Protein AF-A0A7C3ND97-F1 (afdb_monomer)

Sequence (756 aa):
MNTLKTRILSIAKWFWQQKFVLISGLFFLVLVIVSIYIGVLWFQINRTEKIRDELLKISEIATTDQGQSVRAEYPARILYDGPAREVKVTRLATSTLSLPLTLTLHLEEGFTLSGTNHLPSFIDHQLVFSPTEETVQSITFHVSNARRIEDIDLSIQTLTLTPLTPPLVLSIEVEGAQRSVHRAFINSTINEKSPLIIGLSALISVIAFGFNFIQQQYRERKEREEKQFQERKEQEEKQRKIEEKLKREQLSQVQFGKIREALIKANAAQARHELGVLLESKENLREFILTDDIDYIKELIQIAQDNTPNLVEFMRTARWPEETAGALIAQGTNVLQVQERRNLINAINIFLSSRQQELSEKKQQDLRNVITKWEENLKIDRNTPWKITYPKPQPQKENSHISKILEGYSPFNHRCAEYDLNFLLHDTGGFWSEHLVYKQIINSAMPQVIFGVEGCGKTAFAQALSQRLDDPRGDLAGILPVYISGQLNLTEIRQFISQSLLEFICASPFTLSGLGNYEQHLLARQLCTTLDHDTIARVLVEGAKRQQPLKITDPEKLELWRTETLLQLNMFEKILEQNKMASWIETSNWLKLTQLSISVLELDFIVVSMDVNNGEINYIREILSLLHQWTSYKLIVKLFLPQTTADKLMGNTTHLDFIPLTWTEIQLKEMATWRFERTTTLLGNSPSLDNPPFHGSIEDIFDNIDLYSQFIRYSQGNPRRLAKLWNYLFDDHLKNTPDQFTFSAENLKGAMKRLK

Solvent-accessible surface area (backbone atoms only — not comparable to full-atom values): 41808 Å² total; per-residue (Å²): 113,72,72,58,54,53,52,52,51,51,52,51,52,49,52,52,53,52,51,50,52,54,53,53,49,53,55,49,51,54,51,51,52,57,46,51,53,52,50,50,52,50,49,55,52,52,57,59,45,63,67,56,77,77,69,51,70,44,73,50,75,37,28,30,92,86,73,40,36,37,38,40,37,32,51,45,61,41,47,51,90,50,78,66,41,67,32,38,43,29,41,55,34,98,59,63,43,90,61,64,49,67,37,36,38,43,56,40,79,63,41,38,60,71,91,60,89,84,71,72,56,78,65,72,42,77,48,74,45,74,60,42,82,62,43,64,51,73,52,74,49,33,44,30,52,48,78,76,50,73,43,70,54,74,44,79,46,50,36,37,37,35,78,30,62,63,61,41,68,50,69,24,34,37,43,9,52,49,36,47,52,50,50,51,48,50,50,66,64,64,35,101,81,29,68,68,62,56,57,51,55,56,57,57,47,58,63,48,48,70,64,39,65,76,65,42,69,78,57,55,61,57,58,56,44,51,52,55,47,46,54,47,45,52,50,50,48,50,47,47,50,50,52,49,48,50,48,41,44,51,49,32,51,52,46,50,50,51,26,48,53,23,24,46,69,34,32,44,69,56,22,51,49,42,47,46,51,41,70,69,36,93,78,56,34,50,80,75,52,61,68,71,56,55,54,49,49,51,49,42,40,42,42,18,74,47,90,52,88,62,53,58,62,50,46,76,67,63,87,52,60,55,38,48,51,10,16,53,50,25,21,66,73,67,63,80,53,71,71,58,47,49,56,47,46,53,26,49,53,53,31,45,76,74,44,50,90,74,42,59,68,68,54,55,48,53,50,50,47,50,46,49,57,48,53,60,76,57,60,67,57,89,79,59,55,59,56,73,77,69,82,70,77,77,58,77,83,70,92,41,84,59,43,68,72,26,64,90,70,44,67,54,53,35,68,44,58,60,59,34,58,74,81,50,64,42,101,64,54,57,72,56,61,70,34,67,68,44,56,56,51,77,75,45,88,59,55,36,37,40,25,26,60,89,51,47,39,63,64,33,48,39,52,37,60,39,52,63,54,52,41,64,86,48,104,47,70,32,47,47,51,36,70,43,80,49,89,66,56,75,66,55,50,48,30,53,53,44,48,47,51,50,47,48,42,39,64,41,33,66,61,60,74,76,45,53,72,68,55,50,48,52,44,28,40,49,39,59,73,56,43,56,70,70,57,51,53,51,48,50,58,50,24,64,68,63,64,59,73,76,77,61,81,50,68,67,61,40,53,50,48,52,53,50,42,51,51,45,49,53,53,46,49,53,45,35,58,59,43,58,74,66,71,89,72,70,82,84,50,52,58,59,46,48,31,48,42,34,56,72,70,63,33,72,34,36,40,38,24,37,38,25,77,83,61,56,68,67,60,51,51,54,54,61,71,42,45,68,62,38,42,78,39,36,35,27,43,39,37,34,37,34,37,80,57,44,68,75,44,72,84,80,52,95,87,56,53,76,43,78,53,78,47,50,63,65,61,50,43,53,51,49,49,54,33,46,56,50,41,38,54,58,54,76,70,43,94,86,51,101,73,63,83,67,78,69,57,74,58,51,41,18,81,40,66,67,55,49,52,46,53,47,56,73,21,67,44,23,57,21,48,37,25,40,40,50,51,39,39,50,56,56,36,63,74,73,47,80,89,62,64,60,48,48,76,65,48,51,52,52,20,52,65,72,72,105

Nearest PDB structures (foldseek):
  5hcd-assembly1_A  TM=4.317E-01  e=9.219E-03  Homo sapiens
  5hce-assembly1_A  TM=2.068E-01  e=6.433E-03  Homo sapiens
  8y6p-assembly1_Q  TM=3.016E-01  e=5.054E-01  Drosophila melanogaster
  7vgf-assembly1_B  TM=1.693E-01  e=2.553E+00  Homo sapiens

Structure (mmCIF, N/CA/C/O backbone):
data_AF-A0A7C3ND97-F1
#
_entry.id   AF-A0A7C3ND97-F1
#
loop_
_atom_site.group_PDB
_atom_site.id
_atom_site.type_symbol
_atom_site.label_atom_id
_atom_site.label_alt_id
_atom_site.label_comp_id
_atom_site.label_asym_id
_atom_site.label_entity_id
_atom_site.label_seq_id
_atom_site.pdbx_PDB_ins_code
_atom_site.Cartn_x
_atom_site.Cartn_y
_atom_site.Cartn_z
_atom_site.occupancy
_atom_site.B_iso_or_equiv
_atom_site.auth_seq_id
_atom_site.auth_comp_id
_atom_site.auth_asym_id
_atom_site.auth_atom_id
_atom_site.pdbx_PDB_model_num
ATOM 1 N N . MET A 1 1 ? -46.447 52.522 101.113 1.00 52.72 1 MET A N 1
ATOM 2 C CA . MET A 1 1 ? -47.442 51.976 100.154 1.00 52.72 1 MET A CA 1
ATOM 3 C C . MET A 1 1 ? -46.875 50.889 99.233 1.00 52.72 1 MET A C 1
ATOM 5 O O . MET A 1 1 ? -47.510 49.849 99.114 1.00 52.72 1 MET A O 1
ATOM 9 N N . ASN A 1 2 ? -45.685 51.049 98.638 1.00 57.56 2 ASN A N 1
ATOM 10 C CA . ASN A 1 2 ? -45.124 50.044 97.711 1.00 57.56 2 ASN A CA 1
ATOM 11 C C . ASN A 1 2 ? -44.788 48.681 98.345 1.00 57.56 2 ASN A C 1
ATOM 13 O O . ASN A 1 2 ? -44.975 47.657 97.700 1.00 57.56 2 ASN A O 1
ATOM 17 N N . THR A 1 3 ? -44.392 48.645 99.617 1.00 61.91 3 THR A N 1
ATOM 18 C CA . THR A 1 3 ? -44.109 47.405 100.369 1.00 61.91 3 THR A CA 1
ATOM 19 C C . THR A 1 3 ? -45.357 46.593 100.726 1.00 61.91 3 THR A C 1
ATOM 21 O O . THR A 1 3 ? -45.288 45.373 100.863 1.00 61.91 3 THR A O 1
ATOM 24 N N . LEU A 1 4 ? -46.516 47.246 100.844 1.00 65.00 4 LEU A N 1
ATOM 25 C CA . LEU A 1 4 ? -47.788 46.566 101.093 1.00 65.00 4 LEU A CA 1
ATOM 26 C C . LEU A 1 4 ? -48.307 45.905 99.806 1.00 65.00 4 LEU A C 1
ATOM 28 O O . LEU A 1 4 ? -48.794 44.779 99.834 1.00 65.00 4 LEU A O 1
ATOM 32 N N . LYS A 1 5 ? -48.124 46.573 98.659 1.00 68.38 5 LYS A N 1
ATOM 33 C CA . LYS A 1 5 ? -48.547 46.080 97.341 1.00 68.38 5 LYS A CA 1
ATOM 34 C C . LYS A 1 5 ? -47.779 44.818 96.924 1.00 68.38 5 LYS A C 1
ATOM 36 O O . LYS A 1 5 ? -48.388 43.875 96.429 1.00 68.38 5 LYS A O 1
ATOM 41 N N . THR A 1 6 ? -46.472 44.757 97.189 1.00 72.81 6 THR A N 1
ATOM 42 C CA . THR A 1 6 ? -45.647 43.565 96.921 1.00 72.81 6 THR A CA 1
ATOM 43 C C . THR A 1 6 ? -45.972 42.391 97.840 1.00 72.81 6 THR A C 1
ATOM 45 O O . THR A 1 6 ? -46.009 41.260 97.362 1.00 72.81 6 THR A O 1
ATOM 48 N N . ARG A 1 7 ? -46.286 42.633 99.121 1.00 71.00 7 ARG A N 1
ATOM 49 C CA . ARG A 1 7 ? -46.717 41.562 100.040 1.00 71.00 7 ARG A CA 1
ATOM 50 C C . ARG A 1 7 ? -48.097 40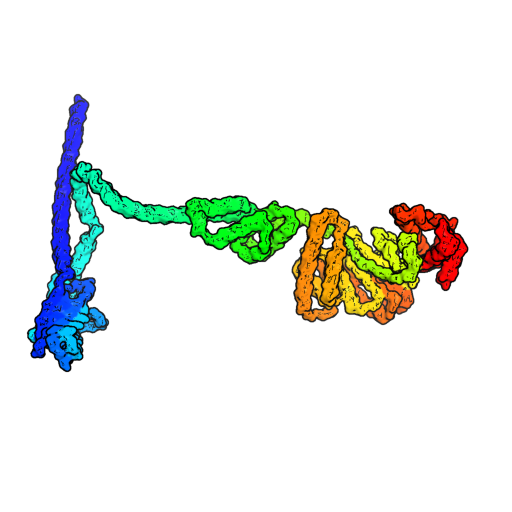.998 99.690 1.00 71.00 7 ARG A C 1
ATOM 52 O O . ARG A 1 7 ? -48.298 39.793 99.775 1.00 71.00 7 ARG A O 1
ATOM 59 N N . ILE A 1 8 ? -49.032 41.833 99.236 1.00 74.75 8 ILE A N 1
ATOM 60 C CA . ILE A 1 8 ? -50.355 41.362 98.792 1.00 74.75 8 ILE A CA 1
ATOM 61 C C . ILE A 1 8 ? -50.234 40.537 97.500 1.00 74.75 8 ILE A C 1
ATOM 63 O O . ILE A 1 8 ? -50.845 39.476 97.392 1.00 74.75 8 ILE A O 1
ATOM 67 N N . LEU A 1 9 ? -49.389 40.958 96.552 1.00 71.25 9 LEU A N 1
ATOM 68 C CA . LEU A 1 9 ? -49.110 40.194 95.330 1.00 71.25 9 LEU A CA 1
ATOM 69 C C . LEU A 1 9 ? -48.408 38.858 95.612 1.00 71.25 9 LEU A C 1
ATOM 71 O O . LEU A 1 9 ? -48.736 37.869 94.961 1.00 71.25 9 LEU A O 1
ATOM 75 N N . SER A 1 10 ? -47.494 38.787 96.587 1.00 70.50 10 SER A N 1
ATOM 76 C CA . SER A 1 10 ? -46.837 37.520 96.938 1.00 70.50 10 SER A CA 1
ATOM 77 C C . SER A 1 10 ? -47.795 36.539 97.617 1.00 70.50 10 SER A C 1
ATOM 79 O O . SER A 1 10 ? -47.766 35.351 97.305 1.00 70.50 10 SER A O 1
ATOM 81 N N . ILE A 1 11 ? -48.688 37.027 98.484 1.00 71.19 11 ILE A N 1
ATOM 82 C CA . ILE A 1 11 ? -49.708 36.199 99.146 1.00 71.19 11 ILE A CA 1
ATOM 83 C C . ILE A 1 11 ? -50.760 35.719 98.137 1.00 71.19 11 ILE A C 1
ATOM 85 O O . ILE A 1 11 ? -51.128 34.547 98.154 1.00 71.19 11 ILE A O 1
ATOM 89 N N . ALA A 1 12 ? -51.196 36.575 97.207 1.00 63.94 12 ALA A N 1
ATOM 90 C CA . ALA A 1 12 ? -52.128 36.186 96.150 1.00 63.94 12 ALA A CA 1
ATOM 91 C C . ALA A 1 12 ? -51.526 35.126 95.213 1.00 63.94 12 ALA A C 1
ATOM 93 O O . ALA A 1 12 ? -52.198 34.154 94.875 1.00 63.94 12 ALA A O 1
ATOM 94 N N . LYS A 1 13 ? -50.243 35.265 94.851 1.00 69.00 13 LYS A N 1
ATOM 95 C CA . LYS A 1 13 ? -49.523 34.287 94.019 1.00 69.00 13 LYS A CA 1
ATOM 96 C C . LYS A 1 13 ? -49.357 32.944 94.738 1.00 69.00 13 LYS A C 1
ATOM 98 O O . LYS A 1 13 ? -49.550 31.899 94.122 1.00 69.00 13 LYS A O 1
ATOM 103 N N . TRP A 1 14 ? -49.096 32.977 96.046 1.00 68.12 14 TRP A N 1
ATOM 104 C CA . TRP A 1 14 ? -49.025 31.785 96.893 1.00 68.12 14 TRP A CA 1
ATOM 105 C C . TRP A 1 14 ? -50.385 31.076 97.017 1.00 68.12 14 TRP A C 1
ATOM 107 O O . TRP A 1 14 ? -50.469 29.864 96.831 1.00 68.12 14 TRP A O 1
ATOM 117 N N . PHE A 1 15 ? -51.478 31.820 97.222 1.00 63.88 15 PHE A N 1
ATOM 118 C CA . PHE A 1 15 ? -52.831 31.249 97.278 1.00 63.88 15 PHE A CA 1
ATOM 119 C C . PHE A 1 15 ? -53.297 30.664 95.938 1.00 63.88 15 PHE A C 1
ATOM 121 O O . PHE A 1 15 ? -53.977 29.637 95.921 1.00 63.88 15 PHE A O 1
ATOM 128 N N . TRP A 1 16 ? -52.929 31.285 94.814 1.00 62.94 16 TRP A N 1
ATOM 129 C CA . TRP A 1 16 ? -53.251 30.766 93.482 1.00 62.94 16 TRP A CA 1
ATOM 130 C C . TRP A 1 16 ? -52.500 29.465 93.180 1.00 62.94 16 TRP A C 1
ATOM 132 O O . TRP A 1 16 ? -53.093 28.522 92.661 1.00 62.94 16 TRP A O 1
ATOM 142 N N . GLN A 1 17 ? -51.231 29.375 93.586 1.00 61.47 17 GLN A N 1
ATOM 143 C CA . GLN A 1 17 ? -50.455 28.138 93.489 1.00 61.47 17 GLN A CA 1
ATOM 144 C C . GLN A 1 17 ? -51.049 27.023 94.360 1.00 61.47 17 GLN A C 1
ATOM 146 O O . GLN A 1 17 ? -51.187 25.900 93.887 1.00 61.47 17 GLN A O 1
ATOM 151 N N . GLN A 1 18 ? -51.488 27.327 95.585 1.00 66.56 18 GLN A N 1
ATOM 152 C CA . GLN A 1 18 ? -52.106 26.332 96.471 1.00 66.56 18 GLN A CA 1
ATOM 153 C C . GLN A 1 18 ? -53.464 25.832 95.952 1.00 66.56 18 GLN A C 1
ATOM 155 O O . GLN A 1 18 ? -53.721 24.630 95.966 1.00 66.56 18 GLN A O 1
ATOM 160 N N . LYS A 1 19 ? -54.325 26.717 95.425 1.00 64.38 19 LYS A N 1
ATOM 161 C CA . LYS A 1 19 ? -55.611 26.303 94.832 1.00 64.38 19 LYS A CA 1
ATOM 162 C C . LYS A 1 19 ? -55.435 25.457 93.575 1.00 64.38 19 LYS A C 1
ATOM 164 O O . LYS A 1 19 ? -56.175 24.493 93.401 1.00 64.38 19 LYS A O 1
ATOM 169 N N . PHE A 1 20 ? -54.461 25.787 92.727 1.00 64.12 20 PHE A N 1
ATOM 170 C CA . PHE A 1 20 ? -54.165 24.987 91.540 1.00 64.12 20 PHE A CA 1
ATOM 171 C C . PHE A 1 20 ? -53.716 23.575 91.927 1.00 64.12 20 PHE A C 1
ATOM 173 O O . PHE A 1 20 ? -54.249 22.611 91.390 1.00 64.12 20 PHE A O 1
ATOM 180 N N . VAL A 1 21 ? -52.840 23.451 92.932 1.00 64.69 21 VAL A N 1
ATOM 181 C CA . VAL A 1 21 ? -52.377 22.154 93.455 1.00 64.69 21 VAL A CA 1
ATOM 182 C C . VAL A 1 21 ? -53.541 21.324 93.999 1.00 64.69 21 VAL A C 1
ATOM 184 O O . VAL A 1 21 ? -53.662 20.147 93.663 1.00 64.69 21 VAL A O 1
ATOM 187 N N . LEU A 1 22 ? -54.444 21.935 94.768 1.00 68.44 22 LEU A N 1
ATOM 188 C CA . LEU A 1 22 ? -55.567 21.232 95.393 1.00 68.44 22 LEU A CA 1
ATOM 189 C C . LEU A 1 22 ? -56.605 20.759 94.360 1.00 68.44 22 LEU A C 1
ATOM 191 O O . LEU A 1 22 ? -57.055 19.617 94.421 1.00 68.44 22 LEU A O 1
ATOM 195 N N . ILE A 1 23 ? -56.926 21.595 93.366 1.00 68.44 23 ILE A N 1
ATOM 196 C CA . ILE A 1 23 ? -57.838 21.233 92.267 1.00 68.44 23 ILE A CA 1
ATOM 197 C C . ILE A 1 23 ? -57.205 20.164 91.372 1.00 68.44 23 ILE A C 1
ATOM 199 O O . ILE A 1 23 ? -57.863 19.177 91.046 1.00 68.44 23 ILE A O 1
ATOM 203 N N . SER A 1 24 ? -55.921 20.310 91.025 1.00 61.25 24 SER A N 1
ATOM 204 C CA . SER A 1 24 ? -55.211 19.294 90.245 1.00 61.25 24 SER A CA 1
ATOM 205 C C . SER A 1 24 ? -55.127 17.965 90.991 1.00 61.25 24 SER A C 1
ATOM 207 O O . SER A 1 24 ? -55.319 16.926 90.371 1.00 61.25 24 SER A O 1
ATOM 209 N N . GLY A 1 25 ? -54.938 17.990 92.316 1.00 69.62 25 GLY A N 1
ATOM 210 C CA . GLY A 1 25 ? -54.885 16.796 93.157 1.00 69.62 25 GLY A CA 1
ATOM 211 C C . GLY A 1 25 ? -56.230 16.081 93.259 1.00 69.62 25 GLY A C 1
ATOM 212 O O . GLY A 1 25 ? -56.277 14.858 93.153 1.00 69.62 25 GLY A O 1
ATOM 213 N N . LEU A 1 26 ? -57.333 16.827 93.391 1.00 71.56 26 LEU A N 1
ATOM 214 C CA . LEU A 1 26 ? -58.675 16.239 93.432 1.00 71.56 26 LEU A CA 1
ATOM 215 C C . LEU A 1 26 ? -59.059 15.615 92.082 1.00 71.56 26 LEU A C 1
ATOM 217 O O . LEU A 1 26 ? -59.598 14.512 92.039 1.00 71.56 26 LEU A O 1
ATOM 221 N N . PHE A 1 27 ? -58.728 16.289 90.978 1.00 64.62 27 PHE A N 1
ATOM 222 C CA . PHE A 1 27 ? -58.945 15.763 89.630 1.00 64.62 27 PHE A CA 1
ATOM 223 C C . PHE A 1 27 ? -58.119 14.492 89.381 1.00 64.62 27 PHE A C 1
ATOM 225 O O . PHE A 1 27 ? -58.626 13.514 88.833 1.00 64.62 27 PHE A O 1
ATOM 232 N N . PHE A 1 28 ? -56.874 14.466 89.866 1.00 61.12 28 PHE A N 1
ATOM 233 C CA . PHE A 1 28 ? -56.015 13.283 89.834 1.00 61.12 28 PHE A CA 1
ATOM 234 C C . PHE A 1 28 ? -56.601 12.120 90.633 1.00 61.12 28 PHE A C 1
ATOM 236 O O . PHE A 1 28 ? -56.595 10.990 90.156 1.00 61.12 28 PHE A O 1
ATOM 243 N N . LEU A 1 29 ? -57.133 12.389 91.830 1.00 70.25 29 LEU A N 1
ATOM 244 C CA . LEU A 1 29 ? -57.730 11.369 92.690 1.00 70.25 29 LEU A CA 1
ATOM 245 C C . LEU A 1 29 ? -58.923 10.695 91.999 1.00 70.25 29 LEU A C 1
ATOM 247 O O . LEU A 1 29 ? -59.016 9.470 91.989 1.00 70.25 29 LEU A O 1
ATOM 251 N N . VAL A 1 30 ? -59.802 11.485 91.374 1.00 70.69 30 VAL A N 1
ATOM 252 C CA . VAL A 1 30 ? -60.954 10.960 90.624 1.00 70.69 30 VAL A CA 1
ATOM 253 C C . VAL A 1 30 ? -60.489 10.117 89.435 1.00 70.69 30 VAL A C 1
ATOM 255 O O . VAL A 1 30 ? -60.992 9.011 89.242 1.00 70.69 30 VAL A O 1
ATOM 258 N N . LEU A 1 31 ? -59.486 10.585 88.685 1.00 63.28 31 LEU A N 1
ATOM 259 C CA . LEU A 1 31 ? -58.901 9.828 87.576 1.00 63.28 31 LEU A CA 1
ATOM 260 C C . LEU A 1 31 ? -58.302 8.500 88.041 1.00 63.28 31 LEU A C 1
ATOM 262 O O . LEU A 1 31 ? -58.558 7.477 87.414 1.00 63.28 31 LEU A O 1
ATOM 266 N N . VAL A 1 32 ? -57.568 8.484 89.156 1.00 65.69 32 VAL A N 1
ATOM 267 C CA . VAL A 1 32 ? -56.985 7.261 89.727 1.00 65.69 32 VAL A CA 1
ATOM 268 C C . VAL A 1 32 ? -58.075 6.283 90.170 1.00 65.69 32 VAL A C 1
ATOM 270 O O . VAL A 1 32 ? -57.967 5.097 89.876 1.00 65.69 32 VAL A O 1
ATOM 273 N N . ILE A 1 33 ? -59.153 6.750 90.807 1.00 72.75 33 ILE A N 1
ATOM 274 C CA . ILE A 1 33 ? -60.252 5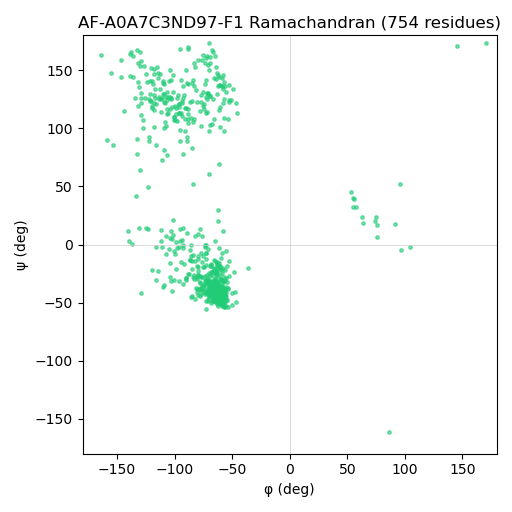.875 91.251 1.00 72.75 33 ILE A CA 1
ATOM 275 C C . ILE A 1 33 ? -60.972 5.234 90.058 1.00 72.75 33 ILE A C 1
ATOM 277 O O . ILE A 1 33 ? -61.139 4.015 90.032 1.00 72.75 33 ILE A O 1
ATOM 281 N N . VAL A 1 34 ? -61.352 6.026 89.047 1.00 70.44 34 VAL A N 1
ATOM 282 C CA . VAL A 1 34 ? -62.010 5.519 87.823 1.00 70.44 34 VAL A CA 1
ATOM 283 C C . VAL A 1 34 ? -61.123 4.495 87.122 1.00 70.44 34 VAL A C 1
ATOM 285 O O . VAL A 1 34 ? -61.573 3.454 86.653 1.00 70.44 34 VAL A O 1
ATOM 288 N N . SER A 1 35 ? -59.831 4.767 87.109 1.00 58.12 35 SER A N 1
ATOM 289 C CA . SER A 1 35 ? -58.849 3.913 86.478 1.00 58.12 35 SER A CA 1
ATOM 290 C C . SER A 1 35 ? -58.593 2.594 87.200 1.00 58.12 35 SER A C 1
ATOM 292 O O . SER A 1 35 ? -58.460 1.556 86.555 1.00 58.12 35 SER A O 1
ATOM 294 N N . ILE A 1 36 ? -58.543 2.619 88.536 1.00 67.50 36 ILE A N 1
ATOM 295 C CA . ILE A 1 36 ? -58.478 1.405 89.355 1.00 67.50 36 ILE A CA 1
ATOM 296 C C . ILE A 1 36 ? -59.735 0.573 89.110 1.00 67.50 36 ILE A C 1
ATOM 298 O O . ILE A 1 36 ? -59.632 -0.636 88.930 1.00 67.50 36 ILE A O 1
ATOM 302 N N . TYR A 1 37 ? -60.907 1.207 89.029 1.00 72.75 37 TYR A N 1
ATOM 303 C CA . TYR A 1 37 ? -62.161 0.511 88.752 1.00 72.75 37 TYR A CA 1
ATOM 304 C C . TYR A 1 37 ? -62.140 -0.201 87.386 1.00 72.75 37 TYR A C 1
ATOM 306 O O . TYR A 1 37 ? -62.464 -1.385 87.307 1.00 72.75 37 TYR A O 1
ATOM 314 N N . ILE A 1 38 ? -61.661 0.471 86.331 1.00 65.44 38 ILE A N 1
ATOM 315 C CA . ILE A 1 38 ? -61.503 -0.117 84.987 1.00 65.44 38 ILE A CA 1
ATOM 316 C C . ILE A 1 38 ? -60.454 -1.241 84.984 1.00 65.44 38 ILE A C 1
ATOM 318 O O . ILE A 1 38 ? -60.686 -2.296 84.396 1.00 65.44 38 ILE A O 1
ATOM 322 N N . GLY A 1 39 ? -59.321 -1.053 85.668 1.00 62.84 39 GLY A N 1
ATOM 323 C CA . GLY A 1 39 ? -58.269 -2.067 85.779 1.00 62.84 39 GLY A CA 1
ATOM 324 C C . GLY A 1 39 ? -58.717 -3.319 86.537 1.00 62.84 39 GLY A C 1
ATOM 325 O O . GLY A 1 39 ? -58.387 -4.432 86.131 1.00 62.84 39 GLY A O 1
ATOM 326 N N . VAL A 1 40 ? -59.515 -3.160 87.599 1.00 67.50 40 VAL A N 1
ATOM 327 C CA . VAL A 1 40 ? -60.109 -4.280 88.347 1.00 67.50 40 VAL A CA 1
ATOM 328 C C . VAL A 1 40 ? -61.121 -5.034 87.483 1.00 67.50 40 VAL A C 1
ATOM 330 O O . VAL A 1 40 ? -61.082 -6.262 87.462 1.00 67.50 40 VAL A O 1
ATOM 333 N N . LEU A 1 41 ? -61.967 -4.330 86.724 1.00 63.38 41 LEU A N 1
ATOM 334 C CA . LEU A 1 41 ? -62.897 -4.937 85.763 1.00 63.38 41 LEU A CA 1
ATOM 335 C C . LEU A 1 41 ? -62.161 -5.735 84.680 1.00 63.38 41 LEU A C 1
ATOM 337 O O . LEU A 1 41 ? -62.487 -6.896 84.442 1.00 63.38 41 LEU A O 1
ATOM 341 N N . TRP A 1 42 ? -61.122 -5.151 84.079 1.00 66.38 42 TRP A N 1
ATOM 342 C CA . TRP A 1 42 ? -60.302 -5.831 83.075 1.00 66.38 42 TRP A CA 1
ATOM 343 C C . TRP A 1 42 ? -59.597 -7.064 83.648 1.00 66.38 42 TRP A C 1
ATOM 345 O O . TRP A 1 42 ? -59.624 -8.132 83.040 1.00 66.38 42 TRP A O 1
ATOM 355 N N . PHE A 1 43 ? -59.016 -6.951 84.846 1.00 56.66 43 PHE A N 1
ATOM 356 C CA . PHE A 1 43 ? -58.349 -8.072 85.504 1.00 56.66 43 PHE A CA 1
ATOM 357 C C . PHE A 1 43 ? -59.331 -9.186 85.881 1.00 56.66 43 PHE A C 1
ATOM 359 O O . PHE A 1 43 ? -59.001 -10.359 85.726 1.00 56.66 43 PHE A O 1
ATOM 366 N N . GLN A 1 44 ? -60.540 -8.853 86.343 1.00 61.16 44 GLN A N 1
ATOM 367 C CA . GLN A 1 44 ? -61.562 -9.857 86.640 1.00 61.16 44 GLN A CA 1
ATOM 368 C C . GLN A 1 44 ? -62.019 -10.600 85.379 1.00 61.16 44 GLN A C 1
ATOM 370 O O . GLN A 1 44 ? -62.114 -11.826 85.425 1.00 61.16 44 GLN A O 1
ATOM 375 N N . ILE A 1 45 ? -62.219 -9.899 84.258 1.00 57.28 45 ILE A N 1
ATOM 376 C CA . ILE A 1 45 ? -62.637 -10.496 82.977 1.00 57.28 45 ILE A CA 1
ATOM 377 C C . ILE A 1 45 ? -61.517 -11.369 82.384 1.00 57.28 45 ILE A C 1
ATOM 379 O O . ILE A 1 45 ? -61.723 -12.553 82.130 1.00 57.28 45 ILE A O 1
ATOM 383 N N . ASN A 1 46 ? -60.286 -10.860 82.280 1.00 55.09 46 ASN A N 1
ATOM 384 C CA . ASN A 1 46 ? -59.187 -11.629 81.682 1.00 55.09 46 ASN A CA 1
ATOM 385 C C . ASN A 1 46 ? -58.691 -12.783 82.561 1.00 55.09 46 ASN A C 1
ATOM 387 O O . ASN A 1 46 ? -58.250 -13.810 82.043 1.00 55.09 46 ASN A O 1
ATOM 391 N N . ARG A 1 47 ? -58.770 -12.663 83.893 1.00 53.44 47 ARG A N 1
ATOM 392 C CA . ARG A 1 47 ? -58.433 -13.778 84.790 1.00 53.44 47 ARG A CA 1
ATOM 393 C C . ARG A 1 47 ? -59.488 -14.883 84.737 1.00 53.44 47 ARG A C 1
ATOM 395 O O . ARG A 1 47 ? -59.126 -16.048 84.890 1.00 53.44 47 ARG A O 1
ATOM 402 N N . THR A 1 48 ? -60.760 -14.546 84.515 1.00 55.16 48 THR A N 1
ATOM 403 C CA . THR A 1 48 ? -61.815 -15.558 84.342 1.00 55.16 48 THR A CA 1
ATOM 404 C C . THR A 1 48 ? -61.797 -16.209 82.960 1.00 55.16 48 THR A C 1
ATOM 406 O O . THR A 1 48 ? -62.151 -17.380 82.874 1.00 55.16 48 THR A O 1
ATOM 409 N N . GLU A 1 49 ? -61.320 -15.532 81.911 1.00 57.09 49 GLU A N 1
ATOM 410 C CA . GLU A 1 49 ? -61.188 -16.121 80.566 1.00 57.09 49 GLU A CA 1
ATOM 411 C C . GLU A 1 49 ? -59.904 -16.950 80.393 1.00 57.09 49 GLU A C 1
ATOM 413 O O . GLU A 1 49 ? -59.970 -18.108 79.979 1.00 57.09 49 GLU A O 1
ATOM 418 N N . LYS A 1 50 ? -58.735 -16.441 80.810 1.00 48.00 50 LYS A N 1
ATOM 419 C CA . LYS A 1 50 ? -57.447 -17.127 80.577 1.00 48.00 50 LYS A CA 1
ATOM 420 C C . LYS A 1 50 ? -57.271 -18.417 81.389 1.00 48.00 50 LYS A C 1
ATOM 422 O O . LYS A 1 50 ? -56.571 -19.324 80.962 1.00 48.00 50 LYS A O 1
ATOM 427 N N . ILE A 1 51 ? -57.923 -18.525 82.550 1.00 51.53 51 ILE A N 1
ATOM 428 C CA . ILE A 1 51 ? -57.906 -19.755 83.363 1.00 51.53 51 ILE A CA 1
ATOM 429 C C . ILE A 1 51 ? -58.893 -20.804 82.811 1.00 51.53 51 ILE A C 1
ATOM 431 O O . ILE A 1 51 ? -58.741 -21.991 83.096 1.00 51.53 51 ILE A O 1
ATOM 435 N N . ARG A 1 52 ? -59.884 -20.403 81.999 1.00 52.19 52 ARG A N 1
ATOM 436 C CA . ARG A 1 52 ? -60.963 -21.291 81.532 1.00 52.19 52 ARG A CA 1
ATOM 437 C C . ARG A 1 52 ? -60.758 -21.810 80.104 1.00 52.19 52 ARG A C 1
ATOM 439 O O . ARG A 1 52 ? -61.143 -22.945 79.844 1.00 52.19 52 ARG A O 1
ATOM 446 N N . ASP A 1 53 ? -60.097 -21.047 79.230 1.00 54.28 53 ASP A N 1
ATOM 447 C CA . ASP A 1 53 ? -59.932 -21.401 77.807 1.00 54.28 53 ASP A CA 1
ATOM 448 C C . ASP A 1 53 ? -58.716 -22.294 77.480 1.00 54.28 53 ASP A C 1
ATOM 450 O O . ASP A 1 53 ? -58.667 -22.870 76.390 1.00 54.28 53 ASP A O 1
ATOM 454 N N . GLU A 1 54 ? -57.754 -22.469 78.396 1.00 50.91 54 GLU A N 1
ATOM 455 C CA . GLU A 1 54 ? -56.545 -23.274 78.128 1.00 50.91 54 GLU A CA 1
ATOM 456 C C . GLU A 1 54 ? -56.466 -24.639 78.841 1.00 50.91 54 GLU A C 1
ATOM 458 O O . GLU A 1 54 ? -55.579 -25.417 78.496 1.00 50.91 54 GLU A O 1
ATOM 463 N N . LEU A 1 55 ? -57.357 -25.005 79.781 1.00 53.62 55 LEU A N 1
ATOM 464 C CA . LEU A 1 55 ? -57.085 -26.179 80.644 1.00 53.62 55 LEU A CA 1
ATOM 465 C C . LEU A 1 55 ? -58.231 -27.147 80.997 1.00 53.62 55 LEU A C 1
ATOM 467 O O . LEU A 1 55 ? -57.968 -28.119 81.700 1.00 53.62 55 LEU A O 1
ATOM 471 N N . LEU A 1 56 ? -59.462 -26.993 80.504 1.00 65.38 56 LEU A N 1
ATOM 472 C CA . LEU A 1 56 ? -60.532 -27.963 80.810 1.00 65.38 56 LEU A CA 1
ATOM 473 C C . LEU A 1 56 ? -60.848 -28.857 79.603 1.00 65.38 56 LEU A C 1
ATOM 475 O O . LEU A 1 56 ? -61.853 -28.675 78.916 1.00 65.38 56 LEU A O 1
ATOM 479 N N . LYS A 1 57 ? -59.978 -29.846 79.350 1.00 75.44 57 LYS A N 1
ATOM 480 C CA . LYS A 1 57 ? -60.395 -31.071 78.650 1.00 75.44 57 LYS A CA 1
ATOM 481 C C . LYS A 1 57 ? -61.190 -31.910 79.652 1.00 75.44 57 LYS A C 1
ATOM 483 O O . LYS A 1 57 ? -60.662 -32.264 80.703 1.00 75.44 57 LYS A O 1
ATOM 488 N N . ILE A 1 58 ? -62.453 -32.183 79.350 1.00 84.19 58 ILE A N 1
ATOM 489 C CA . ILE A 1 58 ? -63.300 -33.071 80.147 1.00 84.19 58 ILE A CA 1
ATOM 490 C C . ILE A 1 58 ? -63.101 -34.486 79.612 1.00 84.19 58 ILE A C 1
ATOM 492 O O . ILE A 1 58 ? -63.004 -34.684 78.401 1.00 84.19 58 ILE A O 1
ATOM 496 N N . SER A 1 59 ? -63.001 -35.460 80.513 1.00 86.38 59 SER A N 1
ATOM 497 C CA . SER A 1 59 ? -62.944 -36.873 80.153 1.00 86.38 59 SER A CA 1
ATOM 498 C C . SER A 1 59 ? -64.109 -37.613 80.786 1.00 86.38 59 SER A C 1
ATOM 500 O O . SER A 1 59 ? -64.224 -37.621 82.013 1.00 86.38 59 SER A O 1
ATOM 502 N N . GLU A 1 60 ? -64.911 -38.290 79.980 1.00 89.12 60 GLU A N 1
ATOM 503 C CA . GLU A 1 60 ? -65.984 -39.156 80.463 1.00 89.12 60 GLU A CA 1
ATOM 504 C C . GLU A 1 60 ? -65.778 -40.587 79.971 1.00 89.12 60 GLU A C 1
ATOM 506 O O . GLU A 1 60 ? -65.136 -40.815 78.943 1.00 89.12 60 GLU A O 1
ATOM 511 N N . ILE A 1 61 ? -66.270 -41.566 80.734 1.00 88.31 61 ILE A N 1
ATOM 512 C CA . ILE A 1 61 ? -66.122 -42.991 80.429 1.00 88.31 61 ILE A CA 1
ATOM 513 C C . ILE A 1 61 ? -67.496 -43.649 80.500 1.00 88.31 61 ILE A C 1
ATOM 515 O O . ILE A 1 61 ? -68.193 -43.505 81.501 1.00 88.31 61 ILE A O 1
ATOM 519 N N . ALA A 1 62 ? -67.849 -44.411 79.472 1.00 88.94 62 ALA A N 1
ATOM 520 C CA . ALA A 1 62 ? -69.023 -45.278 79.460 1.00 88.94 62 ALA A CA 1
ATOM 521 C C . ALA A 1 62 ? -68.642 -46.684 78.999 1.00 88.94 62 ALA A C 1
ATOM 523 O O . ALA A 1 62 ? -67.554 -46.906 78.466 1.00 88.94 62 ALA A O 1
ATOM 524 N N . THR A 1 63 ? -69.538 -47.642 79.210 1.00 86.06 63 THR A N 1
ATOM 525 C CA . THR A 1 63 ? -69.346 -49.035 78.804 1.00 86.06 63 THR A CA 1
ATOM 526 C C . THR A 1 63 ? -70.349 -49.433 77.733 1.00 86.06 63 THR A C 1
ATOM 528 O O . THR A 1 63 ? -71.506 -49.020 77.772 1.00 86.06 63 THR A O 1
ATOM 531 N N . THR A 1 64 ? -69.917 -50.248 76.777 1.00 84.56 64 THR A N 1
ATOM 532 C CA . THR A 1 64 ? -70.823 -50.917 75.835 1.00 84.56 64 THR A CA 1
ATOM 533 C C . THR A 1 64 ? -71.550 -52.072 76.531 1.00 84.56 64 THR A C 1
ATOM 535 O O . THR A 1 64 ? -71.071 -52.588 77.544 1.00 84.56 64 THR A O 1
ATOM 538 N N . ASP A 1 65 ? -72.646 -52.567 75.946 1.00 80.94 65 ASP A N 1
ATOM 539 C CA . ASP A 1 65 ? -73.335 -53.786 76.418 1.00 80.94 65 ASP A CA 1
ATOM 540 C C . ASP A 1 65 ? -72.424 -55.028 76.445 1.00 80.94 65 ASP A C 1
ATOM 542 O O . ASP A 1 65 ? -72.682 -55.998 77.152 1.00 80.94 65 ASP A O 1
ATOM 546 N N . GLN A 1 66 ? -71.324 -54.990 75.691 1.00 78.75 66 GLN A N 1
ATOM 547 C CA . GLN A 1 66 ? -70.307 -56.040 75.636 1.00 78.75 66 GLN A CA 1
ATOM 548 C C . GLN A 1 66 ? -69.195 -55.858 76.688 1.00 78.75 66 GLN A C 1
ATOM 550 O O . GLN A 1 66 ? -68.168 -56.532 76.622 1.00 78.75 66 GLN A O 1
ATOM 555 N N . GLY A 1 67 ? -69.366 -54.936 77.642 1.00 80.81 67 GLY A N 1
ATOM 556 C CA . GLY A 1 67 ? -68.431 -54.698 78.745 1.00 80.81 67 GLY A CA 1
ATOM 557 C C . GLY A 1 67 ? -67.160 -53.938 78.358 1.00 80.81 67 GLY A C 1
ATOM 558 O O . GLY A 1 67 ? -66.182 -53.975 79.103 1.00 80.81 67 GLY A O 1
ATOM 559 N N . GLN A 1 68 ? -67.134 -53.259 77.206 1.00 84.38 68 GLN A N 1
ATOM 560 C CA . GLN A 1 68 ? -65.960 -52.495 76.771 1.00 84.38 68 GLN A CA 1
ATOM 561 C C . GLN A 1 68 ? -66.050 -51.047 77.230 1.00 84.38 68 GLN A C 1
ATOM 563 O O . GLN A 1 68 ? -67.039 -50.379 76.943 1.00 84.38 68 GLN A O 1
ATOM 568 N N . SER A 1 69 ? -65.003 -50.547 77.886 1.00 88.06 69 SER A N 1
ATOM 569 C CA . SER A 1 69 ? -64.941 -49.150 78.317 1.00 88.06 69 SER A CA 1
ATOM 570 C C . SER A 1 69 ? -64.511 -48.245 77.164 1.00 88.06 69 SER A C 1
ATOM 572 O O . SER A 1 69 ? -63.525 -48.508 76.478 1.00 88.06 69 SER A O 1
ATOM 574 N N . VAL A 1 70 ? -65.224 -47.143 76.972 1.00 88.62 70 VAL A N 1
ATOM 575 C CA . VAL A 1 70 ? -64.922 -46.087 76.006 1.00 88.62 70 VAL A CA 1
ATOM 576 C C . VAL A 1 70 ? -64.755 -44.789 76.779 1.00 88.62 70 VAL A C 1
ATOM 578 O O . VAL A 1 70 ? -65.651 -44.387 77.513 1.00 88.62 70 VAL A O 1
ATOM 581 N N . ARG A 1 71 ? -63.602 -44.141 76.620 1.00 92.00 71 ARG A N 1
ATOM 582 C CA . ARG A 1 71 ? -63.292 -42.821 77.169 1.00 92.00 71 ARG A CA 1
ATOM 583 C C . ARG A 1 71 ? -63.389 -41.772 76.071 1.00 92.00 71 ARG A C 1
ATOM 585 O O . ARG A 1 71 ? -62.674 -41.883 75.082 1.00 92.00 71 ARG A O 1
ATOM 592 N N . ALA A 1 72 ? -64.186 -40.733 76.262 1.00 90.94 72 ALA A N 1
ATOM 593 C CA . ALA A 1 72 ? -64.182 -39.557 75.400 1.00 90.94 72 ALA A CA 1
ATOM 594 C C . ALA A 1 72 ? -63.492 -38.391 76.115 1.00 90.94 72 ALA A C 1
ATOM 596 O O . ALA A 1 72 ? -63.858 -38.056 77.237 1.00 90.94 72 ALA A O 1
ATOM 597 N N . GLU A 1 73 ? -62.502 -37.782 75.469 1.00 90.69 73 GLU A N 1
ATOM 598 C CA . GLU A 1 73 ? -61.838 -36.551 75.899 1.00 90.69 73 GLU A CA 1
ATOM 599 C C . GLU A 1 73 ? -62.249 -35.413 74.962 1.00 90.69 73 GLU A C 1
ATOM 601 O O . GLU A 1 73 ? -62.054 -35.507 73.749 1.00 90.69 73 GLU A O 1
ATOM 606 N N . TYR A 1 74 ? -62.828 -34.344 75.504 1.00 90.81 74 TYR A N 1
ATOM 607 C CA . TYR A 1 74 ? -63.442 -33.274 74.716 1.00 90.81 74 TYR A CA 1
ATOM 608 C C . TYR A 1 74 ? -63.284 -31.903 75.398 1.00 90.81 74 TYR A C 1
ATOM 610 O O . TYR A 1 74 ? -63.018 -31.834 76.602 1.00 90.81 74 TYR A O 1
ATOM 618 N N . PRO A 1 75 ? -63.385 -30.783 74.659 1.00 87.69 75 PRO A N 1
ATOM 619 C CA . PRO A 1 75 ? -63.260 -29.455 75.249 1.00 87.69 75 PRO A CA 1
ATOM 620 C C . PRO A 1 75 ? -64.515 -29.100 76.053 1.00 87.69 75 PRO A C 1
ATOM 622 O O . PRO A 1 75 ? -65.628 -29.291 75.575 1.00 87.69 75 PRO A O 1
ATOM 625 N N . ALA A 1 76 ? -64.352 -28.501 77.234 1.00 83.88 76 ALA A N 1
ATOM 626 C CA . ALA A 1 76 ? -65.488 -27.983 78.001 1.00 83.88 76 ALA A CA 1
ATOM 627 C C . ALA A 1 76 ? -66.241 -26.851 77.277 1.00 83.88 76 ALA A C 1
ATOM 629 O O . ALA A 1 76 ? -67.424 -26.632 77.532 1.00 83.88 76 ALA A O 1
ATOM 630 N N . ARG A 1 77 ? -65.550 -26.109 76.398 1.00 84.25 77 ARG A N 1
ATOM 631 C CA . ARG A 1 77 ? -66.088 -24.930 75.717 1.00 84.25 77 ARG A CA 1
ATOM 632 C C . ARG A 1 77 ? -65.539 -24.764 74.300 1.00 84.25 77 ARG A C 1
ATOM 634 O O . ARG A 1 77 ? -64.355 -25.004 74.058 1.00 84.25 77 ARG A O 1
ATOM 641 N N . ILE A 1 78 ? -66.378 -24.281 73.385 1.00 85.31 78 ILE A N 1
ATOM 642 C CA . ILE A 1 78 ? -66.000 -23.891 72.021 1.00 85.31 78 ILE A CA 1
ATOM 643 C C . ILE A 1 78 ? -66.441 -22.446 71.752 1.00 85.31 78 ILE A C 1
ATOM 645 O O . ILE A 1 78 ? -67.609 -22.087 71.910 1.00 85.31 78 ILE A O 1
ATOM 649 N N . LEU A 1 79 ? -65.482 -21.617 71.331 1.00 84.62 79 LEU A N 1
ATOM 650 C CA . LEU A 1 79 ? -65.684 -20.197 71.031 1.00 84.62 79 LEU A CA 1
ATOM 651 C C . LEU A 1 79 ? -66.254 -20.003 69.618 1.00 84.62 79 LEU A C 1
ATOM 653 O O . LEU A 1 79 ? -66.006 -20.818 68.729 1.00 84.62 79 LEU A O 1
ATOM 657 N N . TYR A 1 80 ? -66.995 -18.917 69.399 1.00 82.56 80 TYR A N 1
ATOM 658 C CA . TYR A 1 80 ? -67.715 -18.660 68.140 1.00 82.56 80 TYR A CA 1
ATOM 659 C C . TYR A 1 80 ? -66.790 -18.456 66.922 1.00 82.56 80 TYR A C 1
ATOM 661 O O . TYR A 1 80 ? -67.053 -18.946 65.822 1.00 82.56 80 TYR A O 1
ATOM 669 N N . ASP A 1 81 ? -65.680 -17.753 67.125 1.00 77.00 81 ASP A N 1
ATOM 670 C CA . ASP A 1 81 ? -64.610 -17.457 66.160 1.00 77.00 81 ASP A CA 1
ATOM 671 C C . ASP A 1 81 ? -63.350 -18.322 66.388 1.00 77.00 81 ASP A C 1
ATOM 673 O O . ASP A 1 81 ? -62.324 -18.120 65.734 1.00 77.00 81 ASP A O 1
ATOM 677 N N . GLY A 1 82 ? -63.416 -19.275 67.323 1.00 74.19 82 GLY A N 1
ATOM 678 C CA . GLY A 1 82 ? -62.281 -20.096 67.725 1.00 74.19 82 GLY A CA 1
ATOM 679 C C . GLY A 1 82 ? -61.908 -21.156 66.684 1.00 74.19 82 GLY A C 1
ATOM 680 O O . GLY A 1 82 ? -62.751 -21.581 65.887 1.00 74.19 82 GLY A O 1
ATOM 681 N N . PRO A 1 83 ? -60.649 -21.633 66.690 1.00 79.19 83 PRO A N 1
ATOM 682 C CA . PRO A 1 83 ? -60.257 -22.769 65.866 1.00 79.19 83 PRO A CA 1
ATOM 683 C C . PRO A 1 83 ? -61.011 -24.030 66.307 1.00 79.19 83 PRO A C 1
ATOM 685 O O . PRO A 1 83 ? -61.377 -24.172 67.478 1.00 79.19 83 PRO A O 1
ATOM 688 N N . ALA A 1 84 ? -61.209 -24.964 65.376 1.00 83.00 84 ALA A N 1
ATOM 689 C CA . ALA A 1 84 ? -61.811 -26.251 65.694 1.00 83.00 84 ALA A CA 1
ATOM 690 C C . ALA A 1 84 ? -61.016 -26.984 66.785 1.00 83.00 84 ALA A C 1
ATOM 692 O O . ALA A 1 84 ? -59.782 -26.947 66.812 1.00 83.00 84 ALA A O 1
ATOM 693 N N . ARG A 1 85 ? -61.730 -27.633 67.704 1.00 85.62 85 ARG A N 1
ATOM 694 C CA . ARG A 1 85 ? -61.161 -28.272 68.890 1.00 85.62 85 ARG A CA 1
ATOM 695 C C . ARG A 1 85 ? -61.255 -29.785 68.784 1.00 85.62 85 ARG A C 1
ATOM 697 O O . ARG A 1 85 ? -62.237 -30.333 68.297 1.00 85.62 85 ARG A O 1
ATOM 704 N N . GLU A 1 86 ? -60.201 -30.437 69.245 1.00 86.75 86 GLU A N 1
ATOM 705 C CA . GLU A 1 86 ? -60.040 -31.885 69.203 1.00 86.75 86 GLU A CA 1
ATOM 706 C C . GLU A 1 86 ? -60.987 -32.586 70.192 1.00 86.75 86 GLU A C 1
ATOM 708 O O . GLU A 1 86 ? -61.011 -32.247 71.377 1.00 86.75 86 GLU A O 1
ATOM 713 N N . VAL A 1 87 ? -61.715 -33.593 69.711 1.00 88.94 87 VAL A N 1
ATOM 714 C CA . VAL A 1 87 ? -62.433 -34.592 70.506 1.00 88.94 87 VAL A CA 1
ATOM 715 C C . VAL A 1 87 ? -61.827 -35.953 70.198 1.00 88.94 87 VAL A C 1
ATOM 717 O O . VAL A 1 87 ? -61.730 -36.362 69.039 1.00 88.94 87 VAL A O 1
ATOM 720 N N . LYS A 1 88 ? -61.407 -36.658 71.245 1.00 90.50 88 LYS A N 1
ATOM 721 C CA . LYS A 1 88 ? -60.730 -37.946 71.146 1.00 90.50 88 LYS A CA 1
ATOM 722 C C . LYS A 1 88 ? -61.540 -39.016 71.859 1.00 90.50 88 LYS A C 1
ATOM 724 O O . LYS A 1 88 ? -61.697 -38.977 73.074 1.00 90.50 88 LYS A O 1
ATOM 729 N N . VAL A 1 89 ? -62.005 -40.009 71.114 1.00 90.56 89 VAL A N 1
ATOM 730 C CA . VAL A 1 89 ? -62.727 -41.166 71.651 1.00 90.56 89 VAL A CA 1
ATOM 731 C C . VAL A 1 89 ? -61.783 -42.359 71.656 1.00 90.56 89 VAL A C 1
ATOM 733 O O . VAL A 1 89 ? -61.299 -42.792 70.616 1.00 90.56 89 VAL A O 1
ATOM 736 N N . THR A 1 90 ? -61.489 -42.874 72.842 1.00 89.81 90 THR A N 1
ATOM 737 C CA . THR A 1 90 ? -60.518 -43.937 73.091 1.00 89.81 90 THR A CA 1
ATOM 738 C C . THR A 1 90 ? -61.214 -45.154 73.675 1.00 89.81 90 THR A C 1
ATOM 740 O O . THR A 1 90 ? -61.812 -45.087 74.745 1.00 89.81 90 THR A O 1
ATOM 743 N N . ARG A 1 91 ? -61.096 -46.297 73.011 1.00 88.06 91 ARG A N 1
ATOM 744 C CA . ARG A 1 91 ? -61.483 -47.589 73.568 1.00 88.06 91 ARG A CA 1
ATOM 745 C C . ARG A 1 91 ? -60.416 -48.057 74.560 1.00 88.06 91 ARG A C 1
ATOM 747 O O . ARG A 1 91 ? -59.234 -48.094 74.228 1.00 88.06 91 ARG A O 1
ATOM 754 N N . LEU A 1 92 ? -60.847 -48.423 75.763 1.00 83.00 92 LEU A N 1
ATOM 755 C CA . LEU A 1 92 ? -60.039 -48.935 76.868 1.00 83.00 92 LEU A CA 1
ATOM 756 C C . LEU A 1 92 ? -60.489 -50.374 77.159 1.00 83.00 92 LEU A C 1
ATOM 758 O O . LEU A 1 92 ? -61.362 -50.594 77.998 1.00 83.00 92 LEU A O 1
ATOM 762 N N . ALA A 1 93 ? -59.952 -51.362 76.445 1.00 72.19 93 ALA A N 1
ATOM 763 C CA . ALA A 1 93 ? -60.351 -52.757 76.629 1.00 72.19 93 ALA A CA 1
ATOM 764 C C . ALA A 1 93 ? -59.170 -53.631 77.062 1.00 72.19 93 ALA A C 1
ATOM 766 O O . ALA A 1 93 ? -58.057 -53.493 76.56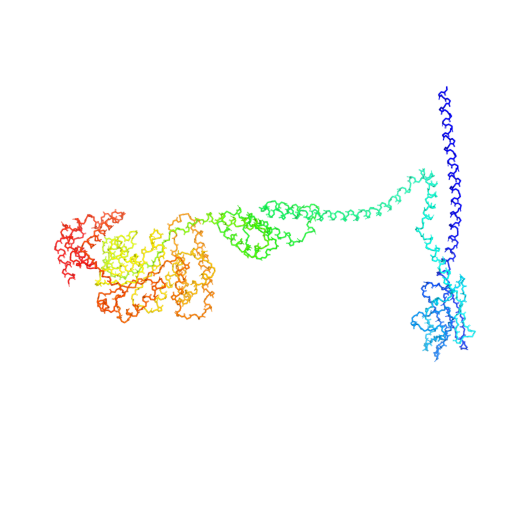6 1.00 72.19 93 ALA A O 1
ATOM 767 N N . THR A 1 94 ? -59.422 -54.569 77.975 1.00 65.00 94 THR A N 1
ATOM 768 C CA . THR A 1 94 ? -58.435 -55.565 78.431 1.00 65.00 94 THR A CA 1
ATOM 769 C C . THR A 1 94 ? -58.395 -56.820 77.553 1.00 65.00 94 THR A C 1
ATOM 771 O O . THR A 1 94 ? -57.541 -57.677 77.767 1.00 65.00 94 THR A O 1
ATOM 774 N N . SER A 1 95 ? -59.290 -56.934 76.566 1.00 70.75 95 SER A N 1
ATOM 775 C CA . SER A 1 95 ? -59.398 -58.072 75.648 1.00 70.75 95 SER A CA 1
ATOM 776 C C . SER A 1 95 ? -59.457 -57.646 74.176 1.00 70.75 95 SER A C 1
ATOM 778 O O . SER A 1 95 ? -59.879 -56.535 73.827 1.00 70.75 95 SER A O 1
ATOM 780 N N . THR A 1 96 ? -59.010 -58.552 73.302 1.00 73.88 96 THR A N 1
ATOM 781 C CA . THR A 1 96 ? -58.970 -58.355 71.850 1.00 73.88 96 THR A CA 1
ATOM 782 C C . THR A 1 96 ? -60.379 -58.233 71.270 1.00 73.88 96 THR A C 1
ATOM 784 O O . THR A 1 96 ? -61.332 -58.862 71.737 1.00 73.88 96 THR A O 1
ATOM 787 N N . LEU A 1 97 ? -60.532 -57.367 70.267 1.00 76.50 97 LEU A N 1
ATOM 788 C CA . LEU A 1 97 ? -61.821 -57.108 69.632 1.00 76.50 97 LEU A CA 1
ATOM 789 C C . LEU A 1 97 ? -62.062 -58.141 68.521 1.00 76.50 97 LEU A C 1
ATOM 791 O O . LEU A 1 97 ? -61.400 -58.090 67.490 1.00 76.50 97 LEU A O 1
ATOM 795 N N . SER A 1 98 ? -62.990 -59.081 68.715 1.00 75.69 98 SER A N 1
ATOM 796 C CA . SER A 1 98 ? -63.287 -60.121 67.713 1.00 75.69 98 SER A CA 1
ATOM 797 C C . SER A 1 98 ? -64.184 -59.639 66.563 1.00 75.69 98 SER A C 1
ATOM 799 O O . SER A 1 98 ? -64.153 -60.221 65.481 1.00 75.69 98 SER A O 1
ATOM 801 N N . LEU A 1 99 ? -64.962 -58.573 66.773 1.00 81.00 99 LEU A N 1
ATOM 802 C CA . LEU A 1 99 ? -65.843 -57.933 65.788 1.00 81.00 99 LEU A CA 1
ATOM 803 C C . LEU A 1 99 ? -65.698 -56.408 65.887 1.00 81.00 99 LEU A C 1
ATOM 805 O O . LEU A 1 99 ? -65.543 -55.919 67.002 1.00 81.00 99 LEU A O 1
ATOM 809 N N . PRO A 1 100 ? -65.766 -55.645 64.781 1.00 85.12 100 PRO A N 1
ATOM 810 C CA . PRO A 1 100 ? -65.650 -54.188 64.822 1.00 85.12 100 PRO A CA 1
ATOM 811 C C . PRO A 1 100 ? -66.688 -53.559 65.764 1.00 85.12 100 PRO A C 1
ATOM 813 O O . PRO A 1 100 ? -67.860 -53.935 65.748 1.00 85.12 100 PRO A O 1
ATOM 816 N N . LEU A 1 101 ? -66.253 -52.585 66.566 1.00 86.38 101 LEU A N 1
ATOM 817 C CA . LEU A 1 101 ? -67.124 -51.802 67.440 1.00 86.38 101 LEU A CA 1
ATOM 818 C C . LEU A 1 101 ? -67.469 -50.506 66.714 1.00 86.38 101 LEU A C 1
ATOM 820 O O . LEU A 1 101 ? -66.601 -49.657 66.512 1.00 86.38 101 LEU A O 1
ATOM 824 N N . THR A 1 102 ? -68.737 -50.349 66.351 1.00 87.62 102 THR A N 1
ATOM 825 C CA . THR A 1 102 ? -69.245 -49.130 65.719 1.00 87.62 102 THR A CA 1
ATOM 826 C C . THR A 1 102 ? -69.996 -48.298 66.748 1.00 87.62 102 THR A C 1
ATOM 828 O O . THR A 1 102 ? -70.999 -48.750 67.296 1.00 87.62 102 THR A O 1
ATOM 831 N N . LEU A 1 103 ? -69.514 -47.080 66.996 1.00 89.62 103 LEU A N 1
ATOM 832 C CA . LEU A 1 103 ? -70.239 -46.051 67.735 1.00 89.62 103 LEU A CA 1
ATOM 833 C C . LEU A 1 103 ? -70.834 -45.045 66.748 1.00 89.62 103 LEU A C 1
ATOM 835 O O . LEU A 1 103 ? -70.233 -44.736 65.727 1.00 89.62 103 LEU A O 1
ATOM 839 N N . THR A 1 104 ? -71.997 -44.512 67.069 1.00 88.38 104 THR A N 1
ATOM 840 C CA . THR A 1 104 ? -72.709 -43.484 66.324 1.00 88.38 104 THR A CA 1
ATOM 841 C C . THR A 1 104 ? -72.633 -42.196 67.125 1.00 88.38 104 THR A C 1
ATOM 843 O O . THR A 1 104 ? -73.025 -42.161 68.290 1.00 88.38 104 THR A O 1
ATOM 846 N N . LEU A 1 105 ? -72.073 -41.160 66.512 1.00 89.88 105 LEU A N 1
ATOM 847 C CA . LEU A 1 105 ? -71.978 -39.814 67.048 1.00 89.88 105 LEU A CA 1
ATOM 848 C C . LEU A 1 105 ? -73.143 -38.987 66.504 1.00 89.88 105 LEU A C 1
ATOM 850 O O . LEU A 1 105 ? -73.184 -38.675 65.312 1.00 89.88 105 LEU A O 1
ATOM 854 N N . HIS A 1 106 ? -74.045 -38.604 67.400 1.00 87.44 106 HIS A N 1
ATOM 855 C CA . HIS A 1 106 ? -75.108 -37.645 67.132 1.00 87.44 106 HIS A CA 1
ATOM 856 C C . HIS A 1 106 ? -74.640 -36.244 67.544 1.00 87.44 106 HIS A C 1
ATOM 858 O O . HIS A 1 106 ? -74.239 -36.029 68.693 1.00 87.44 106 HIS A O 1
ATOM 864 N N . LEU A 1 107 ? -74.672 -35.305 66.597 1.00 84.00 107 LEU A N 1
ATOM 865 C CA . LEU A 1 107 ? -74.314 -33.899 66.796 1.00 84.00 107 LEU A CA 1
ATOM 866 C C . LEU A 1 107 ? -75.596 -33.064 66.923 1.00 84.00 107 LEU A C 1
ATOM 868 O O . LEU A 1 107 ? -76.476 -33.168 66.070 1.00 84.00 107 LEU A O 1
ATOM 872 N N . GLU A 1 108 ? -75.696 -32.206 67.938 1.00 81.94 108 GLU A N 1
ATOM 873 C CA . GLU A 1 108 ? -76.723 -31.155 67.967 1.00 81.94 108 GLU A CA 1
ATOM 874 C C . GLU A 1 108 ? -76.413 -30.023 66.964 1.00 81.94 108 GLU A C 1
ATOM 876 O O . GLU A 1 108 ? -75.266 -29.832 66.546 1.00 81.94 108 GLU A O 1
ATOM 881 N N . GLU A 1 109 ? -77.435 -29.235 66.596 1.00 71.38 109 GLU A N 1
ATOM 882 C CA . GLU A 1 109 ? -77.379 -28.174 65.567 1.00 71.38 109 GLU A CA 1
ATOM 883 C C . GLU A 1 109 ? -76.270 -27.124 65.781 1.00 71.38 109 GLU A C 1
ATOM 885 O O . GLU A 1 109 ? -75.885 -26.419 64.845 1.00 71.38 109 GLU A O 1
ATOM 890 N N . GLY A 1 110 ? -75.737 -27.020 67.001 1.00 74.56 110 GLY A N 1
ATOM 891 C CA . GLY A 1 110 ? -74.666 -26.100 67.372 1.00 74.56 110 GLY A CA 1
ATOM 892 C C . GLY A 1 110 ? -73.259 -26.482 66.896 1.00 74.56 110 GLY A C 1
ATOM 893 O O . GLY A 1 110 ? -72.357 -25.645 67.003 1.00 74.56 110 GLY A O 1
ATOM 894 N N . PHE A 1 111 ? -73.036 -27.688 66.357 1.00 83.38 111 PHE A N 1
ATOM 895 C CA . PHE A 1 111 ? -71.696 -28.175 65.991 1.00 83.38 111 PHE A CA 1
ATOM 896 C C . PHE A 1 111 ? -71.484 -28.409 64.490 1.00 83.38 111 PHE A C 1
ATOM 898 O O . PHE A 1 111 ? -72.392 -28.727 63.729 1.00 83.38 111 PHE A O 1
ATOM 905 N N . THR A 1 112 ? -70.226 -28.289 64.067 1.00 80.69 112 THR A N 1
ATOM 906 C CA . THR A 1 112 ? -69.727 -28.672 62.737 1.00 80.69 112 THR A CA 1
ATOM 907 C C . THR A 1 112 ? -68.460 -29.511 62.878 1.00 80.69 112 THR A C 1
ATOM 909 O O . THR A 1 112 ? -67.612 -29.206 63.716 1.00 80.69 112 THR A O 1
ATOM 912 N N . LEU A 1 113 ? -68.310 -30.556 62.057 1.00 81.69 113 LEU A N 1
ATOM 913 C CA . LEU A 1 113 ? -67.092 -31.369 62.004 1.00 81.69 113 LEU A CA 1
ATOM 914 C C . LEU A 1 113 ? -66.131 -30.847 60.934 1.00 81.69 113 LEU A C 1
ATOM 916 O O . LEU A 1 113 ? -66.480 -30.718 59.757 1.00 81.69 113 LEU A O 1
ATOM 920 N N . SER A 1 114 ? -64.892 -30.574 61.333 1.00 72.56 114 SER A N 1
ATOM 921 C CA . SER A 1 114 ? -63.855 -30.064 60.432 1.00 72.56 114 SER A CA 1
ATOM 922 C C . SER A 1 114 ? -63.428 -31.143 59.432 1.00 72.56 114 SER A C 1
ATOM 924 O O . SER A 1 114 ? -63.062 -32.243 59.835 1.00 72.56 114 SER A O 1
ATOM 926 N N . GLY A 1 115 ? -63.440 -30.829 58.131 1.00 62.38 115 GLY A N 1
ATOM 927 C CA . GLY A 1 115 ? -62.994 -31.742 57.063 1.00 62.38 115 GLY A CA 1
ATOM 928 C C . GLY A 1 115 ? -64.111 -32.397 56.244 1.00 62.38 115 GLY A C 1
ATOM 929 O O . GLY A 1 115 ? -63.816 -33.085 55.271 1.00 62.38 115 GLY A O 1
ATOM 930 N N . THR A 1 116 ? -65.382 -32.143 56.569 1.00 55.72 116 THR A N 1
ATOM 931 C CA . THR A 1 116 ? -66.517 -32.527 55.714 1.00 55.72 116 THR A CA 1
ATOM 932 C C . THR A 1 116 ? -67.075 -31.282 55.022 1.00 55.72 116 THR A C 1
ATOM 934 O O . THR A 1 116 ? -67.564 -30.356 55.665 1.00 55.72 116 THR A O 1
ATOM 937 N N . ASN A 1 117 ? -66.941 -31.203 53.695 1.00 44.94 117 ASN A N 1
ATOM 938 C CA . ASN A 1 117 ? -67.448 -30.067 52.925 1.00 44.94 117 ASN A CA 1
ATOM 939 C C . ASN A 1 117 ? -68.988 -30.094 52.921 1.00 44.94 117 ASN A C 1
ATOM 941 O O . ASN A 1 117 ? -69.594 -30.868 52.189 1.00 44.94 117 ASN A O 1
ATOM 945 N N . HIS A 1 118 ? -69.600 -29.228 53.734 1.00 51.22 118 HIS A N 1
ATOM 946 C CA . HIS A 1 118 ? -71.002 -28.795 53.649 1.00 51.22 118 HIS A CA 1
ATOM 947 C C . HIS A 1 118 ? -72.094 -29.882 53.660 1.00 51.22 118 HIS A C 1
ATOM 949 O O . HIS A 1 118 ? -73.108 -29.736 52.976 1.00 51.22 118 HIS A O 1
ATOM 955 N N . LEU A 1 119 ? -71.959 -30.929 54.475 1.00 50.44 119 LEU A N 1
ATOM 956 C CA . LEU A 1 119 ? -73.118 -31.763 54.815 1.00 50.44 119 LEU A CA 1
ATOM 957 C C . LEU A 1 119 ? -73.906 -31.111 55.972 1.00 50.44 119 LEU A C 1
ATOM 959 O O . LEU A 1 119 ? -73.290 -30.599 56.909 1.00 50.44 119 LEU A O 1
ATOM 963 N N . PRO A 1 120 ? -75.250 -31.061 55.906 1.00 53.16 120 PRO A N 1
ATOM 964 C CA . PRO A 1 120 ? -76.075 -30.503 56.973 1.00 53.16 120 PRO A CA 1
ATOM 965 C C . PRO A 1 120 ? -75.895 -31.292 58.280 1.00 53.16 120 PRO A C 1
ATOM 967 O O . PRO A 1 120 ? -75.743 -32.510 58.265 1.00 53.16 120 PRO A O 1
ATOM 970 N N . SER A 1 121 ? -75.937 -30.571 59.400 1.00 52.91 121 SER A N 1
ATOM 971 C CA . SER A 1 121 ? -75.611 -30.950 60.788 1.00 52.91 121 SER A CA 1
ATOM 972 C C . SER A 1 121 ? -76.460 -32.066 61.429 1.00 52.91 121 SER A C 1
ATOM 974 O O . SER A 1 121 ? -76.501 -32.159 62.646 1.00 52.91 121 SER A O 1
ATOM 976 N N . PHE A 1 122 ? -77.136 -32.911 60.646 1.00 58.59 122 PHE A N 1
ATOM 977 C CA . PHE A 1 122 ? -78.075 -33.931 61.141 1.00 58.59 122 PHE A CA 1
ATOM 978 C C . PHE A 1 122 ? -77.726 -35.359 60.709 1.00 58.59 122 PHE A C 1
ATOM 980 O O . PHE A 1 122 ? -78.570 -36.247 60.790 1.00 58.59 122 PHE A O 1
ATOM 987 N N . ILE A 1 123 ? -76.519 -35.586 60.185 1.00 64.62 123 ILE A N 1
ATOM 988 C CA . ILE A 1 123 ? -76.095 -36.924 59.773 1.00 64.62 123 ILE A CA 1
ATOM 989 C C . ILE A 1 123 ? -75.296 -37.553 60.906 1.00 64.62 123 ILE A C 1
ATOM 991 O O . ILE A 1 123 ? -74.256 -37.044 61.315 1.00 64.62 123 ILE A O 1
ATOM 995 N N . ASP A 1 124 ? -75.793 -38.686 61.375 1.00 78.62 124 ASP A N 1
ATOM 996 C CA . ASP A 1 124 ? -75.126 -39.550 62.333 1.00 78.62 124 ASP A CA 1
ATOM 997 C C . ASP A 1 124 ? -73.758 -39.997 61.803 1.00 78.62 124 ASP A C 1
ATOM 999 O O . ASP A 1 124 ? -73.649 -40.609 60.736 1.00 78.62 124 ASP A O 1
ATOM 1003 N N . HIS A 1 125 ? -72.695 -39.699 62.550 1.00 82.62 125 HIS A N 1
ATOM 1004 C CA . HIS A 1 125 ? -71.334 -40.051 62.155 1.00 82.62 125 HIS A CA 1
ATOM 1005 C C . HIS A 1 125 ? -70.896 -41.357 62.816 1.00 82.62 125 HIS A C 1
ATOM 1007 O O . HIS A 1 125 ? -70.845 -41.461 64.038 1.00 82.62 125 HIS A O 1
ATOM 1013 N N . GLN A 1 126 ? -70.537 -42.360 62.015 1.00 87.50 126 GLN A N 1
ATOM 1014 C CA . GLN A 1 126 ? -70.056 -43.639 62.537 1.00 87.50 126 GLN A CA 1
ATOM 1015 C C . GLN A 1 126 ? -68.553 -43.592 62.846 1.00 87.50 126 GLN A C 1
ATOM 1017 O O . GLN A 1 126 ? -67.728 -43.322 61.975 1.00 87.50 126 GLN A O 1
ATOM 1022 N N . LEU A 1 127 ? -68.198 -43.904 64.090 1.00 88.31 127 LEU A N 1
ATOM 1023 C CA . LEU A 1 127 ? -66.841 -44.136 64.571 1.00 88.31 127 LEU A CA 1
ATOM 1024 C C . LEU A 1 127 ? -66.624 -45.652 64.656 1.00 88.31 127 LEU A C 1
ATOM 1026 O O . LEU A 1 127 ? -67.220 -46.318 65.502 1.00 88.31 127 LEU A O 1
ATOM 1030 N N . VAL A 1 128 ? -65.794 -46.209 63.772 1.00 87.25 128 VAL A N 1
ATOM 1031 C CA . VAL A 1 128 ? -65.565 -47.661 63.686 1.00 87.25 128 VAL A CA 1
ATOM 1032 C C . VAL A 1 128 ? -64.188 -48.010 64.245 1.00 87.25 128 VAL A C 1
ATOM 1034 O O . VAL A 1 128 ? -63.167 -47.611 63.690 1.00 87.25 128 VAL A O 1
ATOM 1037 N N . PHE A 1 129 ? -64.163 -48.785 65.327 1.00 87.12 129 PHE A N 1
ATOM 1038 C CA . PHE A 1 129 ? -62.955 -49.383 65.892 1.00 87.12 129 PHE A CA 1
ATOM 1039 C C . PHE A 1 129 ? -62.724 -50.762 65.264 1.00 87.12 129 PHE A C 1
ATOM 1041 O O . PHE A 1 129 ? -63.562 -51.661 65.386 1.00 87.12 129 PHE A O 1
ATOM 1048 N N . SER A 1 130 ? -61.599 -50.921 64.566 1.00 85.38 130 SER A N 1
ATOM 1049 C CA . SER A 1 130 ? -61.261 -52.144 63.831 1.00 85.38 130 SER A CA 1
ATOM 1050 C C . SER A 1 130 ? -60.938 -53.316 64.769 1.00 85.38 130 SER A C 1
ATOM 1052 O O . SER A 1 130 ? -60.394 -53.099 65.852 1.00 85.38 130 SER A O 1
ATOM 1054 N N . PRO A 1 131 ? -61.198 -54.572 64.367 1.00 81.62 131 PRO A N 1
ATOM 1055 C CA . PRO A 1 131 ? -60.763 -55.739 65.126 1.00 81.62 131 PRO A CA 1
ATOM 1056 C C . PRO A 1 131 ? -59.232 -55.846 65.101 1.00 81.62 131 PRO A C 1
ATOM 1058 O O . PRO A 1 131 ? -58.649 -56.223 64.086 1.00 81.62 131 PRO A O 1
ATOM 1061 N N . THR A 1 132 ? -58.567 -55.477 66.200 1.00 76.38 132 THR A N 1
ATOM 1062 C CA . THR A 1 132 ? -57.113 -55.641 66.370 1.00 76.38 132 THR A CA 1
ATOM 1063 C C . THR A 1 132 ? -56.776 -56.172 67.765 1.00 76.38 132 THR A C 1
ATOM 1065 O O . THR A 1 132 ? -57.595 -56.117 68.690 1.00 76.38 132 THR A O 1
ATOM 1068 N N . GLU A 1 133 ? -55.558 -56.706 67.909 1.00 69.50 133 GLU A N 1
ATOM 1069 C CA . GLU A 1 133 ? -55.012 -57.160 69.196 1.00 69.50 133 GLU A CA 1
ATOM 1070 C C . GLU A 1 133 ? -54.634 -55.999 70.132 1.00 69.50 133 GLU A C 1
ATOM 1072 O O . GLU A 1 133 ? -54.324 -56.216 71.303 1.00 69.50 133 GLU A O 1
ATOM 1077 N N . GLU A 1 134 ? -54.684 -54.756 69.643 1.00 72.62 134 GLU A N 1
ATOM 1078 C CA . GLU A 1 134 ? -54.344 -53.580 70.434 1.00 72.62 134 GLU A CA 1
ATOM 1079 C C . GLU A 1 134 ? -55.430 -53.293 71.478 1.00 72.62 134 GLU A C 1
ATOM 1081 O O . GLU A 1 134 ? -56.615 -53.120 71.178 1.00 72.62 134 GLU A O 1
ATOM 1086 N N . THR A 1 135 ? -54.999 -53.217 72.735 1.00 71.19 135 THR A N 1
ATOM 1087 C CA . THR A 1 135 ? -55.855 -52.976 73.906 1.00 71.19 135 THR A CA 1
ATOM 1088 C C . THR A 1 135 ? -56.364 -51.534 73.991 1.00 71.19 135 THR A C 1
ATOM 1090 O O . THR A 1 135 ? -57.352 -51.258 74.676 1.00 71.19 135 THR A O 1
ATOM 1093 N N . VAL A 1 136 ? -55.729 -50.607 73.265 1.00 82.50 136 VAL A N 1
ATOM 1094 C CA . VAL A 1 136 ? -56.106 -49.192 73.212 1.00 82.50 136 VAL A CA 1
ATOM 1095 C C . VAL A 1 136 ? -56.160 -48.730 71.764 1.00 82.50 136 VAL A C 1
ATOM 1097 O O . VAL A 1 136 ? -55.149 -48.719 71.074 1.00 82.50 136 VAL A O 1
ATOM 1100 N N . GLN A 1 137 ? -57.337 -48.291 71.327 1.00 86.00 137 GLN A N 1
ATOM 1101 C CA . GLN A 1 137 ? -57.531 -47.642 70.031 1.00 86.00 137 GLN A CA 1
ATOM 1102 C C . GLN A 1 137 ? -58.180 -46.282 70.251 1.00 86.00 137 GLN A C 1
ATOM 1104 O O . GLN A 1 137 ? -59.083 -46.164 71.079 1.00 86.00 137 GLN A O 1
ATOM 1109 N N . SER A 1 138 ? -57.760 -45.259 69.510 1.00 88.88 138 SER A N 1
ATOM 1110 C CA . SER A 1 138 ? -58.354 -43.923 69.607 1.00 88.88 138 SER A CA 1
ATOM 1111 C C . SER A 1 138 ? -58.716 -43.353 68.248 1.00 88.88 138 SER A C 1
ATOM 1113 O O . SER A 1 138 ? -57.898 -43.385 67.332 1.00 88.88 138 SER A O 1
ATOM 1115 N N . ILE A 1 139 ? -59.908 -42.772 68.159 1.00 89.12 139 ILE A N 1
ATOM 1116 C CA . ILE A 1 139 ? -60.383 -42.008 67.011 1.00 89.12 139 ILE A CA 1
ATOM 1117 C C . ILE A 1 139 ? -60.466 -40.545 67.437 1.00 89.12 139 ILE A C 1
ATOM 1119 O O . ILE A 1 139 ? -61.107 -40.214 68.435 1.00 89.12 139 ILE A O 1
ATOM 1123 N N . THR A 1 140 ? -59.812 -39.678 66.673 1.00 88.56 140 THR A N 1
ATOM 1124 C CA . THR A 1 140 ? -59.802 -38.235 66.906 1.00 88.56 140 THR A CA 1
ATOM 1125 C C . THR A 1 140 ? -60.547 -37.528 65.783 1.00 88.56 140 THR A C 1
ATOM 1127 O O . THR A 1 140 ? -60.292 -37.783 64.607 1.00 88.56 140 THR A O 1
ATOM 1130 N N . PHE A 1 141 ? -61.423 -36.596 66.140 1.00 87.56 141 PHE A N 1
ATOM 1131 C CA . PHE A 1 141 ? -62.091 -35.690 65.211 1.00 87.56 141 PHE A CA 1
ATOM 1132 C C . PHE A 1 141 ? -62.133 -34.273 65.790 1.00 87.56 141 PHE A C 1
ATO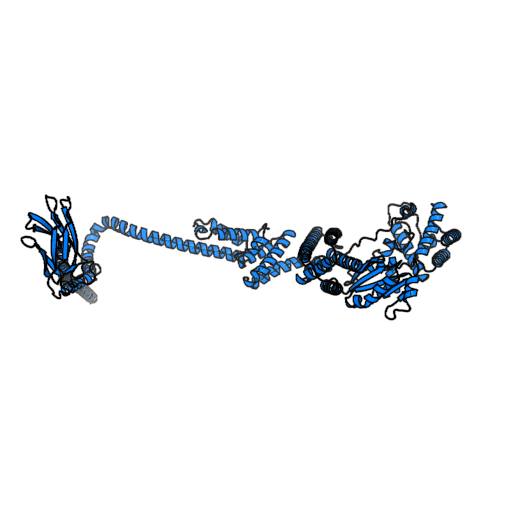M 1134 O O . PHE A 1 141 ? -61.845 -34.065 66.965 1.00 87.56 141 PHE A O 1
ATOM 1141 N N . HIS A 1 142 ? -62.443 -33.280 64.959 1.00 88.19 142 HIS A N 1
ATOM 1142 C CA . HIS A 1 142 ? -62.444 -31.878 65.373 1.00 88.19 142 HIS A CA 1
ATOM 1143 C C . HIS A 1 142 ? -63.841 -31.286 65.245 1.00 88.19 142 HIS A C 1
ATOM 1145 O O . HIS A 1 142 ? -64.465 -31.385 64.189 1.00 88.19 142 HIS A O 1
ATOM 1151 N N . VAL A 1 143 ? -64.307 -30.658 66.321 1.00 86.06 143 VAL A N 1
ATOM 1152 C CA . VAL A 1 143 ? -65.595 -29.965 66.391 1.00 86.06 143 VAL A CA 1
ATOM 1153 C C . VAL A 1 143 ? -65.380 -28.456 66.448 1.00 86.06 143 VAL A C 1
ATOM 1155 O O . VAL A 1 143 ? -64.493 -27.950 67.139 1.00 86.06 143 VAL A O 1
ATOM 1158 N N . SER A 1 144 ? -66.206 -27.724 65.716 1.00 85.62 144 SER A N 1
ATOM 1159 C CA . SER A 1 144 ? -66.276 -26.264 65.729 1.00 85.62 144 SER A CA 1
ATOM 1160 C C . SER A 1 144 ? -67.714 -25.800 65.922 1.00 85.62 144 SER A C 1
ATOM 1162 O O . SER A 1 144 ? -68.662 -26.527 65.626 1.00 85.62 144 SER A O 1
ATOM 1164 N N . ASN A 1 145 ? -67.880 -24.570 66.400 1.00 84.19 145 ASN A N 1
ATOM 1165 C CA . ASN A 1 145 ? -69.188 -23.935 66.511 1.00 84.19 145 ASN A CA 1
ATOM 1166 C C . ASN A 1 145 ? -69.809 -23.754 65.110 1.00 84.19 145 ASN A C 1
ATOM 1168 O O . ASN A 1 145 ? -69.158 -23.228 64.207 1.00 84.19 145 ASN A O 1
ATOM 1172 N N . ALA A 1 146 ? -71.061 -24.183 64.925 1.00 74.75 146 ALA A N 1
ATOM 1173 C CA . ALA A 1 146 ? -71.800 -24.096 63.661 1.00 74.75 146 ALA A CA 1
ATOM 1174 C C . ALA A 1 146 ? -72.223 -22.667 63.267 1.00 74.75 146 ALA A C 1
ATOM 1176 O O . ALA A 1 146 ? -72.779 -22.466 62.186 1.00 74.75 146 ALA A O 1
ATOM 1177 N N . ARG A 1 147 ? -71.951 -21.670 64.121 1.00 71.06 147 ARG A N 1
ATOM 1178 C CA . ARG A 1 147 ? -72.207 -20.231 63.917 1.00 71.06 147 ARG A CA 1
ATOM 1179 C C . ARG A 1 147 ? -73.679 -19.826 63.778 1.00 71.06 147 ARG A C 1
ATOM 1181 O O . ARG A 1 147 ? -73.966 -18.739 63.290 1.00 71.06 147 ARG A O 1
ATOM 1188 N N . ARG A 1 148 ? -74.618 -20.668 64.210 1.00 66.00 148 ARG A N 1
ATOM 1189 C CA . ARG A 1 148 ? -76.068 -20.391 64.131 1.00 66.00 148 ARG A CA 1
ATOM 1190 C C . ARG A 1 148 ? -76.699 -19.919 65.442 1.00 66.00 148 ARG A C 1
ATOM 1192 O O . ARG A 1 148 ? -77.870 -19.569 65.453 1.00 66.00 148 ARG A O 1
ATOM 1199 N N . ILE A 1 149 ? -75.941 -19.910 66.536 1.00 71.12 149 ILE A N 1
ATOM 1200 C CA . ILE A 1 149 ? -76.444 -19.553 67.866 1.00 71.12 149 ILE A CA 1
ATOM 1201 C C . ILE A 1 149 ? -76.320 -18.035 68.045 1.00 71.12 149 ILE A C 1
ATOM 1203 O O . ILE A 1 149 ? -75.212 -17.510 68.173 1.00 71.12 149 ILE A O 1
ATOM 1207 N N . GLU A 1 150 ? -77.448 -17.323 68.020 1.00 70.31 150 GLU A N 1
ATOM 1208 C CA . GLU A 1 150 ? -77.497 -15.852 68.102 1.00 70.31 150 GLU A CA 1
ATOM 1209 C C . GLU A 1 150 ? -77.497 -15.295 69.541 1.00 70.31 150 GLU A C 1
ATOM 1211 O O . GLU A 1 150 ? -77.471 -14.077 69.724 1.00 70.31 150 GLU A O 1
ATOM 1216 N N . ASP A 1 151 ? -77.471 -16.156 70.562 1.00 70.38 151 ASP A N 1
ATOM 1217 C CA . ASP A 1 151 ? -77.606 -15.752 71.966 1.00 70.38 151 ASP A CA 1
ATOM 1218 C C . ASP A 1 151 ? -76.402 -14.968 72.533 1.00 70.38 151 ASP A C 1
ATOM 1220 O O . ASP A 1 151 ? -75.259 -15.056 72.072 1.00 70.38 151 ASP A O 1
ATOM 1224 N N . ILE A 1 152 ? -76.676 -14.180 73.580 1.00 67.88 152 ILE A N 1
ATOM 1225 C CA . ILE A 1 152 ? -75.676 -13.435 74.373 1.00 67.88 152 ILE A CA 1
ATOM 1226 C C . ILE A 1 152 ? -74.971 -14.348 75.387 1.00 67.88 152 ILE A C 1
ATOM 1228 O O . ILE A 1 152 ? -73.826 -14.095 75.776 1.00 67.88 152 ILE A O 1
ATOM 1232 N N . ASP A 1 153 ? -75.637 -15.419 75.812 1.00 73.25 153 ASP A N 1
ATOM 1233 C CA . ASP A 1 153 ? -75.126 -16.339 76.818 1.00 73.25 153 ASP A CA 1
ATOM 1234 C C . ASP A 1 153 ? -74.427 -17.559 76.206 1.00 73.25 153 ASP A C 1
ATOM 1236 O O . ASP A 1 153 ? -74.437 -17.798 74.999 1.00 73.25 153 ASP A O 1
ATOM 1240 N N . LEU A 1 154 ? -73.735 -18.309 77.063 1.00 75.38 154 LEU A N 1
ATOM 1241 C CA . LEU A 1 154 ? -73.181 -19.606 76.690 1.00 75.38 154 LEU A CA 1
ATOM 1242 C C . LEU A 1 154 ? -74.322 -20.614 76.687 1.00 75.38 154 LEU A C 1
ATOM 1244 O O . LEU A 1 154 ? -74.973 -20.808 77.713 1.00 75.38 154 LEU A O 1
ATOM 1248 N N . SER A 1 155 ? -74.540 -21.263 75.552 1.00 80.12 155 SER A N 1
ATOM 1249 C CA . SER A 1 155 ? -75.502 -22.359 75.454 1.00 80.12 155 SER A CA 1
ATOM 1250 C C . SER A 1 155 ? -74.779 -23.684 75.684 1.00 80.12 155 SER A C 1
ATOM 1252 O O . SER A 1 155 ? -73.679 -23.875 75.173 1.00 80.12 155 SER A O 1
ATOM 1254 N N . ILE A 1 156 ? -75.353 -24.597 76.467 1.00 84.00 156 ILE A N 1
ATOM 1255 C CA . ILE A 1 156 ? -74.821 -25.961 76.580 1.00 84.00 156 ILE A CA 1
ATOM 1256 C C . ILE A 1 156 ? -75.436 -26.772 75.445 1.00 84.00 156 ILE A C 1
ATOM 1258 O O . ILE A 1 156 ? -76.656 -26.844 75.344 1.00 84.00 156 ILE A O 1
ATOM 1262 N N . GLN A 1 157 ? -74.585 -27.354 74.608 1.00 86.62 157 GLN A N 1
ATOM 1263 C CA . GLN A 1 157 ? -74.967 -28.244 73.516 1.00 86.62 157 GLN A CA 1
ATOM 1264 C C . GLN A 1 157 ? -74.346 -29.618 73.774 1.00 86.62 157 GLN A C 1
ATOM 1266 O O . GLN A 1 157 ? -73.255 -29.711 74.349 1.00 86.62 157 GLN A O 1
ATOM 1271 N N . THR A 1 158 ? -75.020 -30.688 73.370 1.00 87.44 158 THR A N 1
ATOM 1272 C CA . THR A 1 158 ? -74.598 -32.058 73.664 1.00 87.44 158 THR A CA 1
ATOM 1273 C C . THR A 1 158 ? -74.153 -32.836 72.427 1.00 87.44 158 THR A C 1
ATOM 1275 O O . THR A 1 158 ? -74.642 -32.642 71.314 1.00 87.44 158 THR A O 1
ATOM 1278 N N . LEU A 1 159 ? -73.180 -33.726 72.626 1.00 86.12 159 LEU A N 1
ATOM 1279 C CA . LEU A 1 159 ? -72.746 -34.731 71.658 1.00 86.12 159 LEU A CA 1
ATOM 1280 C C . LEU A 1 159 ? -73.033 -36.108 72.242 1.00 86.12 159 LEU A C 1
ATOM 1282 O O . LEU A 1 159 ? -72.502 -36.436 73.300 1.00 86.12 159 LEU A O 1
ATOM 1286 N N . THR A 1 160 ? -73.837 -36.925 71.569 1.00 88.38 160 THR A N 1
ATOM 1287 C CA . THR A 1 160 ? -74.238 -38.230 72.119 1.00 88.38 160 THR A CA 1
ATOM 1288 C C . THR A 1 160 ? -73.588 -39.377 71.353 1.00 88.38 160 THR A C 1
ATOM 1290 O O . THR A 1 160 ? -73.672 -39.429 70.128 1.00 88.38 160 THR A O 1
ATOM 1293 N N . LEU A 1 161 ? -72.961 -40.312 72.073 1.00 88.12 161 LEU A N 1
ATOM 1294 C CA . LEU A 1 161 ? -72.370 -41.539 71.531 1.00 88.12 161 LEU A CA 1
ATOM 1295 C C . LEU A 1 161 ? -73.219 -42.769 71.892 1.00 88.12 161 LEU A C 1
ATOM 1297 O O . LEU A 1 161 ? -73.459 -43.048 73.071 1.00 88.12 161 LEU A O 1
ATOM 1301 N N . THR A 1 162 ? -73.635 -43.530 70.877 1.00 87.12 162 THR A N 1
ATOM 1302 C CA . THR A 1 162 ? -74.455 -44.755 70.997 1.00 87.12 162 THR A CA 1
ATOM 1303 C C . THR A 1 162 ? -73.871 -45.909 70.162 1.00 87.12 162 THR A C 1
ATOM 1305 O O . THR A 1 162 ? -73.150 -45.641 69.211 1.00 87.12 162 THR A O 1
ATOM 1308 N N . PRO A 1 163 ? -74.128 -47.200 70.451 1.00 76.81 163 PRO A N 1
ATOM 1309 C CA . PRO A 1 163 ? -74.808 -47.744 71.620 1.00 76.81 163 PRO A CA 1
ATOM 1310 C C . PRO A 1 163 ? -73.823 -47.904 72.795 1.00 76.81 163 PRO A C 1
ATOM 1312 O O . PRO A 1 163 ? -72.978 -48.800 72.818 1.00 76.81 163 PRO A O 1
ATOM 1315 N N . LEU A 1 164 ? -73.934 -47.010 73.776 1.00 85.00 164 LEU A N 1
ATOM 1316 C CA . LEU A 1 164 ? -73.281 -47.103 75.083 1.00 85.00 164 LEU A CA 1
ATOM 1317 C C . LEU A 1 164 ? -74.383 -47.174 76.140 1.00 85.00 164 LEU A C 1
ATOM 1319 O O . LEU A 1 164 ? -75.472 -46.639 75.917 1.00 85.00 164 LEU A O 1
ATOM 1323 N N . THR A 1 165 ? -74.112 -47.825 77.271 1.00 79.38 165 THR A N 1
ATOM 1324 C CA . THR A 1 165 ? -75.124 -48.082 78.303 1.00 79.38 165 THR A CA 1
ATOM 1325 C C . THR A 1 165 ? -74.605 -47.597 79.660 1.00 79.38 165 THR A C 1
ATOM 1327 O O . THR A 1 165 ? -73.802 -48.295 80.287 1.00 79.38 165 THR A O 1
ATOM 1330 N N . PRO A 1 166 ? -75.032 -46.405 80.133 1.00 83.31 166 PRO A N 1
ATOM 1331 C CA . PRO A 1 166 ? -75.904 -45.433 79.451 1.00 83.31 166 PRO A CA 1
ATOM 1332 C C . PRO A 1 166 ? -75.219 -44.736 78.250 1.00 83.31 166 PRO A C 1
ATOM 1334 O O . PRO A 1 166 ? -73.986 -44.739 78.181 1.00 83.31 166 PRO A O 1
ATOM 1337 N N . PRO A 1 167 ? -75.987 -44.125 77.316 1.00 86.19 167 PRO A N 1
ATOM 1338 C CA . PRO A 1 167 ? -75.428 -43.316 76.234 1.00 86.19 167 PRO A CA 1
ATOM 1339 C C . PRO A 1 167 ? -74.499 -42.243 76.788 1.00 86.19 167 PRO A C 1
ATOM 1341 O O . PRO A 1 167 ? -74.814 -41.608 77.796 1.00 86.19 167 PRO A O 1
ATOM 1344 N N . LEU A 1 168 ? -73.357 -42.042 76.135 1.00 89.56 168 LEU A N 1
ATOM 1345 C CA . LEU A 1 168 ? -72.376 -41.073 76.606 1.00 89.56 168 LEU A CA 1
ATOM 1346 C C . LEU A 1 168 ? -72.701 -39.698 76.014 1.00 89.56 168 LEU A C 1
ATOM 1348 O O . LEU A 1 168 ? -72.604 -39.523 74.800 1.00 89.56 168 LEU A O 1
ATOM 1352 N N . VAL A 1 169 ? -73.109 -38.757 76.868 1.00 89.38 169 VAL A N 1
ATOM 1353 C CA . VAL A 1 169 ? -73.586 -37.417 76.487 1.00 89.38 169 VAL A CA 1
ATOM 1354 C C . VAL A 1 169 ? -72.548 -36.370 76.886 1.00 89.38 169 VAL A C 1
ATOM 1356 O O . VAL A 1 169 ? -72.487 -35.940 78.035 1.00 89.38 169 VAL A O 1
ATOM 1359 N N . LEU A 1 170 ? -71.754 -35.919 75.921 1.00 90.38 170 LEU A N 1
ATOM 1360 C CA . LEU A 1 170 ? -70.699 -34.932 76.133 1.00 90.38 170 LEU A CA 1
ATOM 1361 C C . LEU A 1 170 ? -71.308 -33.527 76.088 1.00 90.38 170 LEU A C 1
ATOM 1363 O O . LEU A 1 170 ? -71.701 -33.049 75.024 1.00 90.38 170 LEU A O 1
ATOM 1367 N N . SER A 1 171 ? -71.394 -32.864 77.239 1.00 89.12 171 SER A N 1
ATOM 1368 C CA . SER A 1 171 ? -71.953 -31.507 77.350 1.00 89.12 171 SER A CA 1
ATOM 1369 C C . SER A 1 171 ? -70.873 -30.445 77.141 1.00 89.12 171 SER A C 1
ATOM 1371 O O . SER A 1 171 ? -69.938 -30.352 77.937 1.00 89.12 171 SER A O 1
ATOM 1373 N N . ILE A 1 172 ? -71.000 -29.636 76.089 1.00 87.88 172 ILE A N 1
ATOM 1374 C CA . ILE A 1 172 ? -70.021 -28.613 75.700 1.00 87.88 172 ILE A CA 1
ATOM 1375 C C . ILE A 1 172 ? -70.692 -27.237 75.694 1.00 87.88 172 ILE A C 1
ATOM 1377 O O . ILE A 1 172 ? -71.733 -27.041 75.071 1.00 87.88 172 ILE A O 1
ATOM 1381 N N . GLU A 1 173 ? -70.077 -26.256 76.356 1.00 86.31 173 GLU A N 1
ATOM 1382 C CA . GLU A 1 173 ? -70.523 -24.863 76.288 1.00 86.31 173 GLU A CA 1
ATOM 1383 C C . GLU A 1 173 ? -70.137 -24.243 74.935 1.00 86.31 173 GLU A C 1
ATOM 1385 O O . GLU A 1 173 ? -68.960 -24.154 74.581 1.00 86.31 173 GLU A O 1
ATOM 1390 N N . VAL A 1 174 ? -71.117 -23.767 74.177 1.00 84.38 174 VAL A N 1
ATOM 1391 C CA . VAL A 1 174 ? -70.933 -23.132 72.872 1.00 84.38 174 VAL A CA 1
ATOM 1392 C C . VAL A 1 174 ? -71.277 -21.648 72.976 1.00 84.38 174 VAL A C 1
ATOM 1394 O O . VAL A 1 174 ? -72.358 -21.263 73.431 1.00 84.38 174 VAL A O 1
ATOM 1397 N N . GLU A 1 175 ? -70.329 -20.801 72.576 1.00 83.25 175 GLU A N 1
ATOM 1398 C CA . GLU A 1 175 ? -70.473 -19.343 72.604 1.00 83.25 175 GLU A CA 1
ATOM 1399 C C . GLU A 1 175 ? -71.382 -18.825 71.477 1.00 83.25 175 GLU A C 1
ATOM 1401 O O . GLU A 1 175 ? -71.188 -19.163 70.309 1.00 83.25 175 GLU A O 1
ATOM 1406 N N . GLY A 1 176 ? -72.344 -17.959 71.809 1.00 80.50 176 GLY A N 1
ATOM 1407 C CA . GLY A 1 176 ? -73.188 -17.294 70.817 1.00 80.50 176 GLY A CA 1
ATOM 1408 C C . GLY A 1 176 ? -72.523 -16.093 70.129 1.00 80.50 176 GLY A C 1
ATOM 1409 O O . GLY A 1 176 ? -71.574 -15.479 70.632 1.00 80.50 176 GLY A O 1
ATOM 1410 N N . ALA A 1 177 ? -73.037 -15.740 68.949 1.00 75.06 177 ALA A N 1
ATOM 1411 C CA . ALA A 1 177 ? -72.463 -14.715 68.079 1.00 75.06 177 ALA A CA 1
ATOM 1412 C C . ALA A 1 177 ? -72.324 -13.350 68.776 1.00 75.06 177 ALA A C 1
ATOM 1414 O O . ALA A 1 177 ? -71.286 -12.697 68.661 1.00 75.06 177 ALA A O 1
ATOM 1415 N N . GLN A 1 178 ? -73.321 -12.917 69.552 1.00 76.94 178 GLN A N 1
ATOM 1416 C CA . GLN A 1 178 ? -73.306 -11.595 70.192 1.00 76.94 178 GLN A CA 1
ATOM 1417 C C . GLN A 1 178 ? -72.266 -11.481 71.313 1.00 76.94 178 GLN A C 1
ATOM 1419 O O . GLN A 1 178 ? -71.665 -10.414 71.501 1.00 76.94 178 GLN A O 1
ATOM 1424 N N . ARG A 1 179 ? -72.006 -12.585 72.023 1.00 77.81 179 ARG A N 1
ATOM 1425 C CA . ARG A 1 179 ? -70.961 -12.646 73.049 1.00 77.81 179 ARG A CA 1
ATOM 1426 C C . ARG A 1 179 ? -69.571 -12.500 72.445 1.00 77.81 179 ARG A C 1
ATOM 1428 O O . ARG A 1 179 ? -68.764 -11.742 72.977 1.00 77.81 179 ARG A O 1
ATOM 1435 N N . SER A 1 180 ? -69.328 -13.119 71.290 1.00 76.19 180 SER A N 1
ATOM 1436 C CA . SER A 1 180 ? -68.061 -12.951 70.571 1.00 76.19 180 SER A CA 1
ATOM 1437 C C . SER A 1 180 ? -67.832 -11.515 70.101 1.00 76.19 180 SER A C 1
ATOM 1439 O O . SER A 1 180 ? -66.709 -11.026 70.181 1.00 76.19 180 SER A O 1
ATOM 1441 N N . VAL A 1 181 ? -68.888 -10.795 69.701 1.00 73.56 181 VAL A N 1
ATOM 1442 C CA . VAL A 1 181 ? -68.798 -9.371 69.342 1.00 73.56 181 VAL A CA 1
ATOM 1443 C C . VAL A 1 181 ? -68.452 -8.531 70.570 1.00 73.56 181 VAL A C 1
ATOM 1445 O O . VAL A 1 181 ? -67.594 -7.655 70.481 1.00 73.56 181 VAL A O 1
ATOM 1448 N N . HIS A 1 182 ? -69.042 -8.825 71.732 1.00 71.50 182 HIS A N 1
ATOM 1449 C CA . HIS A 1 182 ? -68.667 -8.174 72.990 1.00 71.50 182 HIS A CA 1
ATOM 1450 C C . HIS A 1 182 ? -67.222 -8.480 73.382 1.00 71.50 182 HIS A C 1
ATOM 1452 O O . HIS A 1 182 ? -66.485 -7.563 73.742 1.00 71.50 182 HIS A O 1
ATOM 1458 N N . ARG A 1 183 ? -66.783 -9.736 73.258 1.00 75.94 183 ARG A N 1
ATOM 1459 C CA . ARG A 1 183 ? -65.396 -10.118 73.531 1.00 75.94 183 ARG A CA 1
ATOM 1460 C C . ARG A 1 183 ? -64.431 -9.434 72.561 1.00 75.94 183 ARG A C 1
ATOM 1462 O O . ARG A 1 183 ? -63.422 -8.887 72.995 1.00 75.94 183 ARG A O 1
ATOM 1469 N N . ALA A 1 184 ? -64.752 -9.381 71.269 1.00 64.94 184 ALA A N 1
ATOM 1470 C CA . ALA A 1 184 ? -63.969 -8.666 70.263 1.00 64.94 184 ALA A CA 1
ATOM 1471 C C . ALA A 1 184 ? -63.941 -7.153 70.527 1.00 64.94 184 ALA A C 1
ATOM 1473 O O . ALA A 1 184 ? -62.891 -6.527 70.390 1.00 64.94 184 ALA A O 1
ATOM 1474 N N . PHE A 1 185 ? -65.051 -6.553 70.964 1.00 67.69 185 PHE A N 1
ATOM 1475 C CA . PHE A 1 185 ? -65.106 -5.146 71.357 1.00 67.69 185 PHE A CA 1
ATOM 1476 C C . PHE A 1 185 ? -64.246 -4.870 72.599 1.00 67.69 185 PHE A C 1
ATOM 1478 O O . PHE A 1 185 ? -63.428 -3.954 72.586 1.00 67.69 185 PHE A O 1
ATOM 1485 N N . ILE A 1 186 ? -64.349 -5.685 73.651 1.00 64.44 186 ILE A N 1
ATOM 1486 C CA . ILE A 1 186 ? -63.551 -5.531 74.877 1.00 64.44 186 ILE A CA 1
ATOM 1487 C C . ILE A 1 186 ? -62.058 -5.743 74.585 1.00 64.44 186 ILE A C 1
ATOM 1489 O O . ILE A 1 186 ? -61.239 -4.917 74.988 1.00 64.44 186 ILE A O 1
ATOM 1493 N N . ASN A 1 187 ? -61.698 -6.773 73.813 1.00 56.66 187 ASN A N 1
ATOM 1494 C CA . ASN A 1 187 ? -60.305 -7.053 73.453 1.00 56.66 187 ASN A CA 1
ATOM 1495 C C . ASN A 1 187 ? -59.723 -6.026 72.473 1.00 56.66 187 ASN A C 1
ATOM 1497 O O . ASN A 1 187 ? -58.530 -5.742 72.532 1.00 56.66 187 ASN A O 1
ATOM 1501 N N . SER A 1 188 ? -60.539 -5.427 71.599 1.00 52.31 188 SER A N 1
ATOM 1502 C CA . SER A 1 188 ? -60.092 -4.336 70.720 1.00 52.31 188 SER A CA 1
ATOM 1503 C C . SER A 1 188 ? -59.991 -2.988 71.445 1.00 52.31 188 SER A C 1
ATOM 1505 O O . SER A 1 188 ? -59.074 -2.218 71.164 1.00 52.31 188 SER A O 1
ATOM 1507 N N . THR A 1 189 ? -60.857 -2.720 72.427 1.00 49.91 189 THR A N 1
ATOM 1508 C CA . THR A 1 189 ? -60.853 -1.470 73.210 1.00 49.91 189 THR A CA 1
ATOM 1509 C C . THR A 1 189 ? -59.800 -1.487 74.329 1.00 49.91 189 THR A C 1
ATOM 1511 O O . THR A 1 189 ? -59.259 -0.440 74.701 1.00 49.91 189 THR A O 1
ATOM 1514 N N . ILE A 1 190 ? -59.451 -2.676 74.836 1.00 52.91 190 ILE A N 1
ATOM 1515 C CA . ILE A 1 190 ? -58.475 -2.894 75.912 1.00 52.91 190 ILE A CA 1
ATOM 1516 C C . ILE A 1 190 ? -57.341 -3.835 75.453 1.00 52.91 190 ILE A C 1
ATOM 1518 O O . ILE A 1 190 ? -56.993 -4.806 76.120 1.00 52.91 190 ILE A O 1
ATOM 1522 N N . ASN A 1 191 ? -56.760 -3.548 74.285 1.00 44.06 191 ASN A N 1
ATOM 1523 C CA . ASN A 1 191 ? -55.504 -4.153 73.824 1.00 44.06 191 ASN A CA 1
ATOM 1524 C C . ASN A 1 191 ? -54.302 -3.392 74.435 1.00 44.06 191 ASN A C 1
ATOM 1526 O O . ASN A 1 191 ? -54.446 -2.214 74.760 1.00 44.06 191 ASN A O 1
ATOM 1530 N N . GLU A 1 192 ? -53.111 -3.996 74.559 1.00 46.03 192 GLU A N 1
ATOM 1531 C CA . GLU A 1 192 ? -51.905 -3.435 75.230 1.00 46.03 192 GLU A CA 1
ATOM 1532 C C . GLU A 1 192 ? -51.472 -2.032 74.743 1.00 46.03 192 GLU A C 1
ATOM 1534 O O . GLU A 1 192 ? -50.688 -1.348 75.398 1.00 46.03 192 GLU A O 1
ATOM 1539 N N . LYS A 1 193 ? -52.006 -1.574 73.604 1.00 43.12 193 LYS A N 1
ATOM 1540 C CA . LYS A 1 193 ? -51.773 -0.255 72.996 1.00 43.12 193 LYS A CA 1
ATOM 1541 C C . LYS A 1 193 ? -52.924 0.744 73.198 1.00 43.12 193 LYS A C 1
ATOM 1543 O O . LYS A 1 193 ? -52.941 1.788 72.549 1.00 43.12 193 LYS A O 1
ATOM 1548 N N . SER A 1 194 ? -53.892 0.442 74.067 1.00 41.09 194 SER A N 1
ATOM 1549 C CA . SER A 1 194 ? -55.019 1.329 74.360 1.00 41.09 194 SER A CA 1
ATOM 1550 C C . SER A 1 194 ? -54.524 2.599 75.078 1.00 41.09 194 SER A C 1
ATOM 1552 O O . SER A 1 194 ? -53.880 2.496 76.131 1.00 41.09 194 SER A O 1
ATOM 1554 N N . PRO A 1 195 ? -54.831 3.809 74.561 1.00 47.34 195 PRO A N 1
ATOM 1555 C CA . PRO A 1 195 ? -54.363 5.081 75.123 1.00 47.34 195 PRO A CA 1
ATOM 1556 C C . PRO A 1 195 ? -54.748 5.273 76.597 1.00 47.34 195 PRO A C 1
ATOM 1558 O O . PRO A 1 195 ? -54.098 6.025 77.320 1.00 47.34 195 PRO A O 1
ATOM 1561 N N . LEU A 1 196 ? -55.787 4.566 77.051 1.00 45.47 196 LEU A N 1
ATOM 1562 C CA . LEU A 1 196 ? -56.322 4.635 78.405 1.00 45.47 196 LEU A CA 1
ATOM 1563 C C . LEU A 1 196 ? -55.403 3.950 79.439 1.00 45.47 196 LEU A C 1
ATOM 1565 O O . LEU A 1 196 ? -55.227 4.493 80.523 1.00 45.47 196 LEU A O 1
ATOM 1569 N N . ILE A 1 197 ? -54.725 2.844 79.092 1.00 46.78 197 ILE A N 1
ATOM 1570 C CA . ILE A 1 197 ? -53.735 2.163 79.965 1.00 46.78 197 ILE A CA 1
ATOM 1571 C C . ILE A 1 197 ? -52.381 2.908 79.961 1.00 46.78 197 ILE A C 1
ATOM 1573 O O . ILE A 1 197 ? -51.693 2.991 80.985 1.00 46.78 197 ILE A O 1
ATOM 1577 N N . ILE A 1 198 ? -52.023 3.535 78.835 1.00 46.62 198 ILE A N 1
ATOM 1578 C CA . ILE A 1 198 ? -50.824 4.383 78.700 1.00 46.62 198 ILE A CA 1
ATOM 1579 C C . ILE A 1 198 ? -50.988 5.692 79.497 1.00 46.62 198 ILE A C 1
ATOM 1581 O O . ILE A 1 198 ? -50.066 6.112 80.195 1.00 46.62 198 ILE A O 1
ATOM 1585 N N . GLY A 1 199 ? -52.181 6.299 79.482 1.00 45.53 199 GLY A N 1
ATOM 1586 C CA . GLY A 1 199 ? -52.493 7.485 80.292 1.00 45.53 199 GLY A CA 1
ATOM 1587 C C . GLY A 1 199 ? -52.461 7.216 81.801 1.00 45.53 199 GLY A C 1
ATOM 1588 O O . GLY A 1 199 ? -52.098 8.086 82.589 1.00 45.53 199 GLY A O 1
ATOM 1589 N N . LEU A 1 200 ? -52.768 5.984 82.197 1.00 45.00 200 LEU A N 1
ATOM 1590 C CA . LEU A 1 200 ? -52.805 5.530 83.583 1.00 45.00 200 LEU A CA 1
ATOM 1591 C C . LEU A 1 200 ? -51.439 5.185 84.176 1.00 45.00 200 LEU A C 1
ATOM 1593 O O . LEU A 1 200 ? -51.133 5.544 85.315 1.00 45.00 200 LEU A O 1
ATOM 1597 N N . SER A 1 201 ? -50.594 4.524 83.389 1.00 44.84 201 SER A N 1
ATOM 1598 C CA . SER A 1 201 ? -49.222 4.186 83.780 1.00 44.84 201 SER A CA 1
ATOM 1599 C C . SER A 1 201 ? -48.308 5.419 83.828 1.00 44.84 201 SER A C 1
ATOM 1601 O O . SER A 1 201 ? -47.442 5.508 84.703 1.00 44.84 201 SER A O 1
ATOM 1603 N N . ALA A 1 202 ? -48.556 6.428 82.984 1.00 43.19 202 ALA A N 1
ATOM 1604 C CA . ALA A 1 202 ? -47.885 7.729 83.050 1.00 43.19 202 ALA A CA 1
ATOM 1605 C C . ALA A 1 202 ? -48.190 8.492 84.356 1.00 43.19 202 ALA A C 1
ATOM 1607 O O . ALA A 1 202 ? -47.326 9.190 84.886 1.00 43.19 202 ALA A O 1
ATOM 1608 N N . LEU A 1 203 ? -49.391 8.312 84.915 1.00 42.56 203 LEU A N 1
ATOM 1609 C CA . LEU A 1 203 ? -49.875 9.042 86.086 1.00 42.56 203 LEU A CA 1
ATOM 1610 C C . LEU A 1 203 ? -49.240 8.559 87.408 1.00 42.56 203 LEU A C 1
ATOM 1612 O O . LEU A 1 203 ? -48.839 9.357 88.256 1.00 42.56 203 LEU A O 1
ATOM 1616 N N . ILE A 1 204 ? -49.091 7.238 87.550 1.00 46.19 204 ILE A N 1
ATOM 1617 C CA . ILE A 1 204 ? -48.452 6.576 88.703 1.00 46.19 204 ILE A CA 1
ATOM 1618 C C . ILE A 1 204 ? -46.923 6.767 88.664 1.00 46.19 204 ILE A C 1
ATOM 1620 O O . ILE A 1 204 ? -46.278 6.906 89.707 1.00 46.19 204 ILE A O 1
ATOM 1624 N N . SER A 1 205 ? -46.351 6.883 87.461 1.00 42.00 205 SER A N 1
ATOM 1625 C CA . SER A 1 205 ? -44.922 7.132 87.252 1.00 42.00 205 SER A CA 1
ATOM 1626 C C . SER A 1 205 ? -44.471 8.505 87.765 1.00 42.00 205 SER A C 1
ATOM 1628 O O . SER A 1 205 ? -43.374 8.596 88.299 1.00 42.00 205 SER A O 1
ATOM 1630 N N . VAL A 1 206 ? -45.307 9.553 87.711 1.00 43.59 206 VAL A N 1
ATOM 1631 C CA . VAL A 1 206 ? -44.962 10.903 88.221 1.00 43.59 206 VAL A CA 1
ATOM 1632 C C . VAL A 1 206 ? -44.864 10.942 89.755 1.00 43.59 206 VAL A C 1
ATOM 1634 O O . VAL A 1 206 ? -44.016 11.644 90.304 1.00 43.59 206 VAL A O 1
ATOM 1637 N N . ILE A 1 207 ? -45.676 10.146 90.456 1.00 47.97 207 ILE A N 1
ATOM 1638 C CA . ILE A 1 207 ? -45.688 10.080 91.927 1.00 47.97 207 ILE A CA 1
ATOM 1639 C C . ILE A 1 207 ? -44.510 9.236 92.448 1.00 47.97 207 ILE A C 1
ATOM 1641 O O . ILE A 1 207 ? -43.865 9.613 93.426 1.00 47.97 207 ILE A O 1
ATOM 1645 N N . ALA A 1 208 ? -44.152 8.151 91.752 1.00 42.84 208 ALA A N 1
ATOM 1646 C CA . ALA A 1 208 ? -42.963 7.355 92.067 1.00 42.84 208 ALA A CA 1
ATOM 1647 C C . ALA A 1 208 ? -41.649 8.074 91.694 1.00 42.84 208 ALA A C 1
ATOM 1649 O O . ALA A 1 208 ? -40.652 7.922 92.399 1.00 42.84 208 ALA A O 1
ATOM 1650 N N . PHE A 1 209 ? -41.648 8.915 90.649 1.00 41.69 209 PHE A N 1
ATOM 1651 C CA . PHE A 1 209 ? -40.486 9.714 90.237 1.00 41.69 209 PHE A CA 1
ATOM 1652 C C . PHE A 1 209 ? -40.051 10.708 91.323 1.00 41.69 209 PHE A C 1
ATOM 1654 O O . PHE A 1 209 ? -38.861 10.924 91.484 1.00 41.69 209 PHE A O 1
ATOM 1661 N N . GLY A 1 210 ? -40.963 11.248 92.141 1.00 45.72 210 GLY A N 1
ATOM 1662 C CA . GLY A 1 210 ? -40.600 12.146 93.248 1.00 45.72 210 GLY A CA 1
ATOM 1663 C C . GLY A 1 210 ? -39.862 11.464 94.410 1.00 45.72 210 GLY A C 1
ATOM 1664 O O . GLY A 1 210 ? -38.998 12.078 95.031 1.00 45.72 210 GLY A O 1
ATOM 1665 N N . PHE A 1 211 ? -40.156 10.188 94.683 1.00 42.88 211 PHE A N 1
ATOM 1666 C CA . PHE A 1 211 ? -39.566 9.444 95.807 1.00 42.88 211 PHE A CA 1
ATOM 1667 C C . PHE A 1 211 ? -38.350 8.597 95.376 1.00 42.88 211 PHE A C 1
ATOM 1669 O O . PHE A 1 211 ? -37.375 8.479 96.117 1.00 42.88 211 PHE A O 1
ATOM 1676 N N . ASN A 1 212 ? -38.336 8.104 94.130 1.00 41.94 212 ASN A N 1
ATOM 1677 C CA . ASN A 1 212 ? -37.203 7.380 93.540 1.00 41.94 212 ASN A CA 1
ATOM 1678 C C . ASN A 1 212 ? -36.126 8.280 92.906 1.00 41.94 212 ASN A C 1
ATOM 1680 O O . ASN A 1 212 ? -35.017 7.805 92.652 1.00 41.94 212 ASN A O 1
ATOM 1684 N N . PHE A 1 213 ? -36.374 9.587 92.754 1.00 44.81 213 PHE A N 1
ATOM 1685 C CA . PHE A 1 213 ? -35.350 10.588 92.416 1.00 44.81 213 PHE A CA 1
ATOM 1686 C C . PHE A 1 213 ? -34.260 10.735 93.500 1.00 44.81 213 PHE A C 1
ATOM 1688 O O . PHE A 1 213 ? -33.185 11.244 93.199 1.00 44.81 213 PHE A O 1
ATOM 1695 N N . ILE A 1 214 ? -34.471 10.234 94.727 1.00 49.31 214 ILE A N 1
ATOM 1696 C CA . ILE A 1 214 ? -33.494 10.353 95.829 1.00 49.31 214 ILE A CA 1
ATOM 1697 C C . ILE A 1 214 ? -32.724 9.047 96.117 1.00 49.31 214 ILE A C 1
ATOM 1699 O O . ILE A 1 214 ? -31.567 9.118 96.523 1.00 49.31 214 ILE A O 1
ATOM 1703 N N . GLN A 1 215 ? -33.281 7.856 95.853 1.00 43.81 215 GLN A N 1
ATOM 1704 C CA . GLN A 1 215 ? -32.592 6.577 96.137 1.00 43.81 215 GLN A CA 1
ATOM 1705 C C . GLN A 1 215 ? -32.331 5.681 94.913 1.00 43.81 215 GLN A C 1
ATOM 1707 O O . GLN A 1 215 ? -31.393 4.884 94.936 1.00 43.81 215 GLN A O 1
ATOM 1712 N N . GLN A 1 216 ? -33.074 5.841 93.814 1.00 46.81 216 GLN A N 1
ATOM 1713 C CA . GLN A 1 216 ? -32.938 5.014 92.605 1.00 46.81 216 GLN A CA 1
ATOM 1714 C C . GLN A 1 216 ? -32.070 5.673 91.508 1.00 46.81 216 GLN A C 1
ATOM 1716 O O . GLN A 1 216 ? -31.740 5.021 90.519 1.00 46.81 216 GLN A O 1
ATOM 1721 N N . GLN A 1 217 ? -31.595 6.911 91.728 1.00 47.25 217 GLN A N 1
ATOM 1722 C CA . GLN A 1 217 ? -30.499 7.556 90.972 1.00 47.25 217 GLN A CA 1
ATOM 1723 C C . GLN A 1 217 ? -29.155 6.801 91.083 1.00 47.25 217 GLN A C 1
ATOM 1725 O O . GLN A 1 217 ? -28.271 7.033 90.264 1.00 47.25 217 GLN A O 1
ATOM 1730 N N . TYR A 1 218 ? -28.991 5.882 92.047 1.00 49.56 218 TYR A N 1
ATOM 1731 C CA . TYR A 1 218 ? -27.715 5.191 92.294 1.00 49.56 218 TYR A CA 1
ATOM 1732 C C . TYR A 1 218 ? -27.629 3.729 91.805 1.00 49.56 218 TYR A C 1
ATOM 1734 O O . TYR A 1 218 ? -26.514 3.216 91.723 1.00 49.56 218 TYR A O 1
ATOM 1742 N N . ARG A 1 219 ? -28.738 3.030 91.483 1.00 44.41 219 ARG A N 1
ATOM 1743 C CA . ARG A 1 219 ? -28.690 1.594 91.086 1.00 44.41 219 ARG A CA 1
ATOM 1744 C C . ARG A 1 219 ? -29.413 1.215 89.779 1.00 44.41 219 ARG A C 1
ATOM 1746 O O . ARG A 1 219 ? -28.807 0.505 88.988 1.00 44.41 219 ARG A O 1
ATOM 1753 N N . GLU A 1 220 ? -30.613 1.719 89.457 1.00 46.34 220 GLU A N 1
ATOM 1754 C CA . GLU A 1 220 ? -31.284 1.368 88.172 1.00 46.34 220 GLU A CA 1
ATOM 1755 C C . GLU A 1 220 ? -30.848 2.220 86.971 1.00 46.34 220 GLU A C 1
ATOM 1757 O O . GLU A 1 220 ? -31.046 1.809 85.826 1.00 46.34 220 GLU A O 1
ATOM 1762 N N . ARG A 1 221 ? -30.165 3.349 87.215 1.00 49.44 221 ARG A N 1
ATOM 1763 C CA . ARG A 1 221 ? -29.437 4.083 86.170 1.00 49.44 221 ARG A CA 1
ATOM 1764 C C . ARG A 1 221 ? -28.351 3.220 85.519 1.00 49.44 221 ARG A C 1
ATOM 1766 O O . ARG A 1 221 ? -27.981 3.494 84.397 1.00 49.44 221 ARG A O 1
ATOM 1773 N N . LYS A 1 222 ? -27.877 2.155 86.175 1.00 50.53 222 LYS A N 1
ATOM 1774 C CA . LYS A 1 222 ? -26.842 1.279 85.616 1.00 50.53 222 LYS A CA 1
ATOM 1775 C C . LYS A 1 222 ? -27.414 0.168 84.721 1.00 50.53 222 LYS A C 1
ATOM 1777 O O . LYS A 1 222 ? -26.947 0.013 83.606 1.00 50.53 222 LYS A O 1
ATOM 1782 N N . GLU A 1 223 ? -28.480 -0.527 85.127 1.00 48.97 223 GLU A N 1
ATOM 1783 C CA . GLU A 1 223 ? -28.962 -1.725 84.401 1.00 48.97 223 GLU A CA 1
ATOM 1784 C C . GLU A 1 223 ? -30.010 -1.459 83.293 1.00 48.97 223 GLU A C 1
ATOM 1786 O O . GLU A 1 223 ? -30.029 -2.178 82.292 1.00 48.97 223 GLU A O 1
ATOM 1791 N N . ARG A 1 224 ? -30.868 -0.423 83.400 1.00 48.00 224 ARG A N 1
ATOM 1792 C CA . ARG A 1 224 ? -31.771 -0.029 82.287 1.00 48.00 224 ARG A CA 1
ATOM 1793 C C . ARG A 1 224 ? -31.089 0.868 81.261 1.00 48.00 224 ARG A C 1
ATOM 1795 O O . ARG A 1 224 ? -31.442 0.766 80.086 1.00 48.00 224 ARG A O 1
ATOM 1802 N N . GLU A 1 225 ? -30.101 1.674 81.672 1.00 52.78 225 GLU A N 1
ATOM 1803 C CA . GLU A 1 225 ? -29.161 2.237 80.701 1.00 52.78 225 GLU A CA 1
ATOM 1804 C C . GLU A 1 225 ? -28.416 1.077 80.039 1.00 52.78 225 GLU A C 1
ATOM 1806 O O . GLU A 1 225 ? -28.562 0.966 78.844 1.00 52.78 225 GLU A O 1
ATOM 1811 N N . GLU A 1 226 ? -27.781 0.120 80.726 1.00 52.94 226 GLU A N 1
ATOM 1812 C CA . GLU A 1 226 ? -27.035 -0.964 80.049 1.00 52.94 226 GLU A CA 1
ATOM 1813 C C . GLU A 1 226 ? -27.848 -1.802 79.040 1.00 52.94 226 GLU A C 1
ATOM 1815 O O . GLU A 1 226 ? -27.325 -2.063 77.961 1.00 52.94 226 GLU A O 1
ATOM 1820 N N . LYS A 1 227 ? -29.120 -2.158 79.296 1.00 59.47 227 LYS A N 1
ATOM 1821 C CA . LYS A 1 227 ? -29.937 -2.932 78.330 1.00 59.47 227 LYS A CA 1
ATOM 1822 C C . LYS A 1 227 ? -30.540 -2.103 77.187 1.00 59.47 227 LYS A C 1
ATOM 1824 O O . LYS A 1 227 ? -30.454 -2.527 76.038 1.00 59.47 227 LYS A O 1
ATOM 1829 N N . GLN A 1 228 ? -31.097 -0.911 77.448 1.00 53.00 228 GLN A N 1
ATOM 1830 C CA . GLN A 1 228 ? -31.566 -0.029 76.361 1.00 53.00 228 GLN A CA 1
ATOM 1831 C C . GLN A 1 228 ? -30.399 0.620 75.610 1.00 53.00 228 GLN A C 1
ATOM 1833 O O . GLN A 1 228 ? -30.531 0.914 74.429 1.00 53.00 228 GLN A O 1
ATOM 1838 N N . PHE A 1 229 ? -29.250 0.810 76.257 1.00 58.84 229 PHE A N 1
ATOM 1839 C CA . PHE A 1 229 ? -27.988 1.188 75.632 1.00 58.84 229 PHE A CA 1
ATOM 1840 C C . PHE A 1 229 ? -27.383 0.026 74.867 1.00 58.84 229 PHE A C 1
ATOM 1842 O O . PHE A 1 229 ? -26.788 0.307 73.849 1.00 58.84 229 PHE A O 1
ATOM 1849 N N . GLN A 1 230 ? -27.523 -1.241 75.273 1.00 62.72 230 GLN A N 1
ATOM 1850 C CA . GLN A 1 230 ? -27.078 -2.377 74.457 1.00 62.72 230 GLN A CA 1
ATOM 1851 C C . GLN A 1 230 ? -27.959 -2.565 73.228 1.00 62.72 230 GLN A C 1
ATOM 1853 O O . GLN A 1 230 ? -27.411 -2.682 72.147 1.00 62.72 230 GLN A O 1
ATOM 1858 N N . GLU A 1 231 ? -29.287 -2.502 73.337 1.00 64.56 231 GLU A N 1
ATOM 1859 C CA . GLU A 1 231 ? -30.171 -2.635 72.169 1.00 64.56 231 GLU A CA 1
ATOM 1860 C C . GLU A 1 231 ? -30.144 -1.393 71.265 1.00 64.56 231 GLU A C 1
ATOM 1862 O O . GLU A 1 231 ? -30.095 -1.541 70.044 1.00 64.56 231 GLU A O 1
ATOM 1867 N N . ARG A 1 232 ? -30.087 -0.167 71.821 1.00 65.94 232 ARG A N 1
ATOM 1868 C CA . ARG A 1 232 ? -29.818 1.039 71.018 1.00 65.94 232 ARG A CA 1
ATOM 1869 C C . ARG A 1 232 ? -28.399 1.052 70.492 1.00 65.94 232 ARG A C 1
ATOM 1871 O O . ARG A 1 232 ? -28.245 1.430 69.351 1.00 65.94 232 ARG A O 1
ATOM 1878 N N . LYS A 1 233 ? -27.377 0.597 71.226 1.00 68.69 233 LYS A N 1
ATOM 1879 C CA . LYS A 1 233 ? -26.039 0.423 70.643 1.00 68.69 233 LYS A CA 1
ATOM 1880 C C . LYS A 1 233 ? -26.062 -0.615 69.553 1.00 68.69 233 LYS A C 1
ATOM 1882 O O . LYS A 1 233 ? -25.396 -0.385 68.576 1.00 68.69 233 LYS A O 1
ATOM 1887 N N . GLU A 1 234 ? -26.791 -1.715 69.663 1.00 74.25 234 GLU A N 1
ATOM 1888 C CA . GLU A 1 234 ? -26.768 -2.756 68.639 1.00 74.25 234 GLU A CA 1
ATOM 1889 C C . GLU A 1 234 ? -27.573 -2.338 67.399 1.00 74.25 234 GLU A C 1
ATOM 1891 O O . GLU A 1 234 ? -27.160 -2.621 66.276 1.00 74.25 234 GLU A O 1
ATOM 1896 N N . GLN A 1 235 ? -28.684 -1.609 67.567 1.00 70.31 235 GLN A N 1
ATOM 1897 C CA . GLN A 1 235 ? -29.435 -1.005 66.461 1.00 70.31 235 GLN A CA 1
ATOM 1898 C C . GLN A 1 235 ? -28.719 0.210 65.863 1.00 70.31 235 GLN A C 1
ATOM 1900 O O . GLN A 1 235 ? -28.637 0.294 64.643 1.00 70.31 235 GLN A O 1
ATOM 1905 N N . GLU A 1 236 ? -28.144 1.100 66.675 1.00 73.56 236 GLU A N 1
ATOM 1906 C CA . GLU A 1 236 ? -27.287 2.203 66.224 1.00 73.56 236 GLU A CA 1
ATOM 1907 C C . GLU A 1 236 ? -25.980 1.675 65.637 1.00 73.56 236 GLU A C 1
ATOM 1909 O O . GLU A 1 236 ? -25.466 2.284 64.722 1.00 73.56 236 GLU A O 1
ATOM 1914 N N . GLU A 1 237 ? -25.425 0.552 66.089 1.00 76.38 237 GLU A N 1
ATOM 1915 C CA . GLU A 1 237 ? -24.221 -0.061 65.517 1.00 76.38 237 GLU A CA 1
ATOM 1916 C C . GLU A 1 237 ? -24.561 -0.780 64.213 1.00 76.38 237 GLU A C 1
ATOM 1918 O O . GLU A 1 237 ? -23.779 -0.710 63.275 1.00 76.38 237 GLU A O 1
ATOM 1923 N N . LYS A 1 238 ? -25.740 -1.406 64.087 1.00 76.69 238 LYS A N 1
ATOM 1924 C CA . LYS A 1 238 ? -26.236 -1.926 62.801 1.00 76.69 238 LYS A CA 1
ATOM 1925 C C . LYS A 1 238 ? -26.556 -0.790 61.827 1.00 76.69 238 LYS A C 1
ATOM 1927 O O . LYS A 1 238 ? -26.138 -0.868 60.677 1.00 76.69 238 LYS A O 1
ATOM 1932 N N . GLN A 1 239 ? -27.221 0.278 62.271 1.00 78.00 239 GLN A N 1
ATOM 1933 C CA . GLN A 1 239 ? -27.490 1.470 61.459 1.00 78.00 239 GLN A CA 1
ATOM 1934 C C . GLN A 1 239 ? -26.202 2.203 61.100 1.00 78.00 239 GLN A C 1
ATOM 1936 O O . GLN A 1 239 ? -26.018 2.498 59.931 1.00 78.00 239 GLN A O 1
ATOM 1941 N N . ARG A 1 240 ? -25.262 2.392 62.033 1.00 81.31 240 ARG A N 1
ATOM 1942 C CA . ARG A 1 240 ? -23.930 2.945 61.748 1.00 81.31 240 ARG A CA 1
ATOM 1943 C C . ARG A 1 240 ? -23.153 2.044 60.808 1.00 81.31 240 ARG A C 1
ATOM 1945 O O . ARG A 1 240 ? -22.538 2.565 59.901 1.00 81.31 240 ARG A O 1
ATOM 1952 N N . LYS A 1 241 ? -23.210 0.714 60.937 1.00 83.62 241 LYS A N 1
ATOM 1953 C CA . LYS A 1 241 ? -22.578 -0.204 59.970 1.00 83.62 241 LYS A CA 1
ATOM 1954 C C . LYS A 1 241 ? -23.211 -0.095 58.584 1.00 83.62 241 LYS A C 1
ATOM 1956 O O . LYS A 1 241 ? -22.485 -0.149 57.599 1.00 83.62 241 LYS A O 1
ATOM 1961 N N . ILE A 1 242 ? -24.531 0.077 58.487 1.00 83.00 242 ILE A N 1
ATOM 1962 C CA . ILE A 1 242 ? -25.236 0.278 57.211 1.00 83.00 242 ILE A CA 1
ATOM 1963 C C . ILE A 1 242 ? -24.920 1.659 56.622 1.00 83.00 242 ILE A C 1
ATOM 1965 O O . ILE A 1 242 ? -24.583 1.739 55.447 1.00 83.00 242 ILE A O 1
ATOM 1969 N N . GLU A 1 243 ? -24.974 2.729 57.415 1.00 84.81 243 GLU A N 1
ATOM 1970 C CA . GLU A 1 243 ? -24.626 4.094 57.005 1.00 84.81 243 GLU A CA 1
ATOM 1971 C C . GLU A 1 243 ? -23.147 4.207 56.637 1.00 84.81 243 GLU A C 1
ATOM 1973 O O . GLU A 1 243 ? -22.820 4.807 55.621 1.00 84.81 243 GLU A O 1
ATOM 1978 N N . GLU A 1 244 ? -22.242 3.594 57.403 1.00 85.44 244 GLU A N 1
ATOM 1979 C CA . GLU A 1 244 ? -20.823 3.499 57.064 1.00 85.44 244 GLU A CA 1
ATOM 1980 C C . GLU A 1 244 ? -20.624 2.702 55.780 1.00 85.44 244 GLU A C 1
ATOM 1982 O O . GLU A 1 244 ? -19.839 3.126 54.940 1.00 85.44 244 GLU A O 1
ATOM 1987 N N . LYS A 1 245 ? -21.340 1.586 55.585 1.00 84.62 245 LYS A N 1
ATOM 1988 C CA . LYS A 1 245 ? -21.273 0.811 54.341 1.00 84.62 245 LYS A CA 1
ATOM 1989 C C . LYS A 1 245 ? -21.762 1.634 53.149 1.00 84.62 245 LYS A C 1
ATOM 1991 O O . LYS A 1 245 ? -21.069 1.682 52.142 1.00 84.62 245 LYS A O 1
ATOM 1996 N N . LEU A 1 246 ? -22.892 2.327 53.279 1.00 87.00 246 LEU A N 1
ATOM 1997 C CA . LEU A 1 246 ? -23.459 3.180 52.232 1.00 87.00 246 LEU A CA 1
ATOM 1998 C C . LEU A 1 246 ? -22.558 4.386 51.940 1.00 87.00 246 LEU A C 1
ATOM 2000 O O . LEU A 1 246 ? -22.351 4.748 50.788 1.00 87.00 246 LEU A O 1
ATOM 2004 N N . LYS A 1 247 ? -21.966 4.984 52.978 1.00 88.12 247 LYS A N 1
ATOM 2005 C CA . LYS A 1 247 ? -20.996 6.072 52.842 1.00 88.12 247 LYS A CA 1
ATOM 2006 C C . LYS A 1 247 ? -19.721 5.592 52.153 1.00 88.12 247 LYS A C 1
ATOM 2008 O O . LYS A 1 247 ? -19.216 6.298 51.289 1.00 88.12 247 LYS A O 1
ATOM 2013 N N . ARG A 1 248 ? -19.216 4.399 52.486 1.00 85.38 248 ARG A N 1
ATOM 2014 C CA . ARG A 1 248 ? -18.067 3.775 51.803 1.00 85.38 248 ARG A CA 1
ATOM 2015 C C . ARG A 1 248 ? -18.394 3.432 50.353 1.00 85.38 248 ARG A C 1
ATOM 2017 O O . ARG A 1 248 ? -17.569 3.678 49.485 1.00 85.38 248 ARG A O 1
ATOM 2024 N N . GLU A 1 249 ? -19.597 2.944 50.072 1.00 86.31 249 GLU A N 1
ATOM 2025 C CA . GLU A 1 249 ? -20.070 2.689 48.710 1.00 86.31 249 GLU A CA 1
ATOM 2026 C C . GLU A 1 249 ? -20.154 3.990 47.898 1.00 86.31 249 GLU A C 1
ATOM 2028 O O . GLU A 1 249 ? -19.607 4.067 46.802 1.00 86.31 249 GLU A O 1
ATOM 2033 N N . GLN A 1 250 ? -20.735 5.054 48.464 1.00 87.19 250 GLN A N 1
ATOM 2034 C CA . GLN A 1 250 ? -20.764 6.382 47.844 1.00 87.19 250 GLN A CA 1
ATOM 2035 C C . GLN A 1 250 ? -19.358 6.944 47.619 1.00 87.19 250 GLN A C 1
ATOM 2037 O O . GLN A 1 250 ? -19.076 7.461 46.541 1.00 87.19 250 GLN A O 1
ATOM 2042 N N . LEU A 1 251 ? -18.461 6.830 48.602 1.00 88.25 251 LEU A N 1
ATOM 2043 C CA . LEU A 1 251 ? -17.065 7.251 48.465 1.00 88.25 251 LEU A CA 1
ATOM 2044 C C . LEU A 1 251 ? -16.345 6.452 47.376 1.00 88.25 251 LEU A C 1
ATOM 2046 O O . LEU A 1 251 ? -15.627 7.045 46.577 1.00 88.25 251 LEU A O 1
ATOM 2050 N N . SER A 1 252 ? -16.581 5.141 47.299 1.00 88.44 252 SER A N 1
ATOM 2051 C CA . SER A 1 252 ? -16.028 4.271 46.259 1.00 88.44 252 SER A CA 1
ATOM 2052 C C . SER A 1 252 ? -16.533 4.674 44.870 1.00 88.44 252 SER A C 1
ATOM 2054 O O . SER A 1 252 ? -15.730 4.854 43.960 1.00 88.44 252 SER A O 1
ATOM 2056 N N . GLN A 1 253 ? -17.833 4.953 44.722 1.00 88.44 253 GLN A N 1
ATOM 2057 C CA . GLN A 1 253 ? -18.428 5.445 43.472 1.00 88.44 253 GLN A CA 1
ATOM 2058 C C . GLN A 1 253 ? -17.896 6.825 43.066 1.00 88.44 253 GLN A C 1
ATOM 2060 O O . GLN A 1 253 ? -17.570 7.047 41.901 1.00 88.44 253 GLN A O 1
ATOM 2065 N N . VAL A 1 254 ? -17.753 7.755 44.016 1.00 90.56 254 VAL A N 1
ATOM 2066 C CA . VAL A 1 254 ? -17.155 9.077 43.763 1.00 90.56 254 VAL A CA 1
ATOM 2067 C C . VAL A 1 254 ? -15.707 8.927 43.308 1.00 90.56 254 VAL A C 1
ATOM 2069 O O . VAL A 1 254 ? -15.289 9.564 42.342 1.00 90.56 254 VAL A O 1
ATOM 2072 N N . GLN A 1 255 ? -14.943 8.070 43.980 1.00 89.44 255 GLN A N 1
ATOM 2073 C CA . GLN A 1 255 ? -13.545 7.823 43.657 1.00 89.44 255 GLN A CA 1
ATOM 2074 C C . GLN A 1 255 ? -13.395 7.158 42.282 1.00 89.44 255 GLN A C 1
ATOM 2076 O O . GLN A 1 255 ? -12.570 7.583 41.476 1.00 89.44 255 GLN A O 1
ATOM 2081 N N . PHE A 1 256 ? -14.249 6.187 41.967 1.00 90.94 256 PHE A N 1
ATOM 2082 C CA . PHE A 1 256 ? -14.332 5.571 40.646 1.00 90.94 256 PHE A CA 1
ATOM 2083 C C . PHE A 1 256 ? -14.697 6.586 39.556 1.00 90.94 256 PHE A C 1
ATOM 2085 O O . PHE A 1 256 ? -14.072 6.613 38.496 1.00 90.94 256 PHE A O 1
ATOM 2092 N N . GLY A 1 257 ? -15.642 7.487 39.842 1.00 91.62 257 GLY A N 1
ATOM 2093 C CA . GLY A 1 257 ? -16.004 8.599 38.965 1.00 91.62 257 GLY A CA 1
ATOM 2094 C C . GLY A 1 257 ? -14.815 9.507 38.643 1.00 91.62 257 GLY A C 1
ATOM 2095 O O . GLY A 1 257 ? -14.601 9.834 37.477 1.00 91.62 257 GLY A O 1
ATOM 2096 N N . LYS A 1 258 ? -13.983 9.840 39.639 1.00 93.44 258 LYS A N 1
ATOM 2097 C CA . LYS A 1 258 ? -12.755 10.629 39.425 1.00 93.44 258 LYS A CA 1
ATOM 2098 C C . LYS A 1 258 ? -11.742 9.919 38.532 1.00 93.44 258 LYS A C 1
ATOM 2100 O O . LYS A 1 258 ? -11.123 10.567 37.691 1.00 93.44 258 LYS A O 1
ATOM 2105 N N . ILE A 1 259 ? -11.575 8.603 38.691 1.00 93.69 259 ILE A N 1
ATOM 2106 C CA . ILE A 1 259 ? -10.676 7.810 37.837 1.00 93.69 259 ILE A CA 1
ATOM 2107 C C . ILE A 1 259 ? -11.146 7.884 36.381 1.00 93.69 259 ILE A C 1
ATOM 2109 O O . ILE A 1 259 ? -10.351 8.189 35.490 1.00 93.69 259 ILE A O 1
ATOM 2113 N N . ARG A 1 260 ? -12.444 7.660 36.141 1.00 95.69 260 ARG A N 1
ATOM 2114 C CA . ARG A 1 260 ? -13.037 7.743 34.798 1.00 95.69 260 ARG A CA 1
ATOM 2115 C C . ARG A 1 260 ? -12.891 9.139 34.205 1.00 95.69 260 ARG A C 1
ATOM 2117 O O . ARG A 1 260 ? -12.442 9.277 33.073 1.00 95.69 260 ARG A O 1
ATOM 2124 N N . GLU A 1 261 ? -13.181 10.182 34.979 1.00 94.94 261 GLU A N 1
ATOM 2125 C CA . GLU A 1 261 ? -13.026 11.567 34.533 1.00 94.94 261 GLU A CA 1
ATOM 2126 C C . GLU A 1 261 ? -11.570 11.898 34.164 1.00 94.94 261 GLU A C 1
ATOM 2128 O O . GLU A 1 261 ? -11.322 12.550 33.147 1.00 94.94 261 GLU A O 1
ATOM 2133 N N . ALA A 1 262 ? -10.597 11.418 34.944 1.00 93.38 262 ALA A N 1
ATOM 2134 C CA . ALA A 1 262 ? -9.178 11.588 34.648 1.00 93.38 262 ALA A CA 1
ATOM 2135 C C . ALA A 1 262 ? -8.767 10.879 33.346 1.00 93.38 262 ALA A C 1
ATOM 2137 O O . ALA A 1 262 ? -8.047 11.466 32.535 1.00 93.38 262 ALA A O 1
ATOM 2138 N N . LEU A 1 263 ? -9.265 9.659 33.109 1.00 94.25 263 LEU A N 1
ATOM 2139 C CA . LEU A 1 263 ? -9.049 8.930 31.856 1.00 94.25 263 LEU A CA 1
ATOM 2140 C C . LEU A 1 263 ? -9.667 9.669 30.667 1.00 94.25 263 LEU A C 1
ATOM 2142 O O . LEU A 1 263 ? -8.964 9.927 29.694 1.00 94.25 263 LEU A O 1
ATOM 2146 N N . ILE A 1 264 ? -10.926 10.109 30.768 1.00 94.50 264 ILE A N 1
ATOM 2147 C CA . ILE A 1 264 ? -11.599 10.910 29.730 1.00 94.50 264 ILE A CA 1
ATOM 2148 C C . ILE A 1 264 ? -10.802 12.184 29.432 1.00 94.50 264 ILE A C 1
ATOM 2150 O O . ILE A 1 264 ? -10.653 12.573 28.276 1.00 94.50 264 ILE A O 1
ATOM 2154 N N . LYS A 1 265 ? -10.226 12.834 30.445 1.00 94.56 265 LYS A N 1
ATOM 2155 C CA . LYS A 1 265 ? -9.378 14.027 30.281 1.00 94.56 265 LYS A CA 1
ATOM 2156 C C . LYS A 1 265 ? -7.961 13.732 29.775 1.00 94.56 265 LYS A C 1
ATOM 2158 O O . LYS A 1 265 ? -7.159 14.659 29.708 1.00 94.56 265 LYS A O 1
ATOM 2163 N N . ALA A 1 266 ? -7.659 12.488 29.395 1.00 92.44 266 ALA A N 1
ATOM 2164 C CA . ALA A 1 266 ? -6.341 12.050 28.940 1.00 92.44 266 ALA A CA 1
ATOM 2165 C C . ALA A 1 266 ? -5.224 12.299 29.980 1.00 92.44 266 ALA A C 1
ATOM 2167 O O . ALA A 1 266 ? -4.077 12.561 29.627 1.00 92.44 266 ALA A O 1
ATOM 2168 N N . ASN A 1 267 ? -5.546 12.219 31.279 1.00 94.44 267 ASN A N 1
ATOM 2169 C CA . ASN A 1 267 ? -4.602 12.436 32.376 1.00 94.44 267 ASN A CA 1
ATOM 2170 C C . ASN A 1 267 ? -4.279 11.122 33.109 1.00 94.44 267 ASN A C 1
ATOM 2172 O O . ASN A 1 267 ? -4.815 10.822 34.179 1.00 94.44 267 ASN A O 1
ATOM 2176 N N . ALA A 1 268 ? -3.363 10.341 32.531 1.00 92.44 268 ALA A N 1
ATOM 2177 C CA . ALA A 1 268 ? -2.968 9.032 33.057 1.00 92.44 268 ALA A CA 1
ATOM 2178 C C . ALA A 1 268 ? -2.348 9.097 34.464 1.00 92.44 268 ALA A C 1
ATOM 2180 O O . ALA A 1 268 ? -2.548 8.194 35.275 1.00 92.44 268 ALA A O 1
ATOM 2181 N N . ALA A 1 269 ? -1.600 10.164 34.767 1.00 92.00 269 ALA A N 1
ATOM 2182 C CA . ALA A 1 269 ? -0.972 10.350 36.073 1.00 92.00 269 ALA A CA 1
ATOM 2183 C C . ALA A 1 269 ? -2.025 10.532 37.176 1.00 92.00 269 ALA A C 1
ATOM 2185 O O . ALA A 1 269 ? -1.945 9.885 38.220 1.00 92.00 269 ALA A O 1
ATOM 2186 N N . GLN A 1 270 ? -3.048 11.352 36.915 1.00 93.31 270 GLN A N 1
ATOM 2187 C CA . GLN A 1 270 ? -4.165 11.529 37.839 1.00 93.31 270 GLN A CA 1
ATOM 2188 C C . GLN A 1 270 ? -4.987 10.244 37.977 1.00 93.31 270 GLN A C 1
ATOM 2190 O O . GLN A 1 270 ? -5.271 9.838 39.097 1.00 93.31 270 GLN A O 1
ATOM 2195 N N . ALA A 1 271 ? -5.300 9.550 36.878 1.00 93.50 271 ALA A N 1
ATOM 2196 C CA . ALA A 1 271 ? -6.023 8.277 36.939 1.00 93.50 271 ALA A CA 1
ATOM 2197 C C . ALA A 1 271 ? -5.280 7.227 37.790 1.00 93.50 271 ALA A C 1
ATOM 2199 O O . ALA A 1 271 ? -5.892 6.555 38.619 1.00 93.50 271 ALA A O 1
ATOM 2200 N N . ARG A 1 272 ? -3.949 7.136 37.652 1.00 93.44 272 ARG A N 1
ATOM 2201 C CA . ARG A 1 272 ? -3.097 6.250 38.463 1.00 93.44 272 ARG A CA 1
ATOM 2202 C C . ARG A 1 272 ? -3.075 6.644 39.935 1.00 93.44 272 ARG A C 1
ATOM 2204 O O . ARG A 1 272 ? -3.134 5.764 40.788 1.00 93.44 272 ARG A O 1
ATOM 2211 N N . HIS A 1 273 ? -3.009 7.941 40.230 1.00 93.44 273 HIS A N 1
ATOM 2212 C CA . HIS A 1 273 ? -3.083 8.437 41.601 1.00 93.44 273 HIS A CA 1
ATOM 2213 C C . HIS A 1 273 ? -4.421 8.072 42.256 1.00 93.44 273 HIS A C 1
ATOM 2215 O O . HIS A 1 273 ? -4.435 7.474 43.328 1.00 93.44 273 HIS A O 1
ATOM 2221 N N . GLU A 1 274 ? -5.540 8.355 41.586 1.00 93.00 274 GLU A N 1
ATOM 2222 C CA . GLU A 1 274 ? -6.882 8.088 42.114 1.00 93.00 274 GLU A CA 1
ATOM 2223 C C . GLU A 1 274 ? -7.165 6.576 42.239 1.00 93.00 274 GLU A C 1
ATOM 2225 O O . GLU A 1 274 ? -7.839 6.160 43.185 1.00 93.00 274 GLU A O 1
ATOM 2230 N N . LEU A 1 275 ? -6.605 5.742 41.348 1.00 92.69 275 LEU A N 1
ATOM 2231 C CA . LEU A 1 275 ? -6.624 4.279 41.480 1.00 92.69 275 LEU A CA 1
ATOM 2232 C C . LEU A 1 275 ? -5.802 3.810 42.688 1.00 92.69 275 LEU A C 1
ATOM 2234 O O . LEU A 1 275 ? -6.253 2.938 43.426 1.00 92.69 275 LEU A O 1
ATOM 2238 N N . GLY A 1 276 ? -4.623 4.394 42.917 1.00 89.81 276 GLY A N 1
ATOM 2239 C CA . GLY A 1 276 ? -3.817 4.134 44.112 1.00 89.81 276 GLY A CA 1
ATOM 2240 C C . GLY A 1 276 ? -4.587 4.462 45.390 1.00 89.81 276 GLY A C 1
ATOM 2241 O O . GLY A 1 276 ? -4.678 3.623 46.279 1.00 89.81 276 GLY A O 1
ATOM 2242 N N . VAL A 1 277 ? -5.254 5.620 45.434 1.00 90.44 277 VAL A N 1
ATOM 2243 C CA . VAL A 1 277 ? -6.140 6.005 46.546 1.00 90.44 277 VAL A CA 1
ATOM 2244 C C . VAL A 1 277 ? -7.265 4.985 46.744 1.00 90.44 277 VAL A C 1
ATOM 2246 O O . VAL A 1 277 ? -7.569 4.635 47.880 1.00 90.44 277 VAL A O 1
ATOM 2249 N N . LEU A 1 278 ? -7.865 4.465 45.670 1.00 90.25 278 LEU A N 1
ATOM 2250 C CA . LEU A 1 278 ? -8.918 3.450 45.762 1.00 90.25 278 LEU A CA 1
ATOM 2251 C C . LEU A 1 278 ? -8.407 2.102 46.308 1.00 90.25 278 LEU A C 1
ATOM 2253 O O . LEU A 1 278 ? -9.104 1.453 47.090 1.00 90.25 278 LEU A O 1
ATOM 2257 N N . LEU A 1 279 ? -7.203 1.683 45.906 1.00 88.75 279 LEU A N 1
ATOM 2258 C CA . LEU A 1 279 ? -6.608 0.394 46.278 1.00 88.75 279 LEU A CA 1
ATOM 2259 C C . LEU A 1 279 ? -5.948 0.402 47.664 1.00 88.75 279 LEU A C 1
ATOM 2261 O O . LEU A 1 279 ? -6.028 -0.595 48.376 1.00 88.75 279 LEU A O 1
ATOM 2265 N N . GLU A 1 280 ? -5.302 1.505 48.036 1.00 86.81 280 GLU A N 1
ATOM 2266 C CA . GLU A 1 280 ? -4.556 1.671 49.294 1.00 86.81 280 GLU A CA 1
ATOM 2267 C C . GLU A 1 280 ? -5.382 2.359 50.389 1.00 86.81 280 GLU A C 1
ATOM 2269 O O . GLU A 1 280 ? -4.918 2.543 51.519 1.00 86.81 280 GLU A O 1
ATOM 2274 N N . SER A 1 281 ? -6.619 2.745 50.069 1.00 80.38 281 SER A N 1
ATOM 2275 C CA . SER A 1 281 ? -7.562 3.306 51.026 1.00 80.38 281 SER A CA 1
ATOM 2276 C C . SER A 1 281 ? -7.707 2.391 52.245 1.00 80.38 281 SER A C 1
ATOM 2278 O O . SER A 1 281 ? -8.117 1.233 52.144 1.00 80.38 281 SER A O 1
ATOM 2280 N N . LYS A 1 282 ? -7.460 2.963 53.431 1.00 74.44 282 LYS A N 1
ATOM 2281 C CA . LYS A 1 282 ? -7.706 2.310 54.729 1.00 74.44 282 LYS A CA 1
ATOM 2282 C C . LYS A 1 282 ? -9.175 1.912 54.938 1.00 74.44 282 LYS A C 1
ATOM 2284 O O . LYS A 1 282 ? -9.476 1.203 55.891 1.00 74.44 282 LYS A O 1
ATOM 2289 N N . GLU A 1 283 ? -10.086 2.386 54.090 1.00 75.69 283 GLU A N 1
ATOM 2290 C CA . GLU A 1 283 ? -11.531 2.168 54.189 1.00 75.69 283 GLU A CA 1
ATOM 2291 C C . GLU A 1 283 ? -12.026 0.953 53.372 1.00 75.69 283 GLU A C 1
ATOM 2293 O O . GLU A 1 283 ? -13.232 0.701 53.351 1.00 75.69 283 GLU A O 1
ATOM 2298 N N . ASN A 1 284 ? -11.124 0.185 52.735 1.00 79.06 284 ASN A N 1
ATOM 2299 C CA . ASN A 1 284 ? -11.426 -0.983 51.885 1.00 79.06 284 ASN A CA 1
ATOM 2300 C C . ASN A 1 284 ? -12.399 -0.681 50.724 1.00 79.06 284 ASN A C 1
ATOM 2302 O O . ASN A 1 284 ? -13.251 -1.496 50.371 1.00 79.06 284 ASN A O 1
ATOM 2306 N N . LEU A 1 285 ? -12.268 0.484 50.080 1.00 79.38 285 LEU A N 1
ATOM 2307 C CA . LEU A 1 285 ? -13.177 0.920 49.002 1.00 79.38 285 LEU A CA 1
ATOM 2308 C C . LEU A 1 285 ? -13.222 -0.041 47.798 1.00 79.38 285 LEU A C 1
ATOM 2310 O O . LEU A 1 285 ? -14.234 -0.095 47.095 1.00 79.38 285 LEU A O 1
ATOM 2314 N N . ARG A 1 286 ? -12.156 -0.829 47.597 1.00 83.44 286 ARG A N 1
ATOM 2315 C CA . ARG A 1 286 ? -12.055 -1.882 46.575 1.00 83.44 286 ARG A CA 1
ATOM 2316 C C . ARG A 1 286 ? -13.192 -2.910 46.639 1.00 83.44 286 ARG A C 1
ATOM 2318 O O . ARG A 1 286 ? -13.571 -3.421 45.594 1.00 83.44 286 ARG A O 1
ATOM 2325 N N . GLU A 1 287 ? -13.734 -3.215 47.820 1.00 85.50 287 GLU A N 1
ATOM 2326 C CA . GLU A 1 287 ? -14.777 -4.247 47.990 1.00 85.50 287 GLU A CA 1
ATOM 2327 C C . GLU A 1 287 ? -16.090 -3.917 47.256 1.00 85.50 287 GLU A C 1
ATOM 2329 O O . GLU A 1 287 ? -16.908 -4.805 47.027 1.00 85.50 287 GLU A O 1
ATOM 2334 N N . PHE A 1 288 ? -16.285 -2.654 46.866 1.00 85.94 288 PHE A N 1
ATOM 2335 C CA . PHE A 1 288 ? -17.501 -2.166 46.211 1.00 85.94 288 PHE A CA 1
ATOM 2336 C C . PHE A 1 288 ? -17.381 -2.050 44.683 1.00 85.94 288 PHE A C 1
ATOM 2338 O O . PHE A 1 288 ? -18.327 -1.602 44.038 1.00 85.94 288 PHE A O 1
ATOM 2345 N N . ILE A 1 289 ? -16.240 -2.430 44.097 1.00 87.75 289 ILE A N 1
ATOM 2346 C CA . ILE A 1 289 ? -15.991 -2.349 42.650 1.00 87.75 289 ILE A CA 1
ATOM 2347 C C . ILE A 1 289 ? -15.672 -3.737 42.106 1.00 87.75 289 ILE A C 1
ATOM 2349 O O . ILE A 1 289 ? -14.959 -4.521 42.736 1.00 87.75 289 ILE A O 1
ATOM 2353 N N . LEU A 1 290 ? -16.193 -4.043 40.917 1.00 88.38 290 LEU A N 1
ATOM 2354 C CA . LEU A 1 290 ? -15.900 -5.297 4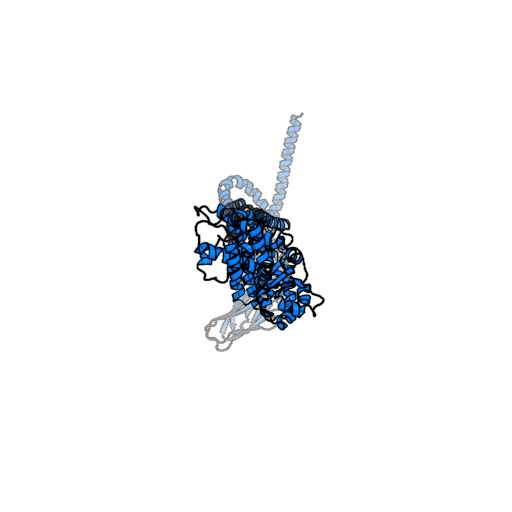0.235 1.00 88.38 290 LEU A CA 1
ATOM 2355 C C . LEU A 1 290 ? -14.400 -5.398 39.940 1.00 88.38 290 LEU A C 1
ATOM 2357 O O . LEU A 1 290 ? -13.761 -4.441 39.501 1.00 88.38 290 LEU A O 1
ATOM 2361 N N . THR A 1 291 ? -13.830 -6.580 40.165 1.00 88.19 291 THR A N 1
ATOM 2362 C CA . THR A 1 291 ? -12.393 -6.802 39.926 1.00 88.19 291 THR A CA 1
ATOM 2363 C C . THR A 1 291 ? -12.044 -6.574 38.451 1.00 88.19 291 THR A C 1
ATOM 2365 O O . THR A 1 291 ? -11.054 -5.907 38.159 1.00 88.19 291 THR A O 1
ATOM 2368 N N . ASP A 1 292 ? -12.931 -6.982 37.543 1.00 88.56 292 ASP A N 1
ATOM 2369 C CA . ASP A 1 292 ? -12.798 -6.778 36.098 1.00 88.56 292 ASP A CA 1
ATOM 2370 C C . ASP A 1 292 ? -12.736 -5.299 35.684 1.00 88.56 292 ASP A C 1
ATOM 2372 O O . ASP A 1 292 ? -12.122 -4.975 34.668 1.00 88.56 292 ASP A O 1
ATOM 2376 N N . ASP A 1 293 ? -13.371 -4.393 36.435 1.00 91.81 293 ASP A N 1
ATOM 2377 C CA . ASP A 1 293 ? -13.329 -2.951 36.155 1.00 91.81 293 ASP A CA 1
ATOM 2378 C C . ASP A 1 293 ? -11.998 -2.351 36.611 1.00 91.81 293 ASP A C 1
ATOM 2380 O O . ASP A 1 293 ? -11.417 -1.510 35.928 1.00 91.81 293 ASP A O 1
ATOM 2384 N N . ILE A 1 294 ? -11.481 -2.815 37.752 1.00 90.69 294 ILE A N 1
ATOM 2385 C CA . ILE A 1 294 ? -10.166 -2.412 38.258 1.00 90.69 294 ILE A CA 1
ATOM 2386 C C . ILE A 1 294 ? -9.068 -2.844 37.286 1.00 90.69 294 ILE A C 1
ATOM 2388 O O . ILE A 1 294 ? -8.165 -2.057 36.998 1.00 90.69 294 ILE A O 1
ATOM 2392 N N . ASP A 1 295 ? -9.129 -4.074 36.781 1.00 91.12 295 ASP A N 1
ATOM 2393 C CA . ASP A 1 295 ? -8.124 -4.577 35.846 1.00 91.12 295 ASP A CA 1
ATOM 2394 C C . ASP A 1 295 ? -8.204 -3.859 34.495 1.00 91.12 295 ASP A C 1
ATOM 2396 O O . ASP A 1 295 ? -7.173 -3.459 33.955 1.00 91.12 295 ASP A O 1
ATOM 2400 N N . TYR A 1 296 ? -9.413 -3.544 34.028 1.00 93.44 296 TYR A N 1
ATOM 2401 C CA . TYR A 1 296 ? -9.602 -2.731 32.827 1.00 93.44 296 TYR A CA 1
ATOM 2402 C C . TYR A 1 296 ? -9.078 -1.296 32.986 1.00 93.44 296 TYR A C 1
ATOM 2404 O O . TYR A 1 296 ? -8.448 -0.761 32.077 1.00 93.44 296 TYR A O 1
ATOM 2412 N N . ILE A 1 297 ? -9.259 -0.668 34.156 1.00 93.69 297 ILE A N 1
ATOM 2413 C CA . ILE A 1 297 ? -8.655 0.642 34.454 1.00 93.69 297 ILE A CA 1
ATOM 2414 C C . ILE A 1 297 ? -7.130 0.563 34.400 1.00 93.69 297 ILE A C 1
ATOM 2416 O O . ILE A 1 297 ? -6.500 1.456 33.833 1.00 93.69 297 ILE A O 1
ATOM 2420 N N . LYS A 1 298 ? -6.520 -0.469 34.997 1.00 92.56 298 LYS A N 1
ATOM 2421 C CA . LYS A 1 298 ? -5.059 -0.640 34.950 1.00 92.56 298 LYS A CA 1
ATOM 2422 C C . LYS A 1 298 ? -4.574 -0.752 33.512 1.00 92.56 298 LYS A C 1
ATOM 2424 O O . LYS A 1 298 ? -3.585 -0.112 33.171 1.00 92.56 298 LYS A O 1
ATOM 2429 N N . GLU A 1 299 ? -5.286 -1.509 32.685 1.00 92.44 299 GLU A N 1
ATOM 2430 C CA . GLU A 1 299 ? -4.968 -1.674 31.270 1.00 92.44 299 GLU A CA 1
ATOM 2431 C C . GLU A 1 299 ? -5.088 -0.347 30.504 1.00 92.44 299 GLU A C 1
ATOM 2433 O O . GLU A 1 299 ? -4.164 0.027 29.787 1.00 92.44 299 GLU A O 1
ATOM 2438 N N . LEU A 1 300 ? -6.141 0.446 30.740 1.00 94.12 300 LEU A N 1
ATOM 2439 C CA . LEU A 1 300 ? -6.280 1.789 30.157 1.00 94.12 300 LEU A CA 1
ATOM 2440 C C . LEU A 1 300 ? -5.173 2.755 30.600 1.00 94.12 300 LEU A C 1
ATOM 2442 O O . LEU A 1 300 ? -4.655 3.523 29.788 1.00 94.12 300 LEU A O 1
ATOM 2446 N N . ILE A 1 301 ? -4.788 2.726 31.879 1.00 93.81 301 ILE A N 1
ATOM 2447 C CA . ILE A 1 301 ? -3.661 3.521 32.388 1.00 93.81 301 ILE A CA 1
ATOM 2448 C C . ILE A 1 301 ? -2.358 3.071 31.724 1.00 93.81 301 ILE A C 1
ATOM 2450 O O . ILE A 1 301 ? -1.536 3.915 31.374 1.00 93.81 301 ILE A O 1
ATOM 2454 N N . GLN A 1 302 ? -2.177 1.765 31.531 1.00 91.88 302 GLN A N 1
ATOM 2455 C CA . GLN A 1 302 ? -1.002 1.209 30.874 1.00 91.88 302 GLN A CA 1
ATOM 2456 C C . GLN A 1 302 ? -0.940 1.614 29.398 1.00 91.88 302 GLN A C 1
ATOM 2458 O O . GLN A 1 302 ? 0.114 2.053 28.953 1.00 91.88 302 GLN A O 1
ATOM 2463 N N . ILE A 1 303 ? -2.059 1.567 28.668 1.00 92.31 303 ILE A N 1
ATOM 2464 C CA . ILE A 1 303 ? -2.172 2.090 27.296 1.00 92.31 303 ILE A CA 1
ATOM 2465 C C . ILE A 1 303 ? -1.778 3.569 27.249 1.00 92.31 303 ILE A C 1
ATOM 2467 O O . ILE A 1 303 ? -1.019 3.987 26.383 1.00 92.31 303 ILE A O 1
ATOM 2471 N N . ALA A 1 304 ? -2.245 4.370 28.204 1.00 90.94 304 ALA A N 1
ATOM 2472 C CA . ALA A 1 304 ? -1.951 5.797 28.241 1.00 90.94 304 ALA A CA 1
ATOM 2473 C C . ALA A 1 304 ? -0.473 6.134 28.545 1.00 90.94 304 ALA A C 1
ATOM 2475 O O . ALA A 1 304 ? -0.020 7.240 28.231 1.00 90.94 304 ALA A O 1
ATOM 2476 N N . GLN A 1 305 ? 0.260 5.219 29.192 1.00 87.81 305 GLN A N 1
ATOM 2477 C CA . GLN A 1 305 ? 1.636 5.424 29.664 1.00 87.81 305 GLN A CA 1
ATOM 2478 C C . GLN A 1 305 ? 2.689 4.771 28.764 1.00 87.81 305 GLN A C 1
ATOM 2480 O O . GLN A 1 305 ? 3.717 5.395 28.521 1.00 87.81 305 GLN A O 1
ATOM 2485 N N . ASP A 1 306 ? 2.424 3.566 28.261 1.00 80.12 306 ASP A N 1
ATOM 2486 C CA . ASP A 1 306 ? 3.395 2.712 27.577 1.00 80.12 306 ASP A CA 1
ATOM 2487 C C . ASP A 1 306 ? 2.848 2.133 26.265 1.00 80.12 306 ASP A C 1
ATOM 2489 O O . ASP A 1 306 ? 1.650 2.145 25.973 1.00 80.12 306 ASP A O 1
ATOM 2493 N N . ASN A 1 307 ? 3.748 1.571 25.461 1.00 67.81 307 ASN A N 1
ATOM 2494 C CA . ASN A 1 307 ? 3.401 0.783 24.288 1.00 67.81 307 ASN A CA 1
ATOM 2495 C C . ASN A 1 307 ? 2.942 -0.620 24.718 1.00 67.81 307 ASN A C 1
ATOM 2497 O O . ASN A 1 307 ? 3.740 -1.484 25.082 1.00 67.81 307 ASN A O 1
ATOM 2501 N N . THR A 1 308 ? 1.629 -0.835 24.720 1.00 71.81 308 THR A N 1
ATOM 2502 C CA . THR A 1 308 ? 1.017 -2.104 25.120 1.00 71.81 308 THR A CA 1
ATOM 2503 C C . THR A 1 308 ? 1.086 -3.106 23.963 1.00 71.81 308 THR A C 1
ATOM 2505 O O . THR A 1 308 ? 0.555 -2.827 22.880 1.00 71.81 308 THR A O 1
ATOM 2508 N N . PRO A 1 309 ? 1.699 -4.291 24.148 1.00 58.50 309 PRO A N 1
ATOM 2509 C CA . PRO A 1 309 ? 1.547 -5.370 23.181 1.00 58.50 309 PRO A CA 1
ATOM 2510 C C . PRO A 1 309 ? 0.053 -5.716 23.062 1.00 58.50 309 PRO A C 1
ATOM 2512 O O . PRO A 1 309 ? -0.647 -5.782 24.066 1.00 58.50 309 PRO A O 1
ATOM 2515 N N . ASN A 1 310 ? -0.433 -5.908 21.832 1.00 78.56 310 ASN A N 1
ATOM 2516 C CA . ASN A 1 310 ? -1.839 -6.186 21.481 1.00 78.56 310 ASN A CA 1
ATOM 2517 C C . ASN A 1 310 ? -2.837 -5.011 21.553 1.00 78.56 310 ASN A C 1
ATOM 2519 O O . ASN A 1 310 ? -4.046 -5.242 21.583 1.00 78.56 310 ASN A O 1
ATOM 2523 N N . LEU A 1 311 ? -2.371 -3.760 21.449 1.00 85.12 311 LEU A N 1
ATOM 2524 C CA . LEU A 1 311 ? -3.238 -2.569 21.389 1.00 85.12 311 LEU A CA 1
ATOM 2525 C C . LEU A 1 311 ? -4.407 -2.706 20.386 1.00 85.12 311 LEU A C 1
ATOM 2527 O O . LEU A 1 311 ? -5.539 -2.340 20.686 1.00 85.12 311 LEU A O 1
ATOM 2531 N N . VAL A 1 312 ? -4.156 -3.286 19.208 1.00 79.38 312 VAL A N 1
ATOM 2532 C CA . VAL A 1 312 ? -5.167 -3.489 18.152 1.00 79.38 312 VAL A CA 1
ATOM 2533 C C . VAL A 1 312 ? -6.291 -4.439 18.575 1.00 79.38 312 VAL A C 1
ATOM 2535 O O . VAL A 1 312 ? -7.449 -4.215 18.219 1.00 79.38 312 VAL A O 1
ATOM 2538 N N . GLU A 1 313 ? -5.966 -5.504 19.305 1.00 81.38 313 GLU A N 1
ATOM 2539 C CA . GLU A 1 313 ? -6.959 -6.481 19.754 1.00 81.38 313 GLU A CA 1
ATOM 2540 C C . GLU A 1 313 ? -7.842 -5.880 20.848 1.00 81.38 313 GLU A C 1
ATOM 2542 O O . GLU A 1 313 ? -9.067 -5.956 20.746 1.00 81.38 313 GLU A O 1
ATOM 2547 N N . PHE A 1 314 ? -7.235 -5.147 21.789 1.00 88.31 314 PHE A N 1
ATOM 2548 C CA . PHE A 1 314 ? -7.962 -4.399 22.815 1.00 88.31 314 PHE A CA 1
ATOM 2549 C C . PHE A 1 314 ? -8.973 -3.415 22.211 1.00 88.31 314 PHE A C 1
ATOM 2551 O O . PHE A 1 314 ? -10.114 -3.346 22.668 1.00 88.31 314 PHE A O 1
ATOM 2558 N N . MET A 1 315 ? -8.604 -2.685 21.146 1.00 86.56 315 MET A N 1
ATOM 2559 C CA . MET A 1 315 ? -9.513 -1.709 20.523 1.00 86.56 315 MET A CA 1
ATOM 2560 C C . MET A 1 315 ? -10.806 -2.335 19.996 1.00 86.56 315 MET A C 1
ATOM 2562 O O . MET A 1 315 ? -11.846 -1.678 19.996 1.00 86.56 315 MET A O 1
ATOM 2566 N N . ARG A 1 316 ? -10.776 -3.606 19.575 1.00 81.62 316 ARG A N 1
ATOM 2567 C CA . ARG A 1 316 ? -11.974 -4.306 19.084 1.00 81.62 316 ARG A CA 1
ATOM 2568 C C . ARG A 1 316 ? -12.939 -4.660 20.214 1.00 81.62 316 ARG A C 1
ATOM 2570 O O . ARG A 1 316 ? -14.149 -4.696 19.996 1.00 81.62 316 ARG A O 1
ATOM 2577 N N . THR A 1 317 ? -12.418 -4.896 21.415 1.00 85.12 317 THR A N 1
ATOM 2578 C CA . THR A 1 317 ? -13.182 -5.348 22.588 1.00 85.12 317 THR A CA 1
ATOM 2579 C C . THR A 1 317 ? -13.369 -4.266 23.654 1.00 85.12 317 THR A C 1
ATOM 2581 O O . THR A 1 317 ? -13.878 -4.562 24.734 1.00 85.12 317 THR A O 1
ATOM 2584 N N . ALA A 1 318 ? -12.980 -3.019 23.373 1.00 89.06 318 ALA A N 1
ATOM 2585 C CA . ALA A 1 318 ? -13.052 -1.915 24.324 1.00 89.06 318 ALA A CA 1
ATOM 2586 C C . ALA A 1 318 ? -14.489 -1.695 24.841 1.00 89.06 318 ALA A C 1
ATOM 2588 O O . ALA A 1 318 ? -15.429 -1.527 24.060 1.00 89.06 318 ALA A O 1
ATOM 2589 N N . ARG A 1 319 ? -14.653 -1.702 26.172 1.00 91.75 319 ARG A N 1
ATOM 2590 C CA . ARG A 1 319 ? -15.950 -1.584 26.868 1.00 91.75 319 ARG A CA 1
ATOM 2591 C C . ARG A 1 319 ? -16.343 -0.142 27.178 1.00 91.75 319 ARG A C 1
ATOM 2593 O O . ARG A 1 319 ? -17.531 0.144 27.282 1.00 91.75 319 ARG A O 1
ATOM 2600 N N . TRP A 1 320 ? -15.361 0.744 27.358 1.00 94.31 320 TRP A N 1
ATOM 2601 C CA . TRP A 1 320 ? -15.563 2.141 27.769 1.00 94.31 320 TRP A CA 1
ATOM 2602 C C . TRP A 1 320 ? -14.968 3.099 26.725 1.00 94.31 320 TRP A C 1
ATOM 2604 O O . TRP A 1 320 ? -13.777 3.422 26.802 1.00 94.31 320 TRP A O 1
ATOM 2614 N N . PRO A 1 321 ? -15.746 3.506 25.703 1.00 93.19 321 PRO A N 1
ATOM 2615 C CA . PRO A 1 321 ? -15.209 4.199 24.533 1.00 93.19 321 PRO A CA 1
ATOM 2616 C C . PRO A 1 321 ? -14.561 5.553 24.847 1.00 93.19 321 PRO A C 1
ATOM 2618 O O . PRO A 1 321 ? -13.483 5.849 24.340 1.00 93.19 321 PRO A O 1
ATOM 2621 N N . GLU A 1 322 ? -15.172 6.362 25.713 1.00 95.12 322 GLU A N 1
ATOM 2622 C CA . GLU A 1 322 ? -14.690 7.707 26.066 1.00 95.12 322 GLU A CA 1
ATOM 2623 C C . GLU A 1 322 ? -13.362 7.665 26.844 1.00 95.12 322 GLU A C 1
ATOM 2625 O O . GLU A 1 322 ? -12.417 8.401 26.549 1.00 95.12 322 GLU A O 1
ATOM 2630 N N . GLU A 1 323 ? -13.252 6.752 27.805 1.00 96.12 323 GLU A N 1
ATOM 2631 C CA . GLU A 1 323 ? -12.042 6.499 28.583 1.00 96.12 323 GLU A CA 1
ATOM 2632 C C . GLU A 1 323 ? -10.934 5.907 27.706 1.00 96.12 323 GLU A C 1
ATOM 2634 O O . GLU A 1 323 ? -9.774 6.302 27.829 1.00 96.12 323 GLU A O 1
ATOM 2639 N N . THR A 1 324 ? -11.294 5.008 26.784 1.00 95.56 324 THR A N 1
ATOM 2640 C CA . THR A 1 324 ? -10.360 4.417 25.812 1.00 95.56 324 THR A CA 1
ATOM 2641 C C . THR A 1 324 ? -9.822 5.484 24.859 1.00 95.56 324 THR A C 1
ATOM 2643 O O . THR A 1 324 ? -8.612 5.573 24.655 1.00 95.56 324 THR A O 1
ATOM 2646 N N . ALA A 1 325 ? -10.687 6.365 24.344 1.00 93.81 325 ALA A N 1
ATOM 2647 C CA . ALA A 1 325 ? -10.276 7.518 23.547 1.00 93.81 325 ALA A CA 1
ATOM 2648 C C . ALA A 1 325 ? -9.322 8.429 24.330 1.00 93.81 325 ALA A C 1
ATOM 2650 O O . ALA A 1 325 ? -8.297 8.860 23.806 1.00 93.81 325 ALA A O 1
ATOM 2651 N N . GLY A 1 326 ? -9.632 8.705 25.599 1.00 93.62 326 GLY A N 1
ATOM 2652 C CA . GLY A 1 326 ? -8.769 9.477 26.486 1.00 93.62 326 GLY A CA 1
ATOM 2653 C C . GLY A 1 326 ? -7.388 8.846 26.699 1.00 93.62 326 GLY A C 1
ATOM 2654 O O . GLY A 1 326 ? -6.382 9.552 26.609 1.00 93.62 326 GLY A O 1
ATOM 2655 N N . ALA A 1 327 ? -7.320 7.526 26.892 1.00 94.38 327 ALA A N 1
ATOM 2656 C CA . ALA A 1 327 ? -6.062 6.790 27.006 1.00 94.38 327 ALA A CA 1
ATOM 2657 C C . ALA A 1 327 ? -5.220 6.862 25.718 1.00 94.38 327 ALA A C 1
ATOM 2659 O O . ALA A 1 327 ? -4.030 7.166 25.784 1.00 94.38 327 ALA A O 1
ATOM 2660 N N . LEU A 1 328 ? -5.839 6.682 24.545 1.00 93.62 328 LEU A N 1
ATOM 2661 C CA . LEU A 1 328 ? -5.169 6.807 23.241 1.00 93.62 328 LEU A CA 1
ATOM 2662 C C . LEU A 1 328 ? -4.635 8.225 22.989 1.00 93.62 328 LEU A C 1
ATOM 2664 O O . LEU A 1 328 ? -3.530 8.392 22.472 1.00 93.62 328 LEU A O 1
ATOM 2668 N N . ILE A 1 329 ? -5.395 9.257 23.375 1.00 93.62 329 ILE A N 1
ATOM 2669 C CA . ILE A 1 329 ? -4.957 10.657 23.273 1.00 93.62 329 ILE A CA 1
ATOM 2670 C C . ILE A 1 329 ? -3.735 10.896 24.168 1.00 93.62 329 ILE A C 1
ATOM 2672 O O . ILE A 1 329 ? -2.756 11.487 23.714 1.00 93.62 329 ILE A O 1
ATOM 2676 N N . ALA A 1 330 ? -3.768 10.412 25.415 1.00 92.00 330 ALA A N 1
ATOM 2677 C CA . ALA A 1 330 ? -2.649 10.527 26.348 1.00 92.00 330 ALA A CA 1
ATOM 2678 C C . ALA A 1 330 ? -1.393 9.826 25.805 1.00 92.00 330 ALA A C 1
ATOM 2680 O O . ALA A 1 330 ? -0.320 10.430 25.753 1.00 92.00 330 ALA A O 1
ATOM 2681 N N . GLN A 1 331 ? -1.537 8.601 25.295 1.00 91.56 331 GLN A N 1
ATOM 2682 C CA . GLN A 1 331 ? -0.449 7.873 24.645 1.00 91.56 331 GLN A CA 1
ATOM 2683 C C . GLN A 1 331 ? 0.115 8.673 23.460 1.00 91.56 331 GLN A C 1
ATOM 2685 O O . GLN A 1 331 ? 1.324 8.871 23.352 1.00 91.56 331 GLN A O 1
ATOM 2690 N N . GLY A 1 332 ? -0.758 9.255 22.633 1.00 87.62 332 GLY A N 1
ATOM 2691 C CA . GLY A 1 332 ? -0.381 10.099 21.498 1.00 87.62 332 GLY A CA 1
ATOM 2692 C C . GLY A 1 332 ? 0.422 11.346 21.861 1.00 87.62 332 GLY A C 1
ATOM 2693 O O . GLY A 1 332 ? 1.089 11.898 20.987 1.00 87.62 332 GLY A O 1
ATOM 2694 N N . THR A 1 333 ? 0.400 11.778 23.125 1.00 85.12 333 THR A N 1
ATOM 2695 C CA . THR A 1 333 ? 1.265 12.858 23.626 1.00 85.12 333 THR A CA 1
ATOM 2696 C C . THR A 1 333 ? 2.625 12.377 24.135 1.00 85.12 333 THR A C 1
ATOM 2698 O O . THR A 1 333 ? 3.581 13.148 24.078 1.00 85.12 333 THR A O 1
ATOM 2701 N N . ASN A 1 334 ? 2.730 11.118 24.569 1.00 80.50 334 ASN A N 1
ATOM 2702 C CA . ASN A 1 334 ? 3.920 10.560 25.221 1.00 80.50 334 ASN A CA 1
ATOM 2703 C C . ASN A 1 334 ? 4.825 9.753 24.277 1.00 80.50 334 ASN A C 1
ATOM 2705 O O . ASN A 1 334 ? 6.006 9.574 24.565 1.00 80.50 334 ASN A O 1
ATOM 2709 N N . VAL A 1 335 ? 4.304 9.267 23.147 1.00 77.12 335 VAL A N 1
ATOM 2710 C CA . VAL A 1 335 ? 5.063 8.381 22.258 1.00 77.12 335 VAL A CA 1
ATOM 2711 C C . VAL A 1 335 ? 6.164 9.127 21.486 1.00 77.12 335 VAL A C 1
ATOM 2713 O O . VAL A 1 335 ? 5.924 9.928 20.571 1.00 77.12 335 VAL A O 1
ATOM 2716 N N . LEU A 1 336 ? 7.414 8.792 21.809 1.00 68.19 336 LEU A N 1
ATOM 2717 C CA . LEU A 1 336 ? 8.608 9.357 21.177 1.00 68.19 336 LEU A CA 1
ATOM 2718 C C . LEU A 1 336 ? 9.103 8.526 19.986 1.00 68.19 336 LEU A C 1
ATOM 2720 O O . LEU A 1 336 ? 9.580 9.104 19.011 1.00 68.19 336 LEU A O 1
ATOM 2724 N N . GLN A 1 337 ? 8.962 7.200 20.029 1.00 71.12 337 GLN A N 1
ATOM 2725 C CA . GLN A 1 337 ? 9.490 6.317 18.992 1.00 71.12 337 GLN A CA 1
ATOM 2726 C C . GLN A 1 337 ? 8.534 6.167 17.804 1.00 71.12 337 GLN A C 1
ATOM 2728 O O . GLN A 1 337 ? 7.326 5.999 17.949 1.00 71.12 337 GLN A O 1
ATOM 2733 N N . VAL A 1 338 ? 9.100 6.170 16.600 1.00 63.97 338 VAL A N 1
ATOM 2734 C CA . VAL A 1 338 ? 8.378 6.081 15.321 1.00 63.97 338 VAL A CA 1
ATOM 2735 C C . VAL A 1 338 ? 7.447 4.867 15.225 1.00 63.97 338 VAL A C 1
ATOM 2737 O O . VAL A 1 338 ? 6.294 5.006 14.816 1.00 63.97 338 VAL A O 1
ATOM 2740 N N . GLN A 1 339 ? 7.933 3.677 15.584 1.00 67.19 339 GLN A N 1
ATOM 2741 C CA . GLN A 1 339 ? 7.180 2.432 15.411 1.00 67.19 339 GLN A CA 1
ATOM 2742 C C . GLN A 1 339 ? 5.937 2.384 16.306 1.00 67.19 339 GLN A C 1
ATOM 2744 O O . GLN A 1 339 ? 4.874 1.907 15.913 1.00 67.19 339 GLN A O 1
ATOM 2749 N N . GLU A 1 340 ? 6.053 2.944 17.501 1.00 75.94 340 GLU A N 1
ATOM 2750 C CA . GLU A 1 340 ? 4.977 3.018 18.482 1.00 75.94 340 GLU A CA 1
ATOM 2751 C C . GLU A 1 340 ? 3.880 3.988 18.025 1.00 75.94 340 GLU A C 1
ATOM 2753 O O . GLU A 1 340 ? 2.693 3.706 18.185 1.00 75.94 340 GLU A O 1
ATOM 2758 N N . ARG A 1 341 ? 4.257 5.085 17.345 1.00 78.81 341 ARG A N 1
ATOM 2759 C CA . ARG A 1 341 ? 3.296 6.031 16.744 1.00 78.81 341 ARG A CA 1
ATOM 2760 C C . ARG A 1 341 ? 2.433 5.353 15.691 1.00 78.81 341 ARG A C 1
ATOM 2762 O O . ARG A 1 341 ? 1.240 5.624 15.623 1.00 78.81 341 ARG A O 1
ATOM 2769 N N . ARG A 1 342 ? 3.008 4.451 14.892 1.00 69.56 342 ARG A N 1
ATOM 2770 C CA . ARG A 1 342 ? 2.263 3.689 13.878 1.00 69.56 342 ARG A CA 1
ATOM 2771 C C . ARG A 1 342 ? 1.266 2.721 14.484 1.00 69.56 342 ARG A C 1
ATOM 2773 O O . ARG A 1 342 ? 0.116 2.688 14.052 1.00 69.56 342 ARG A O 1
ATOM 2780 N N . ASN A 1 343 ? 1.696 1.954 15.483 1.00 80.44 343 ASN A N 1
ATOM 2781 C CA . ASN A 1 343 ? 0.804 1.042 16.198 1.00 80.44 343 ASN A CA 1
ATOM 2782 C C . ASN A 1 343 ? -0.369 1.812 16.811 1.00 80.44 343 ASN A C 1
ATOM 2784 O O . ASN A 1 343 ? -1.512 1.367 16.717 1.00 80.44 343 ASN A O 1
ATOM 2788 N N . LEU A 1 344 ? -0.090 3.002 17.348 1.00 85.56 344 LEU A N 1
ATOM 2789 C CA . LEU A 1 344 ? -1.100 3.901 17.878 1.00 85.56 344 LEU A CA 1
ATOM 2790 C C . LEU A 1 344 ? -2.043 4.451 16.795 1.00 85.56 344 LEU A C 1
ATOM 2792 O O . LEU A 1 344 ? -3.251 4.371 16.973 1.00 85.56 344 LEU A O 1
ATOM 2796 N N . ILE A 1 345 ? -1.542 4.961 15.663 1.00 83.69 345 ILE A N 1
ATOM 2797 C CA . ILE A 1 345 ? -2.394 5.459 14.562 1.00 83.69 345 ILE A CA 1
ATOM 2798 C C . ILE A 1 345 ? -3.311 4.346 14.042 1.00 83.69 345 ILE A C 1
ATOM 2800 O O . ILE A 1 345 ? -4.514 4.561 13.894 1.00 83.69 345 ILE A O 1
ATOM 2804 N N . ASN A 1 346 ? -2.775 3.141 13.824 1.00 82.00 346 ASN A N 1
ATOM 2805 C CA . ASN A 1 346 ? -3.579 1.989 13.418 1.00 82.00 346 ASN A CA 1
ATOM 2806 C C . ASN A 1 346 ? -4.640 1.638 14.465 1.00 82.00 346 ASN A C 1
ATOM 2808 O O . ASN A 1 346 ? -5.795 1.412 14.106 1.00 82.00 346 ASN A O 1
ATOM 2812 N N . ALA A 1 347 ? -4.283 1.634 15.751 1.00 85.81 347 ALA A N 1
ATOM 2813 C CA . ALA A 1 347 ? -5.242 1.411 16.825 1.00 85.81 347 ALA A CA 1
ATOM 2814 C C . ALA A 1 347 ? -6.339 2.488 16.848 1.00 85.81 347 ALA A C 1
ATOM 2816 O O . ALA A 1 347 ? -7.514 2.139 16.928 1.00 85.81 347 ALA A O 1
ATOM 2817 N N . ILE A 1 348 ? -5.992 3.772 16.688 1.00 88.75 348 ILE A N 1
ATOM 2818 C CA . ILE A 1 348 ? -6.962 4.875 16.624 1.00 88.75 348 ILE A CA 1
ATOM 2819 C C . ILE A 1 348 ? -7.889 4.716 15.412 1.00 88.75 348 ILE A C 1
ATOM 2821 O O . ILE A 1 348 ? -9.098 4.870 15.559 1.00 88.75 348 ILE A O 1
ATOM 2825 N N . ASN A 1 349 ? -7.372 4.370 14.230 1.00 84.00 349 ASN A N 1
ATOM 2826 C CA . ASN A 1 349 ? -8.191 4.168 13.029 1.00 84.00 349 ASN A CA 1
ATOM 2827 C C . ASN A 1 349 ? -9.155 2.979 13.173 1.00 84.00 349 ASN A C 1
ATOM 2829 O O . ASN A 1 349 ? -10.328 3.073 12.802 1.00 84.00 349 ASN A O 1
ATOM 2833 N N . ILE A 1 350 ? -8.695 1.868 13.754 1.00 82.25 350 ILE A N 1
ATOM 2834 C CA . ILE A 1 350 ? -9.545 0.707 14.064 1.00 82.25 350 ILE A CA 1
ATOM 2835 C C . ILE A 1 350 ? -10.613 1.086 15.095 1.00 82.25 350 ILE A C 1
ATOM 2837 O O . ILE A 1 350 ? -11.782 0.729 14.947 1.00 82.25 350 ILE A O 1
ATOM 2841 N N . PHE A 1 351 ? -10.235 1.846 16.118 1.00 89.44 351 PHE A N 1
ATOM 2842 C CA . PHE A 1 351 ? -11.154 2.299 17.152 1.00 89.44 351 PHE A CA 1
ATOM 2843 C C . PHE A 1 351 ? -12.215 3.262 16.596 1.00 89.44 351 PHE A C 1
ATOM 2845 O O . PHE A 1 351 ? -13.407 3.052 16.809 1.00 89.44 351 PHE A O 1
ATOM 2852 N N . LEU A 1 352 ? -11.816 4.258 15.798 1.00 84.56 352 LEU A N 1
ATOM 2853 C CA . LEU A 1 352 ? -12.743 5.176 15.134 1.00 84.56 352 LEU A CA 1
ATOM 2854 C C . LEU A 1 352 ? -13.679 4.425 14.183 1.00 84.56 352 LEU A C 1
ATOM 2856 O O . LEU A 1 352 ? -14.883 4.605 14.273 1.00 84.56 352 LEU A O 1
ATOM 2860 N N . SER A 1 353 ? -13.174 3.540 13.321 1.00 78.62 353 SER A N 1
ATOM 2861 C CA . SER A 1 353 ? -14.030 2.799 12.377 1.00 78.62 353 SER A CA 1
ATOM 2862 C C . SER A 1 353 ? -15.042 1.867 13.054 1.00 78.62 353 SER A C 1
ATOM 2864 O O . SER A 1 353 ? -16.139 1.687 12.530 1.00 78.62 353 SER A O 1
ATOM 2866 N N . SER A 1 354 ? -14.707 1.299 14.216 1.00 81.69 354 SER A N 1
ATOM 2867 C CA . SER A 1 354 ? -15.585 0.364 14.933 1.00 81.69 354 SER A CA 1
ATOM 2868 C C . SER A 1 354 ? -16.543 1.029 15.925 1.00 81.69 354 SER A C 1
ATOM 2870 O O . SER A 1 354 ? -17.623 0.491 16.160 1.00 81.69 354 SER A O 1
ATOM 2872 N N . ARG A 1 355 ? -16.177 2.178 16.512 1.00 87.69 355 ARG A N 1
ATOM 2873 C CA . ARG A 1 355 ? -16.885 2.777 17.662 1.00 87.69 355 ARG A CA 1
ATOM 2874 C C . ARG A 1 355 ? -17.219 4.263 17.503 1.00 87.69 355 ARG A C 1
ATOM 2876 O O . ARG A 1 355 ? -17.590 4.901 18.484 1.00 87.69 355 ARG A O 1
ATOM 2883 N N . GLN A 1 356 ? -17.128 4.838 16.297 1.00 85.31 356 GLN A N 1
ATOM 2884 C CA . GLN A 1 356 ? -17.344 6.280 16.084 1.00 85.31 356 GLN A CA 1
ATOM 2885 C C . GLN A 1 356 ? -18.649 6.807 16.701 1.00 85.31 356 GLN A C 1
ATOM 2887 O O . GLN A 1 356 ? -18.656 7.882 17.289 1.00 85.31 356 GLN A O 1
ATOM 2892 N N . GLN A 1 357 ? -19.744 6.054 16.569 1.00 87.19 357 GLN A N 1
ATOM 2893 C CA . GLN A 1 357 ? -21.078 6.480 17.007 1.00 87.19 357 GLN A CA 1
ATOM 2894 C C . GLN A 1 357 ? -21.226 6.571 18.535 1.00 87.19 357 GLN A C 1
ATOM 2896 O O . GLN A 1 357 ? -22.141 7.232 19.014 1.00 87.19 357 GLN A O 1
ATOM 2901 N N . GLU A 1 358 ? -20.332 5.933 19.295 1.00 90.50 358 GLU A N 1
ATOM 2902 C CA . GLU A 1 358 ? -20.350 5.913 20.764 1.00 90.50 358 GLU A CA 1
ATOM 2903 C C . GLU A 1 358 ? -19.489 7.031 21.384 1.00 90.50 358 GLU A C 1
ATOM 2905 O O . GLU A 1 358 ? -19.442 7.172 22.605 1.00 90.50 358 GLU A O 1
ATOM 2910 N N . LEU A 1 359 ? -18.798 7.824 20.555 1.00 90.94 359 LEU A N 1
ATOM 2911 C CA . LEU A 1 359 ? -17.891 8.891 20.977 1.00 90.94 359 LEU A CA 1
ATOM 2912 C C . LEU A 1 359 ? -18.514 10.268 20.770 1.00 90.94 359 LEU A C 1
ATOM 2914 O O . LEU A 1 359 ? -19.083 10.555 19.714 1.00 90.94 359 LEU A O 1
ATOM 2918 N N . SER A 1 360 ? -18.290 11.172 21.720 1.00 92.81 360 SER A N 1
ATOM 2919 C CA . SER A 1 360 ? -18.567 12.596 21.538 1.00 92.81 360 SER A CA 1
ATOM 2920 C C . SER A 1 360 ? -17.784 13.174 20.350 1.00 92.81 360 SER A C 1
ATOM 2922 O O . SER A 1 360 ? -16.623 12.831 20.114 1.00 92.81 360 SER A O 1
ATOM 2924 N N . GLU A 1 361 ? -18.394 14.105 19.608 1.00 90.75 361 GLU A N 1
ATOM 2925 C CA . GLU A 1 361 ? -17.765 14.745 18.438 1.00 90.75 361 GLU A CA 1
ATOM 2926 C C . GLU A 1 361 ? -16.404 15.362 18.779 1.00 90.75 361 GLU A C 1
ATOM 2928 O O . GLU A 1 361 ? -15.440 15.233 18.025 1.00 90.75 361 GLU A O 1
ATOM 2933 N N . LYS A 1 362 ? -16.299 15.964 19.971 1.00 92.88 362 LYS A N 1
ATOM 2934 C CA . LYS A 1 362 ? -15.045 16.518 20.481 1.00 92.88 362 LYS A CA 1
ATOM 2935 C C . LYS A 1 362 ? -13.949 15.454 20.573 1.00 92.88 362 LYS A C 1
ATOM 2937 O O . LYS A 1 362 ? -12.832 15.711 20.142 1.00 92.88 362 LYS A O 1
ATOM 2942 N N . LYS A 1 363 ? -14.252 14.255 21.084 1.00 91.69 363 LYS A N 1
ATOM 2943 C CA . LYS A 1 363 ? -13.272 13.162 21.164 1.00 91.69 363 LYS A CA 1
ATOM 2944 C C . LYS A 1 363 ? -12.898 12.588 19.815 1.00 91.69 363 LYS A C 1
ATOM 2946 O O . LYS A 1 363 ? -11.725 12.291 19.599 1.00 91.69 363 LYS A O 1
ATOM 2951 N N . GLN A 1 364 ? -13.857 12.480 18.901 1.00 91.00 364 GLN A N 1
ATOM 2952 C CA . GLN A 1 364 ? -13.555 12.101 17.523 1.00 91.00 364 GLN A CA 1
ATOM 2953 C C . GLN A 1 364 ? -12.564 13.094 16.903 1.00 91.00 364 GLN A C 1
ATOM 2955 O O . GLN A 1 364 ? -11.586 12.680 16.281 1.00 91.00 364 GLN A O 1
ATOM 2960 N N . GLN A 1 365 ? -12.777 14.395 17.123 1.00 91.44 365 GLN A N 1
ATOM 2961 C CA . GLN A 1 365 ? -11.876 15.433 16.636 1.00 91.44 365 GLN A CA 1
ATOM 2962 C C . GLN A 1 365 ? -10.507 15.386 17.323 1.00 91.44 365 GLN A C 1
ATOM 2964 O O . GLN A 1 365 ? -9.495 15.467 16.637 1.00 91.44 365 GLN A O 1
ATOM 2969 N N . ASP A 1 366 ? -10.446 15.202 18.644 1.00 91.81 366 ASP A N 1
ATOM 2970 C CA . ASP A 1 366 ? -9.179 15.095 19.378 1.00 91.81 366 ASP A CA 1
ATOM 2971 C C . ASP A 1 366 ? -8.336 13.902 18.884 1.00 91.81 366 ASP A C 1
ATOM 2973 O O . ASP A 1 366 ? -7.136 14.048 18.654 1.00 91.81 366 ASP A O 1
ATOM 2977 N N . LEU A 1 367 ? -8.956 12.741 18.637 1.00 90.75 367 LEU A N 1
ATOM 2978 C CA . LEU A 1 367 ? -8.282 11.573 18.055 1.00 90.75 367 LEU A CA 1
ATOM 2979 C C . LEU A 1 367 ? -7.791 11.840 16.623 1.00 90.75 367 LEU A C 1
ATOM 2981 O O . LEU A 1 367 ? -6.655 11.503 16.285 1.00 90.75 367 LEU A O 1
ATOM 2985 N N . ARG A 1 368 ? -8.607 12.497 15.788 1.00 89.25 368 ARG A N 1
ATOM 2986 C CA . ARG A 1 368 ? -8.195 12.921 14.438 1.00 89.25 368 ARG A CA 1
ATOM 2987 C C . ARG A 1 368 ? -7.055 13.935 14.481 1.00 89.25 368 ARG A C 1
ATOM 2989 O O . ARG A 1 368 ? -6.169 13.874 13.636 1.00 89.25 368 ARG A O 1
ATOM 2996 N N . ASN A 1 369 ? -7.031 14.826 15.470 1.00 89.31 369 ASN A N 1
ATOM 2997 C CA . ASN A 1 369 ? -5.944 15.783 15.667 1.00 89.31 369 ASN A CA 1
ATOM 2998 C C . ASN A 1 369 ? -4.639 15.073 16.048 1.00 89.31 369 ASN A C 1
ATOM 3000 O O . ASN A 1 369 ? -3.581 15.484 15.583 1.00 89.31 369 ASN A O 1
ATOM 3004 N N . VAL A 1 370 ? -4.696 13.998 16.847 1.00 86.94 370 VAL A N 1
ATOM 3005 C CA . VAL A 1 370 ? -3.523 13.151 17.124 1.00 86.94 370 VAL A CA 1
ATOM 3006 C C . VAL A 1 370 ? -2.996 12.545 15.824 1.00 86.94 370 VAL A C 1
ATOM 3008 O O . VAL A 1 370 ? -1.814 12.707 15.535 1.00 86.94 370 VAL A O 1
ATOM 3011 N N . ILE A 1 371 ? -3.862 11.928 15.009 1.00 82.50 371 ILE A N 1
ATOM 3012 C CA . ILE A 1 371 ? -3.476 11.379 13.696 1.00 82.50 371 ILE A CA 1
ATOM 3013 C C . ILE A 1 371 ? -2.851 12.473 12.823 1.00 82.50 371 ILE A C 1
ATOM 3015 O O . ILE A 1 371 ? -1.713 12.328 12.393 1.00 82.50 371 ILE A O 1
ATOM 3019 N N . THR A 1 372 ? -3.547 13.597 12.644 1.00 80.25 372 THR A N 1
ATOM 3020 C CA . THR A 1 372 ? -3.124 14.700 11.766 1.00 80.25 372 THR A CA 1
ATOM 3021 C C . THR A 1 372 ? -1.789 15.290 12.212 1.00 80.25 372 THR A C 1
ATOM 3023 O O . THR A 1 372 ? -0.883 15.439 11.401 1.00 80.25 372 THR A O 1
ATOM 3026 N N . LYS A 1 373 ? -1.612 15.568 13.512 1.00 80.56 373 LYS A N 1
ATOM 3027 C CA . LYS A 1 373 ? -0.351 16.084 14.071 1.00 80.56 373 LYS A CA 1
ATOM 3028 C C . LYS A 1 373 ? 0.818 15.148 13.767 1.00 80.56 373 LYS A C 1
ATOM 3030 O O . LYS A 1 373 ? 1.930 15.603 13.498 1.00 80.56 373 LYS A O 1
ATOM 3035 N N . TRP A 1 374 ? 0.587 13.839 13.827 1.00 73.75 374 TRP A N 1
ATOM 3036 C CA . TRP A 1 374 ? 1.615 12.858 13.511 1.00 73.75 374 TRP A CA 1
ATOM 3037 C C . TRP A 1 374 ? 1.831 12.708 12.009 1.00 73.75 374 TRP A C 1
ATOM 3039 O O . TRP A 1 374 ? 2.980 12.713 11.595 1.00 73.75 374 TRP A O 1
ATOM 3049 N N . GLU A 1 375 ? 0.783 12.672 11.192 1.00 67.75 375 GLU A N 1
ATOM 3050 C CA . GLU A 1 375 ? 0.879 12.675 9.727 1.00 67.75 375 GLU A CA 1
ATOM 3051 C C . GLU A 1 375 ? 1.610 13.918 9.196 1.00 67.75 375 GLU A C 1
ATOM 3053 O O . GLU A 1 375 ? 2.404 13.817 8.264 1.00 67.75 375 GLU A O 1
ATOM 3058 N N . GLU A 1 376 ? 1.420 15.080 9.825 1.00 63.44 376 GLU A N 1
ATOM 3059 C CA . GLU A 1 376 ? 2.146 16.311 9.508 1.00 63.44 376 GLU A CA 1
ATOM 3060 C C . GLU A 1 376 ? 3.628 16.240 9.887 1.00 63.44 376 GLU A C 1
ATOM 3062 O O . GLU A 1 376 ? 4.476 16.660 9.100 1.00 63.44 376 GLU A O 1
ATOM 3067 N N . ASN A 1 377 ? 3.958 15.658 11.044 1.00 56.09 377 ASN A N 1
ATOM 3068 C CA . ASN A 1 377 ? 5.346 15.394 11.446 1.00 56.09 377 ASN A CA 1
ATOM 3069 C C . ASN A 1 377 ? 6.002 14.281 10.608 1.00 56.09 377 ASN A C 1
ATOM 3071 O O . ASN A 1 377 ? 7.225 14.236 10.473 1.00 56.09 377 ASN A O 1
ATOM 3075 N N . LEU A 1 378 ? 5.185 13.397 10.035 1.00 52.62 378 LEU A N 1
ATOM 3076 C CA . LEU A 1 378 ? 5.552 12.312 9.131 1.00 52.62 378 LEU A CA 1
ATOM 3077 C C . LEU A 1 378 ? 5.474 12.720 7.660 1.00 52.62 378 LEU A C 1
ATOM 3079 O O . LEU A 1 378 ? 5.537 11.825 6.819 1.00 52.62 378 LEU A O 1
ATOM 3083 N N . LYS A 1 379 ? 5.376 14.021 7.331 1.00 43.91 379 LYS A N 1
ATOM 3084 C CA . LYS A 1 379 ? 5.548 14.552 5.966 1.00 43.91 379 LYS A CA 1
ATOM 3085 C C . LYS A 1 379 ? 6.969 14.257 5.455 1.00 43.91 379 LYS A C 1
ATOM 3087 O O . LYS A 1 379 ? 7.803 15.139 5.277 1.00 43.91 379 LYS A O 1
ATOM 3092 N N . ILE A 1 380 ? 7.240 12.981 5.197 1.00 45.22 380 ILE A N 1
ATOM 3093 C CA . ILE A 1 380 ? 7.947 12.527 4.017 1.00 45.22 380 ILE A CA 1
ATOM 3094 C C . ILE A 1 380 ? 7.144 13.157 2.891 1.00 45.22 380 ILE A C 1
ATOM 3096 O O . ILE A 1 380 ? 5.970 12.838 2.704 1.00 45.22 380 ILE A O 1
ATOM 3100 N N . ASP A 1 381 ? 7.737 14.167 2.268 1.00 41.03 381 ASP A N 1
ATOM 3101 C CA . ASP A 1 381 ? 7.141 14.900 1.167 1.00 41.03 381 ASP A CA 1
ATOM 3102 C C . ASP A 1 381 ? 6.551 13.871 0.188 1.00 41.03 381 ASP A C 1
ATOM 3104 O O . ASP A 1 381 ? 7.278 13.046 -0.364 1.00 41.03 381 ASP A O 1
ATOM 3108 N N . ARG A 1 382 ? 5.219 13.825 0.049 1.00 39.88 382 ARG A N 1
ATOM 3109 C CA . ARG A 1 382 ? 4.546 12.887 -0.870 1.00 39.88 382 ARG A CA 1
ATOM 3110 C C . ARG A 1 382 ? 4.942 13.168 -2.325 1.00 39.88 382 ARG A C 1
ATOM 3112 O O . ARG A 1 382 ? 4.781 12.304 -3.176 1.00 39.88 382 ARG A O 1
ATOM 3119 N N . ASN A 1 383 ? 5.542 14.336 -2.565 1.00 38.75 383 ASN A N 1
ATOM 3120 C CA . ASN A 1 383 ? 6.160 14.741 -3.818 1.00 38.75 383 ASN A CA 1
ATOM 3121 C C . ASN A 1 383 ? 7.674 14.467 -3.834 1.00 38.75 383 ASN A C 1
ATOM 3123 O O . ASN A 1 383 ? 8.380 14.993 -4.698 1.00 38.75 383 ASN A O 1
ATOM 3127 N N . THR A 1 384 ? 8.211 13.682 -2.883 1.00 38.28 384 THR A N 1
ATOM 3128 C CA . THR A 1 384 ? 9.626 13.299 -2.903 1.00 38.28 384 THR A CA 1
ATOM 3129 C C . THR A 1 384 ? 9.857 12.516 -4.191 1.00 38.28 384 THR A C 1
ATOM 3131 O O . THR A 1 384 ? 9.281 11.443 -4.358 1.00 38.28 384 THR A O 1
ATOM 3134 N N . PRO A 1 385 ? 10.682 13.036 -5.110 1.00 38.72 385 PRO A N 1
ATOM 3135 C CA . PRO A 1 385 ? 10.888 12.416 -6.404 1.00 38.72 385 PRO A CA 1
ATOM 3136 C C . PRO A 1 385 ? 11.451 11.000 -6.239 1.00 38.72 385 PRO A C 1
ATOM 3138 O O . PRO A 1 385 ? 12.346 10.772 -5.420 1.00 38.72 385 PRO A O 1
ATOM 3141 N N . TRP A 1 386 ? 10.924 10.068 -7.026 1.00 41.41 386 TRP A N 1
ATOM 3142 C CA . TRP A 1 386 ? 11.342 8.669 -7.081 1.00 41.41 386 TRP A CA 1
ATOM 3143 C C . TRP A 1 386 ? 12.449 8.501 -8.127 1.00 41.41 386 TRP A C 1
ATOM 3145 O O . TRP A 1 386 ? 12.473 9.224 -9.120 1.00 41.41 386 TRP A O 1
ATOM 3155 N N . LYS A 1 387 ? 13.352 7.535 -7.933 1.00 39.09 387 LYS A N 1
ATOM 3156 C CA . LYS A 1 387 ? 14.196 7.008 -9.015 1.00 39.09 387 LYS A CA 1
ATOM 3157 C C . LYS A 1 387 ? 13.874 5.537 -9.170 1.00 39.09 387 LYS A C 1
ATOM 3159 O O . LYS A 1 387 ? 14.336 4.721 -8.371 1.00 39.09 387 LYS A O 1
ATOM 3164 N N . ILE A 1 388 ? 13.068 5.196 -10.169 1.00 40.72 388 ILE A N 1
ATOM 3165 C CA . ILE A 1 388 ? 12.898 3.798 -10.549 1.00 40.72 388 ILE A CA 1
ATOM 3166 C C . ILE A 1 388 ? 14.202 3.396 -11.228 1.00 40.72 388 ILE A C 1
ATOM 3168 O O . ILE A 1 388 ? 14.589 3.942 -12.252 1.00 40.72 388 ILE A O 1
ATOM 3172 N N . THR A 1 389 ? 14.954 2.485 -10.617 1.00 38.59 389 THR A N 1
ATOM 3173 C CA . THR A 1 389 ? 16.125 1.923 -11.293 1.00 38.59 389 THR A CA 1
ATOM 3174 C C . THR A 1 389 ? 15.641 0.707 -12.064 1.00 38.59 389 THR A C 1
ATOM 3176 O O . THR A 1 389 ? 15.608 -0.399 -11.519 1.00 38.59 389 THR A O 1
ATOM 3179 N N . TYR A 1 390 ? 15.212 0.907 -13.312 1.00 40.75 390 TYR A N 1
ATOM 3180 C CA . TYR A 1 390 ? 14.910 -0.217 -14.195 1.00 40.75 390 TYR A CA 1
ATOM 3181 C C . TYR A 1 390 ? 16.157 -1.097 -14.345 1.00 40.75 390 TYR A C 1
ATOM 3183 O O . TYR A 1 390 ? 17.284 -0.580 -14.344 1.00 40.75 390 TYR A O 1
ATOM 3191 N N . PRO A 1 391 ? 16.001 -2.428 -14.471 1.00 37.72 391 PRO A N 1
ATOM 3192 C CA . PRO A 1 391 ? 17.117 -3.281 -14.829 1.00 37.72 391 PRO A CA 1
ATOM 3193 C C . PRO A 1 391 ? 17.673 -2.781 -16.161 1.00 37.72 391 PRO A C 1
ATOM 3195 O O . PRO A 1 391 ? 17.035 -2.903 -17.206 1.00 37.72 391 PRO A O 1
ATOM 3198 N N . LYS A 1 392 ? 18.865 -2.177 -16.105 1.00 43.94 392 LYS A N 1
ATOM 3199 C CA . LYS A 1 392 ? 19.646 -1.815 -17.285 1.00 43.94 392 LYS A CA 1
ATOM 3200 C C . LYS A 1 392 ? 19.649 -3.039 -18.205 1.00 43.94 392 LYS A C 1
ATOM 3202 O O . LYS A 1 392 ? 20.054 -4.104 -17.723 1.00 43.94 392 LYS A O 1
ATOM 3207 N N . PRO A 1 393 ? 19.165 -2.945 -19.460 1.00 40.81 393 PRO A N 1
ATOM 3208 C CA . PRO A 1 393 ? 19.182 -4.092 -20.353 1.00 40.81 393 PRO A CA 1
ATOM 3209 C C . PRO A 1 393 ? 20.608 -4.620 -20.373 1.00 40.81 393 PRO A C 1
ATOM 3211 O O . PRO A 1 393 ? 21.544 -3.854 -20.596 1.00 40.81 393 PRO A O 1
ATOM 3214 N N . GLN A 1 394 ? 20.795 -5.892 -20.013 1.00 39.22 394 GLN A N 1
ATOM 3215 C CA . GLN A 1 394 ? 22.146 -6.420 -19.914 1.00 39.22 394 GLN A CA 1
ATOM 3216 C C . GLN A 1 394 ? 22.775 -6.289 -21.300 1.00 39.22 394 GLN A C 1
ATOM 3218 O O . GLN A 1 394 ? 22.227 -6.862 -22.249 1.00 39.22 394 GLN A O 1
ATOM 3223 N N . PRO A 1 395 ? 23.872 -5.522 -21.453 1.00 45.38 395 PRO A N 1
ATOM 3224 C CA . PRO A 1 395 ? 24.558 -5.484 -22.727 1.00 45.38 395 PRO A CA 1
ATOM 3225 C C . PRO A 1 395 ? 24.902 -6.933 -23.066 1.00 45.38 395 PRO A C 1
ATOM 3227 O O . PRO A 1 395 ? 25.386 -7.678 -22.205 1.00 45.38 395 PRO A O 1
ATOM 3230 N N . GLN A 1 396 ? 24.595 -7.370 -24.291 1.00 46.94 396 GLN A N 1
ATOM 3231 C CA . GLN A 1 396 ? 25.072 -8.670 -24.752 1.00 46.94 396 GLN A CA 1
ATOM 3232 C C . GLN A 1 396 ? 26.578 -8.705 -24.485 1.00 46.94 396 GLN A C 1
ATOM 3234 O O . GLN A 1 396 ? 27.285 -7.784 -24.892 1.00 46.94 396 GLN A O 1
ATOM 3239 N N . LYS A 1 397 ? 27.053 -9.712 -23.737 1.00 46.56 397 LYS A N 1
ATOM 3240 C CA . LYS A 1 397 ? 28.469 -9.835 -23.374 1.00 46.56 397 LYS A CA 1
ATOM 3241 C C . LYS A 1 397 ? 29.307 -9.868 -24.653 1.00 46.56 397 LYS A C 1
ATOM 3243 O O . LYS A 1 397 ? 29.464 -10.921 -25.269 1.00 46.56 397 LYS A O 1
ATOM 3248 N N . GLU A 1 398 ? 29.860 -8.725 -25.049 1.00 49.69 398 GLU A N 1
ATOM 3249 C CA . GLU A 1 398 ? 30.896 -8.674 -26.071 1.00 49.69 398 GLU A CA 1
ATOM 3250 C C . GLU A 1 398 ? 32.158 -9.280 -25.448 1.00 49.69 398 GLU A C 1
ATOM 3252 O O . GLU A 1 398 ? 32.886 -8.629 -24.699 1.00 49.69 398 GLU A O 1
ATOM 3257 N N . ASN A 1 399 ? 32.394 -10.564 -25.736 1.00 44.47 399 ASN A N 1
ATOM 3258 C CA . ASN A 1 399 ? 33.604 -11.307 -25.379 1.00 44.47 399 ASN A CA 1
ATOM 3259 C C . ASN A 1 399 ? 34.807 -10.811 -26.201 1.00 44.47 399 ASN A C 1
ATOM 3261 O O . ASN A 1 399 ? 35.394 -11.564 -26.976 1.00 44.47 399 ASN A O 1
ATOM 3265 N N . SER A 1 400 ? 35.178 -9.539 -26.073 1.00 56.00 400 SER A N 1
ATOM 3266 C CA . SER A 1 400 ? 36.413 -9.031 -26.660 1.00 56.00 400 SER A CA 1
ATOM 3267 C C . SER A 1 400 ? 37.347 -8.546 -25.557 1.00 56.00 400 SER A C 1
ATOM 3269 O O . SER A 1 400 ? 36.951 -7.846 -24.633 1.00 56.00 400 SER A O 1
ATOM 3271 N N . HIS A 1 401 ? 38.617 -8.931 -25.634 1.00 54.47 401 HIS A N 1
ATOM 3272 C CA . HIS A 1 401 ? 39.649 -8.454 -24.709 1.00 54.47 401 HIS A CA 1
ATOM 3273 C C . HIS A 1 401 ? 39.797 -6.917 -24.759 1.00 54.47 401 HIS A C 1
ATOM 3275 O O . HIS A 1 401 ? 40.265 -6.305 -23.806 1.00 54.47 401 HIS A O 1
ATOM 3281 N N . ILE A 1 402 ? 39.358 -6.312 -25.868 1.00 53.12 402 ILE A N 1
ATOM 3282 C CA . ILE A 1 402 ? 39.383 -4.878 -26.151 1.00 53.12 402 ILE A CA 1
ATOM 3283 C C . ILE A 1 402 ? 38.241 -4.158 -25.420 1.00 53.12 402 ILE A C 1
ATOM 3285 O O . ILE A 1 402 ? 38.499 -3.159 -24.767 1.00 53.12 402 ILE A O 1
ATOM 3289 N N . SER A 1 403 ? 37.012 -4.689 -25.416 1.00 56.25 403 SER A N 1
ATOM 3290 C CA . SER A 1 403 ? 35.877 -4.065 -24.709 1.00 56.25 403 SER A CA 1
ATOM 3291 C C . SER A 1 403 ? 36.124 -3.904 -23.206 1.00 56.25 403 SER A C 1
ATOM 3293 O O . SER A 1 403 ? 35.700 -2.904 -22.647 1.00 56.25 403 SER A O 1
ATOM 3295 N N . LYS A 1 404 ? 36.880 -4.814 -22.572 1.00 61.59 404 LYS A N 1
ATOM 3296 C CA . LYS A 1 404 ? 37.315 -4.676 -21.167 1.00 61.59 404 LYS A CA 1
ATOM 3297 C C . LYS A 1 404 ? 38.369 -3.588 -20.941 1.00 61.59 404 LYS A C 1
ATOM 3299 O O . LYS A 1 404 ? 38.390 -2.987 -19.878 1.00 61.59 404 LYS A O 1
ATOM 3304 N N . ILE A 1 405 ? 39.262 -3.367 -21.908 1.00 58.56 405 ILE A N 1
ATOM 3305 C CA . ILE A 1 405 ? 40.282 -2.304 -21.841 1.00 58.56 405 ILE A CA 1
ATOM 3306 C C . ILE A 1 405 ? 39.626 -0.937 -22.080 1.00 58.56 405 ILE A C 1
ATOM 3308 O O . ILE A 1 405 ? 40.027 0.058 -21.488 1.00 58.56 405 ILE A O 1
ATOM 3312 N N . LEU A 1 406 ? 38.602 -0.898 -22.935 1.00 55.41 406 LEU A N 1
ATOM 3313 C CA . LEU A 1 406 ? 37.866 0.314 -23.286 1.00 55.41 406 LEU A CA 1
ATOM 3314 C C . LEU A 1 406 ? 36.785 0.697 -22.275 1.00 55.41 406 LEU A C 1
ATOM 3316 O O . LEU A 1 406 ? 36.284 1.813 -22.358 1.00 55.41 406 LEU A O 1
ATOM 3320 N N . GLU A 1 407 ? 36.400 -0.193 -21.358 1.00 60.56 407 GLU A N 1
ATOM 3321 C CA . GLU A 1 407 ? 35.257 -0.008 -20.462 1.00 60.56 407 GLU A CA 1
ATOM 3322 C C . GLU A 1 407 ? 35.446 1.234 -19.569 1.00 60.56 407 GLU A C 1
ATOM 3324 O O . GLU A 1 407 ? 36.189 1.212 -18.593 1.00 60.56 407 GLU A O 1
ATOM 3329 N N . GLY A 1 408 ? 34.785 2.340 -19.936 1.00 59.09 408 GLY A N 1
ATOM 3330 C CA . GLY A 1 408 ? 34.876 3.632 -19.240 1.00 59.09 408 GLY A CA 1
ATOM 3331 C C . GLY A 1 408 ? 35.867 4.637 -19.841 1.00 59.09 408 GLY A C 1
ATOM 3332 O O . GLY A 1 408 ? 35.889 5.783 -19.397 1.00 59.09 408 GLY A O 1
ATOM 3333 N N . TYR A 1 409 ? 36.626 4.247 -20.869 1.00 62.84 409 TYR A N 1
ATOM 3334 C CA . TYR A 1 409 ? 37.717 5.043 -21.448 1.00 62.84 409 TYR A CA 1
ATOM 3335 C C . TYR A 1 409 ? 37.465 5.496 -22.889 1.00 62.84 409 TYR A C 1
ATOM 3337 O O . TYR A 1 409 ? 38.055 6.482 -23.315 1.00 62.84 409 TYR A O 1
ATOM 3345 N N . SER A 1 410 ? 36.594 4.824 -23.649 1.00 73.06 410 SER A N 1
ATOM 3346 C CA . SER A 1 410 ? 36.286 5.197 -25.035 1.00 73.06 410 SER A CA 1
ATOM 3347 C C . SER A 1 410 ? 35.038 6.089 -25.114 1.00 73.06 410 SER A C 1
ATOM 3349 O O . SER A 1 410 ? 34.041 5.836 -24.434 1.00 73.06 410 SER A O 1
ATOM 3351 N N . PRO A 1 411 ? 35.011 7.105 -25.999 1.00 73.88 411 PRO A N 1
ATOM 3352 C CA . PRO A 1 411 ? 33.777 7.818 -26.318 1.00 73.88 411 PRO A CA 1
ATOM 3353 C C . PRO A 1 411 ? 32.737 6.897 -26.964 1.00 73.88 411 PRO A C 1
ATOM 3355 O O . PRO A 1 411 ? 31.555 7.217 -26.924 1.00 73.88 411 PRO A O 1
ATOM 3358 N N . PHE A 1 412 ? 33.136 5.739 -27.508 1.00 77.44 412 PHE A N 1
ATOM 3359 C CA . PHE A 1 412 ? 32.247 4.703 -28.043 1.00 77.44 412 PHE A CA 1
ATOM 3360 C C . PHE A 1 412 ? 32.665 3.323 -27.508 1.00 77.44 412 PHE A C 1
ATOM 3362 O O . PHE A 1 412 ? 33.326 2.552 -28.203 1.00 77.44 412 PHE A O 1
ATOM 3369 N N . ASN A 1 413 ? 32.299 3.024 -26.256 1.00 66.44 413 ASN A N 1
ATOM 3370 C CA . ASN A 1 413 ? 32.699 1.799 -25.536 1.00 66.44 413 ASN A CA 1
ATOM 3371 C C . ASN A 1 413 ? 32.191 0.498 -26.175 1.00 66.44 413 ASN A C 1
ATOM 3373 O O . ASN A 1 413 ? 32.786 -0.561 -25.991 1.00 66.44 413 ASN A O 1
ATOM 3377 N N . HIS A 1 414 ? 31.099 0.579 -26.934 1.00 67.75 414 HIS A N 1
ATOM 3378 C CA . HIS A 1 414 ? 30.496 -0.557 -27.618 1.00 67.75 414 HIS A CA 1
ATOM 3379 C C . HIS A 1 414 ? 30.598 -0.395 -29.133 1.00 67.75 414 HIS A C 1
ATOM 3381 O O . HIS A 1 414 ? 30.476 0.709 -29.673 1.00 67.75 414 HIS A O 1
ATOM 3387 N N . ARG A 1 415 ? 30.737 -1.517 -29.850 1.00 61.72 415 ARG A N 1
ATOM 3388 C CA . ARG A 1 415 ? 30.727 -1.518 -31.326 1.00 61.72 415 ARG A CA 1
ATOM 3389 C C . ARG A 1 415 ? 29.376 -1.116 -31.909 1.00 61.72 415 ARG A C 1
ATOM 3391 O O . ARG A 1 415 ? 29.301 -0.698 -33.067 1.00 61.72 415 ARG A O 1
ATOM 3398 N N . CYS A 1 416 ? 28.316 -1.250 -31.116 1.00 61.72 416 CYS A N 1
ATOM 3399 C CA . CYS A 1 416 ? 26.974 -0.822 -31.471 1.00 61.72 416 CYS A CA 1
ATOM 3400 C C . CYS A 1 416 ? 26.490 0.233 -30.471 1.00 61.72 416 CYS A C 1
ATOM 3402 O O . CYS A 1 416 ? 26.359 -0.041 -29.281 1.00 61.72 416 CYS A O 1
ATOM 3404 N N . ALA A 1 417 ? 26.194 1.434 -30.975 1.00 58.50 417 ALA A N 1
ATOM 3405 C CA . ALA A 1 417 ? 25.750 2.574 -30.168 1.00 58.50 417 ALA A CA 1
ATOM 3406 C C . ALA A 1 417 ? 24.436 2.315 -29.401 1.00 58.50 417 ALA A C 1
ATOM 3408 O O . ALA A 1 417 ? 24.147 3.005 -28.430 1.00 58.50 417 ALA A O 1
ATOM 3409 N N . GLU A 1 418 ? 23.653 1.318 -29.821 1.00 60.56 418 GLU A N 1
ATOM 3410 C CA . GLU A 1 418 ? 22.413 0.887 -29.165 1.00 60.56 418 GLU A CA 1
ATOM 3411 C C . GLU A 1 418 ? 22.601 0.129 -27.841 1.00 60.56 418 GLU A C 1
ATOM 3413 O O . GLU A 1 418 ? 21.628 -0.039 -27.116 1.00 60.56 418 GLU A O 1
ATOM 3418 N N . TYR A 1 419 ? 23.821 -0.303 -27.509 1.00 62.47 419 TYR A N 1
ATOM 3419 C CA . TYR A 1 419 ? 24.116 -1.015 -26.255 1.00 62.47 419 TYR A CA 1
ATOM 3420 C C . TYR A 1 419 ? 24.829 -0.150 -25.213 1.00 62.47 419 TYR A C 1
ATOM 3422 O O . TYR A 1 419 ? 25.073 -0.592 -24.093 1.00 62.47 419 TYR A O 1
ATOM 3430 N N . ASP A 1 420 ? 25.162 1.088 -25.570 1.00 61.69 420 ASP A N 1
ATOM 3431 C CA . ASP A 1 420 ? 25.900 2.003 -24.709 1.00 61.69 420 ASP A CA 1
ATOM 3432 C C . ASP A 1 420 ? 24.944 2.732 -23.757 1.00 61.69 420 ASP A C 1
ATOM 3434 O O . ASP A 1 420 ? 24.482 3.838 -24.011 1.00 61.69 420 ASP A O 1
ATOM 3438 N N . LEU A 1 421 ? 24.599 2.086 -22.644 1.00 55.34 421 LEU A N 1
ATOM 3439 C CA . LEU A 1 421 ? 23.616 2.621 -21.698 1.00 55.34 421 LEU A CA 1
ATOM 3440 C C . LEU A 1 421 ? 24.073 3.908 -21.004 1.00 55.34 421 LEU A C 1
ATOM 3442 O O . LEU A 1 421 ? 23.242 4.756 -20.691 1.00 55.34 421 LEU A O 1
ATOM 3446 N N . ASN A 1 422 ? 25.379 4.096 -20.805 1.00 52.38 422 ASN A N 1
ATOM 3447 C CA . ASN A 1 422 ? 25.913 5.342 -20.248 1.00 52.38 422 ASN A CA 1
ATOM 3448 C C . ASN A 1 422 ? 25.779 6.506 -21.243 1.00 52.38 422 ASN A C 1
ATOM 3450 O O . ASN A 1 422 ? 25.539 7.639 -20.829 1.00 52.38 422 ASN A O 1
ATOM 3454 N N . PHE A 1 423 ? 25.859 6.219 -22.544 1.00 53.03 423 PHE A N 1
ATOM 3455 C CA . PHE A 1 423 ? 25.512 7.158 -23.609 1.00 53.03 423 PHE A CA 1
ATOM 3456 C C . PHE A 1 423 ? 24.011 7.457 -23.698 1.00 53.03 423 PHE A C 1
ATOM 3458 O O . PHE A 1 423 ? 23.627 8.572 -24.044 1.00 53.03 423 PHE A O 1
ATOM 3465 N N . LEU A 1 424 ? 23.159 6.476 -23.408 1.00 54.75 424 LEU A N 1
ATOM 3466 C CA . LEU A 1 424 ? 21.715 6.613 -23.580 1.00 54.75 424 LEU A CA 1
ATOM 3467 C C . LEU A 1 424 ? 21.020 7.313 -22.396 1.00 54.75 424 LEU A C 1
ATOM 3469 O O . LEU A 1 424 ? 19.957 7.895 -22.604 1.00 54.75 424 LEU A O 1
ATOM 3473 N N . LEU A 1 425 ? 21.584 7.244 -21.176 1.00 54.84 425 LEU A N 1
ATOM 3474 C CA . LEU A 1 425 ? 20.791 7.345 -19.933 1.00 54.84 425 LEU A CA 1
ATOM 3475 C C . LEU A 1 425 ? 21.423 8.151 -18.777 1.00 54.84 425 LEU A C 1
ATOM 3477 O O . LEU A 1 425 ? 20.937 8.065 -17.650 1.00 54.84 425 LEU A O 1
ATOM 3481 N N . HIS A 1 426 ? 22.507 8.908 -18.981 1.00 54.19 426 HIS A N 1
ATOM 3482 C CA . HIS A 1 426 ? 23.049 9.750 -17.895 1.00 54.19 426 HIS A CA 1
ATOM 3483 C C . HIS A 1 426 ? 22.120 10.949 -17.592 1.00 54.19 426 HIS A C 1
ATOM 3485 O O . HIS A 1 426 ? 21.415 11.395 -18.487 1.00 54.19 426 HIS A O 1
ATOM 3491 N N . ASP A 1 427 ? 22.165 11.490 -16.360 1.00 44.12 427 ASP A N 1
ATOM 3492 C CA . ASP A 1 427 ? 21.381 12.610 -15.766 1.00 44.12 427 ASP A CA 1
ATOM 3493 C C . ASP A 1 427 ? 21.014 13.805 -16.672 1.00 44.12 427 ASP A C 1
ATOM 3495 O O . ASP A 1 427 ? 20.073 14.539 -16.391 1.00 44.12 427 ASP A O 1
ATOM 3499 N N . THR A 1 428 ? 21.717 13.996 -17.781 1.00 40.72 428 THR A N 1
ATOM 3500 C CA . THR A 1 428 ? 21.207 14.748 -18.923 1.00 40.72 428 THR A CA 1
ATOM 3501 C C . THR A 1 428 ? 20.903 13.743 -20.028 1.00 40.72 428 THR A C 1
ATOM 3503 O O . THR A 1 428 ? 21.823 13.364 -20.756 1.00 40.72 428 THR A O 1
ATOM 3506 N N . GLY A 1 429 ? 19.644 13.362 -20.260 1.00 47.59 429 GLY A N 1
ATOM 3507 C CA . GLY A 1 429 ? 19.223 12.724 -21.524 1.00 47.59 429 GLY A CA 1
ATOM 3508 C C . GLY A 1 429 ? 19.425 13.641 -22.752 1.00 47.59 429 GLY A C 1
ATOM 3509 O O . GLY A 1 429 ? 18.643 13.605 -23.701 1.00 47.59 429 GLY A O 1
ATOM 3510 N N . GLY A 1 430 ? 20.424 14.527 -22.696 1.00 47.12 430 GLY A N 1
ATOM 3511 C CA . GLY A 1 430 ? 20.682 15.706 -23.505 1.00 47.12 430 GLY A CA 1
ATOM 3512 C C . GLY A 1 430 ? 20.929 15.391 -24.967 1.00 47.12 430 GLY A C 1
ATOM 3513 O O . GLY A 1 430 ? 20.698 16.228 -25.824 1.00 47.12 430 GLY A O 1
ATOM 3514 N N . PHE A 1 431 ? 21.340 14.162 -25.278 1.00 62.12 431 PHE A N 1
ATOM 3515 C CA . PHE A 1 431 ? 21.571 13.797 -26.663 1.00 62.12 431 PHE A CA 1
ATOM 3516 C C . PHE A 1 431 ? 20.264 13.641 -27.445 1.00 62.12 431 PHE A C 1
ATOM 3518 O O . PHE A 1 431 ? 20.037 14.306 -28.454 1.00 62.12 431 PHE A O 1
ATOM 3525 N N . TRP A 1 432 ? 19.370 12.784 -26.954 1.00 69.50 432 TRP A N 1
ATOM 3526 C CA . TRP A 1 432 ? 18.065 12.632 -27.577 1.00 69.50 432 TRP A CA 1
ATOM 3527 C C . TRP A 1 432 ? 17.174 13.848 -27.316 1.00 69.50 432 TRP A C 1
ATOM 3529 O O . TRP A 1 432 ? 16.378 14.164 -28.187 1.00 69.50 432 TRP A O 1
ATOM 3539 N N . SER A 1 433 ? 17.334 14.577 -26.197 1.00 63.88 433 SER A N 1
ATOM 3540 C CA . SER A 1 433 ? 16.497 15.757 -25.895 1.00 63.88 433 SER A CA 1
ATOM 3541 C C . SER A 1 433 ? 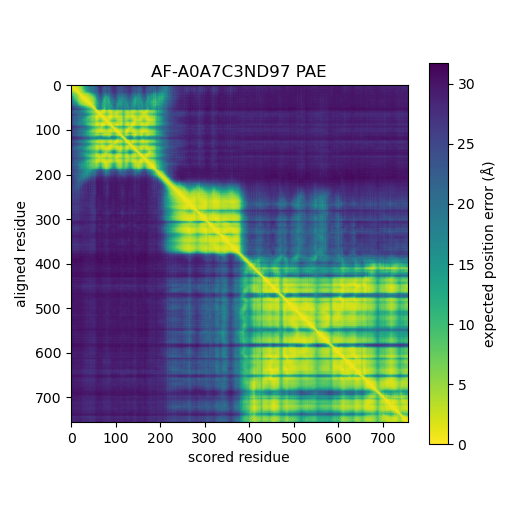16.486 16.783 -27.010 1.00 63.88 433 SER A C 1
ATOM 3543 O O . SER A 1 433 ? 15.441 17.367 -27.274 1.00 63.88 433 SER A O 1
ATOM 3545 N N . GLU A 1 434 ? 17.631 16.980 -27.664 1.00 68.38 434 GLU A N 1
ATOM 3546 C CA . GLU A 1 434 ? 17.791 17.967 -28.724 1.00 68.38 434 GLU A CA 1
ATOM 3547 C C . GLU A 1 434 ? 17.397 17.442 -30.106 1.00 68.38 434 GLU A C 1
ATOM 3549 O O . GLU A 1 434 ? 17.163 18.228 -31.026 1.00 68.38 434 GLU A O 1
ATOM 3554 N N . HIS A 1 435 ? 17.229 16.127 -30.257 1.00 75.00 435 HIS A N 1
ATOM 3555 C CA . HIS A 1 435 ? 16.835 15.531 -31.523 1.00 75.00 435 HIS A CA 1
ATOM 3556 C C . HIS A 1 435 ? 15.384 15.900 -31.879 1.00 75.00 435 HIS A C 1
ATOM 3558 O O . HIS A 1 435 ? 14.455 15.664 -31.108 1.00 75.00 435 HIS A O 1
ATOM 3564 N N . LEU A 1 436 ? 15.155 16.425 -33.088 1.00 79.56 436 LEU A N 1
ATOM 3565 C CA . LEU A 1 436 ? 13.833 16.914 -33.520 1.00 79.56 436 LEU A CA 1
ATOM 3566 C C . LEU A 1 436 ? 12.737 15.847 -33.412 1.00 79.56 436 LEU A C 1
ATOM 3568 O O . LEU A 1 436 ? 11.669 16.110 -32.864 1.00 79.56 436 LEU A O 1
ATOM 3572 N N . VAL A 1 437 ? 13.027 14.623 -33.865 1.00 83.69 437 VAL A N 1
ATOM 3573 C CA . VAL A 1 437 ? 12.079 13.500 -33.763 1.00 83.69 437 VAL A CA 1
ATOM 3574 C C . VAL A 1 437 ? 11.771 13.169 -32.300 1.00 83.69 437 VAL A C 1
ATOM 3576 O O . VAL A 1 437 ? 10.645 12.821 -31.971 1.00 83.69 437 VAL A O 1
ATOM 3579 N N . TYR A 1 438 ? 12.736 13.321 -31.393 1.00 81.00 438 TYR A N 1
ATOM 3580 C CA . TYR A 1 438 ? 12.508 13.082 -29.971 1.00 81.00 438 TYR A CA 1
ATOM 3581 C C . TYR A 1 438 ? 11.565 14.124 -29.370 1.00 81.00 438 TYR A C 1
ATOM 3583 O O . TYR A 1 438 ? 10.564 13.749 -28.763 1.00 81.00 438 TYR A O 1
ATOM 3591 N N . LYS A 1 439 ? 11.824 15.417 -29.622 1.00 77.75 439 LYS A N 1
ATOM 3592 C CA . LYS A 1 439 ? 10.948 16.526 -29.201 1.00 77.75 439 LYS A CA 1
ATOM 3593 C C . LYS A 1 439 ? 9.522 16.366 -29.734 1.00 77.75 439 LYS A C 1
ATOM 3595 O O . LYS A 1 439 ? 8.563 16.660 -29.028 1.00 77.75 439 LYS A O 1
ATOM 3600 N N . GLN A 1 440 ? 9.383 15.875 -30.965 1.00 83.88 440 GLN A N 1
ATOM 3601 C CA . GLN A 1 440 ? 8.083 15.600 -31.573 1.00 83.88 440 GLN A CA 1
ATOM 3602 C C . GLN A 1 440 ? 7.357 14.427 -30.898 1.00 83.88 440 GLN A C 1
ATOM 3604 O O . GLN A 1 440 ? 6.150 14.496 -30.678 1.00 83.88 440 GLN A O 1
ATOM 3609 N N . ILE A 1 441 ? 8.066 13.335 -30.602 1.00 84.88 441 ILE A N 1
ATOM 3610 C CA . ILE A 1 441 ? 7.449 12.093 -30.118 1.00 84.88 441 ILE A CA 1
ATOM 3611 C C . ILE A 1 441 ? 7.092 12.170 -28.636 1.00 84.88 441 ILE A C 1
ATOM 3613 O O . ILE A 1 441 ? 6.034 11.671 -28.254 1.00 84.88 441 ILE A O 1
ATOM 3617 N N . ILE A 1 442 ? 7.940 12.792 -27.812 1.00 78.50 442 ILE A N 1
ATOM 3618 C CA . ILE A 1 442 ? 7.762 12.808 -26.354 1.00 78.50 442 ILE A CA 1
ATOM 3619 C C . ILE A 1 442 ? 6.479 13.527 -25.920 1.00 78.50 442 ILE A C 1
ATOM 3621 O O . ILE A 1 442 ? 5.818 13.086 -24.989 1.00 78.50 442 ILE A O 1
ATOM 3625 N N . ASN A 1 443 ? 6.079 14.564 -26.658 1.00 73.12 443 ASN A N 1
ATOM 3626 C CA . ASN A 1 443 ? 4.865 15.340 -26.392 1.00 73.12 443 ASN A CA 1
ATOM 3627 C C . ASN A 1 443 ? 3.637 14.822 -27.162 1.00 73.12 443 ASN A C 1
ATOM 3629 O O . ASN A 1 443 ? 2.554 15.397 -27.076 1.00 73.12 443 ASN A O 1
ATOM 3633 N N . SER A 1 444 ? 3.793 13.767 -27.968 1.00 83.62 444 SER A N 1
ATOM 3634 C CA . SER A 1 444 ? 2.723 13.254 -28.820 1.00 83.62 444 SER A CA 1
ATOM 3635 C C . SER A 1 444 ? 1.911 12.178 -28.106 1.00 83.62 444 SER A C 1
ATOM 3637 O O . SER A 1 444 ? 2.408 11.077 -27.854 1.00 83.62 444 SER A O 1
ATOM 3639 N N . ALA A 1 445 ? 0.623 12.459 -27.897 1.00 85.25 445 ALA A N 1
ATOM 3640 C CA . ALA A 1 445 ? -0.355 11.500 -27.385 1.00 85.25 445 ALA A CA 1
ATOM 3641 C C . ALA A 1 445 ? -0.896 10.522 -28.456 1.00 85.25 445 ALA A C 1
ATOM 3643 O O . ALA A 1 445 ? -1.856 9.796 -28.209 1.00 85.25 445 ALA A O 1
ATOM 3644 N N . MET A 1 446 ? -0.308 10.508 -29.659 1.00 89.62 446 MET A N 1
ATOM 3645 C CA . MET A 1 446 ? -0.761 9.677 -30.779 1.00 89.62 446 MET A CA 1
ATOM 3646 C C . MET A 1 446 ? 0.143 8.456 -30.998 1.00 89.62 446 MET A C 1
ATOM 3648 O O . MET A 1 446 ? 1.355 8.543 -30.762 1.00 89.62 446 MET A O 1
ATOM 3652 N N . PRO A 1 447 ? -0.392 7.328 -31.500 1.00 92.19 447 PRO A N 1
ATOM 3653 C CA . PRO A 1 447 ? 0.426 6.225 -31.985 1.00 92.19 447 PRO A CA 1
ATOM 3654 C C . PRO A 1 447 ? 1.287 6.653 -33.165 1.00 92.19 447 PRO A C 1
ATOM 3656 O O . PRO A 1 447 ? 0.815 7.336 -34.073 1.00 92.19 447 PRO A O 1
ATOM 3659 N N . GLN A 1 448 ? 2.550 6.244 -33.159 1.00 93.19 448 GLN A N 1
ATOM 3660 C CA . GLN A 1 448 ? 3.516 6.641 -34.184 1.00 93.19 448 GLN A CA 1
ATOM 3661 C C . GLN A 1 448 ? 4.380 5.449 -34.579 1.00 93.19 448 GLN A C 1
ATOM 3663 O O . GLN A 1 448 ? 4.724 4.616 -33.737 1.00 93.19 448 GLN A O 1
ATOM 3668 N N . VAL A 1 449 ? 4.745 5.387 -35.858 1.00 93.81 449 VAL A N 1
ATOM 3669 C CA . VAL A 1 449 ? 5.675 4.396 -36.397 1.00 93.81 449 VAL A CA 1
ATOM 3670 C C . VAL A 1 449 ? 6.999 5.086 -36.680 1.00 93.81 449 VAL A C 1
ATOM 3672 O O . VAL A 1 449 ? 7.103 5.916 -37.578 1.00 93.81 449 VAL A O 1
ATOM 3675 N N . ILE A 1 450 ? 8.025 4.734 -35.918 1.00 94.31 450 ILE A N 1
ATOM 3676 C CA . ILE A 1 450 ? 9.381 5.234 -36.077 1.00 94.31 450 ILE A CA 1
ATOM 3677 C C . ILE A 1 450 ? 10.159 4.201 -36.871 1.00 94.31 450 ILE A C 1
ATOM 3679 O O . ILE A 1 450 ? 10.225 3.033 -36.495 1.00 94.31 450 ILE A O 1
ATOM 3683 N N . PHE A 1 451 ? 10.785 4.602 -37.966 1.00 94.56 451 PHE A N 1
ATOM 3684 C CA . PHE A 1 451 ? 11.508 3.651 -38.800 1.00 94.56 451 PHE A CA 1
ATOM 3685 C C . PHE A 1 451 ? 12.826 4.208 -39.301 1.00 94.56 451 PHE A C 1
ATOM 3687 O O . PHE A 1 451 ? 13.095 5.397 -39.220 1.00 94.56 451 PHE A O 1
ATOM 3694 N N . GLY A 1 452 ? 13.695 3.336 -39.789 1.00 92.50 452 GLY A N 1
ATOM 3695 C CA . GLY A 1 452 ? 14.986 3.763 -40.304 1.00 92.50 452 GLY A CA 1
ATOM 3696 C C . GLY A 1 452 ? 15.905 2.596 -40.598 1.00 92.50 452 GLY A C 1
ATOM 3697 O O . GLY A 1 452 ? 15.606 1.437 -40.280 1.00 92.50 452 GLY A O 1
ATOM 3698 N N . VAL A 1 453 ? 17.045 2.910 -41.198 1.00 91.69 453 VAL A N 1
ATOM 3699 C CA . VAL A 1 453 ? 18.062 1.920 -41.560 1.00 91.69 453 VAL A CA 1
ATOM 3700 C C . VAL A 1 453 ? 18.674 1.251 -40.326 1.00 91.69 453 VAL A C 1
ATOM 3702 O O . VAL A 1 453 ? 18.555 1.720 -39.191 1.00 91.69 453 VAL A O 1
ATOM 3705 N N . GLU A 1 454 ? 19.317 0.111 -40.530 1.00 87.31 454 GLU A N 1
ATOM 3706 C CA . GLU A 1 454 ? 20.023 -0.585 -39.460 1.00 87.31 454 GLU A CA 1
ATOM 3707 C C . GLU A 1 454 ? 21.120 0.310 -38.848 1.00 87.31 454 GLU A C 1
ATOM 3709 O O . GLU A 1 454 ? 21.842 1.009 -39.560 1.00 87.31 454 GLU A O 1
ATOM 3714 N N . GLY A 1 455 ? 21.237 0.328 -37.516 1.00 83.69 455 GLY A N 1
ATOM 3715 C CA . GLY A 1 455 ? 22.243 1.131 -36.814 1.00 83.69 455 GLY A CA 1
ATOM 3716 C C . GLY A 1 455 ? 21.963 2.636 -36.715 1.00 83.69 455 GLY A C 1
ATOM 3717 O O . GLY A 1 455 ? 22.806 3.365 -36.195 1.00 83.69 455 GLY A O 1
ATOM 3718 N N . CYS A 1 456 ? 20.789 3.120 -37.147 1.00 86.62 456 CYS A N 1
ATOM 3719 C CA . CYS A 1 456 ? 20.423 4.535 -36.991 1.00 86.62 456 CYS A CA 1
ATOM 3720 C C . CYS A 1 456 ? 20.048 4.948 -35.549 1.00 86.62 456 CYS A C 1
ATOM 3722 O O . CYS A 1 456 ? 19.740 6.110 -35.309 1.00 86.62 456 CYS A O 1
ATOM 3724 N N . GLY A 1 457 ? 20.073 4.020 -34.585 1.00 82.38 457 GLY A N 1
ATOM 3725 C CA . GLY A 1 457 ? 19.785 4.309 -33.175 1.00 82.38 457 GLY A CA 1
ATOM 3726 C C . GLY A 1 457 ? 18.321 4.141 -32.748 1.00 82.38 457 GLY A C 1
ATOM 3727 O O . GLY A 1 457 ? 17.960 4.634 -31.689 1.00 82.38 457 GLY A O 1
ATOM 3728 N N . LYS A 1 458 ? 17.478 3.435 -33.519 1.00 87.31 458 LYS A N 1
ATOM 3729 C CA . LYS A 1 458 ? 16.066 3.166 -33.155 1.00 87.31 458 LYS A CA 1
ATOM 3730 C C . LYS A 1 458 ? 15.904 2.495 -31.793 1.00 87.31 458 LYS A C 1
ATOM 3732 O O . LYS A 1 458 ? 15.178 3.013 -30.960 1.00 87.31 458 LYS A O 1
ATOM 3737 N N . THR A 1 459 ? 16.602 1.385 -31.559 1.00 84.75 459 THR A N 1
ATOM 3738 C CA . THR A 1 459 ? 16.575 0.654 -30.280 1.00 84.75 459 THR A CA 1
ATOM 3739 C C . THR A 1 459 ? 17.000 1.545 -29.120 1.00 84.75 459 THR A C 1
ATOM 3741 O O . THR A 1 459 ? 16.320 1.626 -28.105 1.00 84.75 459 THR A O 1
ATOM 3744 N N . ALA A 1 460 ? 18.087 2.290 -29.320 1.00 78.62 460 ALA A N 1
ATOM 3745 C CA . ALA A 1 460 ? 18.575 3.293 -28.383 1.00 78.62 460 ALA A CA 1
ATOM 3746 C C . ALA A 1 460 ? 17.508 4.345 -28.040 1.00 78.62 460 ALA A C 1
ATOM 3748 O O . ALA A 1 460 ? 17.322 4.688 -26.877 1.00 78.62 460 ALA A O 1
ATOM 3749 N N . PHE A 1 461 ? 16.791 4.844 -29.045 1.00 82.81 461 PHE A N 1
ATOM 3750 C CA . PHE A 1 461 ? 15.702 5.794 -28.857 1.00 82.81 461 PHE A CA 1
ATOM 3751 C C . PHE A 1 461 ? 14.524 5.148 -28.108 1.00 82.81 461 PHE A C 1
ATOM 3753 O O . PHE A 1 461 ? 14.067 5.693 -27.107 1.00 82.81 461 PHE A O 1
ATOM 3760 N N . ALA A 1 462 ? 14.069 3.965 -28.518 1.00 84.94 462 ALA A N 1
ATOM 3761 C CA . ALA A 1 462 ? 12.992 3.243 -27.842 1.00 84.94 462 ALA A CA 1
ATOM 3762 C C . ALA A 1 462 ? 13.291 3.021 -26.346 1.00 84.94 462 ALA A C 1
ATOM 3764 O O . ALA A 1 462 ? 12.430 3.249 -25.499 1.00 84.94 462 ALA A O 1
ATOM 3765 N N . GLN A 1 463 ? 14.537 2.671 -26.016 1.00 79.12 463 GLN A N 1
ATOM 3766 C CA . GLN A 1 463 ? 15.009 2.548 -24.635 1.00 79.12 463 GLN A CA 1
ATOM 3767 C C . GLN A 1 463 ? 15.114 3.901 -23.913 1.00 79.12 463 GLN A C 1
ATOM 3769 O O . GLN A 1 463 ? 14.808 3.997 -22.729 1.00 79.12 463 GLN A O 1
ATOM 3774 N N . ALA A 1 464 ? 15.529 4.967 -24.601 1.00 75.88 464 ALA A N 1
ATOM 3775 C CA . ALA A 1 464 ? 15.584 6.305 -24.013 1.00 75.88 464 ALA A CA 1
ATOM 3776 C C . ALA A 1 464 ? 14.180 6.837 -23.667 1.00 75.88 464 ALA A C 1
ATOM 3778 O O . ALA A 1 464 ? 14.000 7.460 -22.619 1.00 75.88 464 ALA A O 1
ATOM 3779 N N . LEU A 1 465 ? 13.176 6.566 -24.511 1.00 77.69 465 LEU A N 1
ATOM 3780 C CA . LEU A 1 465 ? 11.772 6.879 -24.215 1.00 77.69 465 LEU A CA 1
ATOM 3781 C C . LEU A 1 465 ? 11.269 6.126 -22.986 1.00 77.69 465 LEU A C 1
ATOM 3783 O O . LEU A 1 465 ? 10.492 6.682 -22.216 1.00 77.69 465 LEU A O 1
ATOM 3787 N N . SER A 1 466 ? 11.723 4.889 -22.783 1.00 74.19 466 SER A N 1
ATOM 3788 C CA . SER A 1 466 ? 11.265 4.086 -21.656 1.00 74.19 466 SER A CA 1
ATOM 3789 C C . SER A 1 466 ? 11.933 4.420 -20.320 1.00 74.19 466 SER A C 1
ATOM 3791 O O . SER A 1 466 ? 11.501 3.902 -19.301 1.00 74.19 466 SER A O 1
ATOM 3793 N N . GLN A 1 467 ? 12.993 5.233 -20.308 1.00 67.56 467 GLN A N 1
ATOM 3794 C CA . GLN A 1 467 ? 13.754 5.544 -19.088 1.00 67.56 467 GLN A CA 1
ATOM 3795 C C . GLN A 1 467 ? 13.700 7.018 -18.680 1.00 67.56 467 GLN A C 1
ATOM 3797 O O . GLN A 1 467 ? 13.747 7.331 -17.499 1.00 67.56 467 GLN A O 1
ATOM 3802 N N . ARG A 1 468 ? 13.572 7.967 -19.618 1.00 54.94 468 ARG A N 1
ATOM 3803 C CA . ARG A 1 468 ? 13.554 9.403 -19.265 1.00 54.94 468 ARG A CA 1
ATOM 3804 C C . ARG A 1 468 ? 12.257 9.866 -18.586 1.00 54.94 468 ARG A C 1
ATOM 3806 O O . ARG A 1 468 ? 12.181 10.991 -18.109 1.00 54.94 468 ARG A O 1
ATOM 3813 N N . LEU A 1 469 ? 11.248 9.005 -18.516 1.00 50.00 469 LEU A N 1
ATOM 3814 C CA . LEU A 1 469 ? 10.051 9.256 -17.715 1.00 50.00 469 LEU A CA 1
ATOM 3815 C C . LEU A 1 469 ? 10.312 9.110 -16.200 1.00 50.00 469 LEU A C 1
ATOM 3817 O O . LEU A 1 469 ? 9.444 9.437 -15.401 1.00 50.00 469 LEU A O 1
ATOM 3821 N N . ASP A 1 470 ? 11.540 8.745 -15.805 1.00 44.44 470 ASP A N 1
ATOM 3822 C CA . ASP A 1 470 ? 12.045 8.800 -14.426 1.00 44.44 470 ASP A CA 1
ATOM 3823 C C . ASP A 1 470 ? 12.452 10.217 -13.957 1.00 44.44 470 ASP A C 1
ATOM 3825 O O . ASP A 1 470 ? 13.130 10.341 -12.934 1.00 44.44 470 ASP A O 1
ATOM 3829 N N . ASP A 1 471 ? 12.081 11.292 -14.674 1.00 46.09 471 ASP A N 1
ATOM 3830 C CA . ASP A 1 471 ? 12.174 12.672 -14.168 1.00 46.09 471 ASP A CA 1
ATOM 3831 C C . ASP A 1 471 ? 10.828 13.128 -13.564 1.00 46.09 471 ASP A C 1
ATOM 3833 O O . ASP A 1 471 ? 10.000 13.729 -14.253 1.00 46.09 471 ASP A O 1
ATOM 3837 N N . PRO A 1 472 ? 10.599 12.897 -12.259 1.00 40.94 472 PRO A N 1
ATOM 3838 C CA . PRO A 1 472 ? 9.395 13.324 -11.540 1.00 40.94 472 PRO A CA 1
ATOM 3839 C C . PRO A 1 472 ? 9.220 14.852 -11.435 1.00 40.94 472 PRO A C 1
ATOM 3841 O O . PRO A 1 472 ? 8.300 15.302 -10.757 1.00 40.94 472 PRO A O 1
ATOM 3844 N N . ARG A 1 473 ? 10.101 15.668 -12.037 1.00 38.47 473 ARG A N 1
ATOM 3845 C CA . ARG A 1 473 ? 9.979 17.138 -12.089 1.00 38.47 473 ARG A CA 1
ATOM 3846 C C . ARG A 1 473 ? 9.690 17.691 -13.486 1.00 38.47 473 ARG A C 1
ATOM 3848 O O . ARG A 1 473 ? 9.574 18.909 -13.617 1.00 38.47 473 ARG A O 1
ATOM 3855 N N . GLY A 1 474 ? 9.614 16.842 -14.510 1.00 50.28 474 GLY A N 1
ATOM 3856 C CA . GLY A 1 474 ? 9.333 17.265 -15.881 1.00 50.28 474 GLY A CA 1
ATOM 3857 C C . GLY A 1 474 ? 7.839 17.326 -16.199 1.00 50.28 474 GLY A C 1
ATOM 3858 O O . GLY A 1 474 ? 7.016 16.781 -15.466 1.00 50.28 474 GLY A O 1
ATOM 3859 N N . ASP A 1 475 ? 7.501 17.902 -17.354 1.00 47.69 475 ASP A N 1
ATOM 3860 C CA . ASP A 1 475 ? 6.155 17.971 -17.960 1.00 47.69 475 ASP A CA 1
ATOM 3861 C C . ASP A 1 475 ? 5.488 16.590 -18.228 1.00 47.69 475 ASP A C 1
ATOM 3863 O O . ASP A 1 475 ? 4.496 16.495 -18.944 1.00 47.69 475 ASP A O 1
ATOM 3867 N N . LEU A 1 476 ? 6.042 15.499 -17.687 1.00 56.41 476 LEU A N 1
ATOM 3868 C CA . LEU A 1 476 ? 5.734 14.100 -17.995 1.00 56.41 476 LEU A CA 1
ATOM 3869 C C . LEU A 1 476 ? 5.343 13.274 -16.749 1.00 56.41 476 LEU A C 1
ATOM 3871 O O . LEU A 1 476 ? 5.300 12.046 -16.819 1.00 56.41 476 LEU A O 1
ATOM 3875 N N . ALA A 1 477 ? 5.049 13.927 -15.616 1.00 60.31 477 ALA A N 1
ATOM 3876 C CA . ALA A 1 477 ? 4.793 13.306 -14.307 1.00 60.31 477 ALA A CA 1
ATOM 3877 C C . ALA A 1 477 ? 3.585 12.334 -14.231 1.00 60.31 477 ALA A C 1
ATOM 3879 O O . ALA A 1 477 ? 3.380 11.711 -13.195 1.00 60.31 477 ALA A O 1
ATOM 3880 N N . GLY A 1 478 ? 2.815 12.164 -15.309 1.00 73.94 478 GLY A N 1
ATOM 3881 C CA . GLY A 1 478 ? 1.670 11.249 -15.397 1.00 73.94 478 GLY A CA 1
ATOM 3882 C C . GLY A 1 478 ? 1.870 10.057 -16.339 1.00 73.94 478 GLY A C 1
ATOM 3883 O O . GLY A 1 478 ? 0.894 9.398 -16.690 1.00 73.94 478 GLY A O 1
ATOM 3884 N N . ILE A 1 479 ? 3.087 9.775 -16.811 1.00 81.44 479 ILE A N 1
ATOM 3885 C CA . ILE A 1 479 ? 3.299 8.794 -17.886 1.00 81.44 479 ILE A CA 1
ATOM 3886 C C . ILE A 1 479 ? 4.061 7.567 -17.391 1.00 81.44 479 ILE A C 1
ATOM 3888 O O . ILE A 1 479 ? 5.180 7.681 -16.897 1.00 81.44 479 ILE A O 1
ATOM 3892 N N . LEU A 1 480 ? 3.502 6.375 -17.623 1.00 85.69 480 LEU A N 1
ATOM 3893 C CA . LEU A 1 480 ? 4.200 5.111 -17.373 1.00 85.69 480 LEU A CA 1
ATOM 3894 C C . LEU A 1 480 ? 4.879 4.594 -18.657 1.00 85.69 480 LEU A C 1
ATOM 3896 O O . LEU A 1 480 ? 4.178 4.214 -19.602 1.00 85.69 480 LEU A O 1
ATOM 3900 N N . PRO A 1 481 ? 6.221 4.548 -18.727 1.00 85.31 481 PRO A N 1
ATOM 3901 C CA . PRO A 1 481 ? 6.923 3.911 -19.836 1.00 85.31 481 PRO A CA 1
ATOM 3902 C C . PRO A 1 481 ? 6.829 2.384 -19.791 1.00 85.31 481 PRO A C 1
ATOM 3904 O O . PRO A 1 481 ? 6.997 1.769 -18.742 1.00 85.31 481 PRO A O 1
ATOM 3907 N N . VAL A 1 482 ? 6.692 1.757 -20.957 1.00 88.12 482 VAL A N 1
ATOM 3908 C CA . VAL A 1 482 ? 6.857 0.309 -21.141 1.00 88.12 482 VAL A CA 1
ATOM 3909 C C . VAL A 1 482 ? 7.719 0.070 -22.375 1.00 88.12 482 VAL A C 1
ATOM 3911 O O . VAL A 1 482 ? 7.408 0.568 -23.454 1.00 88.12 482 VAL A O 1
ATOM 3914 N N . TYR A 1 483 ? 8.799 -0.699 -22.240 1.00 88.31 483 TYR A N 1
ATOM 3915 C CA . TYR A 1 483 ? 9.641 -1.106 -23.368 1.00 88.31 483 TYR A CA 1
ATOM 3916 C C . TYR A 1 483 ? 9.433 -2.582 -23.687 1.00 88.31 483 TYR A C 1
ATOM 3918 O O . TYR A 1 483 ? 9.587 -3.438 -22.818 1.00 88.31 483 TYR A O 1
ATOM 3926 N N . ILE A 1 484 ? 9.123 -2.876 -24.946 1.00 90.19 484 ILE A N 1
ATOM 3927 C CA . ILE A 1 484 ? 8.933 -4.231 -25.456 1.00 90.19 484 ILE A CA 1
ATOM 3928 C C . ILE A 1 484 ? 9.918 -4.454 -26.597 1.00 90.19 484 ILE A C 1
ATOM 3930 O O . ILE A 1 484 ? 9.936 -3.696 -27.562 1.00 90.19 484 ILE A O 1
ATOM 3934 N N . SER A 1 485 ? 10.718 -5.513 -26.501 1.00 88.19 485 SER A N 1
ATOM 3935 C CA . SER A 1 485 ? 11.685 -5.897 -27.530 1.00 88.19 485 SER A CA 1
ATOM 3936 C C . SER A 1 485 ? 11.202 -7.132 -28.286 1.00 88.19 485 SER A C 1
ATOM 3938 O O . SER A 1 485 ? 10.851 -8.137 -27.670 1.00 88.19 485 SER A O 1
ATOM 3940 N N . GLY A 1 486 ? 11.243 -7.083 -29.616 1.00 87.31 486 GLY A N 1
ATOM 3941 C CA . GLY A 1 486 ? 10.928 -8.208 -30.493 1.00 87.31 486 GLY A CA 1
ATOM 3942 C C . GLY A 1 486 ? 9.443 -8.357 -30.838 1.00 87.31 486 GLY A C 1
ATOM 3943 O O . GLY A 1 486 ? 8.654 -7.416 -30.758 1.00 87.31 486 GLY A O 1
ATOM 3944 N N . GLN A 1 487 ? 9.081 -9.554 -31.302 1.00 87.81 487 GLN A N 1
ATOM 3945 C CA . GLN A 1 487 ? 7.705 -9.921 -31.632 1.00 87.81 487 GLN A CA 1
ATOM 3946 C C . GLN A 1 487 ? 7.112 -10.716 -30.476 1.00 87.81 487 GLN A C 1
ATOM 3948 O O . GLN A 1 487 ? 7.485 -11.869 -30.278 1.00 87.81 487 GLN A O 1
ATOM 3953 N N . LEU A 1 488 ? 6.211 -10.091 -29.728 1.00 86.88 488 LEU A N 1
ATOM 3954 C CA . LEU A 1 488 ? 5.510 -10.724 -28.620 1.00 86.88 488 LEU A CA 1
ATOM 3955 C C . LEU A 1 488 ? 4.051 -10.920 -29.002 1.00 86.88 488 LEU A C 1
ATOM 3957 O O . LEU A 1 488 ? 3.436 -10.029 -29.583 1.00 86.88 488 LEU A O 1
ATOM 3961 N N . ASN A 1 489 ? 3.473 -12.062 -28.656 1.00 89.44 489 ASN A N 1
ATOM 3962 C CA . ASN A 1 489 ? 2.039 -12.248 -28.835 1.00 89.44 489 ASN A CA 1
ATOM 3963 C C . ASN A 1 489 ? 1.244 -11.321 -27.890 1.00 89.44 489 ASN A C 1
ATOM 3965 O O . ASN A 1 489 ? 1.773 -10.737 -26.942 1.00 89.44 489 ASN A O 1
ATOM 3969 N N . LEU A 1 490 ? -0.063 -11.185 -28.125 1.00 89.31 490 LEU A N 1
ATOM 3970 C CA . LEU A 1 490 ? -0.904 -10.281 -27.332 1.00 89.31 490 LEU A CA 1
ATOM 3971 C C . LEU A 1 490 ? -0.932 -10.617 -25.835 1.00 89.31 490 LEU A C 1
ATOM 3973 O O . LEU A 1 490 ? -1.100 -9.710 -25.025 1.00 89.31 490 LEU A O 1
ATOM 3977 N N . THR A 1 491 ? -0.786 -11.886 -25.455 1.00 89.62 491 THR A N 1
ATOM 3978 C CA . THR A 1 491 ? -0.745 -12.301 -24.045 1.00 89.62 491 THR A CA 1
ATOM 3979 C C . THR A 1 491 ? 0.541 -11.824 -23.378 1.00 89.62 491 THR A C 1
ATOM 3981 O O . THR A 1 491 ? 0.490 -11.252 -22.293 1.00 89.62 491 THR A O 1
ATOM 3984 N N . GLU A 1 492 ? 1.675 -11.977 -24.056 1.00 90.38 492 GLU A N 1
ATOM 3985 C CA . GLU A 1 492 ? 2.984 -11.520 -23.583 1.00 90.38 492 GLU A CA 1
ATOM 3986 C C . GLU A 1 492 ? 3.042 -9.990 -23.470 1.00 90.38 492 GLU A C 1
ATOM 3988 O O . GLU A 1 492 ? 3.542 -9.464 -22.480 1.00 90.38 492 GLU A O 1
ATOM 3993 N N . ILE A 1 493 ? 2.458 -9.255 -24.426 1.00 90.75 493 ILE A N 1
ATOM 3994 C CA . ILE A 1 493 ? 2.357 -7.786 -24.345 1.00 90.75 493 ILE A CA 1
ATOM 3995 C C . ILE A 1 493 ? 1.567 -7.361 -23.099 1.00 90.75 493 ILE A C 1
ATOM 3997 O O . ILE A 1 493 ? 1.990 -6.460 -22.373 1.00 90.75 493 ILE A O 1
ATOM 4001 N N . ARG A 1 494 ? 0.435 -8.022 -22.816 1.00 91.00 494 ARG A N 1
ATOM 4002 C CA . ARG A 1 494 ? -0.373 -7.751 -21.612 1.00 91.00 494 ARG A CA 1
ATOM 4003 C C . ARG A 1 494 ? 0.417 -8.020 -20.339 1.00 91.00 494 ARG A C 1
ATOM 4005 O O . ARG A 1 494 ? 0.374 -7.207 -19.422 1.00 91.00 494 ARG A O 1
ATOM 4012 N N . GLN A 1 495 ? 1.139 -9.138 -20.296 1.00 89.69 495 GLN A N 1
ATOM 4013 C CA . GLN A 1 495 ? 2.003 -9.492 -19.173 1.00 89.69 495 GLN A CA 1
ATOM 4014 C C . GLN A 1 495 ? 3.077 -8.431 -18.943 1.00 89.69 495 GLN A C 1
ATOM 4016 O O . GLN A 1 495 ? 3.230 -7.982 -17.813 1.00 89.69 495 GLN A O 1
ATOM 4021 N N . PHE A 1 496 ? 3.748 -7.961 -19.997 1.00 89.44 496 PHE A N 1
ATOM 4022 C CA . PHE A 1 496 ? 4.743 -6.892 -19.887 1.00 89.44 496 PHE A CA 1
ATOM 4023 C C . PHE A 1 496 ? 4.150 -5.599 -19.320 1.00 89.44 496 PHE A C 1
ATOM 4025 O O . PHE A 1 496 ? 4.709 -5.032 -18.387 1.00 89.44 496 PHE A O 1
ATOM 4032 N N . ILE A 1 497 ? 2.996 -5.156 -19.827 1.00 91.69 497 ILE A N 1
ATOM 4033 C CA . ILE A 1 497 ? 2.338 -3.933 -19.341 1.00 91.69 497 ILE A CA 1
ATOM 4034 C C . ILE A 1 497 ? 1.937 -4.075 -17.867 1.00 91.69 497 ILE A C 1
ATOM 4036 O O . ILE A 1 497 ? 2.196 -3.177 -17.066 1.00 91.69 497 ILE A O 1
ATOM 4040 N N . SER A 1 498 ? 1.329 -5.200 -17.485 1.00 92.00 498 SER A N 1
ATOM 4041 C CA . SER A 1 498 ? 0.937 -5.448 -16.095 1.00 92.00 498 SER A CA 1
ATOM 4042 C C . SER A 1 498 ? 2.135 -5.598 -15.164 1.00 92.00 498 SER A C 1
ATOM 4044 O O . SER A 1 498 ? 2.081 -5.142 -14.024 1.00 92.00 498 SER A O 1
ATOM 4046 N N . GLN A 1 499 ? 3.230 -6.196 -15.636 1.00 89.31 499 GLN A N 1
ATOM 4047 C CA . GLN A 1 499 ? 4.473 -6.258 -14.881 1.00 89.31 499 GLN A CA 1
ATOM 4048 C C . GLN A 1 499 ? 5.032 -4.851 -14.652 1.00 89.31 499 GLN A C 1
ATOM 4050 O O . GLN A 1 499 ? 5.356 -4.528 -13.515 1.00 89.31 499 GLN A O 1
ATOM 4055 N N . SER A 1 500 ? 5.076 -3.991 -15.674 1.00 87.06 500 SER A N 1
ATOM 4056 C CA . SER A 1 500 ? 5.520 -2.599 -15.520 1.00 87.06 500 SER A CA 1
ATOM 4057 C C . SER A 1 500 ? 4.618 -1.791 -14.580 1.00 87.06 500 SER A C 1
ATOM 4059 O O . SER A 1 500 ? 5.119 -0.989 -13.797 1.00 87.06 500 SER A O 1
ATOM 4061 N N . LEU A 1 501 ? 3.301 -2.029 -14.588 1.00 88.62 501 LEU A N 1
ATOM 4062 C CA . LEU A 1 501 ? 2.374 -1.444 -13.608 1.00 88.62 501 LEU A CA 1
ATOM 4063 C C . LEU A 1 501 ? 2.687 -1.903 -12.178 1.00 88.62 501 LEU A C 1
ATOM 4065 O O . LEU A 1 501 ? 2.712 -1.083 -11.262 1.00 88.62 501 LEU A O 1
ATOM 4069 N N . LEU A 1 502 ? 2.941 -3.198 -11.974 1.00 89.19 502 LEU A N 1
ATOM 4070 C CA . LEU A 1 502 ? 3.333 -3.717 -10.665 1.00 89.19 502 LEU A CA 1
ATOM 4071 C C . LEU A 1 502 ? 4.696 -3.166 -10.235 1.00 89.19 502 LEU A C 1
ATOM 4073 O O . LEU A 1 502 ? 4.849 -2.780 -9.086 1.00 89.19 502 LEU A O 1
ATOM 4077 N N . GLU A 1 503 ? 5.666 -3.065 -11.143 1.00 82.75 503 GLU A N 1
ATOM 4078 C CA . GLU A 1 503 ? 6.966 -2.445 -10.874 1.00 82.75 503 GLU A CA 1
ATOM 4079 C C . GLU A 1 503 ? 6.819 -0.969 -10.475 1.00 82.75 503 GLU A C 1
ATOM 4081 O O . GLU A 1 503 ? 7.475 -0.533 -9.531 1.00 82.75 503 GLU A O 1
ATOM 4086 N N . PHE A 1 504 ? 5.911 -0.224 -11.113 1.00 82.50 504 PHE A N 1
ATOM 4087 C CA . PHE A 1 504 ? 5.577 1.151 -10.737 1.00 82.50 504 PHE A CA 1
ATOM 4088 C C . PH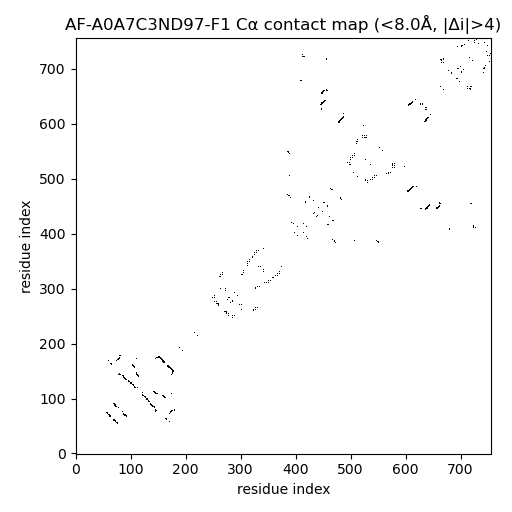E A 1 504 ? 4.963 1.236 -9.332 1.00 82.50 504 PHE A C 1
ATOM 4090 O O . PHE A 1 504 ? 5.429 2.019 -8.504 1.00 82.50 504 PHE A O 1
ATOM 4097 N N . ILE A 1 505 ? 3.979 0.386 -9.020 1.00 84.56 505 ILE A N 1
ATOM 4098 C CA . ILE A 1 505 ? 3.378 0.288 -7.677 1.00 84.56 505 ILE A CA 1
ATOM 4099 C C . ILE A 1 505 ? 4.449 -0.062 -6.639 1.00 84.56 505 ILE A C 1
ATOM 4101 O O . ILE A 1 505 ? 4.543 0.566 -5.585 1.00 84.56 505 ILE A O 1
ATOM 4105 N N . CYS A 1 506 ? 5.301 -1.034 -6.960 1.00 80.56 506 CYS A N 1
ATOM 4106 C CA . CYS A 1 506 ? 6.425 -1.444 -6.136 1.00 80.56 506 CYS A CA 1
ATOM 4107 C C . CYS A 1 506 ? 7.470 -0.354 -5.968 1.00 80.56 506 CYS A C 1
ATOM 4109 O O . CYS A 1 506 ? 8.213 -0.422 -4.999 1.00 80.56 506 CYS A O 1
ATOM 4111 N N . ALA A 1 507 ? 7.579 0.602 -6.889 1.00 73.00 507 ALA A N 1
ATOM 4112 C CA . ALA A 1 507 ? 8.488 1.735 -6.790 1.00 73.00 507 ALA A CA 1
ATOM 4113 C C . ALA A 1 507 ? 7.866 2.924 -6.043 1.00 73.00 507 ALA A C 1
ATOM 4115 O O . ALA A 1 507 ? 8.601 3.684 -5.419 1.00 73.00 507 ALA A O 1
ATOM 4116 N N . SER A 1 508 ? 6.535 3.041 -6.036 1.00 73.19 508 SER A N 1
ATOM 4117 C CA . SER A 1 508 ? 5.783 4.077 -5.320 1.00 73.19 508 SER A CA 1
ATOM 4118 C C . SER A 1 508 ? 4.632 3.500 -4.468 1.00 73.19 508 SER A C 1
ATOM 4120 O O . SER A 1 508 ? 3.468 3.817 -4.704 1.00 73.19 508 SER A O 1
ATOM 4122 N N . PRO A 1 509 ? 4.900 2.687 -3.426 1.00 76.00 509 PRO A N 1
ATOM 4123 C CA . PRO A 1 509 ? 3.853 2.035 -2.632 1.00 76.00 509 PRO A CA 1
ATOM 4124 C C . PRO A 1 509 ? 2.920 3.019 -1.924 1.00 76.00 509 PRO A C 1
ATOM 4126 O O . PRO A 1 509 ? 1.807 2.668 -1.553 1.00 76.00 509 PRO A O 1
ATOM 4129 N N . PHE A 1 510 ? 3.343 4.270 -1.751 1.00 72.81 510 PHE A N 1
ATOM 4130 C CA . PHE A 1 510 ? 2.511 5.321 -1.175 1.00 72.81 510 PHE A CA 1
ATOM 4131 C C . PHE A 1 510 ? 1.342 5.709 -2.082 1.00 72.81 510 PHE A C 1
ATOM 4133 O O . PHE A 1 510 ? 0.328 6.164 -1.554 1.00 72.81 510 PHE A O 1
ATOM 4140 N N . THR A 1 511 ? 1.423 5.474 -3.401 1.00 73.81 511 THR A N 1
ATOM 4141 C CA . THR A 1 511 ? 0.233 5.595 -4.260 1.00 73.81 511 THR A CA 1
ATOM 4142 C C . THR A 1 511 ? -0.876 4.684 -3.755 1.00 73.81 511 THR A C 1
ATOM 4144 O O . THR A 1 511 ? -1.991 5.165 -3.622 1.00 73.81 511 THR A O 1
ATOM 4147 N N . LEU A 1 512 ? -0.572 3.453 -3.316 1.00 79.81 512 LEU A N 1
ATOM 4148 C CA . LEU A 1 512 ? -1.564 2.538 -2.734 1.00 79.81 512 LEU A CA 1
ATOM 4149 C C . LEU A 1 512 ? -2.247 3.118 -1.491 1.00 79.81 512 LEU A C 1
ATOM 4151 O O . LEU A 1 512 ? -3.454 2.964 -1.340 1.00 79.81 512 LEU A O 1
ATOM 4155 N N . SER A 1 513 ? -1.504 3.818 -0.629 1.00 74.50 513 SER A N 1
ATOM 4156 C CA . SER A 1 513 ? -2.058 4.413 0.598 1.00 74.50 513 SER A CA 1
ATOM 4157 C C . SER A 1 513 ? -3.100 5.505 0.326 1.00 74.50 513 SER A C 1
ATOM 4159 O O . SER A 1 513 ? -3.982 5.731 1.151 1.00 74.50 513 SER A O 1
ATOM 4161 N N . GLY A 1 514 ? -3.013 6.169 -0.833 1.00 68.75 514 GLY A N 1
ATOM 4162 C CA . GLY A 1 514 ? -4.008 7.143 -1.285 1.00 68.75 514 GLY A CA 1
ATOM 4163 C C . GLY A 1 514 ? -5.259 6.506 -1.894 1.00 68.75 514 GLY A C 1
ATOM 4164 O O . GLY A 1 514 ? -6.257 7.196 -2.084 1.00 68.75 514 GLY A O 1
ATOM 4165 N N . LEU A 1 515 ? -5.225 5.203 -2.184 1.00 77.75 515 LEU A N 1
ATOM 4166 C CA . LEU A 1 515 ? -6.327 4.485 -2.813 1.00 77.75 515 LEU A CA 1
ATOM 4167 C C . LEU A 1 515 ? -7.290 3.925 -1.773 1.00 77.75 515 LEU A C 1
ATOM 4169 O O . LEU A 1 515 ? -6.879 3.350 -0.764 1.00 77.75 515 LEU A O 1
ATOM 4173 N N . GLY A 1 516 ? -8.586 4.020 -2.063 1.00 78.12 516 GLY A N 1
ATOM 4174 C CA . GLY A 1 516 ? -9.599 3.286 -1.321 1.00 78.12 516 GLY A CA 1
ATOM 4175 C C . GLY A 1 516 ? -9.485 1.774 -1.541 1.00 78.12 516 GLY A C 1
ATOM 4176 O O . GLY A 1 516 ? -8.810 1.277 -2.448 1.00 78.12 516 GLY A O 1
ATOM 4177 N N . ASN A 1 517 ? -10.172 1.009 -0.690 1.00 84.00 517 ASN A N 1
ATOM 4178 C CA . ASN A 1 517 ? -10.133 -0.453 -0.749 1.00 84.00 517 ASN A CA 1
ATOM 4179 C C . ASN A 1 517 ? -10.614 -0.980 -2.118 1.00 84.00 517 ASN A C 1
ATOM 4181 O O . ASN A 1 517 ? -10.033 -1.902 -2.683 1.00 84.00 517 ASN A O 1
ATOM 4185 N N . TYR A 1 518 ? -11.647 -0.362 -2.697 1.00 83.19 518 TYR A N 1
ATOM 4186 C CA . TYR A 1 518 ? -12.180 -0.761 -4.002 1.00 83.19 518 TYR A CA 1
ATOM 4187 C C . TYR A 1 518 ? -11.145 -0.603 -5.126 1.00 83.19 518 TYR A C 1
ATOM 4189 O O . TYR A 1 518 ? -10.965 -1.507 -5.943 1.00 83.19 518 TYR A O 1
ATOM 4197 N N . GLU A 1 519 ? -10.435 0.520 -5.144 1.00 87.12 519 GLU A N 1
ATOM 4198 C CA . GLU A 1 519 ? -9.398 0.846 -6.115 1.00 87.12 519 GLU A CA 1
ATOM 4199 C C . GLU A 1 519 ? -8.205 -0.112 -6.006 1.00 87.12 519 GLU A C 1
ATOM 4201 O O . GLU A 1 519 ? -7.724 -0.623 -7.021 1.00 87.12 519 GLU A O 1
ATOM 4206 N N . GLN A 1 520 ? -7.777 -0.432 -4.780 1.00 88.38 520 GLN A N 1
ATOM 4207 C CA . GLN A 1 520 ? -6.725 -1.423 -4.539 1.00 88.38 520 GLN A CA 1
ATOM 4208 C C . GLN A 1 520 ? -7.139 -2.819 -5.028 1.00 88.38 520 GLN A C 1
ATOM 4210 O O . GLN A 1 520 ? -6.359 -3.495 -5.703 1.00 88.38 520 GLN A O 1
ATOM 4215 N N . HIS A 1 521 ? -8.380 -3.243 -4.768 1.00 89.19 521 HIS A N 1
ATOM 4216 C CA . HIS A 1 521 ? -8.910 -4.503 -5.300 1.00 89.19 521 HIS A CA 1
ATOM 4217 C C . HIS A 1 521 ? -8.983 -4.505 -6.832 1.00 89.19 521 HIS A C 1
ATOM 4219 O O . HIS A 1 521 ? -8.712 -5.531 -7.456 1.00 89.19 521 HIS A O 1
ATOM 4225 N N . LEU A 1 522 ? -9.316 -3.374 -7.458 1.00 86.94 522 LEU A N 1
ATOM 4226 C CA . LEU A 1 522 ? -9.356 -3.249 -8.913 1.00 86.94 522 LEU A CA 1
ATOM 4227 C C . LEU A 1 522 ? -7.965 -3.410 -9.539 1.00 86.94 522 LEU A C 1
ATOM 4229 O O . LEU A 1 522 ? -7.823 -4.142 -10.521 1.00 86.94 522 LEU A O 1
ATOM 4233 N N . LEU A 1 523 ? -6.944 -2.773 -8.957 1.00 89.69 523 LEU A N 1
ATOM 4234 C CA . LEU A 1 523 ? -5.549 -2.944 -9.372 1.00 89.69 523 LEU A CA 1
ATOM 4235 C C . LEU A 1 523 ? -5.097 -4.395 -9.207 1.00 89.69 523 LEU A C 1
ATOM 4237 O O . LEU A 1 523 ? -4.587 -4.997 -10.151 1.00 89.69 523 LEU A O 1
ATOM 4241 N N . ALA A 1 524 ? -5.340 -4.981 -8.034 1.00 90.94 524 ALA A N 1
ATOM 4242 C CA . ALA A 1 524 ? -4.980 -6.365 -7.758 1.00 90.94 524 ALA A CA 1
ATOM 4243 C C . ALA A 1 524 ? -5.643 -7.332 -8.748 1.00 90.94 524 ALA A C 1
ATOM 4245 O O . ALA A 1 524 ? -4.990 -8.223 -9.287 1.00 90.94 524 ALA A O 1
ATOM 4246 N N . ARG A 1 525 ? -6.922 -7.112 -9.066 1.00 87.62 525 ARG A N 1
ATOM 4247 C CA . ARG A 1 525 ? -7.660 -7.892 -10.061 1.00 87.62 525 ARG A CA 1
ATOM 4248 C C . ARG A 1 525 ? -7.040 -7.798 -11.452 1.00 87.62 525 ARG A C 1
ATOM 4250 O O . ARG A 1 525 ? -6.919 -8.829 -12.109 1.00 87.62 525 ARG A O 1
ATOM 4257 N N . GLN A 1 526 ? -6.634 -6.608 -11.902 1.00 88.94 526 GLN A N 1
ATOM 4258 C CA . GLN A 1 526 ? -5.950 -6.455 -13.190 1.00 88.94 526 GLN A CA 1
ATOM 4259 C C . GLN A 1 526 ? -4.653 -7.269 -13.224 1.00 88.94 526 GLN A C 1
ATOM 4261 O O . GLN A 1 526 ? -4.437 -8.056 -14.144 1.00 88.94 526 GLN A O 1
ATOM 4266 N N . LEU A 1 527 ? -3.826 -7.132 -12.186 1.00 91.12 527 LEU A N 1
ATOM 4267 C CA . LEU A 1 527 ? -2.546 -7.826 -12.091 1.00 91.12 527 LEU A CA 1
ATOM 4268 C C . LEU A 1 527 ? -2.730 -9.348 -12.071 1.00 91.12 527 LEU A C 1
ATOM 4270 O O . LEU A 1 527 ? -2.142 -10.034 -12.907 1.00 91.12 527 LEU A O 1
ATOM 4274 N N . CYS A 1 528 ? -3.612 -9.865 -11.212 1.00 89.12 528 CYS A N 1
ATOM 4275 C CA . CYS A 1 528 ? -3.912 -11.296 -11.100 1.00 89.12 528 CYS A CA 1
ATOM 4276 C C . CYS A 1 528 ? -4.590 -11.893 -12.344 1.00 89.12 528 CYS A C 1
ATOM 4278 O O . CYS A 1 528 ? -4.552 -13.106 -12.526 1.00 89.12 528 CYS A O 1
ATOM 4280 N N . THR A 1 529 ? -5.211 -11.075 -13.204 1.00 85.56 529 THR A N 1
ATOM 4281 C CA . THR A 1 529 ? -5.800 -11.551 -14.472 1.00 85.56 529 THR A CA 1
ATOM 4282 C C . THR A 1 529 ? -4.726 -11.825 -15.529 1.00 85.56 529 THR A C 1
ATOM 4284 O O . THR A 1 529 ? -4.922 -12.654 -16.415 1.00 85.56 529 THR A O 1
ATOM 4287 N N . THR A 1 530 ? -3.594 -11.121 -15.461 1.00 86.38 530 THR A N 1
ATOM 4288 C CA . THR A 1 530 ? -2.543 -11.167 -16.493 1.00 86.38 530 THR A CA 1
ATOM 4289 C C . THR A 1 530 ? -1.264 -11.870 -16.055 1.00 86.38 530 THR A C 1
ATOM 4291 O O . THR A 1 530 ? -0.616 -12.504 -16.885 1.00 86.38 530 THR A O 1
ATOM 4294 N N . LEU A 1 531 ? -0.888 -11.749 -14.782 1.00 88.81 531 LEU A N 1
ATOM 4295 C CA . LEU A 1 531 ? 0.370 -12.251 -14.243 1.00 88.81 531 LEU A CA 1
ATOM 4296 C C . LEU A 1 531 ? 0.132 -13.531 -13.449 1.00 88.81 531 LEU A C 1
ATOM 4298 O O . LEU A 1 531 ? -0.847 -13.644 -12.708 1.00 88.81 531 LEU A O 1
ATOM 4302 N N . ASP A 1 532 ? 1.059 -14.477 -13.574 1.00 86.75 532 ASP A N 1
ATOM 4303 C CA . ASP A 1 532 ? 1.101 -15.617 -12.670 1.00 86.75 532 ASP A CA 1
ATOM 4304 C C . ASP A 1 532 ? 1.578 -15.199 -11.270 1.00 86.75 532 ASP A C 1
ATOM 4306 O O . ASP A 1 532 ? 2.149 -14.126 -11.040 1.00 86.75 532 ASP A O 1
ATOM 4310 N N . HIS A 1 533 ? 1.299 -16.066 -10.301 1.00 83.62 533 HIS A N 1
ATOM 4311 C CA . HIS A 1 533 ? 1.608 -15.800 -8.904 1.00 83.62 533 HIS A CA 1
ATOM 4312 C C . HIS A 1 533 ? 3.111 -15.646 -8.654 1.00 83.62 533 HIS A C 1
ATOM 4314 O O . HIS A 1 533 ? 3.512 -14.766 -7.893 1.00 83.62 533 HIS A O 1
ATOM 4320 N N . ASP A 1 534 ? 3.927 -16.461 -9.321 1.00 83.81 534 ASP A N 1
ATOM 4321 C CA . ASP A 1 534 ? 5.377 -16.468 -9.147 1.00 83.81 534 ASP A CA 1
ATOM 4322 C C . ASP A 1 534 ? 5.994 -15.155 -9.644 1.00 83.81 534 ASP A C 1
ATOM 4324 O O . ASP A 1 534 ? 6.901 -14.604 -9.017 1.00 83.81 534 ASP A O 1
ATOM 4328 N N . THR A 1 535 ? 5.469 -14.597 -10.737 1.00 84.44 535 THR A N 1
ATOM 4329 C CA . THR A 1 535 ? 5.874 -13.292 -11.260 1.00 84.44 535 THR A CA 1
ATOM 4330 C C . THR A 1 535 ? 5.469 -12.175 -10.315 1.00 84.44 535 THR A C 1
ATOM 4332 O O . THR A 1 535 ? 6.313 -11.338 -10.005 1.00 84.44 535 THR A O 1
ATOM 4335 N N . ILE A 1 536 ? 4.236 -12.185 -9.796 1.00 86.94 536 ILE A N 1
ATOM 4336 C CA . ILE A 1 536 ? 3.787 -11.196 -8.804 1.00 86.94 536 ILE A CA 1
ATOM 4337 C C . ILE A 1 536 ? 4.695 -11.222 -7.567 1.00 86.94 536 ILE A C 1
ATOM 4339 O O . ILE A 1 536 ? 5.237 -10.186 -7.182 1.00 86.94 536 ILE A O 1
ATOM 4343 N N . ALA A 1 537 ? 4.916 -12.402 -6.982 1.00 83.88 537 ALA A N 1
ATOM 4344 C CA . ALA A 1 537 ? 5.740 -12.563 -5.786 1.00 83.88 537 ALA A CA 1
ATOM 4345 C C . ALA A 1 537 ? 7.186 -12.103 -6.026 1.00 83.88 537 ALA A C 1
ATOM 4347 O O . ALA A 1 537 ? 7.751 -11.343 -5.239 1.00 83.88 537 ALA A O 1
ATOM 4348 N N . ARG A 1 538 ? 7.783 -12.500 -7.155 1.00 84.00 538 ARG A N 1
ATOM 4349 C CA . ARG A 1 538 ? 9.140 -12.090 -7.536 1.00 84.00 538 ARG A CA 1
ATOM 4350 C C . ARG A 1 538 ? 9.261 -10.575 -7.693 1.00 84.00 538 ARG A C 1
ATOM 4352 O O . ARG A 1 538 ? 10.208 -9.997 -7.165 1.00 84.00 538 ARG A O 1
ATOM 4359 N N . VAL A 1 539 ? 8.323 -9.929 -8.387 1.00 81.81 539 VAL A N 1
ATOM 4360 C CA . VAL A 1 539 ? 8.361 -8.476 -8.621 1.00 81.81 539 VAL A CA 1
ATOM 4361 C C . VAL A 1 539 ? 8.141 -7.701 -7.320 1.00 81.81 539 VAL A C 1
ATOM 4363 O O . VAL A 1 539 ? 8.827 -6.705 -7.102 1.00 81.81 539 VAL A O 1
ATOM 4366 N N . LEU A 1 540 ? 7.265 -8.164 -6.422 1.00 83.25 540 LEU A N 1
ATOM 4367 C CA . LEU A 1 540 ? 7.100 -7.570 -5.088 1.00 83.25 540 LEU A CA 1
ATOM 4368 C C . LEU A 1 540 ? 8.399 -7.655 -4.269 1.00 83.25 540 LEU A C 1
ATOM 4370 O O . LEU A 1 540 ? 8.861 -6.648 -3.728 1.00 83.25 540 LEU A O 1
ATOM 4374 N N . VAL A 1 541 ? 9.042 -8.828 -4.242 1.00 78.56 541 VAL A N 1
ATOM 4375 C CA . VAL A 1 541 ? 10.301 -9.052 -3.510 1.00 78.56 541 VAL A CA 1
ATOM 4376 C C . VAL A 1 541 ? 11.458 -8.236 -4.092 1.00 78.56 541 VAL A C 1
ATOM 4378 O O . VAL A 1 541 ? 12.255 -7.665 -3.345 1.00 78.56 541 VAL A O 1
ATOM 4381 N N . GLU A 1 542 ? 11.598 -8.187 -5.417 1.00 75.69 542 GLU A N 1
ATOM 4382 C CA . GLU A 1 542 ? 12.648 -7.404 -6.074 1.00 75.69 542 GLU A CA 1
ATOM 4383 C C . GLU A 1 542 ? 12.391 -5.899 -5.974 1.00 75.69 542 GLU A C 1
ATOM 4385 O O . GLU A 1 542 ? 13.322 -5.135 -5.715 1.00 75.69 542 GLU A O 1
ATOM 4390 N N . GLY A 1 543 ? 11.138 -5.474 -6.127 1.00 69.94 543 GLY A N 1
ATOM 4391 C CA . GLY A 1 543 ? 10.710 -4.085 -6.013 1.00 69.94 543 GLY A CA 1
ATOM 4392 C C . GLY A 1 543 ? 11.003 -3.506 -4.633 1.00 69.94 543 GLY A C 1
ATOM 4393 O O . GLY A 1 543 ? 11.663 -2.472 -4.534 1.00 69.94 543 GLY A O 1
ATOM 4394 N N . ALA A 1 544 ? 10.652 -4.238 -3.570 1.00 68.25 544 ALA A N 1
ATOM 4395 C CA . ALA A 1 544 ? 10.973 -3.865 -2.191 1.00 68.25 544 ALA A CA 1
ATOM 4396 C C . ALA A 1 544 ? 12.487 -3.689 -1.947 1.00 68.25 544 ALA A C 1
ATOM 4398 O O . ALA A 1 544 ? 12.891 -2.853 -1.142 1.00 68.25 544 ALA A O 1
ATOM 4399 N N . LYS A 1 545 ? 13.343 -4.439 -2.659 1.00 67.94 545 LYS A N 1
ATOM 4400 C CA . LYS A 1 545 ? 14.813 -4.344 -2.549 1.00 67.94 545 LYS A CA 1
ATOM 4401 C C . LYS A 1 545 ? 15.417 -3.180 -3.338 1.00 67.94 545 LYS A C 1
ATOM 4403 O O . LYS A 1 545 ? 16.478 -2.687 -2.963 1.00 67.94 545 LYS A O 1
ATOM 4408 N N . ARG A 1 546 ? 14.791 -2.769 -4.447 1.00 64.81 546 ARG A N 1
ATOM 4409 C CA . ARG A 1 546 ? 15.292 -1.709 -5.353 1.00 64.81 546 ARG A CA 1
ATOM 4410 C C . ARG A 1 546 ? 14.932 -0.292 -4.896 1.00 64.81 546 ARG A C 1
ATOM 4412 O O . ARG A 1 546 ? 15.436 0.685 -5.440 1.00 64.81 546 ARG A O 1
ATOM 4419 N N . GLN A 1 547 ? 14.086 -0.194 -3.884 1.00 60.56 547 GLN A N 1
ATOM 4420 C CA . GLN A 1 547 ? 13.621 1.027 -3.246 1.00 60.56 547 GLN A CA 1
ATOM 4421 C C . GLN A 1 547 ? 14.754 1.786 -2.525 1.00 60.56 547 GLN A C 1
ATOM 4423 O O . GLN A 1 547 ? 15.213 1.381 -1.455 1.00 60.56 547 GLN A O 1
ATOM 4428 N N . GLN A 1 548 ? 15.180 2.927 -3.078 1.00 58.38 548 GLN A N 1
ATOM 4429 C CA . GLN A 1 548 ? 16.008 3.913 -2.373 1.00 58.38 548 GLN A CA 1
ATOM 4430 C C . GLN A 1 548 ? 15.383 5.307 -2.509 1.00 58.38 548 GLN A C 1
ATOM 4432 O O . GLN A 1 548 ? 15.209 5.785 -3.633 1.00 58.38 548 GLN A O 1
ATOM 4437 N N . PRO A 1 549 ? 15.045 5.991 -1.404 1.00 56.06 549 PRO A N 1
ATOM 4438 C CA . PRO A 1 549 ? 14.515 7.341 -1.489 1.00 56.06 549 PRO A CA 1
ATOM 4439 C C . PRO A 1 549 ? 15.645 8.300 -1.875 1.00 56.06 549 PRO A C 1
ATOM 4441 O O . PRO A 1 549 ? 16.675 8.364 -1.207 1.00 56.06 549 PRO A O 1
ATOM 4444 N N . LEU A 1 550 ? 15.442 9.090 -2.934 1.00 54.47 550 LEU A N 1
ATOM 4445 C CA . LEU A 1 550 ? 16.461 9.995 -3.485 1.00 54.47 550 LEU A CA 1
ATOM 4446 C C . LEU A 1 550 ? 16.951 11.080 -2.507 1.00 54.47 550 LEU A C 1
ATOM 4448 O O . LEU A 1 550 ? 17.978 11.706 -2.759 1.00 54.47 550 LEU A O 1
ATOM 4452 N N . LYS A 1 551 ? 16.197 11.370 -1.438 1.00 57.31 551 LYS A N 1
ATOM 4453 C CA . LYS A 1 551 ? 16.408 12.564 -0.598 1.00 57.31 551 LYS A CA 1
ATOM 4454 C C . LYS A 1 551 ? 16.324 12.339 0.910 1.00 57.31 551 LYS A C 1
ATOM 4456 O O . LYS A 1 551 ? 16.463 13.301 1.662 1.00 57.31 551 LYS A O 1
ATOM 4461 N N . ILE A 1 552 ? 16.086 11.114 1.376 1.00 61.03 552 ILE A N 1
ATOM 4462 C CA . ILE A 1 552 ? 16.001 10.859 2.817 1.00 61.03 552 ILE A CA 1
ATOM 4463 C C . ILE A 1 552 ? 17.403 10.521 3.328 1.00 61.03 552 ILE A C 1
ATOM 4465 O O . ILE A 1 552 ? 17.840 9.376 3.266 1.00 61.03 552 ILE A O 1
ATOM 4469 N N . THR A 1 553 ? 18.121 11.546 3.787 1.00 67.81 553 THR A N 1
ATOM 4470 C CA . THR A 1 553 ? 19.456 11.411 4.397 1.00 67.81 553 THR A CA 1
ATOM 4471 C C . THR A 1 553 ? 19.404 11.073 5.885 1.00 67.81 553 THR A C 1
ATOM 4473 O O . THR A 1 553 ? 20.374 10.558 6.431 1.00 67.81 553 THR A O 1
ATOM 4476 N N . ASP A 1 554 ? 18.274 11.352 6.533 1.00 72.56 554 ASP A N 1
ATOM 4477 C CA . ASP A 1 554 ? 18.018 11.033 7.935 1.00 72.56 554 ASP A CA 1
ATOM 4478 C C . ASP A 1 554 ? 17.747 9.518 8.096 1.00 72.56 554 ASP A C 1
ATOM 4480 O O . ASP A 1 554 ? 16.757 9.024 7.540 1.00 72.56 554 ASP A O 1
ATOM 4484 N N . PRO A 1 555 ? 18.592 8.770 8.838 1.00 73.44 555 PRO A N 1
ATOM 4485 C CA . PRO A 1 555 ? 18.455 7.324 9.007 1.00 73.44 555 PRO A CA 1
ATOM 4486 C C . PRO A 1 555 ? 17.118 6.902 9.621 1.00 73.44 555 PRO A C 1
ATOM 4488 O O . PRO A 1 555 ? 16.569 5.874 9.228 1.00 73.44 555 PRO A O 1
ATOM 4491 N N . GLU A 1 556 ? 16.567 7.691 10.549 1.00 70.12 556 GLU A N 1
ATOM 4492 C CA . GLU A 1 556 ? 15.295 7.360 11.197 1.00 70.12 556 GLU A CA 1
ATOM 4493 C C . GLU A 1 556 ? 14.134 7.501 10.213 1.00 70.12 556 GLU A C 1
ATOM 4495 O O . GLU A 1 556 ? 13.273 6.625 10.127 1.00 70.12 556 GLU A O 1
ATOM 4500 N N . LYS A 1 557 ? 14.137 8.565 9.402 1.00 65.69 557 LYS A N 1
ATOM 4501 C CA . LYS A 1 557 ? 13.141 8.755 8.336 1.00 65.69 557 LYS A CA 1
ATOM 4502 C C . LYS A 1 557 ? 13.282 7.714 7.230 1.00 65.69 557 LYS A C 1
ATOM 4504 O O . LYS A 1 557 ? 12.275 7.318 6.647 1.00 65.69 557 LYS A O 1
ATOM 4509 N N . LEU A 1 558 ? 14.505 7.270 6.938 1.00 70.75 558 LEU A N 1
ATOM 4510 C CA . LEU A 1 558 ? 14.769 6.230 5.945 1.00 70.75 558 LEU A CA 1
ATOM 4511 C C . LEU A 1 558 ? 14.193 4.888 6.400 1.00 70.75 558 LEU A C 1
ATOM 4513 O O . LEU A 1 558 ? 13.529 4.206 5.622 1.00 70.75 558 LEU A O 1
ATOM 4517 N N . GLU A 1 559 ? 14.407 4.527 7.663 1.00 73.00 559 GLU A N 1
ATOM 4518 C CA . GLU A 1 559 ? 13.880 3.287 8.231 1.00 73.00 559 GLU A CA 1
ATOM 4519 C C . GLU A 1 559 ? 12.353 3.328 8.378 1.00 73.00 559 GLU A C 1
ATOM 4521 O O . GLU A 1 559 ? 11.653 2.355 8.077 1.00 73.00 559 GLU A O 1
ATOM 4526 N N . LEU A 1 560 ? 11.816 4.497 8.740 1.00 65.94 560 LEU A N 1
ATOM 4527 C CA . LEU A 1 560 ? 10.384 4.767 8.741 1.00 65.94 560 LEU A CA 1
ATOM 4528 C C . LEU A 1 560 ? 9.797 4.531 7.352 1.00 65.94 560 LEU A C 1
ATOM 4530 O O . LEU A 1 560 ? 8.836 3.776 7.221 1.00 65.94 560 LEU A O 1
ATOM 4534 N N . TRP A 1 561 ? 10.391 5.128 6.324 1.00 71.44 561 TRP A N 1
ATOM 4535 C CA . TRP A 1 561 ? 9.966 4.968 4.939 1.00 71.44 561 TRP A CA 1
ATOM 4536 C C . TRP A 1 561 ? 10.018 3.505 4.487 1.00 71.44 561 TRP A C 1
ATOM 4538 O O . TRP A 1 561 ? 9.019 3.002 3.984 1.00 71.44 561 TRP A O 1
ATOM 4548 N N . ARG A 1 562 ? 11.118 2.787 4.755 1.00 74.06 562 ARG A N 1
ATOM 4549 C CA . ARG A 1 562 ? 11.255 1.356 4.416 1.00 74.06 562 ARG A CA 1
ATOM 4550 C C . ARG A 1 562 ? 10.163 0.508 5.048 1.00 74.06 562 ARG A C 1
ATOM 4552 O O . ARG A 1 562 ? 9.576 -0.345 4.389 1.00 74.06 562 ARG A O 1
ATOM 4559 N N . THR A 1 563 ? 9.878 0.760 6.320 1.00 73.12 563 THR A N 1
ATOM 4560 C CA . THR A 1 563 ? 8.837 0.036 7.050 1.00 73.12 563 THR A CA 1
ATOM 4561 C C . THR A 1 563 ? 7.442 0.353 6.496 1.00 73.12 563 THR A C 1
ATOM 4563 O O . THR A 1 563 ? 6.619 -0.553 6.406 1.00 73.12 563 THR A O 1
ATOM 4566 N N . GLU A 1 564 ? 7.176 1.599 6.074 1.00 71.25 564 GLU A N 1
ATOM 4567 C CA . GLU A 1 564 ? 5.906 1.959 5.415 1.00 71.25 564 GLU A CA 1
ATOM 4568 C C . GLU A 1 564 ? 5.760 1.248 4.077 1.00 71.25 564 GLU A C 1
ATOM 4570 O O . GLU A 1 564 ? 4.747 0.606 3.830 1.00 71.25 564 GLU A O 1
ATOM 4575 N N . THR A 1 565 ? 6.796 1.322 3.240 1.00 73.94 565 THR A N 1
ATOM 4576 C CA . THR A 1 565 ? 6.870 0.630 1.956 1.00 73.94 565 THR A CA 1
ATOM 4577 C C . THR A 1 565 ? 6.534 -0.844 2.135 1.00 73.94 565 THR A C 1
ATOM 4579 O O . THR A 1 565 ? 5.652 -1.360 1.455 1.00 73.94 565 THR A O 1
ATOM 4582 N N . LEU A 1 566 ? 7.207 -1.521 3.070 1.00 80.06 566 LEU A N 1
ATOM 4583 C CA . LEU A 1 566 ? 6.982 -2.941 3.323 1.00 80.06 566 LEU A CA 1
ATOM 4584 C C . LEU A 1 566 ? 5.555 -3.208 3.800 1.00 80.06 566 LEU A C 1
ATOM 4586 O O . LEU A 1 566 ? 4.943 -4.168 3.348 1.00 80.06 566 LEU A O 1
ATOM 4590 N N . LEU A 1 567 ? 5.000 -2.364 4.672 1.00 79.31 567 LEU A N 1
ATOM 4591 C CA . LEU A 1 567 ? 3.620 -2.511 5.126 1.00 79.31 567 LEU A CA 1
ATOM 4592 C C . LEU A 1 567 ? 2.625 -2.382 3.967 1.00 79.31 567 LEU A C 1
ATOM 4594 O O . LEU A 1 567 ? 1.766 -3.249 3.825 1.00 79.31 567 LEU A O 1
ATOM 4598 N N . GLN A 1 568 ? 2.751 -1.345 3.135 1.00 81.44 568 GLN A N 1
ATOM 4599 C CA . GLN A 1 568 ? 1.860 -1.113 1.994 1.00 81.44 568 GLN A CA 1
ATOM 4600 C C . GLN A 1 568 ? 1.947 -2.259 0.981 1.00 81.44 568 GLN A C 1
ATOM 4602 O O . GLN A 1 568 ? 0.919 -2.768 0.533 1.00 81.44 568 GLN A O 1
ATOM 4607 N N . LEU A 1 569 ? 3.161 -2.731 0.679 1.00 83.00 569 LEU A N 1
ATOM 4608 C CA . LEU A 1 569 ? 3.361 -3.876 -0.208 1.00 83.00 569 LEU A CA 1
ATOM 4609 C C . LEU A 1 569 ? 2.796 -5.170 0.390 1.00 83.00 569 LEU A C 1
ATOM 4611 O O . LEU A 1 569 ? 2.115 -5.897 -0.322 1.00 83.00 569 LEU A O 1
ATOM 4615 N N . ASN A 1 570 ? 2.976 -5.422 1.691 1.00 82.69 570 ASN A N 1
ATOM 4616 C CA . ASN A 1 570 ? 2.404 -6.590 2.373 1.00 82.69 570 ASN A CA 1
ATOM 4617 C C . ASN A 1 570 ? 0.867 -6.532 2.436 1.00 82.69 570 ASN A C 1
ATOM 4619 O O . ASN A 1 570 ? 0.189 -7.555 2.356 1.00 82.69 570 ASN A O 1
ATOM 4623 N N . MET A 1 571 ? 0.285 -5.342 2.618 1.00 84.88 571 MET A N 1
ATOM 4624 C CA . MET A 1 571 ? -1.168 -5.158 2.561 1.00 84.88 571 MET A CA 1
ATOM 4625 C C . MET A 1 571 ? -1.692 -5.437 1.155 1.00 84.88 571 MET A C 1
ATOM 4627 O O . MET A 1 571 ? -2.671 -6.165 0.999 1.00 84.88 571 MET A O 1
ATOM 4631 N N . PHE A 1 572 ? -1.013 -4.917 0.135 1.00 88.50 572 PHE A N 1
ATOM 4632 C CA . PHE A 1 572 ? -1.379 -5.155 -1.253 1.00 88.50 572 PHE A CA 1
ATOM 4633 C C . PHE A 1 572 ? -1.184 -6.616 -1.670 1.00 88.50 572 PHE A C 1
ATOM 4635 O O . PHE A 1 572 ? -2.029 -7.160 -2.374 1.00 88.50 572 PHE A O 1
ATOM 4642 N N . GLU A 1 573 ? -0.146 -7.291 -1.171 1.00 88.25 573 GLU A N 1
ATOM 4643 C CA . GLU A 1 573 ? 0.063 -8.733 -1.338 1.00 88.25 573 GLU A CA 1
ATOM 4644 C C . GLU A 1 573 ? -1.138 -9.533 -0.819 1.00 88.25 573 GLU A C 1
ATOM 4646 O O . GLU A 1 573 ? -1.672 -10.372 -1.540 1.00 88.25 573 GLU A O 1
ATOM 4651 N N . LYS A 1 574 ? -1.665 -9.201 0.367 1.00 87.75 574 LYS A N 1
ATOM 4652 C CA . LYS A 1 574 ? -2.891 -9.835 0.885 1.00 87.75 574 LYS A CA 1
ATOM 4653 C C . LYS A 1 574 ? -4.103 -9.593 -0.015 1.00 87.75 574 LYS A C 1
ATOM 4655 O O . LYS A 1 574 ? -4.930 -10.486 -0.188 1.00 87.75 574 LYS A O 1
ATOM 4660 N N . ILE A 1 575 ? -4.231 -8.401 -0.597 1.00 89.50 575 ILE A N 1
ATOM 4661 C CA . ILE A 1 575 ? -5.314 -8.096 -1.544 1.00 89.50 575 ILE A CA 1
ATOM 4662 C C . ILE A 1 575 ? -5.133 -8.909 -2.836 1.00 89.50 575 ILE A C 1
ATOM 4664 O O . ILE A 1 575 ? -6.108 -9.454 -3.361 1.00 89.50 575 ILE A O 1
ATOM 4668 N N . LEU A 1 576 ? -3.904 -9.051 -3.337 1.00 88.56 576 LEU A N 1
ATOM 4669 C CA . LEU A 1 576 ? -3.576 -9.907 -4.481 1.00 88.56 576 LEU A CA 1
ATOM 4670 C C . LEU A 1 576 ? -3.938 -11.375 -4.197 1.00 88.56 576 LEU A C 1
ATOM 4672 O O . LEU A 1 576 ? -4.580 -12.019 -5.026 1.00 88.56 576 LEU A O 1
ATOM 4676 N N . GLU A 1 577 ? -3.627 -11.888 -3.004 1.00 86.50 577 GLU A N 1
ATOM 4677 C CA . GLU A 1 577 ? -4.018 -13.236 -2.570 1.00 86.50 577 GLU A CA 1
ATOM 4678 C C . GLU A 1 577 ? -5.540 -13.427 -2.522 1.00 86.50 577 GLU A C 1
ATOM 4680 O O . GLU A 1 577 ? -6.050 -14.451 -2.977 1.00 86.50 577 GLU A O 1
ATOM 4685 N N . GLN A 1 578 ? -6.287 -12.436 -2.030 1.00 84.88 578 GLN A N 1
ATOM 4686 C CA . GLN A 1 578 ? -7.752 -12.487 -1.993 1.00 84.88 578 GLN A CA 1
ATOM 4687 C C . GLN A 1 578 ? -8.366 -12.499 -3.400 1.00 84.88 578 GLN A C 1
ATOM 4689 O O . GLN A 1 578 ? -9.302 -13.255 -3.668 1.00 84.88 578 GLN A O 1
ATOM 4694 N N . ASN A 1 579 ? -7.828 -11.696 -4.323 1.00 82.06 579 ASN A N 1
ATOM 4695 C CA . ASN A 1 579 ? -8.318 -11.632 -5.703 1.00 82.06 579 ASN A CA 1
ATOM 4696 C C . ASN A 1 579 ? -7.909 -12.855 -6.538 1.00 82.06 579 ASN A C 1
ATOM 4698 O O . ASN A 1 579 ? -8.580 -13.165 -7.521 1.00 82.06 579 ASN A O 1
ATOM 4702 N N . LYS A 1 580 ? -6.882 -13.605 -6.121 1.00 73.88 580 LYS A N 1
ATOM 4703 C CA . LYS A 1 580 ? -6.473 -14.877 -6.739 1.00 73.88 580 LYS A CA 1
ATOM 4704 C C . LYS A 1 580 ? -7.607 -15.908 -6.775 1.00 73.88 580 LYS A C 1
ATOM 4706 O O . LYS A 1 580 ? -7.675 -16.711 -7.702 1.00 73.88 580 LYS A O 1
ATOM 4711 N N . MET A 1 581 ? -8.505 -15.889 -5.784 1.00 54.50 581 MET A N 1
ATOM 4712 C CA . MET A 1 581 ? -9.629 -16.832 -5.700 1.00 54.50 581 MET A CA 1
ATOM 4713 C C . MET A 1 581 ? -10.818 -16.440 -6.592 1.00 54.50 581 MET A C 1
ATOM 4715 O O . MET A 1 581 ? -11.626 -17.300 -6.943 1.00 54.50 581 MET A O 1
ATOM 4719 N N . ALA A 1 582 ? -10.897 -15.179 -7.028 1.00 56.47 582 ALA A N 1
ATOM 4720 C CA . ALA A 1 582 ? -11.909 -14.679 -7.960 1.00 56.47 582 ALA A CA 1
ATOM 4721 C C . ALA A 1 582 ? -11.503 -14.963 -9.419 1.00 56.47 582 ALA A C 1
ATOM 4723 O O . ALA A 1 582 ? -11.434 -14.072 -10.265 1.00 56.47 582 ALA A O 1
ATOM 4724 N N . SER A 1 583 ? -11.174 -16.222 -9.706 1.00 46.91 583 SER A N 1
ATOM 4725 C CA . SER A 1 583 ? -10.899 -16.676 -11.070 1.00 46.91 583 SER A CA 1
ATOM 4726 C C . SER A 1 583 ? -12.155 -16.525 -11.946 1.00 46.91 583 SER A C 1
ATOM 4728 O O . SER A 1 583 ? -13.263 -16.715 -11.450 1.00 46.91 583 SER A O 1
ATOM 4730 N N . TRP A 1 584 ? -11.962 -16.244 -13.243 1.00 48.97 584 TRP A N 1
ATOM 4731 C CA . TRP A 1 584 ? -12.970 -16.165 -14.326 1.00 48.97 584 TRP A CA 1
ATOM 4732 C C . TRP A 1 584 ? -13.545 -14.787 -14.681 1.00 48.97 584 TRP A C 1
ATOM 4734 O O . TRP A 1 584 ? -14.753 -14.632 -14.849 1.00 48.97 584 TRP A O 1
ATOM 4744 N N . ILE A 1 585 ? -12.690 -13.794 -14.937 1.00 52.31 585 ILE A N 1
ATOM 4745 C CA . ILE A 1 585 ? -13.086 -12.712 -15.853 1.00 52.31 585 ILE A CA 1
ATOM 4746 C C . ILE A 1 585 ? -12.388 -12.915 -17.178 1.00 52.31 585 ILE A C 1
ATOM 4748 O O . ILE A 1 585 ? -11.171 -13.074 -17.234 1.00 52.31 585 ILE A O 1
ATOM 4752 N N . GLU A 1 586 ? -13.193 -12.930 -18.234 1.00 56.09 586 GLU A N 1
ATOM 4753 C CA . GLU A 1 586 ? -12.725 -13.030 -19.603 1.00 56.09 586 GLU A CA 1
ATOM 4754 C C . GLU A 1 586 ? -11.604 -12.021 -19.878 1.00 56.09 586 GLU A C 1
ATOM 4756 O O . GLU A 1 586 ? -11.709 -10.819 -19.609 1.00 56.09 586 GLU A O 1
ATOM 4761 N N . THR A 1 587 ? -10.555 -12.519 -20.526 1.00 61.84 587 THR A N 1
ATOM 4762 C CA . THR A 1 587 ? -9.440 -11.759 -21.105 1.00 61.84 587 THR A CA 1
ATOM 4763 C C . THR A 1 587 ? -9.883 -10.669 -22.097 1.00 61.84 587 THR A C 1
ATOM 4765 O O . THR A 1 587 ? -9.041 -9.897 -22.567 1.00 61.84 587 THR A O 1
ATOM 4768 N N . SER A 1 588 ? -11.181 -10.588 -22.413 1.00 66.19 588 SER A N 1
ATOM 4769 C CA . SER A 1 588 ? -11.830 -9.602 -23.279 1.00 66.19 588 SER A CA 1
ATOM 4770 C C . SER A 1 588 ? -11.832 -8.181 -22.692 1.00 66.19 588 SER A C 1
ATOM 4772 O O . SER A 1 588 ? -11.802 -7.220 -23.455 1.00 66.19 588 SER A O 1
ATOM 4774 N N . ASN A 1 589 ? -11.772 -8.017 -21.362 1.00 82.12 589 ASN A N 1
ATOM 4775 C CA . ASN A 1 589 ? -11.882 -6.704 -20.698 1.00 82.12 589 ASN A CA 1
ATOM 4776 C C . ASN A 1 589 ? -10.555 -6.076 -20.230 1.00 82.12 589 ASN A C 1
ATOM 4778 O O . ASN A 1 589 ? -10.574 -5.044 -19.555 1.00 82.12 589 ASN A O 1
ATOM 4782 N N . TRP A 1 590 ? -9.402 -6.653 -20.584 1.00 86.75 590 TRP A N 1
ATOM 4783 C CA . TRP A 1 590 ? -8.105 -6.224 -20.039 1.00 86.75 590 TRP A CA 1
ATOM 4784 C C . TRP A 1 590 ? -7.789 -4.742 -20.300 1.00 86.75 590 TRP A C 1
ATOM 4786 O O . TRP A 1 590 ? -7.302 -4.068 -19.404 1.00 86.75 590 TRP A O 1
ATOM 4796 N N . LEU A 1 591 ? -8.126 -4.207 -21.482 1.00 90.12 591 LEU A N 1
ATOM 4797 C CA . LEU A 1 591 ? -7.897 -2.796 -21.824 1.00 90.12 591 LEU A CA 1
ATOM 4798 C C . LEU A 1 591 ? -8.672 -1.845 -20.909 1.00 90.12 591 LEU A C 1
ATOM 4800 O O . LEU A 1 591 ? -8.151 -0.815 -20.489 1.00 90.12 591 LEU A O 1
ATOM 4804 N N . LYS A 1 592 ? -9.913 -2.208 -20.569 1.00 90.06 592 LYS A N 1
ATOM 4805 C CA . LYS A 1 592 ? -10.753 -1.419 -19.667 1.00 90.06 592 LYS A CA 1
ATOM 4806 C C . LYS A 1 592 ? -10.202 -1.450 -18.247 1.00 90.06 592 LYS A C 1
ATOM 4808 O O . LYS A 1 592 ? -10.175 -0.421 -17.583 1.00 90.06 592 LYS A O 1
ATOM 4813 N N . LEU A 1 593 ? -9.738 -2.614 -17.794 1.00 88.69 593 LEU A N 1
ATOM 4814 C CA . LEU A 1 593 ? -9.071 -2.734 -16.502 1.00 88.69 593 LEU A CA 1
ATOM 4815 C C . LEU A 1 593 ? -7.763 -1.932 -16.474 1.00 88.69 593 LEU A C 1
ATOM 4817 O O . LEU A 1 593 ? -7.559 -1.191 -15.521 1.00 88.69 593 LEU A O 1
ATOM 4821 N N . THR A 1 594 ? -6.952 -1.971 -17.537 1.00 90.81 594 THR A N 1
ATOM 4822 C CA . THR A 1 594 ? -5.755 -1.126 -17.674 1.00 90.81 594 THR A CA 1
ATOM 4823 C C . THR A 1 594 ? -6.104 0.360 -17.607 1.00 90.81 594 THR A C 1
ATOM 4825 O O . THR A 1 594 ? -5.477 1.094 -16.856 1.00 90.81 594 THR A O 1
ATOM 4828 N N . GLN A 1 595 ? -7.135 0.816 -18.324 1.00 92.62 595 GLN A N 1
ATOM 4829 C CA . GLN A 1 595 ? -7.588 2.212 -18.274 1.00 92.62 595 GLN A CA 1
ATOM 4830 C C . GLN A 1 595 ? -8.040 2.633 -16.868 1.00 92.62 595 GLN A C 1
ATOM 4832 O O . GLN A 1 595 ? -7.775 3.757 -16.433 1.00 92.62 595 GLN A O 1
ATOM 4837 N N . LEU A 1 596 ? -8.719 1.738 -16.149 1.00 88.31 596 LEU A N 1
ATOM 4838 C CA . LEU A 1 596 ? -9.106 1.974 -14.762 1.00 88.31 596 LEU A CA 1
ATOM 4839 C C . LEU A 1 596 ? -7.871 2.021 -13.856 1.00 88.31 596 LEU A C 1
ATOM 4841 O O . LEU A 1 596 ? -7.791 2.921 -13.033 1.00 88.31 596 LEU A O 1
ATOM 4845 N N . SER A 1 597 ? -6.879 1.146 -14.053 1.00 90.06 597 SER A N 1
ATOM 4846 C CA . SER A 1 597 ? -5.600 1.199 -13.330 1.00 90.06 597 SER A CA 1
ATOM 4847 C C . SER A 1 597 ? -4.854 2.511 -13.569 1.00 90.06 597 SER A C 1
ATOM 4849 O O . SER A 1 597 ? -4.399 3.126 -12.615 1.00 90.06 597 SER A O 1
ATOM 4851 N N . ILE A 1 598 ? -4.793 2.974 -14.820 1.00 89.25 598 ILE A N 1
ATOM 4852 C CA . ILE A 1 598 ? -4.226 4.277 -15.196 1.00 89.25 598 ILE A CA 1
ATOM 4853 C C . ILE A 1 598 ? -4.938 5.401 -14.438 1.00 89.25 598 ILE A C 1
ATOM 4855 O O . ILE A 1 598 ? -4.289 6.250 -13.848 1.00 89.25 598 ILE A O 1
ATOM 4859 N N . SER A 1 599 ? -6.272 5.378 -14.403 1.00 87.25 599 SER A N 1
ATOM 4860 C CA . SER A 1 599 ? -7.062 6.421 -13.734 1.00 87.25 599 SER A CA 1
ATOM 4861 C C . SER A 1 599 ? -6.902 6.391 -12.211 1.00 87.25 599 SER A C 1
ATOM 4863 O O . SER A 1 599 ? -6.809 7.440 -11.589 1.00 87.25 599 SER A O 1
ATOM 4865 N N . VAL A 1 600 ? -6.850 5.193 -11.623 1.00 86.25 600 VAL A N 1
ATOM 4866 C CA .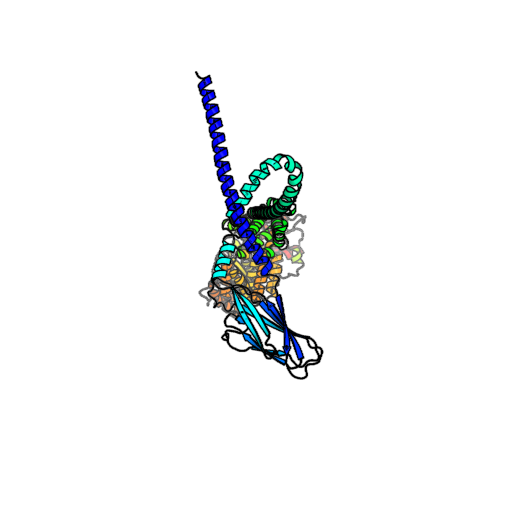 VAL A 1 600 ? -6.640 4.975 -10.185 1.00 86.25 600 VAL A CA 1
ATOM 4867 C C . VAL A 1 600 ? -5.258 5.458 -9.750 1.00 86.25 600 VAL A C 1
ATOM 4869 O O . VAL A 1 600 ? -5.133 6.072 -8.702 1.00 86.25 600 VAL A O 1
ATOM 4872 N N . LEU A 1 601 ? -4.230 5.210 -10.559 1.00 84.38 601 LEU A N 1
ATOM 4873 C CA . LEU A 1 601 ? -2.858 5.647 -10.290 1.00 84.38 601 LEU A CA 1
ATOM 4874 C C . LEU A 1 601 ? -2.597 7.107 -10.700 1.00 84.38 601 LEU A C 1
ATOM 4876 O O . LEU A 1 601 ? -1.445 7.528 -10.683 1.00 84.38 601 LEU A O 1
ATOM 4880 N N . GLU A 1 602 ? -3.638 7.850 -11.094 1.00 84.81 602 GLU A N 1
ATOM 4881 C CA . GLU A 1 602 ? -3.550 9.240 -11.569 1.00 84.81 602 GLU A CA 1
ATOM 4882 C C . GLU A 1 602 ? -2.565 9.427 -12.738 1.00 84.81 602 GLU A C 1
ATOM 4884 O O . GLU A 1 602 ? -1.939 10.470 -12.903 1.00 84.81 602 GLU A O 1
ATOM 4889 N N . LEU A 1 603 ? -2.445 8.402 -13.583 1.00 85.50 603 LEU A N 1
ATOM 4890 C CA . LEU A 1 603 ? -1.649 8.441 -14.799 1.00 85.50 603 LEU A CA 1
ATOM 4891 C C . LEU A 1 603 ? -2.462 9.058 -15.953 1.00 85.50 603 LEU A C 1
ATOM 4893 O O . LEU A 1 603 ? -3.653 8.780 -16.161 1.00 85.50 603 LEU A O 1
ATOM 4897 N N . ASP A 1 604 ? -1.790 9.852 -16.776 1.00 86.44 604 ASP A N 1
ATOM 4898 C CA . ASP A 1 604 ? -2.325 10.387 -18.021 1.00 86.44 604 ASP A CA 1
ATOM 4899 C C . ASP A 1 604 ? -2.425 9.283 -19.074 1.00 86.44 604 ASP A C 1
ATOM 4901 O O . ASP A 1 604 ? -3.481 9.108 -19.692 1.00 86.44 604 ASP A O 1
ATOM 4905 N N . PHE A 1 605 ? -1.344 8.515 -19.255 1.00 89.50 605 PHE A N 1
ATOM 4906 C CA . PHE A 1 605 ? -1.252 7.427 -20.228 1.00 89.50 605 PHE A CA 1
ATOM 4907 C C . PHE A 1 605 ? -0.069 6.481 -19.963 1.00 89.50 605 PHE A C 1
ATOM 4909 O O . PHE A 1 605 ? 0.880 6.806 -19.254 1.00 89.50 605 PHE A O 1
ATOM 4916 N N . ILE A 1 606 ? -0.113 5.295 -20.576 1.00 90.81 606 ILE A N 1
ATOM 4917 C CA . ILE A 1 606 ? 1.030 4.373 -20.656 1.00 90.81 606 ILE A CA 1
ATOM 4918 C C . ILE A 1 606 ? 1.620 4.482 -22.061 1.00 90.81 606 ILE A C 1
ATOM 4920 O O . ILE A 1 606 ? 0.899 4.304 -23.047 1.00 90.81 606 ILE A O 1
ATOM 4924 N N . VAL A 1 607 ? 2.924 4.743 -22.169 1.00 90.69 607 VAL A N 1
ATOM 4925 C CA . VAL A 1 607 ? 3.636 4.760 -23.456 1.00 90.69 607 VAL A CA 1
ATOM 4926 C C . VAL A 1 607 ? 4.354 3.437 -23.659 1.00 90.69 607 VAL A C 1
ATOM 4928 O O . VAL A 1 607 ? 5.334 3.143 -22.981 1.00 90.69 607 VAL A O 1
ATOM 4931 N N . VAL A 1 608 ? 3.904 2.659 -24.639 1.00 92.50 608 VAL A N 1
ATOM 4932 C CA . VAL A 1 608 ? 4.492 1.370 -25.004 1.00 92.50 608 VAL A CA 1
ATOM 4933 C C . VAL A 1 608 ? 5.425 1.554 -26.201 1.00 92.50 608 VAL A C 1
ATOM 4935 O O . VAL A 1 608 ? 4.978 1.729 -27.333 1.00 92.50 608 VAL A O 1
ATOM 4938 N N . SER A 1 609 ? 6.732 1.506 -25.964 1.00 92.19 609 SER A N 1
ATOM 4939 C CA . SER A 1 609 ? 7.765 1.522 -27.002 1.00 92.19 609 SER A CA 1
ATOM 4940 C C . SER A 1 609 ? 8.063 0.094 -27.455 1.00 92.19 609 SER A C 1
ATOM 4942 O O . SER A 1 609 ? 8.708 -0.664 -26.734 1.00 92.19 609 SER A O 1
ATOM 4944 N N . MET A 1 610 ? 7.577 -0.283 -28.638 1.00 93.62 610 MET A N 1
ATOM 4945 C CA . MET A 1 610 ? 7.751 -1.624 -29.206 1.00 93.62 610 MET A CA 1
ATOM 4946 C C . MET A 1 610 ? 8.874 -1.619 -30.247 1.00 93.62 610 MET A C 1
ATOM 4948 O O . MET A 1 610 ? 8.699 -1.063 -31.328 1.00 93.62 610 MET A O 1
ATOM 4952 N N . ASP A 1 611 ? 10.012 -2.244 -29.946 1.00 91.94 611 ASP A N 1
ATOM 4953 C CA . ASP A 1 611 ? 11.161 -2.368 -30.848 1.00 91.94 611 ASP A CA 1
ATOM 4954 C C . ASP A 1 611 ? 11.153 -3.690 -31.619 1.00 91.94 611 ASP A C 1
ATOM 4956 O O . ASP A 1 611 ? 11.576 -4.731 -31.112 1.00 91.94 611 ASP A O 1
ATOM 4960 N N . VAL A 1 612 ? 10.675 -3.658 -32.866 1.00 91.69 612 VAL A N 1
ATOM 4961 C CA . VAL A 1 612 ? 10.459 -4.859 -33.683 1.00 91.69 612 VAL A CA 1
ATOM 4962 C C . VAL A 1 612 ? 11.446 -4.915 -34.849 1.00 91.69 612 VAL A C 1
ATOM 4964 O O . VAL A 1 612 ? 11.089 -4.738 -36.013 1.00 91.69 612 VAL A O 1
ATOM 4967 N N . ASN A 1 613 ? 12.710 -5.211 -34.544 1.00 81.44 613 ASN A N 1
ATOM 4968 C CA . ASN A 1 613 ? 13.797 -5.204 -35.532 1.00 81.44 613 ASN A CA 1
ATOM 4969 C C . ASN A 1 613 ? 13.700 -6.270 -36.640 1.00 81.44 613 ASN A C 1
ATOM 4971 O O . ASN A 1 613 ? 14.259 -6.056 -37.708 1.00 81.44 613 ASN A O 1
ATOM 4975 N N . ASN A 1 614 ? 13.001 -7.389 -36.428 1.00 77.19 614 ASN A N 1
ATOM 4976 C CA . ASN A 1 614 ? 12.868 -8.476 -37.416 1.00 77.19 614 ASN A CA 1
ATOM 4977 C C . ASN A 1 614 ? 11.412 -8.956 -37.551 1.00 77.19 614 ASN A C 1
ATOM 4979 O O . ASN A 1 614 ? 11.140 -10.150 -37.596 1.00 77.19 614 ASN A O 1
ATOM 4983 N N . GLY A 1 615 ? 10.466 -8.016 -37.569 1.00 74.94 615 GLY A N 1
ATOM 4984 C CA . GLY A 1 615 ? 9.041 -8.328 -37.565 1.00 74.94 615 GLY A CA 1
ATOM 4985 C C . GLY A 1 615 ? 8.515 -8.925 -38.870 1.00 74.94 615 GLY A C 1
ATOM 4986 O O . GLY A 1 615 ? 8.658 -8.330 -39.938 1.00 74.94 615 GLY A O 1
ATOM 4987 N N . GLU A 1 616 ? 7.802 -10.046 -38.777 1.00 86.88 616 GLU A N 1
ATOM 4988 C CA . GLU A 1 616 ? 6.879 -10.483 -39.821 1.00 86.88 616 GLU A CA 1
ATOM 4989 C C . GLU A 1 616 ? 5.820 -9.403 -40.083 1.00 86.88 616 GLU A C 1
ATOM 4991 O O . GLU A 1 616 ? 5.192 -8.869 -39.167 1.00 86.88 616 GLU A O 1
ATOM 4996 N N . ILE A 1 617 ? 5.572 -9.108 -41.360 1.00 88.88 617 ILE A N 1
ATOM 4997 C CA . ILE A 1 617 ? 4.629 -8.056 -41.772 1.00 88.88 617 ILE A CA 1
ATOM 4998 C C . ILE A 1 617 ? 3.217 -8.326 -41.237 1.00 88.88 617 ILE A C 1
ATOM 5000 O O . ILE A 1 617 ? 2.510 -7.384 -40.889 1.00 88.88 617 ILE A O 1
ATOM 5004 N N . ASN A 1 618 ? 2.804 -9.595 -41.163 1.00 89.25 618 ASN A N 1
ATOM 5005 C CA . ASN A 1 618 ? 1.477 -9.972 -40.675 1.00 89.25 618 ASN A CA 1
ATOM 5006 C C . ASN A 1 618 ? 1.299 -9.623 -39.196 1.00 89.25 618 ASN A C 1
ATOM 5008 O O . ASN A 1 618 ? 0.305 -8.995 -38.846 1.00 89.25 618 ASN A O 1
ATOM 5012 N N . TYR A 1 619 ? 2.298 -9.932 -38.369 1.00 91.06 619 TYR A N 1
ATOM 5013 C CA . TYR A 1 619 ? 2.331 -9.527 -36.965 1.00 91.06 619 TYR A CA 1
ATOM 5014 C C . TYR A 1 619 ? 2.254 -8.003 -36.817 1.00 91.06 619 TYR A C 1
ATOM 5016 O O . TYR A 1 619 ? 1.453 -7.485 -36.045 1.00 91.06 619 TYR A O 1
ATOM 5024 N N . ILE A 1 620 ? 3.037 -7.257 -37.607 1.00 91.44 620 ILE A N 1
ATOM 5025 C CA . ILE A 1 620 ? 2.983 -5.792 -37.558 1.00 91.44 620 ILE A CA 1
ATOM 5026 C C . ILE A 1 620 ? 1.592 -5.281 -37.939 1.00 91.44 620 ILE A C 1
ATOM 5028 O O . ILE A 1 620 ? 1.059 -4.422 -37.249 1.00 91.44 620 ILE A O 1
ATOM 5032 N N . ARG A 1 621 ? 0.966 -5.822 -38.991 1.00 91.06 621 ARG A N 1
ATOM 5033 C CA . ARG A 1 621 ? -0.400 -5.440 -39.390 1.00 91.06 621 ARG A CA 1
ATOM 5034 C C . ARG A 1 621 ? -1.427 -5.712 -38.296 1.00 91.06 621 ARG A C 1
ATOM 5036 O O . ARG A 1 621 ? -2.313 -4.883 -38.103 1.00 91.06 621 ARG A O 1
ATOM 5043 N N . GLU A 1 622 ? -1.296 -6.827 -37.584 1.00 91.94 622 GLU A N 1
ATOM 5044 C CA . GLU A 1 622 ? -2.137 -7.139 -36.429 1.00 91.94 622 GLU A CA 1
ATOM 5045 C C . GLU A 1 622 ? -2.004 -6.051 -35.355 1.00 91.94 622 GLU A C 1
ATOM 5047 O O . GLU A 1 622 ? -3.004 -5.434 -34.994 1.00 91.94 622 GLU A O 1
ATOM 5052 N N . ILE A 1 623 ? -0.779 -5.714 -34.934 1.00 92.06 623 ILE A N 1
ATOM 5053 C CA . ILE A 1 623 ? -0.539 -4.638 -33.958 1.00 92.06 623 ILE A CA 1
ATOM 5054 C C . ILE A 1 623 ? -1.074 -3.292 -34.461 1.00 92.06 623 ILE A C 1
ATOM 5056 O O . ILE A 1 623 ? -1.775 -2.602 -33.722 1.00 92.06 623 ILE A O 1
ATOM 5060 N N . LEU A 1 624 ? -0.809 -2.934 -35.723 1.00 91.38 624 LEU A N 1
ATOM 5061 C CA . LEU A 1 624 ? -1.292 -1.690 -36.331 1.00 91.38 624 LEU A CA 1
ATOM 5062 C C . LEU A 1 624 ? -2.824 -1.578 -36.285 1.00 91.38 624 LEU A C 1
ATOM 5064 O O . LEU A 1 624 ? -3.345 -0.494 -36.022 1.00 91.38 624 LEU A O 1
ATOM 5068 N N . SER A 1 625 ? -3.544 -2.687 -36.488 1.00 90.62 625 SER A N 1
ATOM 5069 C CA . SER A 1 625 ? -5.013 -2.717 -36.427 1.00 90.62 625 SER A CA 1
ATOM 5070 C C . SER A 1 625 ? -5.577 -2.456 -35.024 1.00 90.62 625 SER A C 1
ATOM 5072 O O . SER A 1 625 ? -6.707 -1.989 -34.889 1.00 90.62 625 SER A O 1
ATOM 5074 N N . LEU A 1 626 ? -4.779 -2.698 -33.980 1.00 91.88 626 LEU A N 1
ATOM 5075 C CA . LEU A 1 626 ? -5.173 -2.541 -32.580 1.00 91.88 626 LEU A CA 1
ATOM 5076 C C . LEU A 1 626 ? -4.850 -1.154 -32.008 1.00 91.88 626 LEU A C 1
ATOM 5078 O O . LEU A 1 626 ? -5.413 -0.773 -30.981 1.00 91.88 626 LEU A O 1
ATOM 5082 N N . LEU A 1 627 ? -3.982 -0.375 -32.665 1.00 91.25 627 LEU A N 1
ATOM 5083 C CA . LEU A 1 627 ? -3.463 0.886 -32.119 1.00 91.25 627 LEU A CA 1
ATOM 5084 C C . LEU A 1 627 ? -4.557 1.894 -31.772 1.00 91.25 627 LEU A C 1
ATOM 5086 O O . LEU A 1 627 ? -4.508 2.510 -30.707 1.00 91.25 627 LEU A O 1
ATOM 5090 N N . HIS A 1 628 ? -5.560 2.053 -32.639 1.00 89.75 628 HIS A N 1
ATOM 5091 C CA . HIS A 1 628 ? -6.653 2.991 -32.385 1.00 89.75 628 HIS A CA 1
ATOM 5092 C C . HIS A 1 628 ? -7.457 2.593 -31.142 1.00 89.75 628 HIS A C 1
ATOM 5094 O O . HIS A 1 628 ? -7.731 3.430 -30.280 1.00 89.75 628 HIS A O 1
ATOM 5100 N N . GLN A 1 629 ? -7.761 1.297 -31.012 1.00 91.94 629 GLN A N 1
ATOM 5101 C CA . GLN A 1 629 ? -8.432 0.769 -29.833 1.00 91.94 629 GLN A CA 1
ATOM 5102 C C . GLN A 1 629 ? -7.584 1.024 -28.585 1.00 91.94 629 GLN A C 1
ATOM 5104 O O . GLN A 1 629 ? -8.084 1.606 -27.631 1.00 91.94 629 GLN A O 1
ATOM 5109 N N . TRP A 1 630 ? -6.300 0.665 -28.587 1.00 94.12 630 TRP A N 1
ATOM 5110 C CA . TRP A 1 630 ? -5.417 0.840 -27.427 1.00 94.12 630 TRP A CA 1
ATOM 5111 C C . TRP A 1 630 ? -5.297 2.309 -27.002 1.00 94.12 630 TRP A C 1
ATOM 5113 O O . TRP A 1 630 ? -5.416 2.616 -25.815 1.00 94.12 630 TRP A O 1
ATOM 5123 N N . THR A 1 631 ? -5.204 3.227 -27.966 1.00 92.75 631 THR A N 1
ATOM 5124 C CA . THR A 1 631 ? -5.148 4.677 -27.704 1.00 92.75 631 THR A CA 1
ATOM 5125 C C . THR A 1 631 ? -6.390 5.170 -26.966 1.00 92.75 631 THR A C 1
ATOM 5127 O O . THR A 1 631 ? -6.275 5.953 -26.027 1.00 92.75 631 THR A O 1
ATOM 5130 N N . SER A 1 632 ? -7.579 4.666 -27.321 1.00 92.88 632 SER A N 1
ATOM 5131 C CA . SER A 1 632 ? -8.830 5.024 -26.629 1.00 92.88 632 SER A CA 1
ATOM 5132 C C . SER A 1 632 ? -8.862 4.595 -25.151 1.00 92.88 632 SER A C 1
ATOM 5134 O O . SER A 1 632 ? -9.595 5.178 -24.353 1.00 92.88 632 SER A O 1
ATOM 5136 N N . TYR A 1 633 ? -8.013 3.635 -24.767 1.00 93.88 633 TYR A N 1
ATOM 5137 C CA . TYR A 1 633 ? -7.801 3.178 -23.390 1.00 93.88 633 TYR A CA 1
ATOM 5138 C C . TYR A 1 633 ? -6.529 3.764 -22.754 1.00 93.88 633 TYR A C 1
ATOM 5140 O O . TYR A 1 633 ? -6.022 3.207 -21.781 1.00 93.88 633 TYR A O 1
ATOM 5148 N N . LYS A 1 634 ? -6.022 4.891 -23.278 1.00 93.94 634 LYS A N 1
ATOM 5149 C CA . LYS A 1 634 ? -4.815 5.589 -22.796 1.00 93.94 634 LYS A CA 1
ATOM 5150 C C . LYS A 1 634 ? -3.513 4.771 -22.917 1.00 93.94 634 LYS A C 1
ATOM 5152 O O . LYS A 1 634 ? -2.547 5.031 -22.202 1.00 93.94 634 LYS A O 1
ATOM 5157 N N . LEU A 1 635 ? -3.468 3.795 -23.828 1.00 94.06 635 LEU A N 1
ATOM 5158 C CA . LEU A 1 635 ? -2.249 3.072 -24.202 1.00 94.06 635 LEU A CA 1
ATOM 5159 C C . LEU A 1 635 ? -1.704 3.630 -25.520 1.00 94.06 635 LEU A C 1
ATOM 5161 O O . LEU A 1 635 ? -2.260 3.371 -26.588 1.00 94.06 635 LEU A O 1
ATOM 5165 N N . ILE A 1 636 ? -0.607 4.381 -25.460 1.00 92.81 636 ILE A N 1
ATOM 5166 C CA . ILE A 1 636 ? 0.016 4.994 -26.636 1.00 92.81 636 ILE A CA 1
ATOM 5167 C C . ILE A 1 636 ? 1.189 4.137 -27.083 1.00 92.81 636 ILE A C 1
ATOM 5169 O O . ILE A 1 636 ? 2.177 4.000 -26.367 1.00 92.81 636 ILE A O 1
ATOM 5173 N N . VAL A 1 637 ? 1.117 3.594 -28.295 1.00 93.62 637 VAL A N 1
ATOM 5174 C CA . VAL A 1 637 ? 2.191 2.757 -28.838 1.00 93.62 637 VAL A CA 1
ATOM 5175 C C . VAL A 1 637 ? 3.114 3.572 -29.735 1.00 93.62 637 VAL A C 1
ATOM 5177 O O . VAL A 1 637 ? 2.671 4.225 -30.682 1.00 93.62 637 VAL A O 1
ATOM 5180 N N . LYS A 1 638 ? 4.416 3.484 -29.472 1.00 94.00 638 LYS A N 1
ATOM 5181 C CA . LYS A 1 638 ? 5.484 3.963 -30.350 1.00 94.00 638 LYS A CA 1
ATOM 5182 C C . LYS A 1 638 ? 6.167 2.738 -30.949 1.00 94.00 638 LYS A C 1
ATOM 5184 O O . LYS A 1 638 ? 6.875 2.012 -30.254 1.00 94.00 638 LYS A O 1
ATOM 5189 N N . LEU A 1 639 ? 5.893 2.463 -32.219 1.00 94.50 639 LEU A N 1
ATOM 5190 C CA . LEU A 1 639 ? 6.349 1.251 -32.890 1.00 94.50 639 LEU A CA 1
ATOM 5191 C C . LEU A 1 639 ? 7.631 1.534 -33.672 1.00 94.50 639 LEU A C 1
ATOM 5193 O O . LEU A 1 639 ? 7.619 2.335 -34.602 1.00 94.50 639 LEU A O 1
ATOM 5197 N N . PHE A 1 640 ? 8.725 0.864 -33.327 1.00 93.88 640 PHE A N 1
ATOM 5198 C CA . PHE A 1 640 ? 10.019 1.007 -33.983 1.00 93.88 640 PHE A CA 1
ATOM 5199 C C . PHE A 1 640 ? 10.238 -0.136 -34.978 1.00 93.88 640 PHE A C 1
ATOM 5201 O O . PHE A 1 640 ? 10.255 -1.305 -34.595 1.00 93.88 640 PHE A O 1
ATOM 5208 N N . LEU A 1 641 ? 10.404 0.202 -36.262 1.00 94.69 641 LEU A N 1
ATOM 5209 C CA . LEU A 1 641 ? 10.493 -0.758 -37.367 1.00 94.69 641 LEU A CA 1
ATOM 5210 C C . LEU A 1 641 ? 11.746 -0.564 -38.237 1.00 94.69 641 LEU A C 1
ATOM 5212 O O . LEU A 1 641 ? 12.257 0.549 -38.392 1.00 94.69 641 LEU A O 1
ATOM 5216 N N . PRO A 1 642 ? 12.236 -1.623 -38.901 1.00 93.38 642 PRO A N 1
ATOM 5217 C CA . PRO A 1 642 ? 13.191 -1.493 -39.993 1.00 93.38 642 PRO A CA 1
ATOM 5218 C C . PRO A 1 642 ? 12.600 -0.709 -41.164 1.00 93.38 642 PRO A C 1
ATOM 5220 O O . PRO A 1 642 ? 11.426 -0.884 -41.498 1.00 93.38 642 PRO A O 1
ATOM 5223 N N . GLN A 1 643 ? 13.443 0.068 -41.852 1.00 93.31 643 GLN A N 1
ATOM 5224 C CA . GLN A 1 643 ? 13.087 0.781 -43.088 1.00 93.31 643 GLN A CA 1
ATOM 5225 C C . GLN A 1 643 ? 12.342 -0.125 -44.078 1.00 93.31 643 GLN A C 1
ATOM 5227 O O . GLN A 1 643 ? 11.242 0.192 -44.509 1.00 93.31 643 GLN A O 1
ATOM 5232 N N . THR A 1 644 ? 12.890 -1.314 -44.341 1.00 92.50 644 THR A N 1
ATOM 5233 C CA . THR A 1 644 ? 12.334 -2.293 -45.287 1.00 92.50 644 THR A CA 1
ATOM 5234 C C . THR A 1 644 ? 10.935 -2.786 -44.922 1.00 92.50 644 THR A C 1
ATOM 5236 O O . THR A 1 644 ? 10.194 -3.232 -45.797 1.00 92.50 644 THR A O 1
ATOM 5239 N N . THR A 1 645 ? 10.578 -2.753 -43.638 1.00 92.50 645 THR A N 1
ATOM 5240 C CA . THR A 1 645 ? 9.246 -3.138 -43.158 1.00 92.50 645 THR A CA 1
ATOM 5241 C C . THR A 1 645 ? 8.292 -1.956 -43.262 1.00 92.50 645 THR A C 1
ATOM 5243 O O . THR A 1 645 ? 7.186 -2.122 -43.769 1.00 92.50 645 THR A O 1
ATOM 5246 N N . ALA A 1 646 ? 8.735 -0.759 -42.865 1.00 91.88 646 ALA A N 1
ATOM 5247 C CA . ALA A 1 646 ? 7.957 0.470 -43.003 1.00 91.88 646 ALA A CA 1
ATOM 5248 C C . ALA A 1 646 ? 7.607 0.773 -44.470 1.00 91.88 646 ALA A C 1
ATOM 5250 O O . ALA A 1 646 ? 6.444 1.028 -44.766 1.00 91.88 646 ALA A O 1
ATOM 5251 N N . ASP A 1 647 ? 8.555 0.626 -45.400 1.00 91.12 647 ASP A N 1
ATOM 5252 C CA . ASP A 1 647 ? 8.337 0.830 -46.842 1.00 91.12 647 ASP A CA 1
ATOM 5253 C C . ASP A 1 647 ? 7.195 -0.034 -47.396 1.00 91.12 647 ASP A C 1
ATOM 5255 O O . ASP A 1 647 ? 6.411 0.411 -48.230 1.00 91.12 647 ASP A O 1
ATOM 5259 N N . LYS A 1 648 ? 7.052 -1.265 -46.890 1.00 91.00 648 LYS A N 1
ATOM 5260 C CA . LYS A 1 648 ? 5.978 -2.190 -47.288 1.00 91.00 648 LYS A CA 1
ATOM 5261 C C . LYS A 1 648 ? 4.619 -1.844 -46.669 1.00 91.00 648 LYS A C 1
ATOM 5263 O O . LYS A 1 648 ? 3.604 -2.396 -47.095 1.00 91.00 648 LYS A O 1
ATOM 5268 N N . LEU A 1 649 ? 4.594 -0.992 -45.646 1.00 89.38 649 LEU A N 1
ATOM 5269 C CA . LEU A 1 649 ? 3.398 -0.601 -44.895 1.00 89.38 649 LEU A CA 1
ATOM 5270 C C . LEU A 1 649 ? 2.893 0.796 -45.282 1.00 89.38 649 LEU A C 1
ATOM 5272 O O . LEU A 1 649 ? 1.679 0.995 -45.299 1.00 89.38 649 LEU A O 1
ATOM 5276 N N . MET A 1 650 ? 3.788 1.718 -45.665 1.00 83.19 650 MET A N 1
ATOM 5277 C CA . MET A 1 650 ? 3.506 3.140 -45.943 1.00 83.19 650 MET A CA 1
ATOM 5278 C C . MET A 1 650 ? 2.466 3.415 -47.053 1.00 83.19 650 MET A C 1
ATOM 5280 O O . MET A 1 650 ? 2.038 4.552 -47.211 1.00 83.19 650 MET A O 1
ATOM 5284 N N . GLY A 1 651 ? 1.999 2.404 -47.793 1.00 71.94 651 GLY A N 1
ATOM 5285 C CA . GLY A 1 651 ? 0.915 2.542 -48.779 1.00 71.94 651 GLY A CA 1
ATOM 5286 C C . GLY A 1 651 ? -0.499 2.220 -48.271 1.00 71.94 651 GLY A C 1
ATOM 5287 O O . GLY A 1 651 ? -1.465 2.579 -48.935 1.00 71.94 651 GLY A O 1
ATOM 5288 N N . ASN A 1 652 ? -0.642 1.553 -47.118 1.00 68.12 652 ASN A N 1
ATOM 5289 C CA . ASN A 1 652 ? -1.913 0.938 -46.695 1.00 68.12 652 ASN A CA 1
ATOM 5290 C C . ASN A 1 652 ? -2.526 1.540 -45.419 1.00 68.12 652 ASN A C 1
ATOM 5292 O O . ASN A 1 652 ? -3.593 1.103 -44.994 1.00 68.12 652 ASN A O 1
ATOM 5296 N N . THR A 1 653 ? -1.870 2.511 -44.781 1.00 69.31 653 THR A N 1
ATOM 5297 C CA . THR A 1 653 ? -2.286 3.045 -43.473 1.00 69.31 653 THR A CA 1
ATOM 5298 C C . THR A 1 653 ? -2.276 4.570 -43.477 1.00 69.31 653 THR A C 1
ATOM 5300 O O . THR A 1 653 ? -1.270 5.190 -43.152 1.00 69.31 653 THR A O 1
ATOM 5303 N N . THR A 1 654 ? -3.406 5.184 -43.831 1.00 63.56 654 THR A N 1
ATOM 5304 C CA . THR A 1 654 ? -3.561 6.647 -43.972 1.00 63.56 654 THR A CA 1
ATOM 5305 C C . THR A 1 654 ? -3.691 7.410 -42.649 1.00 63.56 654 THR A C 1
ATOM 5307 O O . THR A 1 654 ? -3.721 8.634 -42.662 1.00 63.56 654 THR A O 1
ATOM 5310 N N . HIS A 1 655 ? -3.802 6.714 -41.514 1.00 77.88 655 HIS A N 1
ATOM 5311 C CA . HIS A 1 655 ? -4.133 7.313 -40.210 1.00 77.88 655 HIS A CA 1
ATOM 5312 C C . HIS A 1 655 ? -2.987 7.295 -39.189 1.00 77.88 655 HIS A C 1
ATOM 5314 O O . HIS A 1 655 ? -3.198 7.683 -38.044 1.00 77.88 655 HIS A O 1
ATOM 5320 N N . LEU A 1 656 ? -1.804 6.810 -39.569 1.00 84.31 656 LEU A N 1
ATOM 5321 C CA . LEU A 1 656 ? -0.654 6.691 -38.675 1.00 84.31 656 LEU A CA 1
ATOM 5322 C C . LEU A 1 656 ? 0.502 7.540 -39.184 1.00 84.31 656 LEU A C 1
ATOM 5324 O O . LEU A 1 656 ? 0.810 7.521 -40.375 1.00 84.31 656 LEU A O 1
ATOM 5328 N N . ASP A 1 657 ? 1.174 8.221 -38.263 1.00 90.00 657 ASP A N 1
ATOM 5329 C CA . ASP A 1 657 ? 2.370 8.990 -38.579 1.00 90.00 657 ASP A CA 1
ATOM 5330 C C . ASP A 1 657 ? 3.569 8.050 -38.715 1.00 90.00 657 ASP A C 1
ATOM 5332 O O . ASP A 1 657 ? 4.007 7.416 -37.748 1.00 90.00 657 ASP A O 1
ATOM 5336 N N . PHE A 1 658 ? 4.114 7.985 -39.925 1.00 93.12 658 PHE A N 1
ATOM 5337 C CA . PHE A 1 658 ? 5.370 7.312 -40.226 1.00 93.12 658 PHE A CA 1
ATOM 5338 C C . PHE A 1 658 ? 6.498 8.338 -40.160 1.00 93.12 658 PHE A C 1
ATOM 5340 O O . PHE A 1 658 ? 6.606 9.214 -41.017 1.00 93.12 658 PHE A O 1
ATOM 5347 N N . ILE A 1 659 ? 7.355 8.219 -39.147 1.00 93.81 659 ILE A N 1
ATOM 5348 C CA . ILE A 1 659 ? 8.436 9.165 -38.880 1.00 93.81 659 ILE A CA 1
ATOM 5349 C C . ILE A 1 659 ? 9.793 8.494 -39.148 1.00 93.81 659 ILE A C 1
ATOM 5351 O O . ILE A 1 659 ? 10.179 7.570 -38.422 1.00 93.81 659 ILE A O 1
ATOM 5355 N N . PRO A 1 660 ? 10.547 8.945 -40.166 1.00 93.69 660 PRO A N 1
ATOM 5356 C CA . PRO A 1 660 ? 11.885 8.435 -40.414 1.00 93.69 660 PRO A CA 1
ATOM 5357 C C . PRO A 1 660 ? 12.860 8.949 -39.347 1.00 93.69 660 PRO A C 1
ATOM 5359 O O . PRO A 1 660 ? 12.962 10.147 -39.081 1.00 93.69 660 PRO A O 1
ATOM 5362 N N . LEU A 1 661 ? 13.625 8.037 -38.756 1.00 91.44 661 LEU A N 1
ATOM 5363 C CA . LEU A 1 661 ? 14.736 8.338 -37.868 1.00 91.44 661 LEU A CA 1
ATOM 5364 C C . LEU A 1 661 ? 16.026 8.442 -38.683 1.00 91.44 661 LEU A C 1
ATOM 5366 O O . LEU A 1 661 ? 16.673 7.437 -39.000 1.00 91.44 661 LEU A O 1
ATOM 5370 N N . THR A 1 662 ? 16.393 9.678 -39.004 1.00 89.75 662 THR A N 1
ATOM 5371 C CA . THR A 1 662 ? 17.585 10.022 -39.783 1.00 89.75 662 THR A CA 1
ATOM 5372 C C . THR A 1 662 ? 18.462 11.009 -39.036 1.00 89.75 662 THR A C 1
ATOM 5374 O O . THR A 1 662 ? 17.948 11.902 -38.370 1.00 89.75 662 THR A O 1
ATOM 5377 N N . TRP A 1 663 ? 19.774 10.895 -39.233 1.00 87.69 663 TRP A N 1
ATOM 5378 C CA . TRP A 1 663 ? 20.751 11.829 -38.688 1.00 87.69 663 TRP A CA 1
ATOM 5379 C C . TRP A 1 663 ? 21.357 12.684 -39.787 1.00 87.69 663 TRP A C 1
ATOM 5381 O O . TRP A 1 663 ? 21.876 12.166 -40.778 1.00 87.69 663 TRP A O 1
ATOM 5391 N N . THR A 1 664 ? 21.349 13.993 -39.577 1.00 88.31 664 THR A N 1
ATOM 5392 C CA . THR A 1 664 ? 22.170 14.912 -40.369 1.00 88.31 664 THR A CA 1
ATOM 5393 C C . THR A 1 664 ? 23.636 14.849 -39.929 1.00 88.31 664 THR A C 1
ATOM 5395 O O . THR A 1 664 ? 23.948 14.448 -38.805 1.00 88.31 664 THR A O 1
ATOM 5398 N N . GLU A 1 665 ? 24.550 15.270 -40.809 1.00 88.06 665 GLU A N 1
ATOM 5399 C CA . GLU A 1 665 ? 25.986 15.378 -40.491 1.00 88.06 665 GLU A CA 1
ATOM 5400 C C . GLU A 1 665 ? 26.218 16.284 -39.270 1.00 88.06 665 GLU A C 1
ATOM 5402 O O . GLU A 1 665 ? 27.013 15.948 -38.397 1.00 88.06 665 GLU A O 1
ATOM 5407 N N . ILE A 1 666 ? 25.459 17.381 -39.167 1.00 87.19 666 ILE A N 1
ATOM 5408 C CA . ILE A 1 666 ? 25.526 18.333 -38.051 1.00 87.19 666 ILE A CA 1
ATOM 5409 C C . ILE A 1 666 ? 25.136 17.650 -36.734 1.00 87.19 666 ILE A C 1
ATOM 5411 O O . ILE A 1 666 ? 25.918 17.669 -35.791 1.00 87.19 666 ILE A O 1
ATOM 5415 N N . GLN A 1 667 ? 23.991 16.963 -36.692 1.00 84.69 667 GLN A N 1
ATOM 5416 C CA . GLN A 1 667 ? 23.523 16.280 -35.477 1.00 84.69 667 GLN A CA 1
ATOM 5417 C C . GLN A 1 667 ? 24.475 15.165 -35.021 1.00 84.69 667 GLN A C 1
ATOM 5419 O O . GLN A 1 667 ? 24.675 14.957 -33.826 1.00 84.69 667 GLN A O 1
ATOM 5424 N N . LEU A 1 668 ? 25.086 14.432 -35.959 1.00 85.19 668 LEU A N 1
ATOM 5425 C CA . LEU A 1 668 ? 26.107 13.430 -35.632 1.00 85.19 668 LEU A CA 1
ATOM 5426 C C . LEU A 1 668 ? 27.405 14.051 -35.128 1.00 85.19 668 LEU A C 1
ATOM 5428 O O . LEU A 1 668 ? 28.040 13.477 -34.246 1.00 85.19 668 LEU A O 1
ATOM 5432 N N . LYS A 1 669 ? 27.799 15.202 -35.678 1.00 86.62 669 LYS A N 1
ATOM 5433 C CA . LYS A 1 669 ? 28.958 15.955 -35.202 1.00 86.62 669 LYS A CA 1
ATOM 5434 C C . LYS A 1 669 ? 28.730 16.443 -33.774 1.00 86.62 669 LYS A C 1
ATOM 5436 O O . LYS A 1 669 ? 29.587 16.215 -32.931 1.00 86.62 669 LYS A O 1
ATOM 5441 N N . GLU A 1 670 ? 27.571 17.033 -33.490 1.00 83.19 670 GLU A N 1
ATOM 5442 C CA . GLU A 1 670 ? 27.178 17.465 -32.141 1.00 83.19 670 GLU A CA 1
ATOM 5443 C C . GLU A 1 670 ? 27.180 16.291 -31.152 1.00 83.19 670 GLU A C 1
ATOM 5445 O O . GLU A 1 670 ? 27.776 16.389 -30.079 1.00 83.19 670 GLU A O 1
ATOM 5450 N N . MET A 1 671 ? 26.604 15.146 -31.545 1.00 80.62 671 MET A N 1
ATOM 5451 C CA . MET A 1 671 ? 26.635 13.906 -30.759 1.00 80.62 671 MET A CA 1
ATOM 5452 C C . MET A 1 671 ? 28.051 13.488 -30.378 1.00 80.62 671 MET A C 1
ATOM 5454 O O . MET A 1 671 ? 28.343 13.199 -29.216 1.00 80.62 671 MET A O 1
ATOM 5458 N N . ALA A 1 672 ? 28.910 13.387 -31.392 1.00 82.25 672 ALA A N 1
ATOM 5459 C CA . ALA A 1 672 ? 30.256 12.881 -31.241 1.00 82.25 672 ALA A CA 1
ATOM 5460 C C . ALA A 1 672 ? 31.083 13.846 -30.395 1.00 82.25 672 ALA A C 1
ATOM 5462 O O . ALA A 1 672 ? 31.742 13.402 -29.461 1.00 82.25 672 ALA A O 1
ATOM 5463 N N . THR A 1 673 ? 30.971 15.151 -30.652 1.00 82.50 673 THR A N 1
ATOM 5464 C CA . THR A 1 673 ? 31.661 16.196 -29.894 1.00 82.50 673 THR A CA 1
ATOM 5465 C C . THR A 1 673 ? 31.310 16.123 -28.416 1.00 82.50 673 THR A C 1
ATOM 5467 O O . THR A 1 673 ? 32.205 16.011 -27.582 1.00 82.50 673 THR A O 1
ATOM 5470 N N . TRP A 1 674 ? 30.016 16.064 -28.096 1.00 78.81 674 TRP A N 1
ATOM 5471 C CA . TRP A 1 674 ? 29.558 15.925 -26.718 1.00 78.81 674 TRP A CA 1
ATOM 5472 C C . TRP A 1 674 ? 30.109 14.658 -26.041 1.00 78.81 674 TRP A C 1
ATOM 5474 O O . TRP A 1 674 ? 30.525 14.699 -24.881 1.00 78.81 674 TRP A O 1
ATOM 5484 N N . ARG A 1 675 ? 30.155 13.523 -26.761 1.00 77.69 675 ARG A N 1
ATOM 5485 C CA . ARG A 1 675 ? 30.742 12.275 -26.241 1.00 77.69 675 ARG A CA 1
ATOM 5486 C C . ARG A 1 675 ? 32.230 12.434 -25.938 1.00 77.69 675 ARG A C 1
ATOM 5488 O O . ARG A 1 675 ? 32.662 12.014 -24.870 1.00 77.69 675 ARG A O 1
ATOM 5495 N N . PHE A 1 676 ? 32.992 13.026 -26.857 1.00 78.62 676 PHE A N 1
ATOM 5496 C CA . PHE A 1 676 ? 34.419 13.278 -26.664 1.00 78.62 676 PHE A CA 1
ATOM 5497 C C . PHE A 1 676 ? 34.660 14.122 -25.413 1.00 78.62 676 PHE A C 1
ATOM 5499 O O . PHE A 1 676 ? 35.361 13.679 -24.509 1.00 78.62 676 PHE A O 1
ATOM 5506 N N . GLU A 1 677 ? 34.002 15.277 -25.308 1.00 77.12 677 GLU A N 1
ATOM 5507 C CA . GLU A 1 677 ? 34.139 16.194 -24.170 1.00 77.12 677 GLU A CA 1
ATOM 5508 C C . GLU A 1 677 ? 33.799 15.524 -22.833 1.00 77.12 677 GLU A C 1
ATOM 5510 O O . GLU A 1 677 ? 34.503 15.699 -21.830 1.00 77.12 677 GLU A O 1
ATOM 5515 N N . ARG A 1 678 ? 32.730 14.720 -22.803 1.00 73.75 678 ARG A N 1
ATOM 5516 C CA . ARG A 1 678 ? 32.300 14.047 -21.577 1.00 73.75 678 ARG A CA 1
ATOM 5517 C C . ARG A 1 678 ? 33.245 12.929 -21.163 1.00 73.75 678 ARG A C 1
ATOM 5519 O O . ARG A 1 678 ? 33.546 12.824 -19.975 1.00 73.75 678 ARG A O 1
ATOM 5526 N N . THR A 1 679 ? 33.729 12.126 -22.107 1.00 73.69 679 THR A N 1
ATOM 5527 C CA . THR A 1 679 ? 34.750 11.113 -21.819 1.00 73.69 679 THR A CA 1
ATOM 5528 C C . THR A 1 679 ? 36.016 11.779 -21.284 1.00 73.69 679 THR A C 1
ATOM 5530 O O . THR A 1 679 ? 36.491 11.380 -20.225 1.00 73.69 679 THR A O 1
ATOM 5533 N N . THR A 1 680 ? 36.492 12.863 -21.904 1.00 70.88 680 THR A N 1
ATOM 5534 C CA . THR A 1 680 ? 37.654 13.623 -21.408 1.00 70.88 680 THR A CA 1
ATOM 5535 C C . THR A 1 680 ? 37.424 14.163 -19.992 1.00 70.88 680 THR A C 1
ATOM 5537 O O . THR A 1 680 ? 38.301 14.057 -19.138 1.00 70.88 680 THR A O 1
ATOM 5540 N N . THR A 1 681 ? 36.224 14.675 -19.695 1.00 71.75 681 THR A N 1
ATOM 5541 C CA . THR A 1 681 ? 35.862 15.174 -18.354 1.00 71.75 681 THR A CA 1
ATOM 5542 C C . THR A 1 681 ? 35.842 14.062 -17.299 1.00 71.75 681 THR A C 1
ATOM 5544 O O . THR A 1 681 ? 36.303 14.261 -16.175 1.00 71.75 681 THR A O 1
ATOM 5547 N N . LEU A 1 682 ? 35.308 12.884 -17.633 1.00 68.12 682 LEU A N 1
ATOM 5548 C CA . LEU A 1 682 ? 35.285 11.733 -16.723 1.00 68.12 682 LEU A CA 1
ATOM 5549 C C . LEU A 1 682 ? 36.699 11.209 -16.439 1.00 68.12 682 LEU A C 1
ATOM 5551 O O . LEU A 1 682 ? 36.998 10.859 -15.300 1.00 68.12 682 LEU A O 1
ATOM 5555 N N . LEU A 1 683 ? 37.570 11.205 -17.451 1.00 67.00 683 LEU A N 1
ATOM 5556 C CA . LEU A 1 683 ? 38.960 10.771 -17.320 1.00 67.00 683 LEU A CA 1
ATOM 5557 C C . LEU A 1 683 ? 39.821 11.768 -16.547 1.00 67.00 683 LEU A C 1
ATOM 5559 O O . LEU A 1 683 ? 40.586 11.349 -15.684 1.00 67.00 683 LEU A O 1
ATOM 5563 N N . GLY A 1 684 ? 39.646 13.072 -16.776 1.00 63.81 684 GLY A N 1
ATOM 5564 C CA . GLY A 1 684 ? 40.370 14.115 -16.041 1.00 63.81 684 GLY A CA 1
ATOM 5565 C C . GLY A 1 684 ? 40.059 14.152 -14.540 1.00 63.81 684 GLY A C 1
ATOM 5566 O O . GLY A 1 684 ? 40.877 14.620 -13.755 1.00 63.81 684 GLY A O 1
ATOM 5567 N N . ASN A 1 685 ? 38.903 13.622 -14.130 1.00 59.66 685 ASN A N 1
ATOM 5568 C CA . ASN A 1 685 ? 38.490 13.530 -12.728 1.00 59.66 685 ASN A CA 1
ATOM 5569 C C . ASN A 1 685 ? 38.808 12.170 -12.079 1.00 59.66 685 ASN A C 1
ATOM 5571 O O . ASN A 1 685 ? 38.433 11.954 -10.926 1.00 59.66 685 ASN A O 1
ATOM 5575 N N . SER A 1 686 ? 39.456 11.239 -12.790 1.00 56.12 686 SER A N 1
ATOM 5576 C CA . SER A 1 686 ? 39.794 9.914 -12.263 1.00 56.12 686 SER A CA 1
ATOM 5577 C C . SER A 1 686 ? 41.192 9.924 -11.620 1.00 56.12 686 SER A C 1
ATOM 5579 O O . SER A 1 686 ? 42.188 9.970 -12.339 1.00 56.12 686 SER A O 1
ATOM 5581 N N . PRO A 1 687 ? 41.316 9.850 -10.279 1.00 50.06 687 PRO A N 1
ATOM 5582 C CA . PRO A 1 687 ? 42.601 9.965 -9.577 1.00 50.06 687 PRO A CA 1
ATOM 5583 C C . PRO A 1 687 ? 43.522 8.739 -9.729 1.00 50.06 687 PRO A C 1
ATOM 5585 O O . PRO A 1 687 ? 44.597 8.712 -9.141 1.00 50.06 687 PRO A O 1
ATOM 5588 N N . SER A 1 688 ? 43.099 7.700 -10.456 1.00 54.50 688 SER A N 1
ATOM 5589 C CA . SER A 1 688 ? 43.785 6.403 -10.539 1.00 54.50 688 SER A CA 1
ATOM 5590 C C . SER A 1 688 ? 44.600 6.186 -11.818 1.00 54.50 688 SER A C 1
ATOM 5592 O O . SER A 1 688 ? 45.090 5.079 -12.031 1.00 54.50 688 SER A O 1
ATOM 5594 N N . LEU A 1 689 ? 44.718 7.188 -12.693 1.00 56.28 689 LEU A N 1
ATOM 5595 C CA . LEU A 1 689 ? 45.470 7.083 -13.944 1.00 56.28 689 LEU A CA 1
ATOM 5596 C C . LEU A 1 689 ? 46.476 8.224 -14.049 1.00 56.28 689 LEU A C 1
ATOM 5598 O O . LEU A 1 689 ? 46.100 9.354 -14.337 1.00 56.28 689 LEU A O 1
ATOM 5602 N N . ASP A 1 690 ? 47.757 7.902 -13.872 1.00 51.91 690 ASP A N 1
ATOM 5603 C CA . ASP A 1 690 ? 48.862 8.862 -13.999 1.00 51.91 690 ASP A CA 1
ATOM 5604 C C . ASP A 1 690 ? 49.038 9.395 -15.438 1.00 51.91 690 ASP A C 1
ATOM 5606 O O . ASP A 1 690 ? 49.738 10.380 -15.634 1.00 51.91 690 ASP A O 1
ATOM 5610 N N . ASN A 1 691 ? 48.398 8.761 -16.435 1.00 55.53 691 ASN A N 1
ATOM 5611 C CA . ASN A 1 691 ? 48.294 9.203 -17.832 1.00 55.53 691 ASN A CA 1
ATOM 5612 C C . ASN A 1 691 ? 47.082 8.524 -18.509 1.00 55.53 691 ASN A C 1
ATOM 5614 O O . ASN A 1 691 ? 47.222 7.417 -19.040 1.00 55.53 691 ASN A O 1
ATOM 5618 N N . PRO A 1 692 ? 45.868 9.100 -18.487 1.00 58.22 692 PRO A N 1
ATOM 5619 C CA . PRO A 1 692 ? 44.773 8.573 -19.287 1.00 58.22 692 PRO A CA 1
ATOM 5620 C C . PRO A 1 692 ? 45.111 8.692 -20.788 1.00 58.22 692 PRO A C 1
ATOM 5622 O O . PRO A 1 692 ? 45.686 9.692 -21.218 1.00 58.22 692 PRO A O 1
ATOM 5625 N N . PRO A 1 693 ? 44.731 7.697 -21.611 1.00 56.25 693 PRO A N 1
ATOM 5626 C CA . PRO A 1 693 ? 45.084 7.648 -23.035 1.00 56.25 693 PRO A CA 1
ATOM 5627 C C . PRO A 1 693 ? 44.472 8.788 -23.868 1.00 56.25 693 PRO A C 1
ATOM 5629 O O . PRO A 1 693 ? 44.896 9.024 -24.993 1.00 56.25 693 PRO A O 1
ATOM 5632 N N . PHE A 1 694 ? 43.488 9.508 -23.322 1.00 61.69 694 PHE A N 1
ATOM 5633 C CA . PHE A 1 694 ? 42.801 10.612 -23.984 1.00 61.69 694 PHE A CA 1
ATOM 5634 C C . PHE A 1 694 ? 42.939 11.893 -23.159 1.00 61.69 694 PHE A C 1
ATOM 5636 O O . PHE A 1 694 ? 42.130 12.163 -22.270 1.00 61.69 694 PHE A O 1
ATOM 5643 N N . HIS A 1 695 ? 43.958 12.691 -23.464 1.00 57.34 695 HIS A N 1
ATOM 5644 C CA . HIS A 1 695 ? 44.080 14.058 -22.973 1.00 57.34 695 HIS A CA 1
ATOM 5645 C C . HIS A 1 695 ? 44.058 15.011 -24.163 1.00 57.34 695 HIS A C 1
ATOM 5647 O O . HIS A 1 695 ? 44.959 14.965 -24.993 1.00 57.34 695 HIS A O 1
ATOM 5653 N N . GLY A 1 696 ? 43.029 15.858 -24.235 1.00 63.25 696 GLY A N 1
ATOM 5654 C CA . GLY A 1 696 ? 42.966 16.929 -25.225 1.00 63.25 696 GLY A CA 1
ATOM 5655 C C . GLY A 1 696 ? 41.570 17.241 -25.761 1.00 63.25 696 GLY A C 1
ATOM 5656 O O . GLY A 1 696 ? 40.594 16.540 -25.468 1.00 63.25 696 GLY A O 1
ATOM 5657 N N . SER A 1 697 ? 41.479 18.332 -26.521 1.00 71.38 697 SER A N 1
ATOM 5658 C CA . SER A 1 697 ? 40.312 18.681 -27.329 1.00 71.38 697 SER A CA 1
ATOM 5659 C C . SER A 1 697 ? 40.185 17.714 -28.518 1.00 71.38 697 SER A C 1
ATOM 5661 O O . SER A 1 697 ? 41.055 16.888 -28.790 1.00 71.38 697 SER A O 1
ATOM 5663 N N . ILE A 1 698 ? 39.093 17.806 -29.277 1.00 76.00 698 ILE A N 1
ATOM 5664 C CA . ILE A 1 698 ? 38.933 17.034 -30.525 1.00 76.00 698 ILE A CA 1
ATOM 5665 C C . ILE A 1 698 ? 40.076 17.319 -31.516 1.00 76.00 698 ILE A C 1
ATOM 5667 O O . ILE A 1 698 ? 40.417 16.449 -32.314 1.00 76.00 698 ILE A O 1
ATOM 5671 N N . GLU A 1 699 ? 40.674 18.509 -31.447 1.00 73.31 699 GLU A N 1
ATOM 5672 C CA . GLU A 1 699 ? 41.802 18.933 -32.284 1.00 73.31 699 GLU A CA 1
ATOM 5673 C C . GLU A 1 699 ? 43.122 18.279 -31.855 1.00 73.31 699 GLU A C 1
ATOM 5675 O O . GLU A 1 699 ? 44.041 18.191 -32.658 1.00 73.31 699 GLU A O 1
ATOM 5680 N N . ASP A 1 700 ? 43.204 17.772 -30.624 1.00 72.44 700 ASP A N 1
ATOM 5681 C CA . ASP A 1 700 ? 44.349 16.988 -30.154 1.00 72.44 700 ASP A CA 1
ATOM 5682 C C . ASP A 1 700 ? 44.214 15.504 -30.551 1.00 72.44 700 ASP A C 1
ATOM 5684 O O . ASP A 1 700 ? 45.208 14.805 -30.741 1.00 72.44 700 ASP A O 1
ATOM 5688 N N . ILE A 1 701 ? 42.975 15.017 -30.707 1.00 75.88 701 ILE A N 1
ATOM 5689 C CA . ILE A 1 701 ? 42.665 13.634 -31.119 1.00 75.88 701 ILE A CA 1
ATOM 5690 C C . ILE A 1 701 ? 42.796 13.464 -32.640 1.00 75.88 701 ILE A C 1
ATOM 5692 O O . ILE A 1 701 ? 43.238 12.421 -33.128 1.00 75.88 701 ILE A O 1
ATOM 5696 N N . PHE A 1 702 ? 42.384 14.473 -33.405 1.00 77.62 702 PHE A N 1
ATOM 5697 C CA . PHE A 1 702 ? 42.479 14.498 -34.861 1.00 77.62 702 PHE A CA 1
ATOM 5698 C C . PHE A 1 702 ? 43.471 15.582 -35.273 1.00 77.62 702 PHE A C 1
ATOM 5700 O O . PHE A 1 702 ? 43.216 16.738 -34.966 1.00 77.62 702 PHE A O 1
ATOM 5707 N N . ASP A 1 703 ? 44.503 15.241 -36.063 1.00 73.12 703 ASP A N 1
ATOM 5708 C CA . ASP A 1 703 ? 45.567 16.179 -36.503 1.00 73.12 703 ASP A CA 1
ATOM 5709 C C . ASP A 1 703 ? 45.037 17.520 -37.070 1.00 73.12 703 ASP A C 1
ATOM 5711 O O . ASP A 1 703 ? 45.757 18.515 -37.138 1.00 73.12 703 ASP A O 1
ATOM 5715 N N . ASN A 1 704 ? 43.790 17.536 -37.556 1.00 78.44 704 ASN A N 1
ATOM 5716 C CA . ASN A 1 704 ? 43.073 18.721 -38.016 1.00 78.44 704 ASN A CA 1
ATOM 5717 C C . ASN A 1 704 ? 41.543 18.494 -37.914 1.00 78.44 704 ASN A C 1
ATOM 5719 O O . ASN A 1 704 ? 41.044 17.394 -38.172 1.00 78.44 704 ASN A O 1
ATOM 5723 N N . ILE A 1 705 ? 40.774 19.555 -37.638 1.00 82.25 705 ILE A N 1
ATOM 5724 C CA . ILE A 1 705 ? 39.300 19.593 -37.660 1.00 82.25 705 ILE A CA 1
ATOM 5725 C C . ILE A 1 705 ? 38.678 19.085 -38.977 1.00 82.25 705 ILE A C 1
ATOM 5727 O O . ILE A 1 705 ? 37.555 18.560 -38.989 1.00 82.25 705 ILE A O 1
ATOM 5731 N N . ASP A 1 706 ? 39.405 19.187 -40.092 1.00 85.00 706 ASP A N 1
ATOM 5732 C CA . ASP A 1 706 ? 38.991 18.628 -41.381 1.00 85.00 706 ASP A CA 1
ATOM 5733 C C . ASP A 1 706 ? 38.909 17.096 -41.345 1.00 85.00 706 ASP A C 1
ATOM 5735 O O . ASP A 1 706 ? 38.001 16.511 -41.941 1.00 85.00 706 ASP A O 1
ATOM 5739 N N . LEU A 1 707 ? 39.815 16.431 -40.619 1.00 84.81 707 LEU A N 1
ATOM 5740 C CA . LEU A 1 707 ? 39.797 14.976 -40.446 1.00 84.81 707 LEU A CA 1
ATOM 5741 C C . LEU A 1 707 ? 38.637 14.535 -39.566 1.00 84.81 707 LEU A C 1
ATOM 5743 O O . LEU A 1 707 ? 37.981 13.545 -39.887 1.00 84.81 707 LEU A O 1
ATOM 5747 N N . TYR A 1 708 ? 38.327 15.301 -38.520 1.00 87.44 708 TYR A N 1
ATOM 5748 C CA . TYR A 1 708 ? 37.132 15.065 -37.718 1.00 87.44 708 TYR A CA 1
ATOM 5749 C C . TYR A 1 708 ? 35.861 15.187 -38.571 1.00 87.44 708 TYR A C 1
ATOM 5751 O O . TYR A 1 708 ? 35.005 14.303 -38.564 1.00 87.44 708 TYR A O 1
ATOM 5759 N N . SER A 1 709 ? 35.766 16.233 -39.395 1.00 88.62 709 SER A N 1
ATOM 5760 C CA . SER A 1 709 ? 34.624 16.425 -40.298 1.00 88.62 709 SER A CA 1
ATOM 5761 C C . SER A 1 709 ? 34.520 15.299 -41.340 1.00 88.62 709 SER A C 1
ATOM 5763 O O . SER A 1 709 ? 33.427 14.802 -41.613 1.00 88.62 709 SER A O 1
ATOM 5765 N N . GLN A 1 710 ? 35.650 14.816 -41.869 1.00 89.06 710 GLN A N 1
ATOM 5766 C CA . GLN A 1 710 ? 35.686 13.631 -42.733 1.00 89.06 710 GLN A CA 1
ATOM 5767 C C . GLN A 1 710 ? 35.230 12.365 -42.001 1.00 89.06 710 GLN A C 1
ATOM 5769 O O . GLN A 1 710 ? 34.420 11.613 -42.541 1.00 89.06 710 GLN A O 1
ATOM 5774 N N . PHE A 1 711 ? 35.697 12.142 -40.772 1.00 88.62 711 PHE A N 1
ATOM 5775 C CA . PHE A 1 711 ? 35.277 11.033 -39.918 1.00 88.62 711 PHE A CA 1
ATOM 5776 C C . PHE A 1 711 ? 33.754 11.018 -39.717 1.00 88.62 711 PHE A C 1
ATOM 5778 O O . PHE A 1 711 ? 33.122 9.982 -39.948 1.00 88.62 711 PHE A O 1
ATOM 5785 N N . ILE A 1 712 ? 33.144 12.172 -39.404 1.00 90.75 712 ILE A N 1
ATOM 5786 C CA . ILE A 1 712 ? 31.681 12.297 -39.320 1.00 90.75 712 ILE A CA 1
ATOM 5787 C C . ILE A 1 712 ? 31.033 11.976 -40.670 1.00 90.75 712 ILE A C 1
ATOM 5789 O O . ILE A 1 712 ? 30.127 11.141 -40.732 1.00 90.75 712 ILE A O 1
ATOM 5793 N N . ARG A 1 713 ? 31.501 12.574 -41.771 1.00 90.94 713 ARG A N 1
ATOM 5794 C CA . ARG A 1 713 ? 30.921 12.360 -43.107 1.00 90.94 713 ARG A CA 1
ATOM 5795 C C . ARG A 1 713 ? 30.969 10.893 -43.541 1.00 90.94 713 ARG A C 1
ATOM 5797 O O . ARG A 1 713 ? 30.007 10.390 -44.125 1.00 90.94 713 ARG A O 1
ATOM 5804 N N . TYR A 1 714 ? 32.042 10.170 -43.219 1.00 90.31 714 TYR A N 1
ATOM 5805 C CA . TYR A 1 714 ? 32.179 8.748 -43.546 1.00 90.31 714 TYR A CA 1
ATOM 5806 C C . TYR A 1 714 ? 31.227 7.836 -42.774 1.00 90.31 714 TYR A C 1
ATOM 5808 O O . TYR A 1 714 ? 30.945 6.729 -43.238 1.00 90.31 714 TYR A O 1
ATOM 5816 N N . SER A 1 715 ? 30.658 8.298 -41.658 1.00 88.56 715 SER A N 1
ATOM 5817 C CA . SER A 1 715 ? 29.571 7.577 -40.991 1.00 88.56 715 SER A CA 1
ATOM 5818 C C . SER A 1 715 ? 28.268 7.567 -41.801 1.00 88.56 715 SER A C 1
ATOM 5820 O O . SER A 1 715 ? 27.409 6.722 -41.552 1.00 88.56 715 SER A O 1
ATOM 5822 N N . GLN A 1 716 ? 28.133 8.460 -42.794 1.00 89.88 716 GLN A N 1
ATOM 5823 C CA . GLN A 1 716 ? 26.972 8.579 -43.682 1.00 89.88 716 GLN A CA 1
ATOM 5824 C C . GLN A 1 716 ? 25.642 8.719 -42.930 1.00 89.88 716 GLN A C 1
ATOM 5826 O O . GLN A 1 716 ? 24.672 8.034 -43.252 1.00 89.88 716 GLN A O 1
ATOM 5831 N N . GLY A 1 717 ? 25.584 9.561 -41.897 1.00 85.94 717 GLY A N 1
ATOM 5832 C CA . GLY A 1 717 ? 24.319 9.745 -41.185 1.00 85.94 717 GLY A CA 1
ATOM 5833 C C . GLY A 1 717 ? 23.944 8.561 -40.279 1.00 85.94 717 GLY A C 1
ATOM 5834 O O . GLY A 1 717 ? 22.770 8.388 -39.960 1.00 85.94 717 GLY A O 1
ATOM 5835 N N . ASN A 1 718 ? 24.898 7.703 -39.888 1.00 88.69 718 ASN A N 1
ATOM 5836 C CA . ASN A 1 718 ? 24.613 6.484 -39.126 1.00 88.69 718 ASN A CA 1
ATOM 5837 C C . ASN A 1 718 ? 25.492 6.355 -37.861 1.00 88.69 718 ASN A C 1
ATOM 5839 O O . ASN A 1 718 ? 26.693 6.083 -37.972 1.00 88.69 718 ASN A O 1
ATOM 5843 N N . PRO A 1 719 ? 24.905 6.466 -36.652 1.00 85.88 719 PRO A N 1
ATOM 5844 C CA . PRO A 1 719 ? 25.629 6.346 -35.386 1.00 85.88 719 PRO A CA 1
ATOM 5845 C C . PRO A 1 719 ? 26.397 5.031 -35.215 1.00 85.88 719 PRO A C 1
ATOM 5847 O O . PRO A 1 719 ? 27.514 5.038 -34.702 1.00 85.88 719 PRO A O 1
ATOM 5850 N N . ARG A 1 720 ? 25.854 3.889 -35.663 1.00 85.12 720 ARG A N 1
ATOM 5851 C CA . ARG A 1 720 ? 26.566 2.604 -35.565 1.00 85.12 720 ARG A CA 1
ATOM 5852 C C . ARG A 1 720 ? 27.806 2.583 -36.456 1.00 85.12 720 ARG A C 1
ATOM 5854 O O . ARG A 1 720 ? 28.846 2.081 -36.040 1.00 85.12 720 ARG A O 1
ATOM 5861 N N . ARG A 1 721 ? 27.722 3.126 -37.673 1.00 88.56 721 ARG A N 1
ATOM 5862 C CA . ARG A 1 721 ? 28.896 3.256 -38.551 1.00 88.56 721 ARG A CA 1
ATOM 5863 C C . ARG A 1 721 ? 29.941 4.186 -37.955 1.00 88.56 721 ARG A C 1
ATOM 5865 O O . ARG A 1 721 ? 31.117 3.852 -38.025 1.00 88.56 721 ARG A O 1
ATOM 5872 N N . LEU A 1 722 ? 29.520 5.286 -37.331 1.00 88.50 722 LEU A N 1
ATOM 5873 C CA . LEU A 1 722 ? 30.424 6.186 -36.617 1.00 88.50 722 LEU A CA 1
ATOM 5874 C C . LEU A 1 722 ? 31.181 5.452 -35.499 1.00 88.50 722 LEU A C 1
ATOM 5876 O O . LEU A 1 722 ? 32.408 5.481 -35.464 1.00 88.50 722 LEU A O 1
ATOM 5880 N N . ALA A 1 723 ? 30.459 4.722 -34.643 1.00 84.31 723 ALA A N 1
ATOM 5881 C CA . ALA A 1 723 ? 31.056 3.935 -33.566 1.00 84.31 723 ALA A CA 1
ATOM 5882 C C . ALA A 1 723 ? 32.003 2.844 -34.100 1.00 84.31 723 ALA A C 1
ATOM 5884 O O . ALA A 1 723 ? 33.073 2.616 -33.540 1.00 84.31 723 ALA A O 1
ATOM 5885 N N . LYS A 1 724 ? 31.657 2.176 -35.208 1.00 85.44 724 LYS A N 1
ATOM 5886 C CA . LYS A 1 724 ? 32.548 1.199 -35.858 1.00 85.44 724 LYS A CA 1
ATOM 5887 C C . LYS A 1 724 ? 33.810 1.847 -36.422 1.00 85.44 724 LYS A C 1
ATOM 5889 O O . LYS A 1 724 ? 34.889 1.306 -36.213 1.00 85.44 724 LYS A O 1
ATOM 5894 N N . LEU A 1 725 ? 33.686 2.989 -37.104 1.00 87.50 725 LEU A N 1
ATOM 5895 C CA . LEU A 1 725 ? 34.833 3.746 -37.616 1.00 87.50 725 LEU A CA 1
ATOM 5896 C C . LEU A 1 725 ? 35.779 4.131 -36.485 1.00 87.50 725 LEU A C 1
ATOM 5898 O O . LEU A 1 725 ? 36.980 3.926 -36.618 1.00 87.50 725 LEU A O 1
ATOM 5902 N N . TRP A 1 726 ? 35.230 4.621 -35.373 1.00 86.12 726 TRP A N 1
ATOM 5903 C CA . TRP A 1 726 ? 36.006 4.939 -34.180 1.00 86.12 726 TRP A CA 1
ATOM 5904 C C . TRP A 1 726 ? 36.757 3.719 -33.651 1.00 86.12 726 TRP A C 1
ATOM 5906 O O . TRP A 1 726 ? 37.966 3.765 -33.465 1.00 86.12 726 TRP A O 1
ATOM 5916 N N . ASN A 1 727 ? 36.058 2.601 -33.463 1.00 81.94 727 ASN A N 1
ATOM 5917 C CA . ASN A 1 727 ? 36.681 1.386 -32.950 1.00 81.94 727 ASN A CA 1
ATOM 5918 C C . ASN A 1 727 ? 37.752 0.830 -33.905 1.00 81.94 727 ASN A C 1
ATOM 5920 O O . ASN A 1 727 ? 38.762 0.318 -33.441 1.00 81.94 727 ASN A O 1
ATOM 5924 N N . TYR A 1 728 ? 37.588 0.957 -35.227 1.00 84.81 728 TYR A N 1
ATOM 5925 C CA . TYR A 1 728 ? 38.635 0.571 -36.180 1.00 84.81 728 TYR A CA 1
ATOM 5926 C C . TYR A 1 728 ? 39.855 1.485 -36.121 1.00 84.81 728 TYR A C 1
ATOM 5928 O O . TYR A 1 728 ? 40.972 0.972 -36.108 1.00 84.81 728 TYR A O 1
ATOM 5936 N N . LEU A 1 729 ? 39.642 2.802 -36.047 1.00 82.56 729 LEU A N 1
ATOM 5937 C CA . LEU A 1 729 ? 40.710 3.778 -35.826 1.00 82.56 729 LEU A CA 1
ATOM 5938 C C . LEU A 1 729 ? 41.495 3.437 -34.559 1.00 82.56 729 LEU A C 1
ATOM 5940 O O . LEU A 1 729 ? 42.719 3.341 -34.587 1.00 82.56 729 LEU A O 1
ATOM 5944 N N . PHE A 1 730 ? 40.774 3.186 -33.471 1.00 77.44 730 PHE A N 1
ATOM 5945 C CA . PHE A 1 730 ? 41.350 2.891 -32.170 1.00 77.44 730 PHE A CA 1
ATOM 5946 C C . PHE A 1 730 ? 42.103 1.549 -32.136 1.00 77.44 730 PHE A C 1
ATOM 5948 O O . PHE A 1 730 ? 43.223 1.481 -31.634 1.00 77.44 730 PHE A O 1
ATOM 5955 N N . ASP A 1 731 ? 41.529 0.491 -32.721 1.00 75.12 731 ASP A N 1
ATOM 5956 C CA . ASP A 1 731 ? 42.156 -0.834 -32.829 1.00 75.12 731 ASP A CA 1
ATOM 5957 C C . ASP A 1 731 ? 43.479 -0.786 -33.608 1.00 75.12 731 ASP A C 1
ATOM 5959 O O . ASP A 1 731 ? 44.432 -1.488 -33.263 1.00 75.12 731 ASP A O 1
ATOM 5963 N N . ASP A 1 732 ? 43.522 -0.013 -34.696 1.00 73.50 732 ASP A N 1
ATOM 5964 C CA . ASP A 1 732 ? 44.723 0.129 -35.523 1.00 73.50 732 ASP A CA 1
ATOM 5965 C C . ASP A 1 732 ? 45.786 0.966 -34.802 1.00 73.50 732 ASP A C 1
ATOM 5967 O O . ASP A 1 732 ? 46.980 0.710 -34.942 1.00 73.50 732 ASP A O 1
ATOM 5971 N N . HIS A 1 733 ? 45.362 1.916 -33.973 1.00 70.75 733 HIS A N 1
ATOM 5972 C CA . HIS A 1 733 ? 46.252 2.750 -33.178 1.00 70.75 733 HIS A CA 1
ATOM 5973 C C . HIS A 1 733 ? 46.934 1.990 -32.037 1.00 70.75 733 HIS A C 1
ATOM 5975 O O . HIS A 1 733 ? 48.161 2.002 -31.937 1.00 70.75 733 HIS A O 1
ATOM 5981 N N . LEU A 1 734 ? 46.159 1.233 -31.248 1.00 69.25 734 LEU A N 1
ATOM 5982 C CA . LEU A 1 734 ? 46.679 0.390 -30.161 1.00 69.25 734 LEU A CA 1
ATOM 5983 C C . LEU A 1 734 ? 47.746 -0.612 -30.625 1.00 69.25 734 LEU A C 1
ATOM 5985 O O . LEU A 1 734 ? 48.607 -1.006 -29.844 1.00 69.25 734 LEU A O 1
ATOM 5989 N N . LYS A 1 735 ? 47.681 -1.054 -31.884 1.00 69.81 735 LYS A N 1
ATOM 5990 C CA . LYS A 1 735 ? 48.650 -2.001 -32.452 1.00 69.81 735 LYS A CA 1
ATOM 5991 C C . LYS A 1 735 ? 49.962 -1.352 -32.879 1.00 69.81 735 LYS A C 1
ATOM 5993 O O . LYS A 1 735 ? 50.964 -2.057 -32.943 1.00 69.81 735 LYS A O 1
ATOM 5998 N N . ASN A 1 736 ? 49.946 -0.062 -33.208 1.00 67.38 736 ASN A N 1
ATOM 5999 C CA . ASN A 1 736 ? 51.053 0.598 -33.899 1.00 67.38 736 ASN A CA 1
ATOM 6000 C C . ASN A 1 736 ? 51.808 1.599 -33.011 1.00 67.38 736 ASN A C 1
ATOM 6002 O O . ASN A 1 736 ? 53.028 1.681 -33.121 1.00 67.38 736 ASN A O 1
ATOM 6006 N N . THR A 1 737 ? 51.121 2.333 -32.128 1.00 66.12 737 THR A N 1
ATOM 6007 C CA . THR A 1 737 ? 51.715 3.420 -31.323 1.00 66.12 737 THR A CA 1
ATOM 6008 C C . THR A 1 737 ? 50.948 3.622 -30.006 1.00 66.12 737 THR A C 1
ATOM 6010 O O . THR A 1 737 ? 50.054 4.466 -29.946 1.00 66.12 737 THR A O 1
ATOM 6013 N N . PRO A 1 738 ? 51.264 2.872 -28.933 1.00 62.47 738 PRO A N 1
ATOM 6014 C CA . PRO A 1 738 ? 50.513 2.930 -27.673 1.00 62.47 738 PRO A CA 1
ATOM 6015 C C . PRO A 1 738 ? 50.664 4.251 -26.894 1.00 62.47 738 PRO A C 1
ATOM 6017 O O . PRO A 1 738 ? 49.821 4.537 -26.048 1.00 62.47 738 PRO A O 1
ATOM 6020 N N . ASP A 1 739 ? 51.684 5.064 -27.197 1.00 61.88 739 ASP A N 1
ATOM 6021 C CA . ASP A 1 739 ? 52.097 6.193 -26.345 1.00 61.88 739 ASP A CA 1
ATOM 6022 C C . ASP A 1 739 ? 51.597 7.585 -26.803 1.00 61.88 739 ASP A C 1
ATOM 6024 O O . ASP A 1 739 ? 51.760 8.558 -26.070 1.00 61.88 739 ASP A O 1
ATOM 6028 N N . GLN A 1 740 ? 50.987 7.724 -27.990 1.00 65.12 740 GLN A N 1
ATOM 6029 C CA . GLN A 1 740 ? 50.459 9.009 -28.500 1.00 65.12 740 GLN A CA 1
ATOM 6030 C C . GLN A 1 740 ? 49.169 8.804 -29.289 1.00 65.12 740 GLN A C 1
ATOM 6032 O O . GLN A 1 740 ? 49.232 8.188 -30.342 1.00 65.12 740 GLN A O 1
ATOM 6037 N N . PHE A 1 741 ? 48.025 9.320 -28.826 1.00 67.50 741 PHE A N 1
ATOM 6038 C CA . PHE A 1 741 ? 46.710 9.169 -29.473 1.00 67.50 741 PHE A CA 1
ATOM 6039 C C . PHE A 1 741 ? 46.378 10.320 -30.430 1.00 67.50 741 PHE A C 1
ATOM 6041 O O . PHE A 1 741 ? 45.567 11.184 -30.106 1.00 67.50 741 PHE A O 1
ATOM 6048 N N . THR A 1 742 ? 46.962 10.301 -31.629 1.00 73.06 742 THR A N 1
ATOM 6049 C CA . THR A 1 742 ? 46.594 11.243 -32.697 1.00 73.06 742 THR A CA 1
ATOM 6050 C C . THR A 1 742 ? 46.294 10.498 -33.995 1.00 73.06 742 THR A C 1
ATOM 6052 O O . THR A 1 742 ? 47.090 9.677 -34.454 1.00 73.06 742 THR A O 1
ATOM 6055 N N . PHE A 1 743 ? 45.117 10.746 -34.578 1.00 80.06 743 PHE A N 1
ATOM 6056 C CA . PHE A 1 743 ? 44.679 10.082 -35.805 1.00 80.06 743 PHE A CA 1
ATOM 6057 C C . PHE A 1 743 ? 45.018 10.896 -37.050 1.00 80.06 743 PHE A C 1
ATOM 6059 O O . PHE A 1 743 ? 44.490 11.992 -37.259 1.00 80.06 743 PHE A O 1
A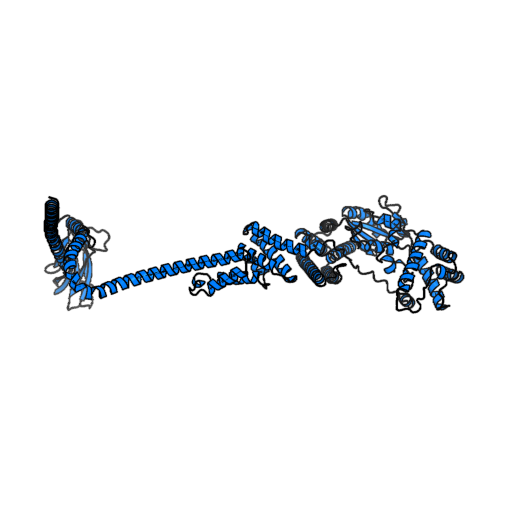TOM 6066 N N . SER A 1 744 ? 45.791 10.275 -37.941 1.00 82.50 744 SER A N 1
ATOM 6067 C CA . SER A 1 744 ? 46.123 10.830 -39.249 1.00 82.50 744 SER A CA 1
ATOM 6068 C C . SER A 1 744 ? 45.102 10.466 -40.332 1.00 82.50 744 SER A C 1
ATOM 6070 O O . SER A 1 744 ? 44.277 9.550 -40.206 1.00 82.50 744 SER A O 1
ATOM 6072 N N . ALA A 1 745 ? 45.214 11.141 -41.479 1.00 82.62 745 ALA A N 1
ATOM 6073 C CA . ALA A 1 745 ? 44.450 10.821 -42.685 1.00 82.62 745 ALA A CA 1
ATOM 6074 C C . ALA A 1 745 ? 44.629 9.360 -43.148 1.00 82.62 745 ALA A C 1
ATOM 6076 O O . ALA A 1 745 ? 43.719 8.782 -43.750 1.00 82.62 745 ALA A O 1
ATOM 6077 N N . GLU A 1 746 ? 45.797 8.761 -42.901 1.00 82.75 746 GLU A N 1
ATOM 6078 C CA . GLU A 1 746 ? 46.097 7.382 -43.287 1.00 82.75 746 GLU A CA 1
ATOM 6079 C C . GLU A 1 746 ? 45.365 6.375 -42.394 1.00 82.75 746 GLU A C 1
ATOM 6081 O O . GLU A 1 746 ? 44.750 5.436 -42.912 1.00 82.75 746 GLU A O 1
ATOM 6086 N N . ASN A 1 747 ? 45.306 6.635 -41.080 1.00 82.88 747 ASN A N 1
ATOM 6087 C CA . ASN A 1 747 ? 44.525 5.826 -40.140 1.00 82.88 747 ASN A CA 1
ATOM 6088 C C . ASN A 1 747 ? 43.041 5.810 -40.539 1.00 82.88 747 ASN A C 1
ATOM 6090 O O . ASN A 1 747 ? 42.426 4.744 -40.629 1.00 82.88 747 ASN A O 1
ATOM 6094 N N . LEU A 1 748 ? 42.473 6.979 -40.867 1.00 83.81 748 LEU A N 1
ATOM 6095 C CA . LEU A 1 748 ? 41.070 7.097 -41.277 1.00 83.81 748 LEU A CA 1
ATOM 6096 C C . LEU A 1 748 ? 40.773 6.339 -42.575 1.00 83.81 748 LEU A C 1
ATOM 6098 O O . LEU A 1 748 ? 39.765 5.634 -42.655 1.00 83.81 748 LEU A O 1
ATOM 6102 N N . LYS A 1 749 ? 41.665 6.402 -43.571 1.00 84.25 749 LYS A N 1
ATOM 6103 C CA . LYS A 1 749 ? 41.532 5.605 -44.804 1.00 84.25 749 LYS A CA 1
ATOM 6104 C C . LYS A 1 749 ? 41.551 4.100 -44.521 1.00 84.25 749 LYS A C 1
ATOM 6106 O O . LYS A 1 749 ? 40.766 3.365 -45.126 1.00 84.25 749 LYS A O 1
ATOM 6111 N N . GLY A 1 750 ? 42.409 3.645 -43.605 1.00 84.44 750 GLY A N 1
ATOM 6112 C CA . GLY A 1 750 ? 42.458 2.252 -43.150 1.00 84.44 750 GLY A CA 1
ATOM 6113 C C . GLY A 1 750 ? 41.136 1.801 -42.525 1.00 84.44 750 GLY A C 1
ATOM 6114 O O . GLY A 1 750 ? 40.532 0.825 -42.980 1.00 84.44 750 GLY A O 1
ATOM 6115 N N . ALA A 1 751 ? 40.623 2.574 -41.566 1.00 84.94 751 ALA A N 1
ATOM 6116 C CA . ALA A 1 751 ? 39.345 2.314 -40.906 1.00 84.94 751 ALA A CA 1
ATOM 6117 C C . ALA A 1 751 ? 38.162 2.298 -41.892 1.00 84.94 751 ALA A C 1
ATOM 6119 O O . ALA A 1 751 ? 37.307 1.413 -41.834 1.00 84.94 751 ALA A O 1
ATOM 6120 N N . MET A 1 752 ? 38.133 3.223 -42.857 1.00 84.69 752 MET A N 1
ATOM 6121 C CA . MET A 1 752 ? 37.116 3.236 -43.913 1.00 84.69 752 MET A CA 1
ATOM 6122 C C . MET A 1 752 ? 37.149 1.985 -44.788 1.00 84.69 752 MET A C 1
ATOM 6124 O O . MET A 1 752 ? 36.095 1.477 -45.167 1.00 84.69 752 MET A O 1
ATOM 6128 N N . LYS A 1 753 ? 38.346 1.501 -45.144 1.00 86.81 753 LYS A N 1
ATOM 6129 C CA . LYS A 1 753 ? 38.502 0.288 -45.953 1.00 86.81 753 LYS A CA 1
ATOM 6130 C C . LYS A 1 753 ? 37.980 -0.947 -45.217 1.00 86.81 753 LYS A C 1
ATOM 6132 O O . LYS A 1 753 ? 37.499 -1.854 -45.876 1.00 86.81 753 LYS A O 1
ATOM 6137 N N . ARG A 1 754 ? 38.064 -0.966 -43.882 1.00 84.00 754 ARG A N 1
ATOM 6138 C CA . ARG A 1 754 ? 37.507 -2.028 -43.026 1.00 84.00 754 ARG A CA 1
ATOM 6139 C C . ARG A 1 754 ? 35.993 -1.908 -42.822 1.00 84.00 754 ARG A C 1
ATOM 6141 O O . ARG A 1 754 ? 35.350 -2.911 -42.536 1.00 84.00 754 ARG A O 1
ATOM 6148 N N . LEU A 1 755 ? 35.441 -0.693 -42.906 1.00 82.31 755 LEU A N 1
ATOM 6149 C CA . LEU A 1 755 ? 33.999 -0.452 -42.792 1.00 82.31 755 LEU A CA 1
ATOM 6150 C C . LEU A 1 755 ? 33.229 -0.869 -44.055 1.00 82.31 755 LEU A C 1
ATOM 6152 O O . LEU A 1 755 ? 32.087 -1.314 -43.938 1.00 82.31 755 LEU A O 1
ATOM 6156 N N . LYS A 1 756 ? 33.822 -0.645 -45.233 1.00 81.06 756 LYS A N 1
ATOM 6157 C CA . LYS A 1 756 ? 33.295 -1.105 -46.525 1.00 81.06 756 LYS A CA 1
ATOM 6158 C C . LYS A 1 756 ? 33.383 -2.620 -46.628 1.00 81.06 756 LYS A C 1
ATOM 6160 O O . LYS A 1 756 ? 32.412 -3.190 -47.169 1.00 81.06 756 LYS A O 1
#

Mean predicted aligned error: 20.59 Å

Foldseek 3Di:
DVVVVVVVVVVVVVVVVVVVVVVVVVVLVVLLVVLVVVVVVVCVVCVVVVVQQPDDFDWDWFAFPVGKIKIKTWRQEAELPDDWTKIKIKIQAPFFDPAKDKKWKQFDQQKDWPPDPDDHRGDTDIDIDDGDRDNMDMDMTTIHTNQPAADLDWDWTWIWIPDTVVIDIDTHTYHHPVVVVVVVVCCVCPPPPHVSVVVNVVSVVVVVCVVCVVPVVPPVCPVVCVVVVVVCCVVVVVVCVVVLVVVLLVVLVVLVVQLLVCLLQLNLVSNVVSLCCCPVPPSVSVVNDDPVVSVVSVVLSCLLADQDPPLQVCLLVPPRLSSNLSSLLSNLVVDDALVSLVVSLNSLVSNCVRCVVVDDPVSNVSSVVSVVVVVVVLPPPLLQQFALPDPLPPQDPPPDPVLVVCVLQDLQSDLAPLNPCCLLAPPPNPLLVPPPVSVVPLPDLAAAEEEEAPQLCLNSSLVSSQRVCSPCPDPNVQEHEFEAEAQDDPLVVLLRLLLSLLLVCLRNLVLLVVFDPVLLLLNLLLSLVRDDPVSSVVSNVVSLVSHDRPDCPDPSSRVSVSVVSVVSSVVSVVSNVVSNVVPDDDPVCSLVSLLSSSVSSVHQAYEYEYHHEPDDLVSVVVVVVCQVVSSVSRYHYHYYYYPVSCVVVVVPDPPHHHHYSWADLVSLLVSSQVSLVVSQVSVVPDPPDPDRQDDDHVCQQEVHVVVVSVLSVLCVRGNSSSSQLSVQLVVVCVVPPSDGRYGDPVSSVRSSVVSD

Secondary structure (DSSP, 8-state):
-HHHHHHHHHHHHHHHHHHHHHHHHHHHHHHHHHHHHHHHHHHHHHHHHHTTTTT-EEEEEEE-TTS-EEEEEEESEE-TTSPPEEEEEEEE-SS--SS-EEEEEEEPTTEEETTS-S--TTPPEEEEE---S-SEEEEEEEEEE-S----SSEEEEEEEEES-SS-EEEEEEEE-HHHHHHHHHHHHHTSTT-HHHHHHHHHHHHHHHHHHHHHGGGTHHHHHHHHHHHHHHHHHHHHHHHHHHHHHHHHHHHHHHHHHHHHHTT-HHHHHHHHHHHHH-TT-GGGGS-HHHHHHHHHHHHHHHS--TTHHHHHHH-S-HHHHHHHHHHHHHH--SHHHHHHHHHHHHHHHHHHGGGS-HHHHHHHHHHHHHHHHHT---TT--------PPPPP----HHHHHHTTT-TT-SSSGGG-HHHHHSS--HHHHH-HHHHHHHT--S-EEEEESTTSSHHHHHHHHHHGGG-TTSTTTTEEEEEEES---HHHHHHHHHHHHHHHHHH-THHHHTS-HHHHHHHHHHHHHHS-HHHHHHHHHHHHHH---TT--SHHHHHHHHHHHHHHHHHHHHHHHHHHT-----GGGHHHHHHHHHHHTT-SEEEEEEE-TT--HHHHHHHHHHHHHHHHTTEEEEEEEEHHHHHHHTTT-TTSEEEE----HHHHHHHHHHHHHHHHHHHHT-TT-SS-S--S-HHHHBSSHHHHHHHHHHTTT-HHHHHHHHHHHHHHHHHH-TT---B-HHHHHHHHHHH-

pLDDT: mean 76.01, std 15.21, range [37.72, 96.12]

Radius of gyration: 61.2 Å; Cα contacts (8 Å, |Δi|>4): 934; chains: 1; bounding box: 130×112×150 Å